Protein AF-A0A024SIQ1-F1 (afdb_monomer)

Structure (mmCIF, N/CA/C/O backbone):
data_AF-A0A024SIQ1-F1
#
_entry.id   AF-A0A024SIQ1-F1
#
loop_
_atom_site.group_PDB
_atom_site.id
_atom_site.type_symbol
_atom_site.label_atom_id
_atom_site.label_alt_id
_atom_site.label_comp_id
_atom_site.label_asym_id
_atom_site.label_entity_id
_atom_site.label_seq_id
_atom_site.pdbx_PDB_ins_code
_atom_site.Cartn_x
_atom_site.Cartn_y
_atom_site.Cartn_z
_atom_site.occupancy
_atom_site.B_iso_or_equiv
_atom_site.auth_seq_id
_atom_site.auth_comp_id
_atom_site.auth_asym_id
_atom_site.auth_atom_id
_atom_site.pdbx_PDB_model_num
ATOM 1 N N . LEU A 1 1 ? 6.734 12.763 23.952 1.00 56.03 1 LEU A N 1
ATOM 2 C CA . LEU A 1 1 ? 6.768 11.299 24.156 1.00 56.03 1 LEU A CA 1
ATOM 3 C C . LEU A 1 1 ? 6.515 11.064 25.631 1.00 56.03 1 LEU A C 1
ATOM 5 O O . LEU A 1 1 ? 7.208 11.695 26.417 1.00 56.03 1 LEU A O 1
ATOM 9 N N . MET A 1 2 ? 5.505 10.267 25.981 1.00 71.25 2 MET A N 1
ATOM 10 C CA . MET A 1 2 ? 5.241 9.929 27.384 1.00 71.25 2 MET A CA 1
ATOM 11 C C . MET A 1 2 ? 6.357 9.030 27.923 1.00 71.25 2 MET A C 1
ATOM 13 O O . MET A 1 2 ? 6.847 8.170 27.186 1.00 71.25 2 MET A O 1
ATOM 17 N N . SER A 1 3 ? 6.758 9.223 29.178 1.00 78.88 3 SER A N 1
ATOM 18 C CA . SER A 1 3 ? 7.676 8.301 29.862 1.00 78.88 3 SER A CA 1
ATOM 19 C C . SER A 1 3 ? 6.991 6.957 30.154 1.00 78.88 3 SER A C 1
ATOM 21 O O . SER A 1 3 ? 5.762 6.863 30.145 1.00 78.88 3 SER A O 1
ATOM 23 N N . GLU A 1 4 ? 7.755 5.893 30.420 1.00 73.88 4 GLU A N 1
ATOM 24 C CA . GLU A 1 4 ? 7.156 4.598 30.788 1.00 73.88 4 GLU A CA 1
ATOM 25 C C . GLU A 1 4 ? 6.302 4.693 32.059 1.00 73.88 4 GLU A C 1
ATOM 27 O O . GLU A 1 4 ? 5.218 4.109 32.109 1.00 73.88 4 GLU A O 1
ATOM 32 N N . ASP A 1 5 ? 6.729 5.497 33.034 1.00 77.75 5 ASP A N 1
ATOM 33 C CA . ASP A 1 5 ? 5.980 5.756 34.266 1.00 77.75 5 ASP A CA 1
ATOM 34 C C . ASP A 1 5 ? 4.659 6.490 33.991 1.00 77.75 5 ASP A C 1
ATOM 36 O O . ASP A 1 5 ? 3.624 6.165 34.580 1.00 77.75 5 ASP A O 1
ATOM 40 N N . GLU A 1 6 ? 4.660 7.448 33.059 1.00 82.69 6 GLU A N 1
ATOM 41 C CA . GLU A 1 6 ? 3.446 8.144 32.619 1.00 82.69 6 GLU A CA 1
ATOM 42 C C . GLU A 1 6 ? 2.483 7.187 31.909 1.00 82.69 6 GLU A C 1
ATOM 44 O O . GLU A 1 6 ? 1.288 7.201 32.198 1.00 82.69 6 GLU A O 1
ATOM 49 N N . ILE A 1 7 ? 2.986 6.305 31.036 1.00 82.69 7 ILE A N 1
ATOM 50 C CA . ILE A 1 7 ? 2.167 5.289 30.354 1.00 82.69 7 ILE A CA 1
ATOM 51 C C . ILE A 1 7 ? 1.515 4.356 31.379 1.00 82.69 7 ILE A C 1
ATOM 53 O O . ILE A 1 7 ? 0.312 4.095 31.312 1.00 82.69 7 ILE A O 1
ATOM 57 N N . GLN A 1 8 ? 2.289 3.855 32.346 1.00 81.81 8 GLN A N 1
ATOM 58 C CA . GLN A 1 8 ? 1.770 2.982 33.399 1.00 81.81 8 GLN A CA 1
ATOM 59 C C . GLN A 1 8 ? 0.732 3.690 34.276 1.00 81.81 8 GLN A C 1
ATOM 61 O O . GLN A 1 8 ? -0.303 3.100 34.596 1.00 81.81 8 GLN A O 1
ATOM 66 N N . SER A 1 9 ? 0.974 4.957 34.615 1.00 85.12 9 SER A N 1
ATOM 67 C CA . SER A 1 9 ? 0.052 5.778 3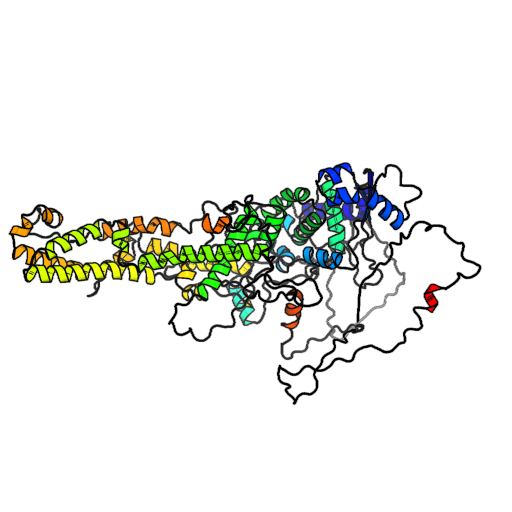5.404 1.00 85.12 9 SER A CA 1
ATOM 68 C C . SER A 1 9 ? -1.263 6.028 34.663 1.00 85.12 9 SER A C 1
ATOM 70 O O . SER A 1 9 ? -2.335 5.854 35.243 1.00 85.12 9 SER A O 1
ATOM 72 N N . SER A 1 10 ? -1.207 6.361 33.370 1.00 86.19 10 SER A N 1
ATOM 73 C CA . SER A 1 10 ? -2.397 6.545 32.529 1.00 86.19 10 SER A CA 1
ATOM 74 C C . SER A 1 10 ? -3.211 5.260 32.384 1.00 86.19 10 SER A C 1
ATOM 76 O O . SER A 1 10 ? -4.434 5.300 32.514 1.00 86.19 10 SER A O 1
ATOM 78 N N . ARG A 1 11 ? -2.553 4.107 32.202 1.00 86.06 11 ARG A N 1
ATOM 79 C CA . ARG A 1 11 ? -3.226 2.797 32.172 1.00 86.06 11 ARG A CA 1
ATOM 80 C C . ARG A 1 11 ? -3.923 2.468 33.478 1.00 86.06 11 ARG A C 1
ATOM 82 O O . ARG A 1 11 ? -5.066 2.017 33.469 1.00 86.06 11 ARG A O 1
ATOM 89 N N . PHE A 1 12 ? -3.244 2.699 34.599 1.00 86.94 12 PHE A N 1
ATOM 90 C CA . PHE A 1 12 ? -3.832 2.480 35.913 1.00 86.94 12 PHE A CA 1
ATOM 91 C C . PHE A 1 12 ? -5.046 3.388 36.130 1.00 86.94 12 PHE A C 1
ATOM 93 O O . PHE A 1 12 ? -6.082 2.925 36.605 1.00 86.94 12 PHE A O 1
ATOM 100 N N . ALA A 1 13 ? -4.948 4.660 35.736 1.00 87.81 13 ALA A N 1
ATOM 101 C CA . ALA A 1 13 ? -6.054 5.604 35.817 1.00 87.81 13 ALA A CA 1
ATOM 102 C C . ALA A 1 13 ? -7.253 5.159 34.963 1.00 87.81 13 ALA A C 1
ATOM 104 O O . ALA A 1 13 ? -8.379 5.176 35.455 1.00 87.81 13 ALA A O 1
ATOM 105 N N . GLU A 1 14 ? -7.038 4.713 33.722 1.00 88.50 14 GLU A N 1
ATOM 106 C CA . GLU A 1 14 ? -8.114 4.178 32.876 1.00 88.50 14 GLU A CA 1
ATOM 107 C C . GLU A 1 14 ? -8.741 2.910 33.475 1.00 88.50 14 GLU A C 1
ATOM 109 O O . GLU A 1 14 ? -9.964 2.808 33.548 1.00 88.50 14 GLU A O 1
ATOM 114 N N . ALA A 1 15 ? -7.928 1.967 33.962 1.00 87.50 15 ALA A N 1
ATOM 115 C CA . ALA A 1 15 ? -8.427 0.755 34.610 1.00 87.50 15 ALA A CA 1
ATOM 116 C C . ALA A 1 15 ? -9.285 1.086 35.843 1.00 87.50 15 ALA A C 1
ATOM 118 O O . ALA A 1 15 ? -10.344 0.492 36.039 1.00 87.50 15 ALA A O 1
ATOM 119 N N . CYS A 1 16 ? -8.874 2.071 36.647 1.00 88.00 16 CYS A N 1
ATOM 120 C CA . CYS A 1 16 ? -9.684 2.582 37.749 1.00 88.00 16 CYS A CA 1
ATOM 121 C C . CYS A 1 16 ? -11.020 3.145 37.249 1.00 88.00 16 CYS A C 1
ATOM 123 O O . CYS A 1 16 ? -12.056 2.728 37.761 1.00 88.00 16 CYS A O 1
ATOM 125 N N . LYS A 1 17 ? -11.018 3.999 36.216 1.00 89.38 17 LYS A N 1
ATOM 126 C CA . LYS A 1 17 ? -12.256 4.545 35.630 1.00 89.38 17 LYS A CA 1
ATOM 127 C C . LYS A 1 17 ? -13.214 3.451 35.162 1.00 89.38 17 LYS A C 1
ATOM 129 O O . LYS A 1 17 ? -14.403 3.542 35.433 1.00 89.38 17 LYS A O 1
ATOM 134 N N . LEU A 1 18 ? -12.711 2.395 34.518 1.00 89.56 18 LEU A N 1
ATOM 135 C CA . LEU A 1 18 ? -13.542 1.266 34.078 1.00 89.56 18 LEU A CA 1
ATOM 136 C C . LEU A 1 18 ? -14.169 0.504 35.253 1.00 89.56 18 LEU A C 1
ATOM 138 O O . LEU A 1 18 ? -15.326 0.098 35.172 1.00 89.56 18 LEU A O 1
ATOM 142 N N . ARG A 1 19 ? -13.434 0.330 36.358 1.00 86.75 19 ARG A N 1
ATOM 143 C CA . ARG A 1 19 ? -13.937 -0.357 37.561 1.00 86.75 19 ARG A CA 1
ATOM 144 C C . ARG A 1 19 ? -15.005 0.440 38.301 1.00 86.75 19 ARG A C 1
ATOM 146 O O . ARG A 1 19 ? -15.889 -0.163 38.900 1.00 86.75 19 ARG A O 1
ATOM 153 N N . VAL A 1 20 ? -14.898 1.769 38.297 1.00 87.62 20 VAL A N 1
ATOM 154 C CA . VAL A 1 20 ? -15.846 2.674 38.964 1.00 87.62 20 VAL A CA 1
ATOM 155 C C . VAL A 1 20 ? -16.640 3.511 37.965 1.00 87.62 20 VAL A C 1
ATOM 157 O O . VAL A 1 20 ? -16.987 4.656 38.247 1.00 87.62 20 VAL A O 1
ATOM 160 N N . VAL A 1 21 ? -16.967 2.947 36.798 1.00 90.44 21 VAL A N 1
ATOM 161 C CA . VAL A 1 21 ? -17.615 3.717 35.727 1.00 90.44 21 VAL A CA 1
ATOM 162 C C . VAL A 1 21 ? -18.980 4.276 36.136 1.00 90.44 21 VAL A C 1
ATOM 164 O O . VAL A 1 21 ? -19.366 5.343 35.672 1.00 90.44 21 VAL A O 1
ATOM 167 N N . GLU A 1 22 ? -19.680 3.620 37.067 1.00 89.38 22 GLU A N 1
ATOM 168 C CA . GLU A 1 22 ? -20.912 4.147 37.668 1.00 89.38 22 GLU A CA 1
ATOM 169 C C . GLU A 1 22 ? -20.698 5.511 38.345 1.00 89.38 22 GLU A C 1
ATOM 171 O O . GLU A 1 22 ? -21.606 6.334 38.364 1.00 89.38 22 GLU A O 1
ATOM 176 N N . GLN A 1 23 ? -19.507 5.768 38.894 1.00 87.88 23 GLN A N 1
ATOM 177 C CA . GLN A 1 23 ? -19.149 7.047 39.515 1.00 87.88 23 GLN A CA 1
ATOM 178 C C . GLN A 1 23 ? -18.661 8.064 38.480 1.00 87.88 23 GLN A C 1
ATOM 180 O O . GLN A 1 23 ? -18.958 9.249 38.617 1.00 87.88 23 GLN A O 1
ATOM 185 N N . GLU A 1 24 ? -17.947 7.605 37.451 1.00 89.12 24 GLU A N 1
ATOM 186 C CA . GLU A 1 24 ? -17.453 8.446 36.353 1.00 89.12 24 GLU A CA 1
ATOM 187 C C . GLU A 1 24 ? -18.593 8.979 35.474 1.00 89.12 24 GLU A C 1
ATOM 189 O O . GLU A 1 24 ? -18.575 10.134 35.051 1.00 89.12 24 GLU A O 1
ATOM 194 N N . LEU A 1 25 ? -19.599 8.142 35.213 1.00 92.56 25 LEU A N 1
ATOM 195 C CA . LEU A 1 25 ? -20.750 8.434 34.366 1.00 92.56 25 LEU A CA 1
ATOM 196 C C . LEU A 1 25 ? -22.040 8.325 35.195 1.00 92.56 25 LEU A C 1
ATOM 198 O O . LEU A 1 25 ? -22.721 7.300 35.172 1.00 92.56 25 LEU A O 1
ATOM 202 N N . ASN A 1 26 ? -22.378 9.382 35.946 1.00 91.38 26 ASN A N 1
ATOM 203 C CA . ASN A 1 26 ? -23.536 9.408 36.860 1.00 91.38 26 ASN A CA 1
ATOM 204 C C . ASN A 1 26 ? -24.544 10.550 36.624 1.00 91.38 26 ASN A C 1
ATOM 206 O O . ASN A 1 26 ? -25.585 10.586 37.282 1.00 91.38 26 ASN A O 1
ATOM 210 N N . THR A 1 27 ? -24.275 11.475 35.701 1.00 90.75 27 THR A N 1
ATOM 211 C CA . THR A 1 27 ? -25.076 12.704 35.520 1.00 90.75 27 THR A CA 1
ATOM 212 C C . THR A 1 27 ? -26.123 12.625 34.409 1.00 90.75 27 THR A C 1
ATOM 214 O O . THR A 1 27 ? -26.989 13.494 34.326 1.00 90.75 27 THR A O 1
ATOM 217 N N . GLY A 1 28 ? -26.073 11.591 33.569 1.00 93.75 28 GLY A N 1
ATOM 218 C CA . GLY A 1 28 ? -26.956 11.445 32.415 1.00 93.75 28 GLY A CA 1
ATOM 219 C C . GLY A 1 28 ? -28.417 11.093 32.734 1.00 93.75 28 GLY A C 1
ATOM 220 O O . GLY A 1 28 ? -28.741 10.560 33.797 1.00 93.75 28 GLY A O 1
ATOM 221 N N . ASP A 1 29 ? -29.305 11.338 31.766 1.00 96.25 29 ASP A N 1
ATOM 222 C CA . ASP A 1 29 ? -30.739 11.015 31.834 1.00 96.25 29 ASP A CA 1
ATOM 223 C C . ASP A 1 29 ? -31.088 9.617 31.283 1.00 96.25 29 ASP A C 1
ATOM 225 O O . ASP A 1 29 ? -32.257 9.223 31.259 1.00 96.25 29 ASP A O 1
ATOM 229 N N . THR A 1 30 ? -30.086 8.854 30.847 1.00 97.06 30 THR A N 1
ATOM 230 C CA . THR A 1 30 ? -30.230 7.499 30.306 1.00 97.06 30 THR A CA 1
ATOM 231 C C . THR A 1 30 ? -29.452 6.509 31.158 1.00 97.06 30 THR A C 1
ATOM 233 O O . THR A 1 30 ? -28.231 6.593 31.239 1.00 97.06 30 THR A O 1
ATOM 236 N N . LEU A 1 31 ? -30.148 5.553 31.776 1.00 96.75 31 LEU A N 1
ATOM 237 C CA . LEU A 1 31 ? -29.540 4.472 32.551 1.00 96.75 31 LEU A CA 1
ATOM 238 C C . LEU A 1 31 ? -29.168 3.306 31.630 1.00 96.75 31 LEU A C 1
ATOM 240 O O . LEU A 1 31 ? -30.040 2.720 30.993 1.00 96.75 31 LEU A O 1
ATOM 244 N N . VAL A 1 32 ? -27.891 2.945 31.593 1.00 97.25 32 VAL A N 1
ATOM 245 C CA . VAL A 1 32 ? -27.342 1.894 30.733 1.00 97.25 32 VAL A CA 1
ATOM 246 C C . VAL A 1 32 ? -26.898 0.703 31.574 1.00 97.25 32 VAL A C 1
ATOM 248 O O . VAL A 1 32 ? -26.235 0.874 32.597 1.00 97.25 32 VAL A O 1
ATOM 251 N N . PHE A 1 33 ? -27.248 -0.498 31.120 1.00 96.44 33 PHE A N 1
ATOM 252 C CA . PHE A 1 33 ? -26.781 -1.771 31.665 1.00 96.44 33 PHE A CA 1
ATOM 253 C C . PHE A 1 33 ? -25.794 -2.426 30.695 1.00 96.44 33 PHE A C 1
ATOM 255 O O . PHE A 1 33 ? -26.081 -2.519 29.500 1.00 96.44 33 PHE A O 1
ATOM 262 N N . VAL A 1 34 ? -24.662 -2.893 31.224 1.00 95.94 34 VAL A N 1
ATOM 263 C CA . VAL A 1 34 ? -23.693 -3.738 30.510 1.00 95.94 34 VAL A CA 1
ATOM 264 C C . VAL A 1 34 ? -23.371 -4.922 31.413 1.00 95.94 34 VAL A C 1
ATOM 266 O O . VAL A 1 34 ? -22.554 -4.818 32.334 1.00 95.94 34 VAL A O 1
ATOM 269 N N . ASP A 1 35 ? -24.061 -6.037 31.190 1.00 93.44 35 ASP A N 1
ATOM 270 C CA . ASP A 1 35 ? -23.887 -7.235 31.998 1.00 93.44 35 ASP A CA 1
ATOM 271 C C . ASP A 1 35 ? -22.676 -8.045 31.500 1.00 93.44 35 ASP A C 1
ATOM 273 O O . ASP A 1 35 ? -22.522 -8.331 30.313 1.00 93.44 35 ASP A O 1
ATOM 277 N N . PHE A 1 36 ? -21.776 -8.397 32.417 1.00 90.62 36 PHE A N 1
ATOM 278 C CA . PHE A 1 36 ? -20.624 -9.245 32.112 1.00 90.62 36 PHE A CA 1
ATOM 279 C C . PHE A 1 36 ? -21.039 -10.719 32.254 1.00 90.62 36 PHE A C 1
ATOM 281 O O . PHE A 1 36 ? -21.907 -11.030 33.076 1.00 90.62 36 PHE A O 1
ATOM 288 N N . PRO A 1 37 ? -20.446 -11.645 31.475 1.00 84.88 37 PRO A N 1
ATOM 289 C CA . PRO A 1 37 ? -20.773 -13.066 31.575 1.00 84.88 37 PRO A CA 1
ATOM 290 C C . PRO A 1 37 ? -20.522 -13.594 32.995 1.00 84.88 37 PRO A C 1
ATOM 292 O O . PRO A 1 37 ? -19.567 -13.184 33.652 1.00 84.88 37 PRO A O 1
ATOM 295 N N . ASP A 1 38 ? -21.356 -14.525 33.472 1.00 72.50 38 ASP A N 1
ATOM 296 C CA . ASP A 1 38 ? -21.179 -15.131 34.797 1.00 72.50 38 ASP A CA 1
ATOM 297 C C . ASP A 1 38 ? -19.954 -16.061 34.804 1.00 72.50 38 ASP A C 1
ATOM 299 O O . ASP A 1 38 ? -19.952 -17.164 34.248 1.00 72.50 38 ASP A O 1
ATOM 303 N N . LEU A 1 39 ? -18.883 -15.586 35.437 1.00 63.16 39 LEU A N 1
ATOM 304 C CA . LEU A 1 39 ? -17.596 -16.273 35.507 1.00 63.16 39 LEU A CA 1
ATOM 305 C C . LEU A 1 39 ? -17.482 -17.244 36.682 1.00 63.16 39 LEU A C 1
ATOM 307 O O . LEU A 1 39 ? -16.462 -17.924 36.798 1.00 63.16 39 LEU A O 1
ATOM 311 N N . SER A 1 40 ? -18.518 -17.376 37.519 1.00 56.28 40 SER A N 1
ATOM 312 C CA . SER A 1 40 ? -18.507 -18.253 38.700 1.00 56.28 40 SER A CA 1
ATOM 313 C C . SER A 1 40 ? -18.176 -19.721 38.384 1.00 56.28 40 SER A C 1
ATOM 315 O O . SER A 1 40 ? -17.706 -20.453 39.255 1.00 56.28 40 SER A O 1
ATOM 317 N N . ARG A 1 41 ? -18.368 -20.156 37.130 1.00 52.59 41 ARG A N 1
ATOM 318 C CA . ARG A 1 41 ? -18.118 -21.532 36.668 1.00 52.59 41 ARG A CA 1
ATOM 319 C C . ARG A 1 41 ? -16.764 -21.754 35.975 1.00 52.59 41 ARG A C 1
ATOM 321 O O . ARG A 1 41 ? -16.415 -22.908 35.730 1.00 52.59 41 ARG A O 1
ATOM 328 N N . ARG A 1 42 ? -15.982 -20.712 35.651 1.00 54.97 42 ARG A N 1
ATOM 329 C CA . ARG A 1 42 ? -14.689 -20.850 34.940 1.00 54.97 42 ARG A CA 1
ATOM 330 C C . ARG A 1 42 ? -13.508 -20.727 35.916 1.00 54.97 42 ARG A C 1
ATOM 332 O O . ARG A 1 42 ? -13.370 -19.734 36.614 1.00 54.97 42 ARG A O 1
ATOM 339 N N . ARG A 1 43 ? -12.621 -21.737 35.949 1.00 44.66 43 ARG A N 1
ATOM 340 C CA . ARG A 1 43 ? -11.452 -21.817 36.866 1.00 44.66 43 ARG A CA 1
ATOM 341 C C . ARG A 1 43 ? -10.349 -20.776 36.600 1.00 44.66 43 ARG A C 1
ATOM 343 O O . ARG A 1 43 ? -9.462 -20.620 37.433 1.00 44.66 43 ARG A O 1
ATOM 350 N N . SER A 1 44 ? -10.385 -20.082 35.464 1.00 55.00 44 SER A N 1
ATOM 351 C CA . SER A 1 44 ? -9.461 -18.987 35.154 1.00 55.00 44 SER A CA 1
ATOM 352 C C . SER A 1 44 ? -10.022 -17.687 35.722 1.00 55.00 44 SER A C 1
ATOM 354 O O . SER A 1 44 ? -11.116 -17.267 35.344 1.00 55.00 44 SER A O 1
ATOM 356 N N . ARG A 1 45 ? -9.286 -17.055 36.641 1.00 62.50 45 ARG A N 1
ATOM 357 C CA . ARG A 1 45 ? -9.566 -15.692 37.099 1.00 62.50 45 ARG A CA 1
ATOM 358 C C . ARG A 1 45 ? -9.405 -14.758 35.892 1.00 62.50 45 ARG A C 1
ATOM 360 O O . ARG A 1 45 ? -8.293 -14.335 35.605 1.00 62.50 45 ARG A O 1
ATOM 367 N N . GLN A 1 46 ? -10.489 -14.486 35.158 1.00 76.56 46 GLN A N 1
ATOM 368 C CA . GLN A 1 46 ? -10.504 -13.464 34.107 1.00 76.56 46 GLN A CA 1
ATOM 369 C C . GLN A 1 46 ? -10.443 -12.094 34.778 1.00 76.56 46 GLN A C 1
ATOM 371 O O . GLN A 1 46 ? -11.460 -11.489 35.120 1.00 76.56 46 GLN A O 1
ATOM 376 N N . THR A 1 47 ? -9.223 -11.668 35.060 1.00 85.56 47 THR A N 1
ATOM 377 C CA . THR A 1 47 ? -8.921 -10.418 35.741 1.00 85.56 47 THR A CA 1
ATOM 378 C C . THR A 1 47 ? -8.205 -9.476 34.799 1.00 85.56 47 THR A C 1
ATOM 380 O O . THR A 1 47 ? -7.584 -9.905 33.824 1.00 85.56 47 THR A O 1
ATOM 383 N N . ASP A 1 48 ? -8.252 -8.195 35.132 1.00 87.75 48 ASP A N 1
ATOM 384 C CA . ASP A 1 48 ? -7.384 -7.215 34.499 1.00 87.75 48 ASP A CA 1
ATOM 385 C C . ASP A 1 48 ? -5.905 -7.414 34.886 1.00 87.75 48 ASP A C 1
ATOM 387 O O . ASP A 1 48 ? -5.543 -8.296 35.674 1.00 87.75 48 ASP A O 1
ATOM 391 N N . CYS A 1 49 ? -5.035 -6.553 34.352 1.00 87.00 49 CYS A N 1
ATOM 392 C CA . CYS A 1 49 ? -3.590 -6.573 34.607 1.00 87.00 49 CYS A CA 1
ATOM 393 C C . CYS A 1 49 ? -3.190 -6.484 36.090 1.00 87.00 49 CYS A C 1
ATOM 395 O O . CYS A 1 49 ? -2.044 -6.791 36.410 1.00 87.00 49 CYS A O 1
ATOM 397 N N . TYR A 1 50 ? -4.097 -6.061 36.976 1.00 85.50 50 TYR A N 1
ATOM 398 C CA . TYR A 1 50 ? -3.858 -5.888 38.411 1.00 85.50 50 TYR A CA 1
ATOM 399 C C . TYR A 1 50 ? -4.592 -6.944 39.254 1.00 85.50 50 TYR A C 1
ATOM 401 O O . TYR A 1 50 ? -4.711 -6.793 40.472 1.00 85.50 50 TYR A O 1
ATOM 409 N N . GLY A 1 51 ? -5.112 -8.002 38.624 1.00 84.50 51 GLY A N 1
ATOM 410 C CA . GLY A 1 51 ? -5.763 -9.109 39.317 1.00 84.50 51 GLY A CA 1
ATOM 411 C C . GLY A 1 51 ? -7.176 -8.801 39.815 1.00 84.50 51 GLY A C 1
ATOM 412 O O . GLY A 1 51 ? -7.689 -9.540 40.658 1.00 84.50 51 GLY A O 1
ATOM 413 N N . VAL A 1 52 ? -7.818 -7.736 39.319 1.00 85.50 52 VAL A N 1
ATOM 414 C CA . VAL A 1 52 ? -9.185 -7.376 39.719 1.00 85.50 52 VAL A CA 1
ATOM 415 C C . VAL A 1 52 ? -10.199 -8.009 38.759 1.00 85.50 52 VAL A C 1
ATOM 417 O O . VAL A 1 52 ? -10.041 -7.884 37.543 1.00 85.50 52 VAL A O 1
ATOM 420 N N . PRO A 1 53 ? -11.223 -8.720 39.269 1.00 85.44 53 PRO A N 1
ATOM 421 C CA . PRO A 1 53 ? -12.259 -9.312 38.431 1.00 85.44 53 PRO A CA 1
ATOM 422 C C . PRO A 1 53 ? -13.240 -8.250 37.924 1.00 85.44 53 PRO A C 1
ATOM 424 O O . PRO A 1 53 ? -13.564 -7.295 38.633 1.00 85.44 53 PRO A O 1
ATOM 427 N N . TYR A 1 54 ? -13.760 -8.458 36.717 1.00 86.00 54 TYR A N 1
ATOM 428 C CA . TYR A 1 54 ? -14.822 -7.622 36.161 1.00 86.00 54 TYR A CA 1
ATOM 429 C C . TYR A 1 54 ? -16.192 -8.002 36.729 1.00 86.00 54 TYR A C 1
ATOM 431 O O . TYR A 1 54 ? -16.452 -9.157 37.066 1.00 86.00 54 TYR A O 1
ATOM 439 N N . SER A 1 55 ? -17.079 -7.014 36.821 1.00 86.69 55 SER A N 1
ATOM 440 C CA . SER A 1 55 ? -18.466 -7.181 37.260 1.00 86.69 55 SER A CA 1
ATOM 441 C C . SER A 1 55 ? -19.401 -6.363 36.375 1.00 86.69 55 SER A C 1
ATOM 443 O O . SER A 1 55 ? -18.972 -5.365 35.793 1.00 86.69 55 SER A O 1
ATOM 445 N N . SER A 1 56 ? -20.661 -6.798 36.272 1.00 91.69 56 SER A N 1
ATOM 446 C CA . SER A 1 56 ? -21.710 -6.092 35.529 1.00 91.69 56 SER A CA 1
ATOM 447 C C . SER A 1 56 ? -21.829 -4.637 35.960 1.00 91.69 56 SER A C 1
ATOM 449 O O . SER A 1 56 ? -21.886 -4.343 37.154 1.00 91.69 56 SER A O 1
ATOM 451 N N . GLN A 1 57 ? -21.899 -3.740 34.979 1.00 92.69 57 GLN A N 1
ATOM 452 C CA . GLN A 1 57 ? -21.862 -2.299 35.198 1.00 92.69 57 GLN A CA 1
ATOM 453 C C . GLN A 1 57 ? -23.226 -1.658 34.946 1.00 92.69 57 GLN A C 1
ATOM 455 O O . GLN A 1 57 ? -23.988 -2.068 34.062 1.00 92.69 57 GLN A O 1
ATOM 460 N N . LYS A 1 58 ? -23.510 -0.608 35.720 1.00 93.56 58 LYS A N 1
ATOM 461 C CA . LYS A 1 58 ? -24.638 0.304 35.518 1.00 93.56 58 LYS A CA 1
ATOM 462 C C . LYS A 1 58 ? -24.102 1.721 35.506 1.00 93.56 58 LYS A C 1
ATOM 464 O O . LYS A 1 58 ? -23.322 2.083 36.374 1.00 93.56 58 LYS A O 1
ATOM 469 N N . LEU A 1 59 ? -24.504 2.514 34.526 1.00 95.38 59 LEU A N 1
ATOM 470 C CA . LEU A 1 59 ? -23.972 3.864 34.342 1.00 95.38 59 LEU A CA 1
ATOM 471 C C . LEU A 1 59 ? -25.016 4.782 33.710 1.00 95.38 59 LEU A C 1
ATOM 473 O O . LEU A 1 59 ? -26.015 4.311 33.162 1.00 95.38 59 LEU A O 1
ATOM 477 N N . ARG A 1 60 ? -24.815 6.096 33.810 1.00 96.12 60 ARG A N 1
ATOM 478 C CA . ARG A 1 60 ? -25.728 7.112 33.281 1.00 96.12 60 ARG A CA 1
ATOM 479 C C . ARG A 1 60 ? -25.056 7.991 32.234 1.00 96.12 60 ARG A C 1
ATOM 481 O O . ARG A 1 60 ? -24.069 8.659 32.522 1.00 96.12 60 ARG A O 1
ATOM 488 N N . VAL A 1 61 ? -25.663 8.051 31.052 1.00 96.88 61 VAL A N 1
ATOM 489 C CA . VAL A 1 61 ? -25.227 8.876 29.911 1.00 96.88 61 VAL A CA 1
ATOM 490 C C . VAL A 1 61 ? -26.340 9.812 29.448 1.00 96.88 61 VAL A C 1
ATOM 492 O O . VAL A 1 61 ? -27.513 9.624 29.778 1.00 96.88 61 VAL A O 1
ATOM 495 N N . HIS A 1 62 ? -25.980 10.855 28.714 1.00 98.00 62 HIS A N 1
ATOM 496 C CA . HIS A 1 62 ? -26.904 11.845 28.185 1.00 98.00 62 HIS A CA 1
ATOM 497 C C . HIS A 1 62 ? -27.516 11.337 26.878 1.00 98.00 62 HIS A C 1
ATOM 499 O O . HIS A 1 62 ? -26.819 11.176 25.875 1.00 98.00 62 HIS A O 1
ATOM 505 N N . SER A 1 63 ? -28.841 11.173 26.852 1.00 97.38 63 SER A N 1
ATOM 506 C CA . SER A 1 63 ? -29.597 10.826 25.640 1.00 97.38 63 SER A CA 1
ATOM 507 C C . SER A 1 63 ? -29.297 11.792 24.493 1.00 97.38 63 SER A C 1
ATOM 509 O O . SER A 1 63 ? -29.140 11.373 23.351 1.00 97.38 63 SER A O 1
ATOM 511 N N . GLN A 1 64 ? -29.127 13.080 24.806 1.00 97.62 64 GLN A N 1
ATOM 512 C CA . GLN A 1 64 ? -28.749 14.102 23.836 1.00 97.62 64 GLN A CA 1
ATOM 513 C C . GLN A 1 64 ? -27.401 13.804 23.165 1.00 97.62 64 GLN A C 1
ATOM 515 O O . GLN A 1 64 ? -27.287 13.991 21.959 1.00 97.62 64 GLN A O 1
ATOM 520 N N . LYS A 1 65 ? -26.393 13.336 23.915 1.00 97.81 65 LYS A N 1
ATOM 521 C CA . LYS A 1 65 ? -25.078 12.998 23.350 1.00 97.81 65 LYS A CA 1
ATOM 522 C C . LYS A 1 65 ? -25.138 11.713 22.529 1.00 97.81 65 LYS A C 1
ATOM 524 O O . LYS A 1 65 ? -24.549 11.671 21.458 1.00 97.81 65 LYS A O 1
ATOM 529 N N . LEU A 1 66 ? -25.912 10.718 22.975 1.00 97.50 66 LEU A N 1
ATOM 530 C CA . LEU A 1 66 ? -26.184 9.510 22.188 1.00 97.50 66 LEU A CA 1
ATOM 531 C C . LEU A 1 66 ? -26.845 9.853 20.845 1.00 97.50 66 LEU A C 1
ATOM 533 O O . LEU A 1 66 ? -26.401 9.376 19.808 1.00 97.50 66 LEU A O 1
ATOM 537 N N . LEU A 1 67 ? -27.859 10.723 20.838 1.00 96.81 67 LEU A N 1
ATOM 538 C CA . LEU A 1 67 ? -28.520 11.175 19.608 1.00 96.81 67 LEU A CA 1
ATOM 539 C C . LEU A 1 67 ? -27.606 12.045 18.735 1.00 96.81 67 LEU A C 1
ATOM 541 O O . LEU A 1 67 ? -27.667 11.956 17.512 1.00 96.81 67 LEU A O 1
ATOM 545 N N . ALA A 1 68 ? -26.734 12.853 19.345 1.00 97.06 68 ALA A N 1
ATOM 546 C CA . ALA A 1 68 ? -25.772 13.685 18.623 1.00 97.06 68 ALA A CA 1
ATOM 547 C C . ALA A 1 68 ? -24.734 12.870 17.836 1.00 97.06 68 ALA A C 1
ATOM 549 O O . ALA A 1 68 ? -24.106 13.419 16.935 1.00 97.06 68 ALA A O 1
ATOM 550 N N . THR A 1 69 ? -24.574 11.573 18.131 1.00 95.62 69 THR A N 1
ATOM 551 C CA . THR A 1 69 ? -23.735 10.675 17.320 1.00 95.62 69 THR A CA 1
ATOM 552 C C . THR A 1 69 ? -24.285 10.448 15.907 1.00 95.62 69 THR A C 1
ATOM 554 O O . THR A 1 69 ? -23.524 10.053 15.030 1.00 95.62 69 THR A O 1
ATOM 557 N N . GLY A 1 70 ? -25.585 10.684 15.683 1.00 95.31 70 GLY A N 1
ATOM 558 C CA . GLY A 1 70 ? -26.272 10.363 14.428 1.00 95.31 70 GLY A CA 1
ATOM 559 C C . GLY A 1 70 ? -26.701 8.898 14.293 1.00 95.31 70 GLY A C 1
ATOM 560 O O . GLY A 1 70 ? -27.352 8.559 13.312 1.00 95.31 70 GLY A O 1
ATOM 561 N N . SER A 1 71 ? -26.400 8.055 15.285 1.00 96.69 71 SER A N 1
ATOM 562 C CA . SER A 1 71 ? -26.699 6.621 15.271 1.00 96.69 71 SER A CA 1
ATOM 563 C C . SER A 1 71 ? -28.191 6.317 15.171 1.00 96.69 71 SER A C 1
ATOM 565 O O . SER A 1 71 ? -28.976 6.634 16.080 1.00 96.69 71 SER A O 1
ATOM 567 N N . ALA A 1 72 ? -28.575 5.590 14.120 1.00 96.19 72 ALA A N 1
ATOM 568 C CA . ALA A 1 72 ? -29.931 5.065 13.992 1.00 96.19 72 ALA A CA 1
ATOM 569 C C . ALA A 1 72 ? -30.251 4.059 15.112 1.00 96.19 72 ALA A C 1
ATOM 571 O O . ALA A 1 72 ? -31.375 4.020 15.618 1.00 96.19 72 ALA A O 1
ATOM 572 N N . LYS A 1 73 ? -29.248 3.294 15.563 1.00 95.19 73 LYS A N 1
ATOM 573 C CA . LYS A 1 73 ? -29.381 2.312 16.648 1.00 95.19 73 LYS A CA 1
ATOM 574 C C . LYS A 1 73 ? -29.702 2.975 17.982 1.00 95.19 73 LYS A C 1
ATOM 576 O O . LYS A 1 73 ? -30.634 2.550 18.663 1.00 95.19 73 LYS A O 1
ATOM 581 N N . PHE A 1 74 ? -28.980 4.027 18.368 1.00 97.44 74 PHE A N 1
ATOM 582 C CA . PHE A 1 74 ? -29.297 4.749 19.603 1.00 97.44 74 PHE A CA 1
ATOM 583 C C . PHE A 1 74 ? -30.650 5.458 19.512 1.00 97.44 74 PHE A C 1
ATOM 585 O O . PHE A 1 74 ? -31.404 5.430 20.485 1.00 97.44 74 PHE A O 1
ATOM 592 N N . ALA A 1 75 ? -31.012 6.017 18.353 1.00 96.94 75 ALA A N 1
ATOM 593 C CA . ALA A 1 75 ? -32.335 6.603 18.148 1.00 96.94 75 ALA A CA 1
ATOM 594 C C . ALA A 1 75 ? -33.467 5.569 18.320 1.00 96.94 75 ALA A C 1
ATOM 596 O O . ALA A 1 75 ? -34.438 5.826 19.037 1.00 96.94 75 ALA A O 1
ATOM 597 N N . GLU A 1 76 ? -33.321 4.373 17.741 1.00 96.19 76 GLU A N 1
ATOM 598 C CA . GLU A 1 76 ? -34.266 3.263 17.906 1.00 96.19 76 GLU A CA 1
ATOM 599 C C . GLU A 1 76 ? -34.351 2.810 19.371 1.00 96.19 76 GLU A C 1
ATOM 601 O O . GLU A 1 76 ? -35.442 2.628 19.919 1.00 96.19 76 GLU A O 1
ATOM 606 N N . MET A 1 77 ? -33.210 2.674 20.044 1.00 96.25 77 MET A N 1
ATOM 607 C CA . MET A 1 77 ? -33.150 2.259 21.444 1.00 96.25 77 MET A CA 1
ATOM 608 C C . MET A 1 77 ? -33.759 3.296 22.408 1.00 96.25 77 MET A C 1
ATOM 610 O O . MET A 1 77 ? -34.283 2.943 23.467 1.00 96.25 77 MET A O 1
ATOM 614 N N . LEU A 1 78 ? -33.768 4.578 22.042 1.00 96.44 78 LEU A N 1
ATOM 615 C CA . LEU A 1 78 ? -34.445 5.638 22.796 1.00 96.44 78 LEU A CA 1
ATOM 616 C C . LEU A 1 78 ? -35.946 5.753 22.456 1.00 96.44 78 LEU A C 1
ATOM 618 O O . LEU A 1 78 ? -36.669 6.498 23.122 1.00 96.44 78 LEU A O 1
ATOM 622 N N . SER A 1 79 ? -36.447 4.986 21.479 1.00 96.19 79 SER A N 1
ATOM 623 C CA . SER A 1 79 ? -37.858 5.001 21.078 1.00 96.19 79 SER A CA 1
ATOM 624 C C . SER A 1 79 ? -38.798 4.462 22.169 1.00 96.19 79 SER A C 1
ATOM 626 O O . SER A 1 79 ? -38.419 3.572 22.942 1.00 96.19 79 SER A O 1
ATOM 628 N N . PRO A 1 80 ? -40.069 4.909 22.212 1.00 94.62 80 PRO A N 1
ATOM 629 C CA . PRO A 1 80 ? -41.037 4.424 23.195 1.00 94.62 80 PRO A CA 1
ATOM 630 C C . PRO A 1 80 ? -41.156 2.894 23.221 1.00 94.62 80 PRO A C 1
ATOM 632 O O . PRO A 1 80 ? -41.159 2.299 24.297 1.00 94.62 80 PRO A O 1
ATOM 635 N N . THR A 1 81 ? -41.184 2.243 22.054 1.00 94.75 81 THR A N 1
ATOM 636 C CA . THR A 1 81 ? -41.338 0.786 21.922 1.00 94.75 81 THR A CA 1
ATOM 637 C C . THR A 1 81 ? -40.204 0.022 22.602 1.00 94.75 81 THR A C 1
ATOM 639 O O . THR A 1 81 ? -40.460 -0.881 23.406 1.00 94.75 81 THR A O 1
ATOM 642 N N . TYR A 1 82 ? -38.949 0.409 22.342 1.00 95.69 82 TYR A N 1
ATOM 643 C CA . TYR A 1 82 ? -37.802 -0.197 23.017 1.00 95.69 82 TYR A CA 1
ATOM 644 C C . TYR A 1 82 ? -37.877 0.050 24.529 1.00 95.69 82 TYR A C 1
ATOM 646 O O . TYR A 1 82 ? -37.711 -0.883 25.320 1.00 95.69 82 TYR A O 1
ATOM 654 N N . GLN A 1 83 ? -38.205 1.282 24.933 1.00 95.31 83 GLN A N 1
ATOM 655 C CA . GLN A 1 83 ? -38.305 1.676 26.337 1.00 95.31 83 GLN A CA 1
ATOM 656 C C . GLN A 1 83 ? -39.350 0.856 27.110 1.00 95.31 83 GLN A C 1
ATOM 658 O O . GLN A 1 83 ? -39.068 0.406 28.222 1.00 95.31 83 GLN A O 1
ATOM 663 N N . PHE A 1 84 ? -40.525 0.591 26.531 1.00 91.31 84 PHE A N 1
ATOM 664 C CA . PHE A 1 84 ? -41.531 -0.283 27.145 1.00 91.31 84 PHE A CA 1
ATOM 665 C C . PHE A 1 84 ? -41.002 -1.709 27.343 1.00 91.31 84 PHE A C 1
ATOM 667 O O . PHE A 1 84 ? -41.124 -2.275 28.436 1.00 91.31 84 PHE A O 1
ATOM 674 N N . ARG A 1 85 ? -40.369 -2.280 26.308 1.00 92.88 85 ARG A N 1
ATOM 675 C CA . ARG A 1 85 ? -39.806 -3.638 26.345 1.00 92.88 85 ARG A CA 1
ATOM 676 C C . ARG A 1 85 ? -38.730 -3.768 27.420 1.00 92.88 85 ARG A C 1
ATOM 678 O O . ARG A 1 85 ? -38.761 -4.712 28.214 1.00 92.88 85 ARG A O 1
ATOM 685 N N . ILE A 1 86 ? -37.793 -2.824 27.471 1.00 93.94 86 ILE A N 1
ATOM 686 C CA . ILE A 1 86 ? -36.635 -2.940 28.355 1.00 93.94 86 ILE A CA 1
ATOM 687 C C . ILE A 1 86 ? -36.959 -2.612 29.812 1.00 93.94 86 ILE A C 1
ATOM 689 O O . ILE A 1 86 ? -36.500 -3.327 30.704 1.00 93.94 86 ILE A O 1
ATOM 693 N N . LYS A 1 87 ? -37.830 -1.627 30.078 1.00 92.19 87 LYS A N 1
ATOM 694 C CA . LYS A 1 87 ? -38.305 -1.337 31.440 1.00 92.19 87 LYS A CA 1
ATOM 695 C C . LYS A 1 87 ? -39.027 -2.548 32.029 1.00 92.19 87 LYS A C 1
ATOM 697 O O . LYS A 1 87 ? -38.816 -2.866 33.197 1.00 92.19 87 LYS A O 1
ATOM 702 N N . ARG A 1 88 ? -39.799 -3.290 31.222 1.00 90.25 88 ARG A N 1
ATOM 703 C CA . ARG A 1 88 ? -40.404 -4.565 31.643 1.00 90.25 88 ARG A CA 1
ATOM 704 C C . ARG A 1 88 ? -39.346 -5.637 31.919 1.00 90.25 88 ARG A C 1
ATOM 706 O O . ARG A 1 88 ? -39.387 -6.252 32.982 1.00 90.25 88 ARG A O 1
ATOM 713 N N . ARG A 1 89 ? -38.382 -5.834 31.008 1.00 89.75 89 ARG A N 1
ATOM 714 C CA . ARG A 1 89 ? -37.316 -6.848 31.142 1.00 89.75 89 ARG A CA 1
ATOM 715 C C . ARG A 1 89 ? -36.447 -6.626 32.385 1.00 89.75 89 ARG A C 1
ATOM 717 O O . ARG A 1 89 ? -36.213 -7.567 33.136 1.00 89.75 89 ARG A O 1
ATOM 724 N N . LYS A 1 90 ? -36.018 -5.386 32.638 1.00 89.44 90 LYS A N 1
ATOM 725 C CA . LYS A 1 90 ? -35.204 -5.013 33.810 1.00 89.44 90 LYS A CA 1
ATOM 726 C C . LYS A 1 90 ? -36.045 -4.726 35.069 1.00 89.44 90 LYS A C 1
ATOM 728 O O . LYS A 1 90 ? -35.488 -4.326 36.085 1.00 89.44 90 LYS A O 1
ATOM 733 N N . LYS A 1 91 ? -37.368 -4.960 35.032 1.00 89.00 91 LYS A N 1
ATOM 734 C CA . LYS A 1 91 ? -38.314 -4.787 36.157 1.00 89.00 91 LYS A CA 1
ATOM 735 C C . LYS A 1 91 ? -38.354 -3.355 36.737 1.00 89.00 91 LYS A C 1
ATOM 737 O O . LYS A 1 91 ? -38.541 -3.176 37.935 1.00 89.00 91 LYS A O 1
ATOM 742 N N . LEU A 1 92 ? -38.231 -2.341 35.877 1.00 86.00 92 LEU A N 1
ATOM 743 C CA . LEU A 1 92 ? -38.225 -0.899 36.194 1.00 86.00 92 LEU A CA 1
ATOM 744 C C . LEU A 1 92 ? -39.553 -0.193 35.844 1.00 86.00 92 LEU A C 1
ATOM 746 O O . LEU A 1 92 ? -39.583 0.997 35.546 1.00 86.00 92 LEU A O 1
ATOM 750 N N . THR A 1 93 ? -40.671 -0.919 35.819 1.00 72.88 93 THR A N 1
ATOM 751 C CA . THR A 1 93 ? -41.970 -0.398 35.351 1.00 72.88 93 THR A CA 1
ATOM 752 C C . THR A 1 93 ? -42.718 0.481 36.351 1.00 72.88 93 THR A C 1
ATOM 754 O O . THR A 1 93 ? -43.688 1.114 35.947 1.00 72.88 93 THR A O 1
ATOM 757 N N . LYS A 1 94 ? -42.336 0.487 37.635 1.00 66.75 94 LYS A N 1
ATOM 758 C CA . LYS A 1 94 ? -43.083 1.204 38.683 1.00 66.75 94 LYS A CA 1
ATOM 759 C C . LYS A 1 94 ? -42.455 2.536 39.090 1.00 66.75 94 LYS A C 1
ATOM 761 O O . LYS A 1 94 ? -43.223 3.465 39.252 1.00 66.75 94 LYS A O 1
ATOM 766 N N . ASP A 1 95 ? -41.124 2.651 39.128 1.00 72.31 95 ASP A N 1
ATOM 767 C CA . ASP A 1 95 ? -40.412 3.915 39.365 1.00 72.31 95 ASP A CA 1
ATOM 768 C C . ASP A 1 95 ? -39.022 3.877 38.709 1.00 72.31 95 ASP A C 1
ATOM 770 O O . ASP A 1 95 ? -38.233 2.958 38.951 1.00 72.31 95 ASP A O 1
ATOM 774 N N . LEU A 1 96 ? -38.718 4.865 37.862 1.00 85.00 96 LEU A N 1
ATOM 775 C CA . LEU A 1 96 ? -37.357 5.083 37.367 1.00 85.00 96 LEU A CA 1
ATOM 776 C C . LEU A 1 96 ? -36.548 5.846 38.422 1.00 85.00 96 LEU A C 1
ATOM 778 O O . LEU A 1 96 ? -37.117 6.684 39.123 1.00 85.00 96 LEU A O 1
ATOM 782 N N . PRO A 1 97 ? -35.228 5.607 38.526 1.00 86.69 97 PRO A N 1
ATOM 783 C CA . PRO A 1 97 ? -34.379 6.401 39.402 1.00 86.69 97 PRO A CA 1
ATOM 784 C C . PRO A 1 97 ? -34.490 7.898 39.089 1.00 86.69 97 PRO A C 1
ATOM 786 O O . PRO A 1 97 ? -34.658 8.285 37.932 1.00 86.69 97 PRO A O 1
ATOM 789 N N . GLU A 1 98 ? -34.352 8.743 40.111 1.00 87.31 98 GLU A N 1
ATOM 790 C CA . GLU A 1 98 ? -34.464 10.194 39.950 1.00 87.31 98 GLU A CA 1
ATOM 791 C C . GLU A 1 98 ? -33.519 10.711 38.851 1.00 87.31 98 GLU A C 1
ATOM 793 O O . GLU A 1 98 ? -32.344 10.329 38.787 1.00 87.31 98 GLU A O 1
ATOM 798 N N . GLY A 1 99 ? -34.059 11.539 37.953 1.00 88.44 99 GLY A N 1
ATOM 799 C CA . GLY A 1 99 ? -33.353 12.089 36.792 1.00 88.44 99 GLY A CA 1
ATOM 800 C C . GLY A 1 99 ? -33.281 11.173 35.561 1.00 88.44 99 GLY A C 1
ATOM 801 O O . GLY A 1 99 ? -32.905 11.648 34.493 1.00 88.44 99 GLY A O 1
ATOM 802 N N . VAL A 1 100 ? -33.674 9.897 35.659 1.00 94.12 100 VAL A N 1
ATOM 803 C CA . VAL A 1 100 ? -33.622 8.941 34.537 1.00 94.12 100 VAL A CA 1
ATOM 804 C C . VAL A 1 100 ? -34.914 8.975 33.719 1.00 94.12 100 VAL A C 1
ATOM 806 O O . VAL A 1 100 ? -36.005 8.735 34.232 1.00 94.12 100 VAL A O 1
ATOM 809 N N . LYS A 1 101 ? -34.782 9.205 32.412 1.00 93.94 101 LYS A N 1
ATOM 810 C CA . LYS A 1 101 ? -35.873 9.169 31.423 1.00 93.94 101 LYS A CA 1
ATOM 811 C C . LYS A 1 101 ? -35.862 7.875 30.607 1.00 93.94 101 LYS A C 1
ATOM 813 O O . LYS A 1 101 ? -36.917 7.266 30.377 1.00 93.94 101 LYS A O 1
ATOM 818 N N . TYR A 1 102 ? -34.667 7.438 30.213 1.00 96.31 102 TYR A N 1
ATOM 819 C CA . TYR A 1 102 ? -34.456 6.303 29.318 1.00 96.31 102 TYR A CA 1
ATOM 820 C C . TYR A 1 102 ? -33.657 5.187 29.988 1.00 96.31 102 TYR A C 1
ATOM 822 O O . TYR A 1 102 ? -32.863 5.424 30.895 1.00 96.31 102 TYR A O 1
ATOM 830 N N . VAL A 1 103 ? -33.876 3.957 29.534 1.00 96.44 103 VAL A N 1
ATOM 831 C CA . VAL A 1 103 ? -33.158 2.759 29.969 1.00 96.44 103 VAL A CA 1
ATOM 832 C C . VAL A 1 103 ? -32.644 2.023 28.741 1.00 96.44 103 VAL A C 1
ATOM 834 O O . VAL A 1 103 ? -33.432 1.752 27.839 1.00 96.44 103 VAL A O 1
ATOM 837 N N . LEU A 1 104 ? -31.358 1.680 28.715 1.00 97.19 104 LEU A N 1
ATOM 838 C CA . LEU A 1 104 ? -30.726 0.887 27.661 1.00 97.19 104 LEU A CA 1
ATOM 839 C C . LEU A 1 104 ? -30.077 -0.366 28.245 1.00 97.19 104 LEU A C 1
ATOM 841 O O . LEU A 1 104 ? -29.527 -0.337 29.344 1.00 97.19 104 LEU A O 1
ATOM 845 N N . ASP A 1 105 ? -30.115 -1.456 27.490 1.00 95.75 105 ASP A N 1
ATOM 846 C CA . ASP A 1 105 ? -29.367 -2.675 27.786 1.00 95.75 105 ASP A CA 1
ATOM 847 C C . ASP A 1 105 ? -28.450 -2.957 26.605 1.00 95.75 105 ASP A C 1
ATOM 849 O O . ASP A 1 105 ? -28.917 -3.345 25.534 1.00 95.75 105 ASP A O 1
ATOM 853 N N . LEU A 1 106 ? -27.165 -2.673 26.805 1.00 96.31 106 LEU A N 1
ATOM 854 C CA . LEU A 1 106 ? -26.107 -2.839 25.809 1.00 96.31 106 LEU A CA 1
ATOM 855 C C . LEU A 1 106 ? -25.263 -4.081 26.111 1.00 96.31 106 LEU A C 1
ATOM 857 O O . LEU A 1 106 ? -24.131 -4.200 25.657 1.00 96.31 106 LEU A O 1
ATOM 861 N N . THR A 1 107 ? -25.803 -4.995 26.914 1.00 94.44 107 THR A N 1
ATOM 862 C CA . THR A 1 107 ? -25.210 -6.307 27.149 1.00 94.44 107 THR A CA 1
ATOM 863 C C . THR A 1 107 ? -25.067 -7.043 25.815 1.00 94.44 107 THR A C 1
ATOM 865 O O . THR A 1 107 ? -26.072 -7.178 25.108 1.00 94.44 107 THR A O 1
ATOM 868 N N . PRO A 1 108 ? -23.864 -7.537 25.466 1.00 93.12 108 PRO A N 1
ATOM 869 C CA . PRO A 1 108 ? -23.684 -8.365 24.283 1.00 93.12 108 PRO A CA 1
ATOM 870 C C . PRO A 1 108 ? -24.668 -9.548 24.248 1.00 93.12 108 PRO A C 1
ATOM 872 O O . PRO A 1 108 ? -24.953 -10.137 25.296 1.00 93.12 108 PRO A O 1
ATOM 875 N N . PRO A 1 109 ? -25.186 -9.922 23.068 1.00 90.31 109 PRO A N 1
ATOM 876 C CA . PRO A 1 109 ? -26.080 -11.064 22.922 1.00 90.31 109 PRO A CA 1
ATOM 877 C C . PRO A 1 109 ? -25.398 -12.351 23.407 1.00 90.31 109 PRO A C 1
ATOM 879 O O . PRO A 1 109 ? -24.208 -12.560 23.184 1.00 90.31 109 PRO A O 1
ATOM 882 N N . SER A 1 110 ? -26.150 -13.219 24.086 1.00 85.00 110 SER A N 1
ATOM 883 C CA . SER A 1 110 ? -25.637 -14.480 24.644 1.00 85.00 110 SER A CA 1
ATOM 884 C C . SER A 1 110 ? -25.871 -15.700 23.750 1.00 85.00 110 SER A C 1
ATOM 886 O O . SER A 1 110 ? -25.255 -16.736 23.979 1.00 85.00 110 SER A O 1
ATOM 888 N N . GLU A 1 111 ? -26.762 -15.593 22.764 1.00 86.81 111 GLU A N 1
ATOM 889 C CA . GLU A 1 111 ? -27.148 -16.657 21.831 1.00 86.81 111 GLU A CA 1
ATOM 890 C C . GLU A 1 111 ? -27.757 -16.060 20.548 1.00 86.81 111 GLU A C 1
ATOM 892 O O . GLU A 1 111 ? -28.113 -14.879 20.522 1.00 86.81 111 GLU A O 1
ATOM 897 N N . GLY A 1 112 ? -27.888 -16.880 19.501 1.00 91.25 112 GLY A N 1
ATOM 898 C CA . GLY A 1 112 ? -28.513 -16.508 18.226 1.00 91.25 112 GLY A CA 1
ATOM 899 C C . GLY A 1 112 ? -27.580 -15.832 17.215 1.00 91.25 112 GLY A C 1
ATOM 900 O O . GLY A 1 112 ? -26.380 -15.671 17.449 1.00 91.25 112 GLY A O 1
ATOM 901 N N . ASP A 1 113 ? -28.154 -15.433 16.080 1.00 89.38 113 ASP A N 1
ATOM 902 C CA . ASP A 1 113 ? -27.414 -14.915 14.920 1.00 89.38 113 ASP A CA 1
ATOM 903 C C . ASP A 1 113 ? -26.681 -13.599 15.218 1.00 89.38 113 ASP A C 1
ATOM 905 O O . ASP A 1 113 ? -25.566 -13.387 14.741 1.00 89.38 113 ASP A O 1
ATOM 909 N N . ASP A 1 114 ? -27.250 -12.747 16.079 1.00 89.50 114 ASP A N 1
ATOM 910 C CA . ASP A 1 114 ? -26.614 -11.497 16.514 1.00 89.50 114 ASP A CA 1
ATOM 911 C C . ASP A 1 114 ? -25.288 -11.756 17.246 1.00 89.50 114 ASP A C 1
ATOM 913 O O . ASP A 1 114 ? -24.321 -11.017 17.052 1.00 89.50 114 ASP A O 1
ATOM 917 N N . LEU A 1 115 ? -25.206 -12.818 18.060 1.00 89.88 115 LEU A N 1
ATOM 918 C CA . LEU A 1 115 ? -23.953 -13.211 18.711 1.00 89.88 115 LEU A CA 1
ATOM 919 C C . LEU A 1 115 ? -22.927 -13.671 17.681 1.00 89.88 115 LEU A C 1
ATOM 921 O O . LEU A 1 115 ? -21.780 -13.240 17.752 1.00 89.88 115 LEU A O 1
ATOM 925 N N . VAL A 1 116 ? -23.318 -14.524 16.734 1.00 91.44 116 VAL A N 1
ATOM 926 C CA . VAL A 1 116 ? -22.401 -15.032 15.701 1.00 91.44 116 VAL A CA 1
ATOM 927 C C . VAL A 1 116 ? -21.866 -13.877 14.855 1.00 91.44 116 VAL A C 1
ATOM 929 O O . VAL A 1 116 ? -20.658 -13.779 14.631 1.00 91.44 116 VAL A O 1
ATOM 932 N N . SER A 1 117 ? -22.747 -12.958 14.459 1.00 92.25 117 SER A N 1
ATOM 933 C CA . SER A 1 117 ? -22.397 -11.760 13.697 1.00 92.25 117 SER A CA 1
ATOM 934 C C . SER A 1 117 ? -21.420 -10.861 14.463 1.00 92.25 117 SER A C 1
ATOM 936 O O . SER A 1 117 ? -20.343 -10.541 13.955 1.00 92.25 117 SER A O 1
ATOM 938 N N . GLN A 1 118 ? -21.724 -10.512 15.719 1.00 93.25 118 GLN A N 1
ATOM 939 C CA . GLN A 1 118 ? -20.845 -9.660 16.529 1.00 93.25 118 GLN A CA 1
ATOM 940 C C . GLN A 1 118 ? -19.522 -10.350 16.875 1.00 93.25 118 GLN A C 1
ATOM 942 O O . GLN A 1 118 ? -18.471 -9.720 16.809 1.00 93.25 118 GLN A O 1
ATOM 947 N N . MET A 1 119 ? -19.543 -11.644 17.202 1.00 93.12 119 MET A N 1
ATOM 948 C CA . MET A 1 119 ? -18.333 -12.421 17.476 1.00 93.12 119 MET A CA 1
ATOM 949 C C . MET A 1 119 ? -17.414 -12.457 16.255 1.00 93.12 119 MET A C 1
ATOM 951 O O . MET A 1 119 ? -16.207 -12.296 16.412 1.00 93.12 119 MET A O 1
ATOM 955 N N . THR A 1 120 ? -17.971 -12.598 15.051 1.00 91.50 120 THR A N 1
ATOM 956 C CA . THR A 1 120 ? -17.196 -12.559 13.805 1.00 91.50 120 THR A CA 1
ATOM 957 C C . THR A 1 120 ? -16.539 -11.191 13.608 1.00 91.50 120 THR A C 1
ATOM 959 O O . THR A 1 120 ? -15.335 -11.125 13.389 1.00 91.50 120 THR A O 1
ATOM 962 N N . GLN A 1 121 ? -17.289 -10.095 13.779 1.00 91.06 121 GLN A N 1
ATOM 963 C CA . GLN A 1 121 ? -16.763 -8.729 13.620 1.00 91.06 121 GLN A CA 1
ATOM 964 C C . GLN A 1 121 ? -15.721 -8.344 14.685 1.00 91.06 121 GLN A C 1
ATOM 966 O O . GLN A 1 121 ? -14.802 -7.577 14.413 1.00 91.06 121 GLN A O 1
ATOM 971 N N . LEU A 1 122 ? -15.864 -8.854 15.911 1.00 94.81 122 LEU A N 1
ATOM 972 C CA . LEU A 1 122 ? -15.002 -8.523 17.054 1.00 94.81 122 LEU A CA 1
ATOM 973 C C . LEU A 1 122 ? -13.827 -9.490 17.234 1.00 94.81 122 LEU A C 1
ATOM 975 O O . LEU A 1 122 ? -13.018 -9.300 18.148 1.00 94.81 122 LEU A O 1
ATOM 979 N N . SER A 1 123 ? -13.744 -10.537 16.411 1.00 95.31 123 SER A N 1
ATOM 980 C CA . SER A 1 123 ? -12.624 -11.471 16.444 1.00 95.31 123 SER A CA 1
ATOM 981 C C . SER A 1 123 ? -11.358 -10.775 15.956 1.00 95.31 123 SER A C 1
ATOM 983 O O . SER A 1 123 ? -11.343 -10.127 14.911 1.00 95.31 123 SER A O 1
ATOM 985 N N . LEU A 1 124 ? -10.295 -10.875 16.748 1.00 95.88 124 LEU A N 1
ATOM 986 C CA . LEU A 1 124 ? -8.986 -10.342 16.407 1.00 95.88 124 LEU A CA 1
ATOM 987 C C . LEU A 1 124 ? -8.315 -11.252 15.380 1.00 95.88 124 LEU A C 1
ATOM 989 O O . LEU A 1 124 ? -8.347 -12.473 15.517 1.00 95.88 124 LEU A O 1
ATOM 993 N N . THR A 1 125 ? -7.648 -10.661 14.393 1.00 94.81 125 THR A N 1
ATOM 994 C CA . THR A 1 125 ? -6.792 -11.428 13.487 1.00 94.81 125 THR A CA 1
ATOM 995 C C . THR A 1 125 ? -5.459 -11.772 14.168 1.00 94.81 125 THR A C 1
ATOM 997 O O . THR A 1 125 ? -5.017 -11.058 15.082 1.00 94.81 125 THR A O 1
ATOM 1000 N N . PRO A 1 126 ? -4.736 -12.807 13.698 1.00 92.56 126 PRO A N 1
ATOM 1001 C CA . PRO A 1 126 ? -3.391 -13.101 14.191 1.00 92.56 126 PRO A CA 1
ATOM 1002 C C . PRO A 1 126 ? -2.425 -11.913 14.065 1.00 92.56 126 PRO A C 1
ATOM 1004 O O . PRO A 1 126 ? -1.527 -11.767 14.896 1.00 92.56 126 PRO A O 1
ATOM 1007 N N . GLY A 1 127 ? -2.602 -11.068 13.043 1.00 93.94 127 GLY A N 1
ATOM 1008 C CA . GLY A 1 127 ? -1.826 -9.846 12.841 1.00 93.94 127 GLY A CA 1
ATOM 1009 C C . GLY A 1 127 ? -2.070 -8.817 13.942 1.00 93.94 127 GLY A C 1
ATOM 1010 O O . GLY A 1 127 ? -1.119 -8.350 14.572 1.00 93.94 127 GLY A O 1
ATOM 1011 N N . ILE A 1 128 ? -3.342 -8.543 14.248 1.00 96.69 128 ILE A N 1
ATOM 1012 C CA . ILE A 1 128 ? -3.750 -7.635 15.330 1.00 96.69 128 ILE A CA 1
ATOM 1013 C C . ILE A 1 128 ? -3.223 -8.118 16.682 1.00 96.69 128 ILE A C 1
ATOM 1015 O O . ILE A 1 128 ? -2.600 -7.338 17.407 1.00 96.69 128 ILE A O 1
ATOM 1019 N N . ILE A 1 129 ? -3.377 -9.416 16.976 1.00 95.00 129 ILE A N 1
ATOM 1020 C CA . ILE A 1 129 ? -2.884 -10.019 18.221 1.00 95.00 129 ILE A CA 1
ATOM 1021 C C . ILE A 1 129 ? -1.375 -9.837 18.355 1.00 95.00 129 ILE A C 1
ATOM 1023 O O . ILE A 1 129 ? -0.911 -9.561 19.454 1.00 95.00 129 ILE A O 1
ATOM 1027 N N . LYS A 1 130 ? -0.601 -9.973 17.273 1.00 94.00 130 LYS A N 1
ATOM 1028 C CA . LYS A 1 130 ? 0.872 -9.899 17.294 1.00 94.00 130 LYS A CA 1
ATOM 1029 C C . LYS A 1 130 ? 1.427 -8.475 17.191 1.00 94.00 130 LYS A C 1
ATOM 1031 O O . LYS A 1 130 ? 2.618 -8.284 17.438 1.00 94.00 130 LYS A O 1
ATOM 1036 N N . TRP A 1 131 ? 0.600 -7.463 16.905 1.00 96.06 131 TRP A N 1
ATOM 1037 C CA . TRP A 1 131 ? 1.065 -6.083 16.693 1.00 96.06 131 TRP A CA 1
ATOM 1038 C C . TRP A 1 131 ? 1.744 -5.446 17.917 1.00 96.06 131 TRP A C 1
ATOM 1040 O O . TRP A 1 131 ? 2.485 -4.477 17.780 1.00 96.06 131 TRP A O 1
ATOM 1050 N N . TRP A 1 132 ? 1.583 -6.001 19.123 1.00 94.06 132 TRP A N 1
ATOM 1051 C CA . TRP A 1 132 ? 2.338 -5.545 20.300 1.00 94.06 132 TRP A CA 1
ATOM 1052 C C . TRP A 1 132 ? 3.861 -5.598 20.100 1.00 94.06 132 TRP A C 1
ATOM 1054 O O . TRP A 1 132 ? 4.587 -4.772 20.654 1.00 94.06 132 TRP A O 1
ATOM 1064 N N . ALA A 1 133 ? 4.345 -6.539 19.284 1.00 94.44 133 ALA A N 1
ATOM 1065 C CA . ALA A 1 133 ? 5.760 -6.709 18.983 1.00 94.44 133 ALA A CA 1
ATOM 1066 C C . ALA A 1 133 ? 6.322 -5.573 18.105 1.00 94.44 133 ALA A C 1
ATOM 1068 O O . ALA A 1 133 ? 7.539 -5.405 18.021 1.00 94.44 133 ALA A O 1
ATOM 1069 N N . ALA A 1 134 ? 5.463 -4.744 17.498 1.00 95.12 134 ALA A N 1
ATOM 1070 C CA . ALA A 1 134 ? 5.854 -3.654 16.605 1.00 95.12 134 ALA A CA 1
ATOM 1071 C C . ALA A 1 134 ? 6.767 -2.606 17.261 1.00 95.12 134 ALA A C 1
ATOM 1073 O O . ALA A 1 134 ? 7.531 -1.938 16.564 1.00 95.12 134 ALA A O 1
ATOM 1074 N N . SER A 1 135 ? 6.749 -2.470 18.590 1.00 92.75 135 SER A N 1
ATOM 1075 C CA . SER A 1 135 ? 7.724 -1.615 19.278 1.00 92.75 135 SER A CA 1
ATOM 1076 C C . SER A 1 135 ? 9.161 -2.093 19.046 1.00 92.75 135 SER A C 1
ATOM 1078 O O . SER A 1 135 ? 10.015 -1.320 18.611 1.00 92.75 135 SER A O 1
ATOM 1080 N N . GLY A 1 136 ? 9.403 -3.394 19.226 1.00 91.44 136 GLY A N 1
ATOM 1081 C CA . GLY A 1 136 ? 10.710 -4.008 19.004 1.00 91.44 136 GLY A CA 1
ATOM 1082 C C . GLY A 1 136 ? 11.056 -4.204 17.526 1.00 91.44 136 GLY A C 1
ATOM 1083 O O . GLY A 1 136 ? 12.196 -3.995 17.118 1.00 91.44 136 GLY A O 1
ATOM 1084 N N . LEU A 1 137 ? 10.067 -4.571 16.706 1.00 93.31 137 LEU A N 1
ATOM 1085 C CA . LEU A 1 137 ? 10.273 -4.900 15.288 1.00 93.31 137 LEU A CA 1
ATOM 1086 C C . LEU A 1 137 ? 10.344 -3.667 14.383 1.00 93.31 137 LEU A C 1
ATOM 1088 O O . LEU A 1 137 ? 11.103 -3.634 13.418 1.00 93.31 137 LEU A O 1
ATOM 1092 N N . HIS A 1 138 ? 9.533 -2.655 14.677 1.00 92.88 138 HIS A N 1
ATOM 1093 C CA . HIS A 1 138 ? 9.244 -1.550 13.766 1.00 92.88 138 HIS A CA 1
ATOM 1094 C C . HIS A 1 138 ? 9.522 -0.177 14.389 1.00 92.88 138 HIS A C 1
ATOM 1096 O O . HIS A 1 138 ? 9.302 0.837 13.724 1.00 92.88 138 HIS A O 1
ATOM 1102 N N . LYS A 1 139 ? 10.043 -0.131 15.626 1.00 91.69 139 LYS A N 1
ATOM 1103 C CA . LYS A 1 139 ? 10.310 1.095 16.403 1.00 91.69 139 LYS A CA 1
ATOM 1104 C C . LYS A 1 139 ? 9.047 1.905 16.713 1.00 91.69 139 LYS A C 1
ATOM 1106 O O . LYS A 1 139 ? 9.121 3.102 16.984 1.00 91.69 139 LYS A O 1
ATOM 1111 N N . VAL A 1 140 ? 7.880 1.256 16.691 1.00 93.31 140 VAL A N 1
ATOM 1112 C CA . VAL A 1 140 ? 6.615 1.896 17.067 1.00 93.31 140 VAL A CA 1
ATOM 1113 C C . VAL A 1 140 ? 6.687 2.347 18.520 1.00 93.31 140 VAL A C 1
ATOM 1115 O O . VAL A 1 140 ? 7.200 1.646 19.389 1.00 93.31 140 VAL A O 1
ATOM 1118 N N . THR A 1 141 ? 6.165 3.534 18.815 1.00 91.75 141 THR A N 1
ATOM 1119 C CA . THR A 1 141 ? 6.250 4.062 20.174 1.00 91.75 141 THR A CA 1
ATOM 1120 C C . THR A 1 141 ? 5.464 3.194 21.164 1.00 91.75 141 THR A C 1
ATOM 1122 O O . THR A 1 141 ? 4.288 2.906 20.950 1.00 91.75 141 THR A O 1
ATOM 1125 N N . ASN A 1 142 ? 6.087 2.844 22.298 1.00 89.19 142 ASN A N 1
ATOM 1126 C CA . ASN A 1 142 ? 5.513 1.951 23.313 1.00 89.19 142 ASN A CA 1
ATOM 1127 C C . ASN A 1 142 ? 4.089 2.317 23.754 1.00 89.19 142 ASN A C 1
ATOM 1129 O O . ASN A 1 142 ? 3.285 1.415 23.981 1.00 89.19 142 ASN A O 1
ATOM 1133 N N . TRP A 1 143 ? 3.737 3.599 23.878 1.00 90.00 143 TRP A N 1
ATOM 1134 C CA . TRP A 1 143 ? 2.406 4.002 24.352 1.00 90.00 143 TRP A CA 1
ATOM 1135 C C . TRP A 1 143 ? 1.256 3.600 23.410 1.00 90.00 143 TRP A C 1
ATOM 1137 O O . TRP A 1 143 ? 0.123 3.559 23.869 1.00 90.00 143 TRP A O 1
ATOM 1147 N N . LEU A 1 144 ? 1.540 3.261 22.144 1.00 93.38 144 LEU A N 1
ATOM 1148 C CA . LEU A 1 144 ? 0.550 2.830 21.146 1.00 93.38 144 LEU A CA 1
ATOM 1149 C C . LEU A 1 144 ? 0.323 1.314 21.098 1.00 93.38 144 LEU A C 1
ATOM 1151 O O . LEU A 1 144 ? -0.702 0.879 20.575 1.00 93.38 144 LEU A O 1
ATOM 1155 N N . VAL A 1 145 ? 1.293 0.518 21.568 1.00 93.31 145 VAL A N 1
ATOM 1156 C CA . VAL A 1 145 ? 1.321 -0.944 21.339 1.00 93.31 145 VAL A CA 1
ATOM 1157 C C . VAL A 1 145 ? 1.614 -1.784 22.583 1.00 93.31 145 VAL A C 1
ATOM 1159 O O . VAL A 1 145 ? 1.435 -3.001 22.562 1.00 93.31 145 VAL A O 1
ATOM 1162 N N . SER A 1 146 ? 2.036 -1.172 23.693 1.00 88.69 146 SER A N 1
ATOM 1163 C CA . SER A 1 146 ? 2.342 -1.911 24.927 1.00 88.69 146 SER A CA 1
ATOM 1164 C C . SER A 1 146 ? 1.108 -2.229 25.781 1.00 88.69 146 SER A C 1
ATOM 1166 O O . SER A 1 146 ? 1.254 -2.868 26.820 1.00 88.69 146 SER A O 1
ATOM 1168 N N . GLY A 1 147 ? -0.094 -1.820 25.366 1.00 88.75 147 GLY A N 1
ATOM 1169 C CA . GLY A 1 147 ? -1.350 -2.144 26.040 1.00 88.75 147 GLY A CA 1
ATOM 1170 C C . GLY A 1 147 ? -1.594 -3.646 26.041 1.00 88.75 147 GLY A C 1
ATOM 1171 O O . GLY A 1 147 ? -1.241 -4.341 25.086 1.00 88.75 147 GLY A O 1
ATOM 1172 N N . HIS A 1 148 ? -2.138 -4.163 27.137 1.00 90.44 148 HIS A N 1
ATOM 1173 C CA . HIS A 1 148 ? -2.511 -5.571 27.264 1.00 90.44 148 HIS A CA 1
ATOM 1174 C C . HIS A 1 148 ? -3.993 -5.751 26.932 1.00 90.44 148 HIS A C 1
ATOM 1176 O O . HIS A 1 148 ? -4.751 -4.780 26.888 1.00 90.44 148 HIS A O 1
ATOM 1182 N N . ASP A 1 149 ? -4.402 -6.999 26.710 1.00 92.12 149 ASP A N 1
ATOM 1183 C CA . ASP A 1 149 ? -5.823 -7.324 26.619 1.00 92.12 149 ASP A CA 1
ATOM 1184 C C . ASP A 1 149 ? -6.540 -7.073 27.953 1.00 92.12 149 ASP A C 1
ATOM 1186 O O . ASP A 1 149 ? -5.917 -7.058 29.020 1.00 92.12 149 ASP A O 1
ATOM 1190 N N . ASP A 1 150 ? -7.859 -6.887 27.889 1.00 90.38 150 ASP A N 1
ATOM 1191 C CA . ASP A 1 150 ? -8.682 -6.648 29.078 1.00 90.38 150 ASP A CA 1
ATOM 1192 C C . ASP A 1 150 ? -8.666 -7.850 30.033 1.00 90.38 150 ASP A C 1
ATOM 1194 O O . ASP A 1 150 ? -8.723 -7.679 31.248 1.00 90.38 150 ASP A O 1
ATOM 1198 N N . VAL A 1 151 ? -8.523 -9.067 29.501 1.00 89.06 151 VAL A N 1
ATOM 1199 C CA . VAL A 1 151 ? -8.230 -10.258 30.303 1.00 89.06 151 VAL A CA 1
ATOM 1200 C C . VAL A 1 151 ? -6.737 -10.533 30.223 1.00 89.06 151 VAL A C 1
ATOM 1202 O O . VAL A 1 151 ? -6.220 -10.870 29.161 1.00 89.06 151 VAL A O 1
ATOM 1205 N N . CYS A 1 152 ? -6.034 -10.407 31.347 1.00 87.25 152 CYS A N 1
ATOM 1206 C CA . CYS A 1 152 ? -4.580 -10.482 31.351 1.00 87.25 152 CYS A CA 1
ATOM 1207 C C . CYS A 1 152 ? -4.022 -11.310 32.512 1.00 87.25 152 CYS A C 1
ATOM 1209 O O . CYS A 1 152 ? -4.480 -11.224 33.650 1.00 87.25 152 CYS A O 1
ATOM 1211 N N . SER A 1 153 ? -2.969 -12.075 32.220 1.00 84.19 153 SER A N 1
ATOM 1212 C CA . SER A 1 153 ? -2.222 -12.902 33.175 1.00 84.19 153 SER A CA 1
ATOM 1213 C C . SER A 1 153 ? -0.825 -12.354 33.508 1.00 84.19 153 SER A C 1
ATOM 1215 O O . SER A 1 153 ? -0.046 -13.043 34.159 1.00 84.19 153 SER A O 1
ATOM 1217 N N . CYS A 1 154 ? -0.484 -11.123 33.095 1.00 81.38 154 CYS A N 1
ATOM 1218 C CA . CYS A 1 154 ? 0.876 -10.579 33.241 1.00 81.38 154 CYS A CA 1
ATOM 1219 C C . CYS A 1 154 ? 1.318 -10.340 34.694 1.00 81.38 154 CYS A C 1
ATOM 1221 O O . CYS A 1 154 ? 2.512 -10.246 34.959 1.00 81.38 154 CYS A O 1
ATOM 1223 N N . GLY A 1 155 ? 0.375 -10.205 35.632 1.00 66.25 155 GLY A N 1
ATOM 1224 C CA . GLY A 1 155 ? 0.679 -10.024 37.050 1.00 66.25 155 GLY A CA 1
ATOM 1225 C C . GLY A 1 155 ? 1.439 -8.735 37.390 1.00 66.25 155 GLY A C 1
ATOM 1226 O O . GLY A 1 155 ? 2.229 -8.751 38.337 1.00 66.25 155 GLY A O 1
ATOM 1227 N N . ARG A 1 156 ? 1.222 -7.619 36.663 1.00 64.44 156 ARG A N 1
ATOM 1228 C CA . ARG A 1 156 ? 1.760 -6.307 37.083 1.00 64.44 156 ARG A CA 1
ATOM 1229 C C . ARG A 1 156 ? 1.291 -6.034 38.525 1.00 64.44 156 ARG A C 1
ATOM 1231 O O . ARG A 1 156 ? 0.129 -6.240 38.856 1.00 64.44 156 ARG A O 1
ATOM 1238 N N . GLN A 1 157 ? 2.246 -5.680 39.388 1.00 52.62 157 GLN A N 1
ATOM 1239 C CA . GLN A 1 157 ? 2.185 -5.762 40.854 1.00 52.62 157 GLN A CA 1
ATOM 1240 C C . GLN A 1 157 ? 0.916 -5.191 41.522 1.00 52.62 157 GLN A C 1
ATOM 1242 O O . GLN A 1 157 ? 0.231 -4.317 40.996 1.00 52.62 157 GLN A O 1
ATOM 1247 N N . HIS A 1 158 ? 0.676 -5.696 42.740 1.00 45.81 158 HIS A N 1
ATOM 1248 C CA . HIS A 1 158 ? -0.367 -5.324 43.700 1.00 45.81 158 HIS A CA 1
ATOM 1249 C C . HIS A 1 158 ? -0.722 -3.828 43.679 1.00 45.81 158 HIS A C 1
ATOM 1251 O O . HIS A 1 158 ? 0.167 -2.978 43.703 1.00 45.81 158 HIS A O 1
ATOM 1257 N N . ILE A 1 159 ? -2.025 -3.527 43.717 1.00 51.16 159 ILE A N 1
ATOM 1258 C CA . ILE A 1 159 ? -2.577 -2.167 43.821 1.00 51.16 159 ILE A CA 1
ATOM 1259 C C . ILE A 1 159 ? -1.789 -1.372 44.880 1.00 51.16 159 ILE A C 1
ATOM 1261 O O . ILE A 1 159 ? -1.789 -1.787 46.050 1.00 51.16 159 ILE A O 1
ATOM 1265 N N . PRO A 1 160 ? -1.127 -0.255 44.514 1.00 41.09 160 PRO A N 1
ATOM 1266 C CA . PRO A 1 160 ? -0.429 0.587 45.476 1.00 41.09 160 PRO A CA 1
ATOM 1267 C C . PRO A 1 160 ? -1.417 1.067 46.546 1.00 41.09 160 PRO A C 1
ATOM 1269 O O . PRO A 1 160 ? -2.399 1.734 46.234 1.00 41.09 160 PRO A O 1
ATOM 1272 N N . GLY A 1 161 ? -1.187 0.695 47.808 1.00 48.31 161 GLY A N 1
ATOM 1273 C CA . GLY A 1 161 ? -1.998 1.147 48.945 1.00 48.31 161 GLY A CA 1
ATOM 1274 C C . GLY A 1 161 ? -3.094 0.194 49.436 1.00 48.31 161 GLY A C 1
ATOM 1275 O O . GLY A 1 161 ? -3.688 0.474 50.475 1.00 48.31 161 GLY A O 1
ATOM 1276 N N . TRP A 1 162 ? -3.333 -0.954 48.790 1.00 40.50 162 TRP A N 1
ATOM 1277 C CA . TRP A 1 162 ? -4.200 -1.994 49.365 1.00 40.50 162 TRP A CA 1
ATOM 1278 C C . TRP A 1 162 ? -3.346 -3.018 50.120 1.00 40.50 162 TRP A C 1
ATOM 1280 O O . TRP A 1 162 ? -2.856 -3.985 49.559 1.00 40.50 162 TRP A O 1
ATOM 1290 N N . GLY A 1 163 ? -3.097 -2.785 51.407 1.00 35.41 163 GLY A N 1
ATOM 1291 C CA . GLY A 1 163 ? -2.475 -3.788 52.270 1.00 35.41 163 GLY A CA 1
ATOM 1292 C C . GLY A 1 163 ? -3.493 -4.866 52.631 1.00 35.41 163 GLY A C 1
ATOM 1293 O O . GLY A 1 163 ? -4.341 -4.635 53.488 1.00 35.41 163 GLY A O 1
ATOM 1294 N N . ALA A 1 164 ? -3.428 -6.041 52.006 1.00 28.84 164 ALA A N 1
ATOM 1295 C CA . ALA A 1 164 ? -4.098 -7.210 52.566 1.00 28.84 164 ALA A CA 1
ATOM 1296 C C . ALA A 1 164 ? -3.329 -7.644 53.834 1.00 28.84 164 ALA A C 1
ATOM 1298 O O . ALA A 1 164 ? -2.108 -7.822 53.756 1.00 28.84 164 ALA A O 1
ATOM 1299 N N . PRO A 1 165 ? -3.983 -7.808 55.001 1.00 31.72 165 PRO A N 1
ATOM 1300 C CA . PRO A 1 165 ? -3.304 -8.267 56.204 1.00 31.72 165 PRO A CA 1
ATOM 1301 C C . PRO A 1 165 ? -2.778 -9.681 55.976 1.00 31.72 165 PRO A C 1
ATOM 1303 O O . PRO A 1 165 ? -3.535 -10.584 55.611 1.00 31.72 165 PRO A O 1
ATOM 1306 N N . ARG A 1 166 ? -1.482 -9.887 56.211 1.00 31.56 166 ARG A N 1
ATOM 1307 C CA . ARG A 1 166 ? -0.942 -11.234 56.389 1.00 31.56 166 ARG A CA 1
ATOM 1308 C C . ARG A 1 166 ? -1.660 -11.856 57.588 1.00 31.56 166 ARG A C 1
ATOM 1310 O O . ARG A 1 166 ? -1.651 -11.287 58.675 1.00 31.56 166 ARG A O 1
ATOM 1317 N N . GLN A 1 167 ? -2.310 -13.001 57.384 1.00 31.09 167 GLN A N 1
ATOM 1318 C CA . GLN A 1 167 ? -2.647 -13.882 58.497 1.00 31.09 167 GLN A CA 1
ATOM 1319 C C . GLN A 1 167 ? -1.335 -14.488 58.988 1.00 31.09 167 GLN A C 1
ATOM 1321 O O . GLN A 1 167 ? -0.832 -15.455 58.418 1.00 31.09 167 GLN A O 1
ATOM 1326 N N . ASP A 1 168 ? -0.767 -13.871 60.017 1.00 30.88 168 ASP A N 1
ATOM 1327 C CA . ASP A 1 168 ? 0.341 -14.436 60.767 1.00 30.88 168 ASP A CA 1
ATOM 1328 C C . ASP A 1 168 ? -0.177 -15.656 61.540 1.00 30.88 168 ASP A C 1
ATOM 1330 O O . ASP A 1 168 ? -0.866 -15.548 62.556 1.00 30.88 168 ASP A O 1
ATOM 1334 N N . GLY A 1 169 ? 0.128 -16.843 61.018 1.00 30.02 169 GLY A N 1
ATOM 1335 C CA . GLY A 1 169 ? 0.019 -18.096 61.749 1.00 30.02 169 GLY A CA 1
ATOM 1336 C C . GLY A 1 169 ? 1.194 -18.221 62.713 1.00 30.02 169 GLY A C 1
ATOM 1337 O O . GLY A 1 169 ? 2.315 -18.515 62.311 1.00 30.02 169 GLY A O 1
ATOM 1338 N N . THR A 1 170 ? 0.917 -17.982 63.988 1.00 30.14 170 THR A N 1
ATOM 1339 C CA . THR A 1 170 ? 1.791 -18.205 65.143 1.00 30.14 170 THR A CA 1
ATOM 1340 C C . THR A 1 170 ? 2.262 -19.659 65.271 1.00 30.14 170 THR A C 1
ATOM 1342 O O . THR A 1 170 ? 1.440 -20.574 65.245 1.00 30.14 170 THR A O 1
ATOM 1345 N N . GLY A 1 171 ? 3.557 -19.857 65.537 1.00 28.47 171 GLY A N 1
ATOM 1346 C CA . GLY A 1 171 ? 4.138 -21.116 66.020 1.00 28.47 171 GLY A CA 1
ATOM 1347 C C . GLY A 1 171 ? 5.589 -20.916 66.472 1.00 28.47 171 GLY A C 1
ATOM 1348 O O . GLY A 1 171 ? 6.441 -20.580 65.660 1.00 28.47 171 GLY A O 1
ATOM 1349 N N . GLN A 1 172 ? 5.830 -21.057 67.777 1.00 28.88 172 GLN A N 1
ATOM 1350 C CA . GLN A 1 172 ? 7.059 -20.728 68.511 1.00 28.88 172 GLN A CA 1
ATOM 1351 C C . GLN A 1 172 ? 8.222 -21.730 68.329 1.00 28.88 172 GLN A C 1
ATOM 1353 O O . GLN A 1 172 ? 7.995 -22.930 68.224 1.00 28.88 172 GLN A O 1
ATOM 1358 N N . GLU A 1 173 ? 9.443 -21.172 68.364 1.00 27.27 173 GLU A N 1
ATOM 1359 C CA . GLU A 1 173 ? 10.706 -21.595 69.022 1.00 27.27 173 GLU A CA 1
ATOM 1360 C C . GLU A 1 173 ? 11.099 -23.087 69.142 1.00 27.27 173 GLU A C 1
ATOM 1362 O O . GLU A 1 173 ? 10.408 -23.867 69.789 1.00 27.27 173 GLU A O 1
ATOM 1367 N N . GLN A 1 174 ? 12.329 -23.429 68.711 1.00 27.23 174 GLN A N 1
ATOM 1368 C CA . GLN A 1 174 ? 13.453 -23.749 69.625 1.00 27.23 174 GLN A CA 1
ATOM 1369 C C . GLN A 1 174 ? 14.778 -24.057 68.890 1.00 27.23 174 GLN A C 1
ATOM 1371 O O . GLN A 1 174 ? 14.806 -24.733 67.864 1.00 27.23 174 GLN A O 1
ATOM 1376 N N . ASP A 1 175 ? 15.868 -23.548 69.470 1.00 27.59 175 ASP A N 1
ATOM 1377 C CA . ASP A 1 175 ? 17.276 -23.703 69.083 1.00 27.59 175 ASP A CA 1
ATOM 1378 C C . ASP A 1 175 ? 17.843 -25.122 69.313 1.00 27.59 175 ASP A C 1
ATOM 1380 O O . ASP A 1 175 ? 17.443 -25.822 70.243 1.00 27.59 175 ASP A O 1
ATOM 1384 N N . GLY A 1 176 ? 18.873 -25.506 68.541 1.00 27.05 176 GLY A N 1
ATOM 1385 C CA . GLY A 1 176 ? 19.734 -26.663 68.839 1.00 27.05 176 GLY A CA 1
ATOM 1386 C C . GLY A 1 176 ? 20.777 -26.986 67.756 1.00 27.05 176 GLY A C 1
ATOM 1387 O O . GLY A 1 176 ? 20.438 -27.260 66.611 1.00 27.05 176 GLY A O 1
ATOM 1388 N N . GLU A 1 177 ? 22.059 -26.950 68.128 1.00 24.59 177 GLU A N 1
ATOM 1389 C CA . GLU A 1 177 ? 23.258 -27.038 67.280 1.00 24.59 177 GLU A CA 1
ATOM 1390 C C . GLU A 1 177 ? 23.578 -28.409 66.620 1.00 24.59 177 GLU A C 1
ATOM 1392 O O . GLU A 1 177 ? 23.335 -29.473 67.180 1.00 24.59 177 GLU A O 1
ATOM 1397 N N . ARG A 1 178 ? 24.378 -28.307 65.536 1.00 25.22 178 ARG A N 1
ATOM 1398 C CA . ARG A 1 178 ? 25.545 -29.137 65.120 1.00 25.22 178 ARG A CA 1
ATOM 1399 C C . ARG A 1 178 ? 25.395 -30.380 64.200 1.00 25.22 178 ARG A C 1
ATOM 1401 O O . ARG A 1 178 ? 25.111 -31.487 64.628 1.00 25.22 178 ARG A O 1
ATOM 1408 N N . SER A 1 179 ? 25.953 -30.183 62.992 1.00 24.86 179 SER A N 1
ATOM 1409 C CA . SER A 1 179 ? 27.026 -30.971 62.333 1.00 24.86 179 SER A CA 1
ATOM 1410 C C . SER A 1 179 ? 26.707 -32.154 61.386 1.00 24.86 179 SER A C 1
ATOM 1412 O O . SER A 1 179 ? 26.502 -33.277 61.821 1.00 24.86 179 SER A O 1
ATOM 1414 N N . VAL A 1 180 ? 26.923 -31.881 60.083 1.00 27.28 180 VAL A N 1
ATOM 1415 C CA . VAL A 1 180 ? 27.718 -32.648 59.081 1.00 27.28 180 VAL A CA 1
ATOM 1416 C C . VAL A 1 180 ? 27.264 -34.076 58.701 1.00 27.28 180 VAL A C 1
ATOM 1418 O O . VAL A 1 180 ? 27.602 -35.029 59.390 1.00 27.28 180 VAL A O 1
ATOM 1421 N N . ASN A 1 181 ? 26.622 -34.252 57.530 1.00 25.05 181 ASN A N 1
ATOM 1422 C CA . ASN A 1 181 ? 27.227 -34.728 56.256 1.00 25.05 181 ASN A CA 1
ATOM 1423 C C . ASN A 1 181 ? 26.182 -35.277 55.251 1.00 25.05 181 ASN A C 1
ATOM 1425 O O . ASN A 1 181 ? 25.397 -36.152 55.591 1.00 25.05 181 ASN A O 1
ATOM 1429 N N . GLY A 1 182 ? 26.314 -34.866 53.980 1.00 25.98 182 GLY A N 1
ATOM 1430 C CA . GLY A 1 182 ? 26.130 -35.726 52.798 1.00 25.98 182 GLY A CA 1
ATOM 1431 C C . GLY A 1 182 ? 24.718 -35.954 52.238 1.00 25.98 182 GLY A C 1
ATOM 1432 O O . GLY A 1 182 ? 23.996 -36.826 52.702 1.00 25.98 182 GLY A O 1
ATOM 1433 N N . GLY A 1 183 ? 24.394 -35.287 51.124 1.00 24.77 183 GLY A N 1
ATOM 1434 C CA . GLY A 1 183 ? 23.285 -35.683 50.245 1.00 24.77 183 GLY A CA 1
ATOM 1435 C C . GLY A 1 183 ? 22.847 -34.570 49.299 1.00 24.77 183 GLY A C 1
ATOM 1436 O O . GLY A 1 183 ? 22.116 -33.671 49.694 1.00 24.77 183 GLY A O 1
ATOM 1437 N N . ALA A 1 184 ? 23.321 -34.609 48.055 1.00 32.19 184 ALA A N 1
ATOM 1438 C CA . ALA A 1 184 ? 23.006 -33.631 47.024 1.00 32.19 184 ALA A CA 1
ATOM 1439 C C . ALA A 1 184 ? 21.536 -33.715 46.573 1.00 32.19 184 ALA A C 1
ATOM 1441 O O . ALA A 1 184 ? 21.130 -34.701 45.966 1.00 32.19 184 ALA A O 1
ATOM 1442 N N . THR A 1 185 ? 20.782 -32.637 46.785 1.00 26.59 185 THR A N 1
ATOM 1443 C CA . THR A 1 185 ? 19.571 -32.301 46.021 1.00 26.59 185 THR A CA 1
ATOM 1444 C C . THR A 1 185 ? 19.565 -30.794 45.792 1.00 26.59 185 THR A C 1
ATOM 1446 O O . THR A 1 185 ? 19.418 -30.017 46.735 1.00 26.59 185 THR A O 1
ATOM 1449 N N . LEU A 1 186 ? 19.789 -30.387 44.541 1.00 26.33 186 LEU A N 1
ATOM 1450 C CA . LEU A 1 186 ? 19.714 -29.004 44.075 1.00 26.33 186 LEU A CA 1
ATOM 1451 C C . LEU A 1 186 ? 18.258 -28.524 44.167 1.00 26.33 186 LEU A C 1
ATOM 1453 O O . LEU A 1 186 ? 17.458 -28.781 43.273 1.00 26.33 186 LEU A O 1
ATOM 1457 N N . PHE A 1 187 ? 17.918 -27.848 45.263 1.00 25.86 187 PHE A N 1
ATOM 1458 C CA . PHE A 1 187 ? 16.775 -26.943 45.308 1.00 25.86 187 PHE A CA 1
ATOM 1459 C C . PHE A 1 187 ? 17.252 -25.570 44.845 1.00 25.86 187 PHE A C 1
ATOM 1461 O O . PHE A 1 187 ? 18.146 -24.967 45.444 1.00 25.86 187 PHE A O 1
ATOM 1468 N N . ASP A 1 188 ? 16.678 -25.123 43.737 1.00 25.64 188 ASP A N 1
ATOM 1469 C CA . ASP A 1 188 ? 16.998 -23.862 43.090 1.00 25.64 188 ASP A CA 1
ATOM 1470 C C . ASP A 1 188 ? 16.439 -22.704 43.935 1.00 25.64 188 ASP A C 1
ATOM 1472 O O . ASP A 1 188 ? 15.241 -22.415 43.952 1.00 25.64 188 ASP A O 1
ATOM 1476 N N . ASN A 1 189 ? 17.318 -22.072 44.713 1.00 25.19 189 ASN A N 1
ATOM 1477 C CA . ASN A 1 189 ? 17.022 -20.882 45.504 1.00 25.19 189 ASN A CA 1
ATOM 1478 C C . ASN A 1 189 ? 16.926 -19.656 44.580 1.00 25.19 189 ASN A C 1
ATOM 1480 O O . ASN A 1 189 ? 17.870 -18.868 44.478 1.00 25.19 189 ASN A O 1
ATOM 1484 N N . LYS A 1 190 ? 15.770 -19.434 43.943 1.00 27.20 190 LYS A N 1
ATOM 1485 C CA . LYS A 1 190 ? 15.451 -18.110 43.388 1.00 27.20 190 LYS A CA 1
ATOM 1486 C C . LYS A 1 190 ? 15.084 -17.157 44.527 1.00 27.20 190 LYS A C 1
ATOM 1488 O O . LYS A 1 190 ? 14.004 -17.226 45.106 1.00 27.20 190 LYS A O 1
ATOM 1493 N N . LYS A 1 191 ? 16.011 -16.246 44.838 1.00 24.45 191 LYS A N 1
ATOM 1494 C CA . LYS A 1 191 ? 15.746 -15.030 45.619 1.00 24.45 191 LYS A CA 1
ATOM 1495 C C . LYS A 1 191 ? 14.578 -14.247 44.986 1.00 24.45 191 LYS A C 1
ATOM 1497 O O . LYS A 1 191 ? 14.571 -14.092 43.765 1.00 24.45 191 LYS A O 1
ATOM 1502 N N . PRO A 1 192 ? 13.641 -13.693 45.772 1.00 32.31 192 PRO A N 1
ATOM 1503 C CA . PRO A 1 192 ? 12.641 -12.768 45.263 1.00 32.31 192 PRO A CA 1
ATOM 1504 C C . PRO A 1 192 ? 13.270 -11.372 45.197 1.00 32.31 192 PRO A C 1
ATOM 1506 O O . PRO A 1 192 ? 13.508 -10.736 46.221 1.00 32.31 192 PRO A O 1
ATOM 1509 N N . GLY A 1 193 ? 13.602 -10.922 43.991 1.00 31.34 193 GLY A N 1
ATOM 1510 C CA . GLY A 1 193 ? 14.195 -9.604 43.773 1.00 31.34 193 GLY A CA 1
ATOM 1511 C C . GLY A 1 193 ? 15.036 -9.567 42.507 1.00 31.34 193 GLY A C 1
ATOM 1512 O O . GLY A 1 193 ? 16.235 -9.825 42.550 1.00 31.34 193 GLY A O 1
ATOM 1513 N N . GLY A 1 194 ? 14.388 -9.253 41.390 1.00 24.02 194 GLY A N 1
ATOM 1514 C CA . GLY A 1 194 ? 15.006 -9.037 40.086 1.00 24.02 194 GLY A CA 1
ATOM 1515 C C . GLY A 1 194 ? 13.907 -8.942 39.034 1.00 24.02 194 GLY A C 1
ATOM 1516 O O . GLY A 1 194 ? 13.084 -9.849 38.962 1.00 24.02 194 GLY A O 1
ATOM 1517 N N . ASN A 1 195 ? 13.859 -7.815 38.321 1.00 32.28 195 ASN A N 1
ATOM 1518 C CA . ASN A 1 195 ? 12.885 -7.453 37.288 1.00 32.28 195 ASN A CA 1
ATOM 1519 C C . ASN A 1 195 ? 12.355 -8.655 36.496 1.00 32.28 195 ASN A C 1
ATOM 1521 O O . ASN A 1 195 ? 13.124 -9.403 35.900 1.00 32.28 195 ASN A O 1
ATOM 1525 N N . THR A 1 196 ? 11.034 -8.807 36.465 1.00 35.69 196 THR A N 1
ATOM 1526 C CA . THR A 1 196 ? 10.359 -9.639 35.472 1.00 35.69 196 THR A CA 1
ATOM 1527 C C . THR A 1 196 ? 10.601 -9.014 34.101 1.00 35.69 196 THR A C 1
ATOM 1529 O O . THR A 1 196 ? 10.060 -7.944 33.829 1.00 35.69 196 THR A O 1
ATOM 1532 N N . ASP A 1 197 ? 11.457 -9.657 33.306 1.00 39.62 197 ASP A N 1
ATOM 1533 C CA . ASP A 1 197 ? 11.722 -9.374 31.894 1.00 39.62 197 ASP A CA 1
ATOM 1534 C C . ASP A 1 197 ? 10.416 -9.086 31.137 1.00 39.62 197 ASP A C 1
ATOM 1536 O O . ASP A 1 197 ? 9.618 -9.994 30.890 1.00 39.62 197 ASP A O 1
ATOM 1540 N N . ASP A 1 198 ? 10.214 -7.834 30.720 1.00 50.22 198 ASP A N 1
ATOM 1541 C CA . ASP A 1 198 ? 9.516 -7.592 29.460 1.00 50.22 198 ASP A CA 1
ATOM 1542 C C . ASP A 1 198 ? 10.441 -8.180 28.393 1.00 50.22 198 ASP A C 1
ATOM 1544 O O . ASP A 1 198 ? 11.560 -7.706 28.200 1.00 50.22 198 ASP A O 1
ATOM 1548 N N . THR A 1 199 ? 10.024 -9.273 27.764 1.00 56.12 199 THR A N 1
ATOM 1549 C CA . THR A 1 199 ? 10.800 -9.955 26.727 1.00 56.12 199 THR A CA 1
ATOM 1550 C C . THR A 1 199 ? 11.096 -8.938 25.627 1.00 56.12 199 THR A C 1
ATOM 1552 O O . THR A 1 199 ? 10.194 -8.521 24.898 1.00 56.12 199 THR A O 1
ATOM 1555 N N . VAL A 1 200 ? 12.343 -8.465 25.549 1.00 68.31 200 VAL A N 1
ATOM 1556 C CA . VAL A 1 200 ? 12.730 -7.428 24.589 1.00 68.31 200 VAL A CA 1
ATOM 1557 C C . VAL A 1 200 ? 12.712 -8.054 23.200 1.00 68.31 200 VAL A C 1
ATOM 1559 O O . VAL A 1 200 ? 13.647 -8.748 22.797 1.00 68.31 200 VAL A O 1
ATOM 1562 N N . VAL A 1 201 ? 11.623 -7.834 22.462 1.00 83.81 201 VAL A N 1
ATOM 1563 C CA . VAL A 1 201 ? 11.525 -8.264 21.067 1.00 83.81 201 VAL A CA 1
ATOM 1564 C C . VAL A 1 201 ? 12.586 -7.516 20.273 1.00 83.81 201 VAL A C 1
ATOM 1566 O O . VAL A 1 201 ? 12.564 -6.292 20.183 1.00 83.81 201 VAL A O 1
ATOM 1569 N N . THR A 1 202 ? 13.523 -8.261 19.698 1.00 85.75 202 THR A N 1
ATOM 1570 C CA . THR A 1 202 ? 14.540 -7.715 18.800 1.00 85.75 202 THR A CA 1
ATOM 1571 C C . THR A 1 202 ? 14.163 -8.078 17.370 1.00 85.75 202 THR A C 1
ATOM 1573 O O . THR A 1 202 ? 13.759 -9.213 17.112 1.00 85.75 202 THR A O 1
ATOM 1576 N N . ALA A 1 203 ? 14.270 -7.119 16.448 1.00 88.75 203 ALA A N 1
ATOM 1577 C CA . ALA A 1 203 ? 14.035 -7.361 15.029 1.00 88.75 203 ALA A CA 1
ATOM 1578 C C . ALA A 1 203 ? 14.967 -8.480 14.516 1.00 88.75 203 ALA A C 1
ATOM 1580 O O . ALA A 1 203 ? 16.186 -8.352 14.664 1.00 88.75 203 ALA A O 1
ATOM 1581 N N . PRO A 1 204 ? 14.428 -9.576 13.950 1.00 92.50 204 PRO A N 1
ATOM 1582 C CA . PRO A 1 204 ? 15.248 -10.667 13.438 1.00 92.50 204 PRO A CA 1
ATOM 1583 C C . PRO A 1 204 ? 15.964 -10.243 12.154 1.00 92.50 204 PRO A C 1
ATOM 1585 O O . PRO A 1 204 ? 15.413 -9.504 11.337 1.00 92.50 204 PRO A O 1
ATOM 1588 N N . THR A 1 205 ? 17.178 -10.747 11.946 1.00 94.56 205 THR A N 1
ATOM 1589 C CA . THR A 1 205 ? 17.885 -10.575 10.672 1.00 94.56 205 THR A CA 1
ATOM 1590 C C . THR A 1 205 ? 17.431 -11.622 9.645 1.00 94.56 205 THR A C 1
ATOM 1592 O O . THR A 1 205 ? 16.927 -12.688 10.024 1.00 94.56 205 THR A O 1
ATOM 1595 N N . PRO A 1 206 ? 17.645 -11.390 8.335 1.00 95.25 206 PRO A N 1
ATOM 1596 C CA . PRO A 1 206 ? 17.416 -12.409 7.310 1.00 95.25 206 PRO A CA 1
ATOM 1597 C C . PRO A 1 206 ? 18.131 -13.737 7.610 1.00 95.25 206 PRO A C 1
ATOM 1599 O O . PRO A 1 206 ? 17.555 -14.809 7.424 1.00 95.25 206 PRO A O 1
ATOM 1602 N N . GLN A 1 207 ? 19.368 -13.683 8.118 1.00 95.25 207 GLN A N 1
ATOM 1603 C CA . GLN A 1 207 ? 20.139 -14.869 8.497 1.00 95.25 207 GLN A CA 1
ATOM 1604 C C . GLN A 1 207 ? 19.513 -15.611 9.685 1.00 95.25 207 GLN A C 1
ATOM 1606 O O . GLN A 1 207 ? 19.482 -16.842 9.675 1.00 95.25 207 GLN A O 1
ATOM 1611 N N . ASP A 1 208 ? 18.965 -14.891 10.669 1.00 94.06 208 ASP A N 1
ATOM 1612 C CA . ASP A 1 208 ? 18.272 -15.510 11.805 1.00 94.06 208 ASP A CA 1
ATOM 1613 C C . ASP A 1 208 ? 17.035 -16.287 11.348 1.00 94.06 208 ASP A C 1
ATOM 1615 O O . ASP A 1 208 ? 16.806 -17.408 11.803 1.00 94.06 208 ASP A O 1
ATOM 1619 N N . LEU A 1 209 ? 16.246 -15.726 10.423 1.00 95.31 209 LEU A N 1
ATOM 1620 C CA . LEU A 1 209 ? 15.065 -16.405 9.884 1.00 95.31 209 LEU A CA 1
ATOM 1621 C C . LEU A 1 209 ? 15.430 -17.655 9.080 1.00 95.31 209 LEU A C 1
ATOM 1623 O O . LEU A 1 209 ? 14.789 -18.693 9.245 1.00 95.31 209 LEU A O 1
ATOM 1627 N N . LEU A 1 210 ? 16.469 -17.577 8.244 1.00 95.44 210 LEU A N 1
ATOM 1628 C CA . LEU A 1 210 ? 16.964 -18.731 7.488 1.00 95.44 210 LEU A CA 1
ATOM 1629 C C . LEU A 1 210 ? 17.473 -19.835 8.422 1.00 95.44 210 LEU A C 1
ATOM 1631 O O . LEU A 1 210 ? 17.097 -20.993 8.258 1.00 95.44 210 LEU A O 1
ATOM 1635 N N . SER A 1 211 ? 18.237 -19.475 9.454 1.00 95.44 211 SER A N 1
ATOM 1636 C CA . SER A 1 211 ? 18.691 -20.419 10.479 1.00 95.44 211 SER A CA 1
ATOM 1637 C C . SER A 1 211 ? 17.510 -21.072 11.204 1.00 95.44 211 SER A C 1
ATOM 1639 O O . SER A 1 211 ? 17.441 -22.295 11.319 1.00 95.44 211 SER A O 1
ATOM 1641 N N . LYS A 1 212 ? 16.512 -20.291 11.635 1.00 94.38 212 LYS A N 1
ATOM 1642 C CA . LYS A 1 212 ? 15.303 -20.820 12.286 1.00 94.38 212 LYS A CA 1
ATOM 1643 C C . LYS A 1 212 ? 14.537 -21.793 11.394 1.00 94.38 212 LYS A C 1
ATOM 1645 O O . LYS A 1 212 ? 14.140 -22.859 11.862 1.00 94.38 212 LYS A O 1
ATOM 1650 N N . LYS A 1 213 ? 14.394 -21.469 10.109 1.00 94.38 213 LYS A N 1
ATOM 1651 C CA . LYS A 1 213 ? 13.782 -22.341 9.100 1.00 94.38 213 LYS A CA 1
ATOM 1652 C C . LYS A 1 213 ? 14.509 -23.681 8.976 1.00 94.38 213 LYS A C 1
ATOM 1654 O O . LYS A 1 213 ? 13.853 -24.718 8.959 1.00 94.38 213 LYS A O 1
ATOM 1659 N N . GLU A 1 214 ? 15.840 -23.674 8.926 1.00 94.44 214 GLU A N 1
ATOM 1660 C CA . GLU A 1 214 ? 16.658 -24.897 8.868 1.00 94.44 214 GLU A CA 1
ATOM 1661 C C . GLU A 1 214 ? 16.481 -25.781 10.111 1.00 94.44 214 GLU A C 1
ATOM 1663 O O . GLU A 1 214 ? 16.468 -27.006 10.004 1.00 94.44 214 GLU A O 1
ATOM 1668 N N . HIS A 1 215 ? 16.271 -25.167 11.278 1.00 94.44 215 HIS A N 1
ATOM 1669 C CA . HIS A 1 215 ? 16.013 -25.864 12.541 1.00 94.44 215 HIS A CA 1
ATOM 1670 C C . HIS A 1 215 ? 14.528 -26.219 12.761 1.00 94.44 215 HIS A C 1
ATOM 1672 O O . HIS A 1 215 ? 14.178 -26.737 13.821 1.00 94.44 215 HIS A O 1
ATOM 1678 N N . GLY A 1 216 ? 13.643 -25.951 11.791 1.00 92.69 216 GLY A N 1
ATOM 1679 C CA . GLY A 1 216 ? 12.205 -26.230 11.896 1.00 92.69 216 GLY A CA 1
ATOM 1680 C C . GLY A 1 216 ? 11.449 -25.321 12.875 1.00 92.69 216 GLY A C 1
ATOM 1681 O O . GLY A 1 216 ? 10.365 -25.673 13.334 1.00 92.69 216 GLY A O 1
ATOM 1682 N N . ILE A 1 217 ? 12.008 -24.158 13.216 1.00 92.00 217 ILE A N 1
ATOM 1683 C CA . ILE A 1 217 ? 11.415 -23.178 14.130 1.00 92.00 217 ILE A CA 1
ATOM 1684 C C . ILE A 1 217 ? 10.671 -22.123 13.305 1.00 92.00 217 ILE A C 1
ATOM 1686 O O . ILE A 1 217 ? 11.294 -21.313 12.626 1.00 92.00 217 ILE A O 1
ATOM 1690 N N . ASN A 1 218 ? 9.338 -22.081 13.403 1.00 91.38 218 ASN A N 1
ATOM 1691 C CA . ASN A 1 218 ? 8.507 -21.130 12.646 1.00 91.38 218 ASN A CA 1
ATOM 1692 C C . ASN A 1 218 ? 8.084 -19.874 13.440 1.00 91.38 218 ASN A C 1
ATOM 1694 O O . ASN A 1 218 ? 7.117 -19.199 13.097 1.00 91.38 218 ASN A O 1
ATOM 1698 N N . GLN A 1 219 ? 8.788 -19.552 14.527 1.00 87.88 219 GLN A N 1
ATOM 1699 C CA . GLN A 1 219 ? 8.505 -18.369 15.347 1.00 87.88 219 GLN A CA 1
ATOM 1700 C C . GLN A 1 219 ? 9.661 -17.355 15.281 1.00 87.88 219 GLN A C 1
ATOM 1702 O O . GLN A 1 219 ? 10.796 -17.681 15.658 1.00 87.88 219 GLN A O 1
ATOM 1707 N N . PRO A 1 220 ? 9.412 -16.111 14.819 1.00 86.88 220 PRO A N 1
ATOM 1708 C CA . PRO A 1 220 ? 10.456 -15.095 14.688 1.00 86.88 220 PRO A CA 1
ATOM 1709 C C . PRO A 1 220 ? 10.945 -14.563 16.043 1.00 86.88 220 PRO A C 1
ATOM 1711 O O . PRO A 1 220 ? 12.111 -14.194 16.152 1.00 86.88 220 PRO A O 1
ATOM 1714 N N . TYR A 1 221 ? 10.122 -14.615 17.089 1.00 89.12 221 TYR A N 1
ATOM 1715 C CA . TYR A 1 221 ? 10.442 -14.205 18.460 1.00 89.12 221 TYR A CA 1
ATOM 1716 C C . TYR A 1 221 ? 9.565 -14.973 19.460 1.00 89.12 221 TYR A C 1
ATOM 1718 O O . TYR A 1 221 ? 8.564 -15.578 19.071 1.00 89.12 221 TYR A O 1
ATOM 1726 N N . GLU A 1 222 ? 9.949 -14.959 20.736 1.00 86.94 222 GLU A N 1
ATOM 1727 C CA . GLU A 1 222 ? 9.168 -15.564 21.818 1.00 86.94 222 GLU A CA 1
ATOM 1728 C C . GLU A 1 222 ? 7.944 -14.704 22.156 1.00 86.94 222 GLU A C 1
ATOM 1730 O O . GLU A 1 222 ? 8.019 -13.474 22.191 1.00 86.94 222 GLU A O 1
ATOM 1735 N N . ILE A 1 223 ? 6.808 -15.359 22.400 1.00 88.94 223 ILE A N 1
ATOM 1736 C CA . ILE A 1 223 ? 5.543 -14.701 22.734 1.00 88.94 223 ILE A CA 1
ATOM 1737 C C . ILE A 1 223 ? 5.250 -14.971 24.214 1.00 88.94 223 ILE A C 1
ATOM 1739 O O . ILE A 1 223 ? 5.077 -16.133 24.579 1.00 88.94 223 ILE A O 1
ATOM 1743 N N . PRO A 1 224 ? 5.163 -13.936 25.068 1.00 88.56 224 PRO A N 1
ATOM 1744 C CA . PRO A 1 224 ? 4.786 -14.115 26.466 1.00 88.56 224 PRO A CA 1
ATOM 1745 C C . PRO A 1 224 ? 3.379 -14.701 26.613 1.00 88.56 224 PRO A C 1
ATOM 1747 O O . PRO A 1 224 ? 2.473 -14.323 25.870 1.00 88.56 224 PRO A O 1
ATOM 1750 N N . ASP A 1 225 ? 3.154 -15.529 27.636 1.00 86.25 225 ASP A N 1
ATOM 1751 C CA . ASP A 1 225 ? 1.857 -16.185 27.872 1.00 86.25 225 ASP A CA 1
ATOM 1752 C C . ASP A 1 225 ? 0.681 -15.197 27.930 1.00 86.25 225 ASP A C 1
ATOM 1754 O O . ASP A 1 225 ? -0.397 -15.468 27.410 1.00 86.25 225 ASP A O 1
ATOM 1758 N N . TYR A 1 226 ? 0.885 -14.013 28.513 1.00 86.94 226 TYR A N 1
ATOM 1759 C CA . TYR A 1 226 ? -0.150 -12.978 28.632 1.00 86.94 226 TYR A CA 1
ATOM 1760 C C . TYR A 1 226 ? -0.480 -12.263 27.309 1.00 86.94 226 TYR A C 1
ATOM 1762 O O . TYR A 1 226 ? -1.432 -11.483 27.259 1.00 86.94 226 TYR A O 1
ATOM 1770 N N . ARG A 1 227 ? 0.313 -12.485 26.252 1.00 90.50 227 ARG A N 1
ATOM 1771 C CA . ARG A 1 227 ? 0.042 -12.039 24.876 1.00 90.50 227 ARG A CA 1
ATOM 1772 C C . ARG A 1 227 ? -0.683 -13.105 24.057 1.00 90.50 227 ARG A C 1
ATOM 1774 O O . ARG A 1 227 ? -1.177 -12.788 22.978 1.00 90.50 227 ARG A O 1
ATOM 1781 N N . ASN A 1 228 ? -0.774 -14.335 24.564 1.00 89.19 228 ASN A N 1
ATOM 1782 C CA . ASN A 1 228 ? -1.543 -15.404 23.947 1.00 89.19 228 ASN A CA 1
ATOM 1783 C C . ASN A 1 228 ? -3.016 -15.293 24.372 1.00 89.19 228 ASN A C 1
ATOM 1785 O O . ASN A 1 228 ? -3.447 -15.870 25.372 1.00 89.19 228 ASN A O 1
ATOM 1789 N N . ILE A 1 229 ? -3.763 -14.467 23.643 1.00 90.69 229 ILE A N 1
ATOM 1790 C CA . ILE A 1 229 ? -5.152 -14.107 23.948 1.00 90.69 229 ILE A CA 1
ATOM 1791 C C . ILE A 1 229 ? -6.110 -14.727 22.925 1.00 90.69 229 ILE A C 1
ATOM 1793 O O . ILE A 1 229 ? -5.706 -14.958 21.788 1.00 90.69 229 ILE A O 1
ATOM 1797 N N . PRO A 1 230 ? -7.379 -14.982 23.291 1.00 91.62 230 PRO A N 1
ATOM 1798 C CA . PRO A 1 230 ? -8.357 -15.498 22.344 1.00 91.62 230 PRO A CA 1
ATOM 1799 C C . PRO A 1 230 ? -8.805 -14.425 21.341 1.00 91.62 230 PRO A C 1
ATOM 1801 O O . PRO A 1 230 ? -8.980 -13.250 21.702 1.00 91.62 230 PRO A O 1
ATOM 1804 N N . ASP A 1 231 ? -9.090 -14.867 20.114 1.00 93.25 231 ASP A N 1
ATOM 1805 C CA . ASP A 1 231 ? -9.575 -14.030 19.011 1.00 93.25 231 ASP A CA 1
ATOM 1806 C C . ASP A 1 231 ? -10.816 -13.232 19.424 1.00 93.25 231 ASP A C 1
ATOM 1808 O O . ASP A 1 231 ? -10.845 -12.013 19.276 1.00 93.25 231 ASP A O 1
ATOM 1812 N N . TYR A 1 232 ? -11.800 -13.874 20.061 1.00 94.06 232 TYR A N 1
ATOM 1813 C CA . TYR A 1 232 ? -12.940 -13.198 20.684 1.00 94.06 232 TYR A CA 1
ATOM 1814 C C . TYR A 1 232 ? -12.898 -13.291 22.213 1.00 94.06 232 TYR A C 1
ATOM 1816 O O . TYR A 1 232 ? -12.653 -14.350 22.795 1.00 94.06 232 TYR A O 1
ATOM 1824 N N . CYS A 1 233 ? -13.203 -12.175 22.879 1.00 92.12 233 CYS A N 1
ATOM 1825 C CA . CYS A 1 233 ? -13.305 -12.097 24.331 1.00 92.12 233 CYS A CA 1
ATOM 1826 C C . CYS A 1 233 ? -14.537 -11.266 24.735 1.00 92.12 233 CYS A C 1
ATOM 1828 O O . CYS A 1 233 ? -14.589 -10.072 24.430 1.00 92.12 233 CYS A O 1
ATOM 1830 N N . PRO A 1 234 ? -15.512 -11.841 25.470 1.00 92.19 234 PRO A N 1
ATOM 1831 C CA . PRO A 1 234 ? -16.717 -11.115 25.876 1.00 92.19 234 PRO A CA 1
ATOM 1832 C C . PRO A 1 234 ? -16.420 -9.985 26.873 1.00 92.19 234 PRO A C 1
ATOM 1834 O O . PRO A 1 234 ? -17.098 -8.966 26.865 1.00 92.19 234 PRO A O 1
ATOM 1837 N N . ILE A 1 235 ? -15.379 -10.125 27.700 1.00 92.62 235 ILE A N 1
ATOM 1838 C CA . ILE A 1 235 ? -14.945 -9.069 28.628 1.00 92.62 235 ILE A CA 1
ATOM 1839 C C . ILE A 1 235 ? -14.412 -7.861 27.846 1.00 92.62 235 ILE A C 1
ATOM 1841 O O . ILE A 1 235 ? -14.805 -6.728 28.121 1.00 92.62 235 ILE A O 1
ATOM 1845 N N . ARG A 1 236 ? -13.567 -8.107 26.832 1.00 94.62 236 ARG A N 1
ATOM 1846 C CA . ARG A 1 236 ? -13.051 -7.074 25.920 1.00 94.62 236 ARG A CA 1
ATOM 1847 C C . ARG A 1 236 ? -14.184 -6.378 25.167 1.00 94.62 236 ARG A C 1
ATOM 1849 O O . ARG A 1 236 ? -14.179 -5.154 25.047 1.00 94.62 236 ARG A O 1
ATOM 1856 N N . HIS A 1 237 ? -15.175 -7.141 24.710 1.00 95.56 237 HIS A N 1
ATOM 1857 C CA . HIS A 1 237 ? -16.384 -6.602 24.097 1.00 95.56 237 HIS A CA 1
ATOM 1858 C C . HIS A 1 237 ? -17.126 -5.657 25.059 1.00 95.56 237 HIS A C 1
ATOM 1860 O O . HIS A 1 237 ? -17.258 -4.475 24.746 1.00 95.56 237 HIS A O 1
ATOM 1866 N N . CYS A 1 238 ? -17.513 -6.114 26.258 1.00 95.50 238 CYS A N 1
ATOM 1867 C CA . CYS A 1 238 ? -18.207 -5.278 27.247 1.00 95.50 238 CYS A CA 1
ATOM 1868 C C . CYS A 1 238 ? -17.421 -4.005 27.600 1.00 95.50 238 CYS A C 1
ATOM 1870 O O . CYS A 1 238 ? -17.976 -2.906 27.595 1.00 95.50 238 CYS A O 1
ATOM 1872 N N . ASN A 1 239 ? -16.116 -4.124 27.858 1.00 95.50 239 ASN A N 1
ATOM 1873 C CA . ASN A 1 239 ? -15.275 -2.966 28.162 1.00 95.50 239 ASN A CA 1
ATOM 1874 C C . ASN A 1 239 ? -15.167 -1.994 26.982 1.00 95.50 239 ASN A C 1
ATOM 1876 O O . ASN A 1 239 ? -15.085 -0.788 27.194 1.00 95.50 239 ASN A O 1
ATOM 1880 N N . SER A 1 240 ? -15.191 -2.482 25.741 1.00 96.88 240 SER A N 1
ATOM 1881 C CA . SER A 1 240 ? -15.144 -1.619 24.554 1.00 96.88 240 SER A CA 1
ATOM 1882 C C . SER A 1 240 ? -16.450 -0.845 24.356 1.00 96.88 240 SER A C 1
ATOM 1884 O O . SER A 1 240 ? -16.398 0.323 23.977 1.00 96.88 240 SER A O 1
ATOM 1886 N N . ILE A 1 241 ? -17.602 -1.428 24.714 1.00 97.75 241 ILE A N 1
ATOM 1887 C CA . ILE A 1 241 ? -18.886 -0.703 24.801 1.00 97.75 241 ILE A CA 1
ATOM 1888 C C . ILE A 1 241 ? -18.787 0.422 25.833 1.00 97.75 241 ILE A C 1
ATOM 1890 O O . ILE A 1 241 ? -19.144 1.563 25.548 1.00 97.75 241 ILE A O 1
ATOM 1894 N N . ILE A 1 242 ? -18.255 0.128 27.021 1.00 97.06 242 ILE A N 1
ATOM 1895 C CA . ILE A 1 242 ? -18.094 1.131 28.080 1.00 97.06 242 ILE A CA 1
ATOM 1896 C C . ILE A 1 242 ? -17.155 2.259 27.628 1.00 97.06 242 ILE A C 1
ATOM 1898 O O . ILE A 1 242 ? -17.496 3.431 27.780 1.00 97.06 242 ILE A O 1
ATOM 1902 N N . ARG A 1 243 ? -16.011 1.930 27.014 1.00 96.62 243 ARG A N 1
ATOM 1903 C CA . ARG A 1 243 ? -15.078 2.921 26.449 1.00 96.62 243 ARG A CA 1
ATOM 1904 C C . ARG A 1 243 ? -15.742 3.797 25.389 1.00 96.62 243 ARG A C 1
ATOM 1906 O O . ARG A 1 243 ? -15.544 5.008 25.412 1.00 96.62 243 ARG A O 1
ATOM 1913 N N . LEU A 1 244 ? -16.556 3.219 24.503 1.00 97.62 244 LEU A N 1
ATOM 1914 C CA . LEU A 1 244 ? -17.314 3.987 23.514 1.00 97.62 244 LEU A CA 1
ATOM 1915 C C . LEU A 1 244 ? -18.258 4.992 24.193 1.00 97.62 244 LEU A C 1
ATOM 1917 O O . LEU A 1 244 ? -18.274 6.162 23.818 1.00 97.62 244 LEU A O 1
ATOM 1921 N N . LEU A 1 245 ? -18.995 4.577 25.228 1.00 97.69 245 LEU A N 1
ATOM 1922 C CA . LEU A 1 245 ? -19.875 5.476 25.986 1.00 97.69 245 LEU A CA 1
ATOM 1923 C C . LEU A 1 245 ? -19.096 6.584 26.705 1.00 97.69 245 LEU A C 1
ATOM 1925 O O . LEU A 1 245 ? -19.520 7.737 26.688 1.00 97.69 245 LEU A O 1
ATOM 1929 N N . MET A 1 246 ? -17.938 6.264 27.287 1.00 96.06 246 MET A N 1
ATOM 1930 C CA . MET A 1 246 ? -17.039 7.261 27.879 1.00 96.06 246 MET A CA 1
ATOM 1931 C C . MET A 1 246 ? -16.592 8.295 26.833 1.00 96.06 246 MET A C 1
ATOM 1933 O O . MET A 1 246 ? -16.620 9.494 27.112 1.00 96.06 246 MET A O 1
ATOM 1937 N N . MET A 1 247 ? -16.252 7.859 25.615 1.00 96.38 247 MET A N 1
ATOM 1938 C CA . MET A 1 247 ? -15.892 8.761 24.514 1.00 96.38 247 MET A CA 1
ATOM 1939 C C . MET A 1 247 ? -17.067 9.630 24.053 1.00 96.38 247 MET A C 1
ATOM 1941 O O . MET A 1 247 ? -16.881 10.829 23.856 1.00 96.38 247 MET A O 1
ATOM 1945 N N . ILE A 1 248 ? -18.278 9.070 23.945 1.00 97.06 248 ILE A N 1
ATOM 1946 C CA . ILE A 1 248 ? -19.501 9.837 23.640 1.00 97.06 248 ILE A CA 1
ATOM 1947 C C . ILE A 1 248 ? -19.752 10.903 24.713 1.00 97.06 248 ILE A C 1
ATOM 1949 O O . ILE A 1 248 ? -20.172 12.019 24.409 1.00 97.06 248 ILE A O 1
ATOM 1953 N N . GLU A 1 249 ? -19.445 10.600 25.974 1.00 96.12 249 GLU A N 1
ATOM 1954 C CA . GLU A 1 249 ? -19.551 11.552 27.078 1.00 96.12 249 GLU A CA 1
ATOM 1955 C C . GLU A 1 249 ? -18.442 12.616 27.100 1.00 96.12 249 GLU A C 1
ATOM 1957 O O . GLU A 1 249 ? -18.534 13.570 27.877 1.00 96.12 249 GLU A O 1
ATOM 1962 N N . GLY A 1 250 ? -17.462 12.530 26.198 1.00 93.56 250 GLY A N 1
ATOM 1963 C CA . GLY A 1 250 ? -16.354 13.475 26.070 1.00 93.56 250 GLY A CA 1
ATOM 1964 C C . GLY A 1 250 ? -15.145 13.130 26.938 1.00 93.56 250 GLY A C 1
ATOM 1965 O O . GLY A 1 250 ? -14.264 13.971 27.115 1.00 93.56 250 GLY A O 1
ATOM 1966 N N . GLN A 1 251 ? -15.091 11.919 27.499 1.00 92.31 251 GLN A N 1
ATOM 1967 C CA . GLN A 1 251 ? -13.916 11.449 28.222 1.00 92.31 251 GLN A CA 1
ATOM 1968 C C . GLN A 1 251 ? -12.833 10.948 27.264 1.00 92.31 251 GLN A C 1
ATOM 1970 O O . GLN A 1 251 ? -13.102 10.399 26.195 1.00 92.31 251 GLN A O 1
ATOM 1975 N N . ASP A 1 252 ? -11.580 11.120 27.678 1.00 88.31 252 ASP A N 1
ATOM 1976 C CA . ASP A 1 252 ? -10.424 10.657 26.925 1.00 88.31 252 ASP A CA 1
ATOM 1977 C C . ASP A 1 252 ? -10.092 9.192 27.246 1.00 88.31 252 ASP A C 1
ATOM 1979 O O . ASP A 1 252 ? -9.868 8.843 28.408 1.00 88.31 252 ASP A O 1
ATOM 1983 N N . ILE A 1 253 ? -10.067 8.350 26.208 1.00 91.00 253 ILE A N 1
ATOM 1984 C CA . ILE A 1 253 ? -9.669 6.940 26.260 1.00 91.00 253 ILE A CA 1
ATOM 1985 C C . ILE A 1 253 ? -8.360 6.746 25.498 1.00 91.00 253 ILE A C 1
ATOM 1987 O O . ILE A 1 253 ? -8.224 7.187 24.353 1.00 91.00 253 ILE A O 1
ATOM 1991 N N . MET A 1 254 ? -7.419 6.041 26.126 1.00 89.19 254 MET A N 1
ATOM 1992 C CA . MET A 1 254 ? -6.122 5.726 25.542 1.00 89.19 254 MET A CA 1
ATOM 1993 C C . MET A 1 254 ? -6.252 4.570 24.540 1.00 89.19 254 MET A C 1
ATOM 1995 O O . MET A 1 254 ? -6.761 3.497 24.870 1.00 89.19 254 MET A O 1
ATOM 1999 N N . LEU A 1 255 ? -5.763 4.768 23.315 1.00 93.81 255 LEU A N 1
ATOM 2000 C CA . LEU A 1 255 ? -5.640 3.715 22.303 1.00 93.81 255 LEU A CA 1
ATOM 2001 C C . LEU A 1 255 ? -4.213 3.166 22.339 1.00 93.81 255 LEU A C 1
ATOM 2003 O O . LEU A 1 255 ? -3.337 3.619 21.613 1.00 93.81 255 LEU A O 1
ATOM 2007 N N . ASP A 1 256 ? -3.959 2.235 23.253 1.00 93.00 256 ASP A N 1
ATOM 2008 C CA . ASP A 1 256 ? -2.606 1.779 23.589 1.00 93.00 256 ASP A CA 1
ATOM 2009 C C . ASP A 1 256 ? -2.257 0.380 23.059 1.00 93.00 256 ASP A C 1
ATOM 2011 O O . ASP A 1 256 ? -1.199 -0.164 23.389 1.00 93.00 256 ASP A O 1
ATOM 2015 N N . SER A 1 257 ? -3.145 -0.219 22.262 1.00 95.19 257 SER A N 1
ATOM 2016 C CA . SER A 1 257 ? -2.938 -1.507 21.599 1.00 95.19 257 SER A CA 1
ATOM 2017 C C . SER A 1 257 ? -3.821 -1.659 20.358 1.00 95.19 257 SER A C 1
ATOM 2019 O O . SER A 1 257 ? -4.938 -1.139 20.311 1.00 95.19 257 SER A O 1
ATOM 2021 N N . ALA A 1 258 ? -3.356 -2.444 19.379 1.00 97.25 258 ALA A N 1
ATOM 2022 C CA . ALA A 1 258 ? -4.138 -2.767 18.182 1.00 97.25 258 ALA A CA 1
ATOM 2023 C C . ALA A 1 258 ? -5.431 -3.527 18.520 1.00 97.25 258 ALA A C 1
ATOM 2025 O O . ALA A 1 258 ? -6.477 -3.222 17.960 1.00 97.25 258 ALA A O 1
ATOM 2026 N N . ASN A 1 259 ? -5.388 -4.449 19.490 1.00 96.19 259 ASN A N 1
ATOM 2027 C CA . ASN A 1 259 ? -6.562 -5.203 19.951 1.00 96.19 259 ASN A CA 1
ATOM 2028 C C . ASN A 1 259 ? -7.702 -4.275 20.390 1.00 96.19 259 ASN A C 1
ATOM 2030 O O . ASN A 1 259 ? -8.870 -4.503 20.067 1.00 96.19 259 ASN A O 1
ATOM 2034 N N . ARG A 1 260 ? -7.353 -3.212 21.127 1.00 95.75 260 ARG A N 1
ATOM 2035 C CA . ARG A 1 260 ? -8.307 -2.206 21.593 1.00 95.75 260 ARG A CA 1
ATOM 2036 C C . ARG A 1 260 ? -8.857 -1.383 20.437 1.00 95.75 260 ARG A C 1
ATOM 2038 O O . ARG A 1 260 ? -10.064 -1.187 20.385 1.00 95.75 260 ARG A O 1
ATOM 2045 N N . VAL A 1 261 ? -7.996 -0.930 19.524 1.00 97.81 261 VAL A N 1
ATOM 2046 C CA . VAL A 1 261 ? -8.414 -0.181 18.328 1.00 97.81 261 VAL A CA 1
ATOM 2047 C C . VAL A 1 261 ? -9.380 -1.012 17.489 1.00 97.81 261 VAL A C 1
ATOM 2049 O O . VAL A 1 261 ? -10.493 -0.563 17.243 1.00 97.81 261 VAL A O 1
ATOM 2052 N N . TRP A 1 262 ? -9.001 -2.242 17.140 1.00 98.00 262 TRP A N 1
ATOM 2053 C CA . TRP A 1 262 ? -9.816 -3.166 16.350 1.00 98.00 262 TRP A CA 1
ATOM 2054 C C . TRP A 1 262 ? -11.196 -3.392 16.970 1.00 98.00 262 TRP A C 1
ATOM 2056 O O . TRP A 1 262 ? -12.224 -3.194 16.325 1.00 98.00 262 TRP A O 1
ATOM 2066 N N . THR A 1 263 ? -11.228 -3.729 18.263 1.00 97.62 263 THR A N 1
ATOM 2067 C CA . THR A 1 263 ? -12.493 -3.991 18.963 1.00 97.62 263 THR A CA 1
ATOM 2068 C C . THR A 1 263 ? -13.352 -2.730 19.050 1.00 97.62 263 THR A C 1
ATOM 2070 O O . THR A 1 263 ? -14.562 -2.796 18.856 1.00 97.62 263 THR A O 1
ATOM 2073 N N . LEU A 1 264 ? -12.751 -1.568 19.324 1.00 97.69 264 LEU A N 1
ATOM 2074 C CA . LEU A 1 264 ? -13.487 -0.311 19.426 1.00 97.69 264 LEU A CA 1
ATOM 2075 C C . LEU A 1 264 ? -14.078 0.116 18.074 1.00 97.69 264 LEU A C 1
ATOM 2077 O O . LEU A 1 264 ? -15.204 0.608 18.051 1.00 97.69 264 LEU A O 1
ATOM 2081 N N . VAL A 1 265 ? -13.365 -0.122 16.965 1.00 98.12 265 VAL A N 1
ATOM 2082 C CA . VAL A 1 265 ? -13.886 0.081 15.603 1.00 98.12 265 VAL A CA 1
ATOM 2083 C C . VAL A 1 265 ? -15.105 -0.793 15.352 1.00 98.12 265 VAL A C 1
ATOM 2085 O O . VAL A 1 265 ? -16.164 -0.267 15.013 1.00 98.12 265 VAL A O 1
ATOM 2088 N N . ALA A 1 266 ? -15.004 -2.095 15.615 1.00 97.31 266 ALA A N 1
ATOM 2089 C CA . ALA A 1 266 ? -16.125 -3.015 15.455 1.00 97.31 266 ALA A CA 1
ATOM 2090 C C . ALA A 1 266 ? -17.332 -2.635 16.336 1.00 97.31 266 ALA A C 1
ATOM 2092 O O . ALA A 1 266 ? -18.462 -2.597 15.853 1.00 97.31 266 ALA A O 1
ATOM 2093 N N . VAL A 1 267 ? -17.119 -2.264 17.605 1.00 97.94 267 VAL A N 1
ATOM 2094 C CA . VAL A 1 267 ? -18.203 -1.795 18.488 1.00 97.94 267 VAL A CA 1
ATOM 2095 C C . VAL A 1 267 ? -18.845 -0.506 17.960 1.00 97.94 267 VAL A C 1
ATOM 2097 O O . VAL A 1 267 ? -20.070 -0.394 17.951 1.00 97.94 267 VAL A O 1
ATOM 2100 N N . ALA A 1 268 ? -18.056 0.458 17.479 1.00 97.69 268 ALA A N 1
ATOM 2101 C CA . ALA A 1 268 ? -18.596 1.689 16.907 1.00 97.69 268 ALA A CA 1
ATOM 2102 C C . ALA A 1 268 ? -19.408 1.439 15.624 1.00 97.69 268 ALA A C 1
ATOM 2104 O O . ALA A 1 268 ? -20.389 2.144 15.398 1.00 97.69 268 ALA A O 1
ATOM 2105 N N . LYS A 1 269 ? -19.058 0.420 14.824 1.00 96.31 269 LYS A N 1
ATOM 2106 C CA . LYS A 1 269 ? -19.876 -0.035 13.684 1.00 96.31 269 LYS A CA 1
ATOM 2107 C C . LYS A 1 269 ? -21.192 -0.653 14.136 1.00 96.31 269 LYS A C 1
ATOM 2109 O O . LYS A 1 269 ? -22.241 -0.281 13.623 1.00 96.31 269 LYS A O 1
ATOM 2114 N N . ILE A 1 270 ? -21.154 -1.555 15.121 1.00 95.81 270 ILE A N 1
ATOM 2115 C CA . ILE A 1 270 ? -22.355 -2.214 15.668 1.00 95.81 270 ILE A CA 1
ATOM 2116 C C . ILE A 1 270 ? -23.382 -1.176 16.145 1.00 95.81 270 ILE A C 1
ATOM 2118 O O . ILE A 1 270 ? -24.588 -1.357 15.954 1.00 95.81 270 ILE A O 1
ATOM 2122 N N . PHE A 1 271 ? -22.907 -0.079 16.741 1.00 96.31 271 PHE A N 1
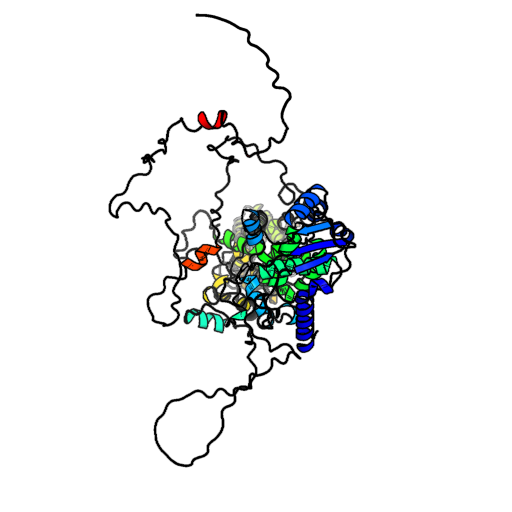ATOM 2123 C CA . PHE A 1 271 ? -23.743 1.021 17.214 1.00 96.31 271 PHE A CA 1
ATOM 2124 C C . PHE A 1 271 ? -23.911 2.173 16.219 1.00 96.31 271 PHE A C 1
ATOM 2126 O O . PHE A 1 271 ? -24.537 3.160 16.590 1.00 96.31 271 PHE A O 1
ATOM 2133 N N . ASP A 1 272 ? -23.431 2.061 14.978 1.00 96.12 272 ASP A N 1
ATOM 2134 C CA . ASP A 1 272 ? -23.605 3.081 13.933 1.00 96.12 272 ASP A CA 1
ATOM 2135 C C . ASP A 1 272 ? -23.126 4.485 14.372 1.00 96.12 272 ASP A C 1
ATOM 2137 O O . ASP A 1 272 ? -23.840 5.481 14.303 1.00 96.12 272 ASP A O 1
ATOM 2141 N N . CYS A 1 273 ? -21.920 4.560 14.942 1.00 96.56 273 CYS A N 1
ATOM 2142 C CA . CYS A 1 273 ? -21.347 5.806 15.463 1.00 96.56 273 CYS A CA 1
ATOM 2143 C C . CYS A 1 273 ? -19.821 5.890 15.274 1.00 96.56 273 CYS A C 1
ATOM 2145 O O . CYS A 1 273 ? -19.084 6.346 16.155 1.00 96.56 273 CYS A O 1
ATOM 2147 N N . THR A 1 274 ? -19.325 5.441 14.121 1.00 96.50 274 THR A N 1
ATOM 2148 C CA . THR A 1 274 ? -17.891 5.423 13.765 1.00 96.50 274 THR A CA 1
ATOM 2149 C C . THR A 1 274 ? -17.238 6.809 13.779 1.00 96.50 274 THR A C 1
ATOM 2151 O O . THR A 1 274 ? -16.049 6.935 14.086 1.00 96.50 274 THR A O 1
ATOM 2154 N N . SER A 1 275 ? -18.020 7.870 13.554 1.00 95.75 275 SER A N 1
ATOM 2155 C CA . SER A 1 275 ? -17.581 9.271 13.617 1.00 95.75 275 SER A CA 1
ATOM 2156 C C . SER A 1 275 ? -16.921 9.652 14.950 1.00 95.75 275 SER A C 1
ATOM 2158 O O . SER A 1 275 ? -16.003 10.468 14.964 1.00 95.75 275 SER A O 1
ATOM 2160 N N . ILE A 1 276 ? -17.321 9.022 16.061 1.00 96.38 276 ILE A N 1
ATOM 2161 C CA . ILE A 1 276 ? -16.807 9.311 17.412 1.00 96.38 276 ILE A CA 1
ATOM 2162 C C . ILE A 1 276 ? -15.341 8.898 17.582 1.00 96.38 276 ILE A C 1
ATOM 2164 O O . ILE A 1 276 ? -14.601 9.509 18.355 1.00 96.38 276 ILE A O 1
ATOM 2168 N N . ILE A 1 277 ? -14.911 7.855 16.873 1.00 96.56 277 ILE A N 1
ATOM 2169 C CA . ILE A 1 277 ? -13.576 7.266 17.030 1.00 96.56 277 ILE A CA 1
ATOM 2170 C C . ILE A 1 277 ? -12.654 7.559 15.846 1.00 96.56 277 ILE A C 1
ATOM 2172 O O . ILE A 1 277 ? -11.439 7.412 15.986 1.00 96.56 277 ILE A O 1
ATOM 2176 N N . ARG A 1 278 ? -13.218 7.994 14.710 1.00 96.69 278 ARG A N 1
ATOM 2177 C CA . ARG A 1 278 ? -12.525 8.222 13.436 1.00 96.69 278 ARG A CA 1
ATOM 2178 C C . ARG A 1 278 ? -11.189 8.939 13.609 1.00 96.69 278 ARG A C 1
ATOM 2180 O O . ARG A 1 278 ? -10.148 8.379 13.275 1.00 96.69 278 ARG A O 1
ATOM 2187 N N . ASP A 1 279 ? -11.211 10.141 14.178 1.00 95.81 279 ASP A N 1
ATOM 2188 C CA . ASP A 1 279 ? -10.018 10.988 14.277 1.00 95.81 279 ASP A CA 1
ATOM 2189 C C . ASP A 1 279 ? -8.947 10.379 15.183 1.00 95.81 279 ASP A C 1
ATOM 2191 O O . ASP A 1 279 ? -7.754 10.484 14.902 1.00 95.81 279 ASP A O 1
ATOM 2195 N N . ARG A 1 280 ? -9.354 9.701 16.260 1.00 95.75 280 ARG A N 1
ATOM 2196 C CA . ARG A 1 280 ? -8.410 9.078 17.195 1.00 95.75 280 ARG A CA 1
ATOM 2197 C C . ARG A 1 280 ? -7.748 7.848 16.605 1.00 95.75 280 ARG A C 1
ATOM 2199 O O . ARG A 1 280 ? -6.556 7.648 16.813 1.00 95.75 280 ARG A O 1
ATOM 2206 N N . VAL A 1 281 ? -8.501 7.033 15.871 1.00 97.94 281 VAL A N 1
ATOM 2207 C CA . VAL A 1 281 ? -7.946 5.872 15.169 1.00 97.94 281 VAL A CA 1
ATOM 2208 C C . VAL A 1 281 ? -7.042 6.331 14.027 1.00 97.94 281 VAL A C 1
ATOM 2210 O O . VAL A 1 281 ? -5.944 5.799 13.880 1.00 97.94 281 VAL A O 1
ATOM 2213 N N . ALA A 1 282 ? -7.430 7.376 13.288 1.00 97.56 282 ALA A N 1
ATOM 2214 C CA . ALA A 1 282 ? -6.576 7.988 12.274 1.00 97.56 282 ALA A CA 1
ATOM 2215 C C . ALA A 1 282 ? -5.254 8.480 12.875 1.00 97.56 282 ALA A C 1
ATOM 2217 O O . ALA A 1 282 ? -4.186 8.158 12.361 1.00 97.56 282 ALA A O 1
ATOM 2218 N N . GLN A 1 283 ? -5.313 9.197 14.003 1.00 96.25 283 GLN A N 1
ATOM 2219 C CA . GLN A 1 283 ? -4.123 9.618 14.741 1.00 96.25 283 GLN A CA 1
ATOM 2220 C C . GLN A 1 283 ? -3.295 8.421 15.203 1.00 96.25 283 GLN A C 1
ATOM 2222 O O . GLN A 1 283 ? -2.084 8.451 15.039 1.00 96.25 283 GLN A O 1
ATOM 2227 N N . TRP A 1 284 ? -3.918 7.364 15.730 1.00 97.31 284 TRP A N 1
ATOM 2228 C CA . TRP A 1 284 ? -3.214 6.159 16.168 1.00 97.31 284 TRP A CA 1
ATOM 2229 C C . TRP A 1 284 ? -2.434 5.509 15.017 1.00 97.31 284 TRP A C 1
ATOM 2231 O O . TRP A 1 284 ? -1.235 5.284 15.166 1.00 97.31 284 TRP A O 1
ATOM 2241 N N . ILE A 1 285 ? -3.070 5.262 13.863 1.00 97.88 285 ILE A N 1
ATOM 2242 C CA . ILE A 1 285 ? -2.419 4.646 12.690 1.00 97.88 285 ILE A CA 1
ATOM 2243 C C . ILE A 1 285 ? -1.320 5.561 12.140 1.00 97.88 285 ILE A C 1
ATOM 2245 O O . ILE A 1 285 ? -0.211 5.111 11.865 1.00 97.88 285 ILE A O 1
ATOM 2249 N N . MET A 1 286 ? -1.611 6.853 11.994 1.00 96.25 286 MET A N 1
ATOM 2250 C CA . MET A 1 286 ? -0.725 7.805 11.320 1.00 96.25 286 MET A CA 1
ATOM 2251 C C . MET A 1 286 ? 0.371 8.377 12.230 1.00 96.25 286 MET A C 1
ATOM 2253 O O . MET A 1 286 ? 1.195 9.177 11.782 1.00 96.25 286 MET A O 1
ATOM 2257 N N . PHE A 1 287 ? 0.416 7.992 13.509 1.00 95.25 287 PHE A N 1
ATOM 2258 C CA . PHE A 1 287 ? 1.420 8.495 14.438 1.00 95.25 287 PHE A CA 1
ATOM 2259 C C . PHE A 1 287 ? 2.792 7.864 14.180 1.00 95.25 287 PHE A C 1
ATOM 2261 O O . PHE A 1 287 ? 3.037 6.706 14.523 1.00 95.25 287 PHE A O 1
ATOM 2268 N N . SER A 1 288 ? 3.733 8.675 13.685 1.00 93.06 288 SER A N 1
ATOM 2269 C CA . SER A 1 288 ? 5.156 8.318 13.587 1.00 93.06 288 SER A CA 1
ATOM 2270 C C . SER A 1 288 ? 5.355 6.951 12.898 1.00 93.06 288 SER A C 1
ATOM 2272 O O . SER A 1 288 ? 4.790 6.697 11.833 1.00 93.06 288 SER A O 1
ATOM 2274 N N . ASP A 1 289 ? 6.145 6.060 13.498 1.00 94.94 289 ASP A N 1
ATOM 2275 C CA . ASP A 1 289 ? 6.453 4.729 12.972 1.00 94.94 289 ASP A CA 1
ATOM 2276 C C . ASP A 1 289 ? 5.262 3.755 12.975 1.00 94.94 289 ASP A C 1
ATOM 2278 O O . ASP A 1 289 ? 5.365 2.688 12.370 1.00 94.94 289 ASP A O 1
ATOM 2282 N N . ASN A 1 290 ? 4.124 4.091 13.601 1.00 96.88 290 ASN A N 1
ATOM 2283 C CA . ASN A 1 290 ? 2.940 3.223 13.569 1.00 96.88 290 ASN A CA 1
ATOM 2284 C C . ASN A 1 290 ? 2.275 3.176 12.185 1.00 96.88 290 ASN A C 1
ATOM 2286 O O . ASN A 1 290 ? 1.508 2.260 11.913 1.00 96.88 290 ASN A O 1
ATOM 2290 N N . THR A 1 291 ? 2.650 4.078 11.273 1.00 97.00 291 THR A N 1
ATOM 2291 C CA . THR A 1 291 ? 2.268 4.026 9.850 1.00 97.00 291 THR A CA 1
ATOM 2292 C C . THR A 1 291 ? 2.637 2.698 9.181 1.00 97.00 291 THR A C 1
ATOM 2294 O O . THR A 1 291 ? 1.946 2.258 8.264 1.00 97.00 291 THR A O 1
ATOM 2297 N N . LYS A 1 292 ? 3.655 1.996 9.699 1.00 97.12 292 LYS A N 1
ATOM 2298 C CA . LYS A 1 292 ? 4.043 0.638 9.286 1.00 97.12 292 LYS A CA 1
ATOM 2299 C C . LYS A 1 292 ? 2.940 -0.406 9.498 1.00 97.12 292 LYS A C 1
ATOM 2301 O O . LYS A 1 292 ? 2.983 -1.452 8.859 1.00 97.12 292 LYS A O 1
ATOM 2306 N N . PHE A 1 293 ? 1.938 -0.119 10.335 1.00 98.06 293 PHE A N 1
ATOM 2307 C CA . PHE A 1 293 ? 0.723 -0.931 10.465 1.00 98.06 293 PHE A CA 1
ATOM 2308 C C . PHE A 1 293 ? 0.067 -1.167 9.102 1.00 98.06 293 PHE A C 1
ATOM 2310 O O . PHE A 1 293 ? -0.303 -2.292 8.790 1.00 98.06 293 PHE A O 1
ATOM 2317 N N . ILE A 1 294 ? 0.020 -0.130 8.258 1.00 98.25 294 ILE A N 1
ATOM 2318 C CA . ILE A 1 294 ? -0.560 -0.191 6.911 1.00 98.25 294 ILE A CA 1
ATOM 2319 C C . ILE A 1 294 ? 0.224 -1.152 6.011 1.00 98.25 294 ILE A C 1
ATOM 2321 O O . ILE A 1 294 ? -0.355 -1.824 5.168 1.00 98.25 294 ILE A O 1
ATOM 2325 N N . GLU A 1 295 ? 1.545 -1.214 6.176 1.00 97.12 295 GLU A N 1
ATOM 2326 C CA . GLU A 1 295 ? 2.421 -2.020 5.324 1.00 97.12 295 GLU A CA 1
ATOM 2327 C C . GLU A 1 295 ? 2.480 -3.491 5.735 1.00 97.12 295 GLU A C 1
ATOM 2329 O O . GLU A 1 295 ? 2.617 -4.369 4.884 1.00 97.12 295 GLU A O 1
ATOM 2334 N N . VAL A 1 296 ? 2.400 -3.756 7.039 1.00 96.75 296 VAL A N 1
ATOM 2335 C CA . VAL A 1 296 ? 2.504 -5.106 7.604 1.00 96.75 296 VAL A CA 1
ATOM 2336 C C . VAL A 1 296 ? 1.147 -5.807 7.639 1.00 96.75 296 VAL A C 1
ATOM 2338 O O . VAL A 1 296 ? 1.083 -7.004 7.359 1.00 96.75 296 VAL A O 1
ATOM 2341 N N . LEU A 1 297 ? 0.080 -5.062 7.950 1.00 97.62 297 LEU A N 1
ATOM 2342 C CA . LEU A 1 297 ? -1.302 -5.536 8.072 1.00 97.62 297 LEU A CA 1
ATOM 2343 C C . LEU A 1 297 ? -2.231 -4.773 7.105 1.00 97.62 297 LEU A C 1
ATOM 2345 O O . LEU A 1 297 ? -3.142 -4.064 7.545 1.00 97.62 297 LEU A O 1
ATOM 2349 N N . PRO A 1 298 ? -1.979 -4.833 5.782 1.00 97.88 298 PRO A N 1
ATOM 2350 C CA . PRO A 1 298 ? -2.725 -4.032 4.823 1.00 97.88 298 PRO A CA 1
ATOM 2351 C C . PRO A 1 298 ? -4.203 -4.435 4.736 1.00 97.88 298 PRO A C 1
ATOM 2353 O O . PRO A 1 298 ? -5.038 -3.564 4.518 1.00 97.88 298 PRO A O 1
ATOM 2356 N N . GLU A 1 299 ? -4.567 -5.705 4.945 1.00 97.38 299 GLU A N 1
ATOM 2357 C CA . GLU A 1 299 ? -5.968 -6.147 4.957 1.00 97.38 299 GLU A CA 1
ATOM 2358 C C . GLU A 1 299 ? -6.757 -5.525 6.115 1.00 97.38 299 GLU A C 1
ATOM 2360 O O . GLU A 1 299 ? -7.863 -5.013 5.925 1.00 97.38 299 GLU A O 1
ATOM 2365 N N . GLU A 1 300 ? -6.178 -5.526 7.314 1.00 97.69 300 GLU A N 1
ATOM 2366 C CA . GLU A 1 300 ? -6.753 -4.892 8.497 1.00 97.69 300 GLU A CA 1
ATOM 2367 C C . GLU A 1 300 ? -6.789 -3.367 8.368 1.00 97.69 300 GLU A C 1
ATOM 2369 O O . GLU A 1 300 ? -7.776 -2.730 8.741 1.00 97.69 300 GLU A O 1
ATOM 2374 N N . ALA A 1 301 ? -5.734 -2.770 7.811 1.00 98.12 301 ALA A N 1
ATOM 2375 C CA . ALA A 1 301 ? -5.684 -1.338 7.547 1.00 98.12 301 ALA A CA 1
ATOM 2376 C C . ALA A 1 301 ? -6.732 -0.909 6.512 1.00 98.12 301 ALA A C 1
ATOM 2378 O O . ALA A 1 301 ? -7.344 0.144 6.686 1.00 98.12 301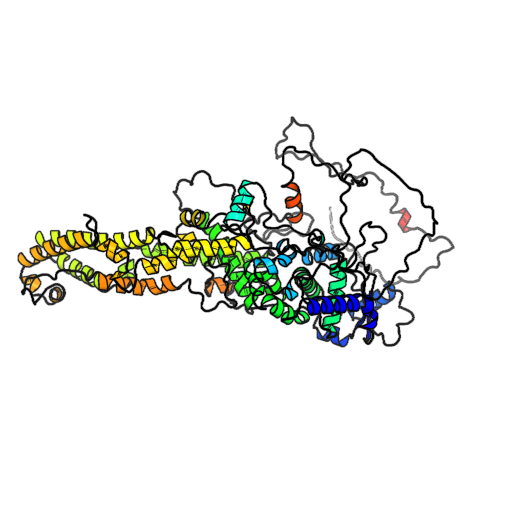 ALA A O 1
ATOM 2379 N N . LEU A 1 302 ? -6.977 -1.716 5.473 1.00 98.12 302 LEU A N 1
ATOM 2380 C CA . LEU A 1 302 ? -8.013 -1.444 4.479 1.00 98.12 302 LEU A CA 1
ATOM 2381 C C . LEU A 1 302 ? -9.407 -1.492 5.112 1.00 98.12 302 LEU A C 1
ATOM 2383 O O . LEU A 1 302 ? -10.178 -0.561 4.911 1.00 98.12 302 LEU A O 1
ATOM 2387 N N . GLN A 1 303 ? -9.703 -2.515 5.920 1.00 97.19 303 GLN A N 1
ATOM 2388 C CA . GLN A 1 303 ? -10.986 -2.635 6.627 1.00 97.19 303 GLN A CA 1
ATOM 2389 C C . GLN A 1 303 ? -11.242 -1.440 7.550 1.00 97.19 303 GLN A C 1
ATOM 2391 O O . GLN A 1 303 ? -12.263 -0.770 7.421 1.00 97.19 303 GLN A O 1
ATOM 2396 N N . ILE A 1 304 ? -10.277 -1.094 8.413 1.00 97.88 304 ILE A N 1
ATOM 2397 C CA . ILE A 1 304 ? -10.387 0.094 9.276 1.00 97.88 304 ILE A CA 1
ATOM 2398 C C . ILE A 1 304 ? -10.529 1.367 8.430 1.00 97.88 304 ILE A C 1
ATOM 2400 O O . ILE A 1 304 ? -11.302 2.264 8.770 1.00 97.88 304 ILE A O 1
ATOM 2404 N N . GLY A 1 305 ? -9.774 1.453 7.333 1.00 97.56 305 GLY A N 1
ATOM 2405 C CA . GLY A 1 305 ? -9.810 2.565 6.396 1.00 97.56 305 GLY A CA 1
ATOM 2406 C C . GLY A 1 305 ? -11.192 2.769 5.784 1.00 97.56 305 GLY A C 1
ATOM 2407 O O . GLY A 1 305 ? -11.661 3.900 5.758 1.00 97.56 305 GLY A O 1
ATOM 2408 N N . PHE A 1 306 ? -11.867 1.701 5.367 1.00 96.00 306 PHE A N 1
ATOM 2409 C CA . PHE A 1 306 ? -13.231 1.756 4.842 1.00 96.00 306 PHE A CA 1
ATOM 2410 C C . PHE A 1 306 ? -14.256 2.084 5.926 1.00 96.00 306 PHE A C 1
ATOM 2412 O O . PHE A 1 306 ? -15.052 3.005 5.756 1.00 96.00 306 PHE A O 1
ATOM 2419 N N . ASP A 1 307 ? -14.185 1.401 7.066 1.00 95.69 307 ASP A N 1
ATOM 2420 C CA . ASP A 1 307 ? -15.146 1.546 8.164 1.00 95.69 307 ASP A CA 1
ATOM 2421 C C . ASP A 1 307 ? -15.190 2.958 8.759 1.00 95.69 307 ASP A C 1
ATOM 2423 O O . ASP A 1 307 ? -16.215 3.408 9.278 1.00 95.69 307 ASP A O 1
ATOM 2427 N N . LEU A 1 308 ? -14.055 3.655 8.708 1.00 97.12 308 LEU A N 1
ATOM 2428 C CA . LEU A 1 308 ? -13.883 5.007 9.230 1.00 97.12 308 LEU A CA 1
ATOM 2429 C C . LEU A 1 308 ? -13.661 6.049 8.119 1.00 97.12 308 LEU A C 1
ATOM 2431 O O . LEU A 1 308 ? -13.387 7.207 8.430 1.00 97.12 308 LEU A O 1
ATOM 2435 N N . GLU A 1 309 ? -13.737 5.641 6.851 1.00 96.62 309 GLU A N 1
ATOM 2436 C CA . GLU A 1 309 ? -13.435 6.407 5.630 1.00 96.62 309 GLU A CA 1
ATOM 2437 C C . GLU A 1 309 ? -12.102 7.193 5.674 1.00 96.62 309 GLU A C 1
ATOM 2439 O O . GLU A 1 309 ? -12.005 8.366 5.292 1.00 96.62 309 GLU A O 1
ATOM 2444 N N . LEU A 1 310 ? -11.036 6.568 6.174 1.00 97.38 310 LEU A N 1
ATOM 2445 C CA . LEU A 1 310 ? -9.704 7.165 6.267 1.00 97.38 310 LEU A CA 1
ATOM 2446 C C . LEU A 1 310 ? -9.000 7.110 4.909 1.00 97.38 310 LEU A C 1
ATOM 2448 O O . LEU A 1 310 ? -8.436 6.081 4.534 1.00 97.38 310 LEU A O 1
ATOM 2452 N N . VAL A 1 311 ? -9.003 8.230 4.183 1.00 95.56 311 VAL A N 1
ATOM 2453 C CA . VAL A 1 311 ? -8.498 8.332 2.800 1.00 95.56 311 VAL A CA 1
ATOM 2454 C C . VAL A 1 311 ? -7.064 7.815 2.657 1.00 95.56 311 VAL A C 1
ATOM 2456 O O . VAL A 1 311 ? -6.822 6.895 1.880 1.00 95.56 311 VAL A O 1
ATOM 2459 N N . GLN A 1 312 ? -6.116 8.360 3.424 1.00 95.69 312 GLN A N 1
ATOM 2460 C CA . GLN A 1 312 ? -4.694 8.017 3.303 1.00 95.69 312 GLN A CA 1
ATOM 2461 C C . GLN A 1 312 ? -4.421 6.543 3.632 1.00 95.69 312 GLN A C 1
ATOM 2463 O O . GLN A 1 312 ? -3.693 5.866 2.906 1.00 95.69 312 GLN A O 1
ATOM 2468 N N . VAL A 1 313 ? -5.043 6.035 4.701 1.00 97.75 313 VAL A N 1
ATOM 2469 C CA . VAL A 1 313 ? -4.908 4.635 5.138 1.00 97.75 313 VAL A CA 1
ATOM 2470 C C . VAL A 1 313 ? -5.447 3.696 4.059 1.00 97.75 313 VAL A C 1
ATOM 2472 O O . VAL A 1 313 ? -4.754 2.765 3.653 1.00 97.75 313 VAL A O 1
ATOM 2475 N N . THR A 1 314 ? -6.638 4.002 3.542 1.00 97.62 314 THR A N 1
ATOM 2476 C CA . THR A 1 314 ? -7.318 3.224 2.500 1.00 97.62 314 THR A CA 1
ATOM 2477 C C . THR A 1 314 ? -6.490 3.163 1.226 1.00 97.62 314 THR A C 1
ATOM 2479 O O . THR A 1 314 ? -6.203 2.078 0.730 1.00 97.62 314 THR A O 1
ATOM 2482 N N . GLN A 1 315 ? -6.049 4.312 0.710 1.00 96.75 315 GLN A N 1
ATOM 2483 C CA . GLN A 1 315 ? -5.268 4.367 -0.525 1.00 96.75 315 GLN A CA 1
ATOM 2484 C C . GLN A 1 315 ? -3.935 3.624 -0.395 1.00 96.75 315 GLN A C 1
ATOM 2486 O O . GLN A 1 315 ? -3.527 2.926 -1.322 1.00 96.75 315 GLN A O 1
ATOM 2491 N N . CYS A 1 316 ? -3.248 3.751 0.741 1.00 97.44 316 CYS A N 1
ATOM 2492 C CA . CYS A 1 316 ? -1.968 3.086 0.955 1.00 97.44 316 CYS A CA 1
ATOM 2493 C C . CYS A 1 316 ? -2.103 1.566 1.081 1.00 97.44 316 CYS A C 1
ATOM 2495 O O . CYS A 1 316 ? -1.379 0.839 0.399 1.00 97.44 316 CYS A O 1
ATOM 2497 N N . ALA A 1 317 ? -3.055 1.090 1.888 1.00 98.00 317 ALA A N 1
ATOM 2498 C CA . ALA A 1 317 ? -3.353 -0.334 2.007 1.00 98.00 317 ALA A CA 1
ATOM 2499 C C . ALA A 1 317 ? -3.770 -0.925 0.651 1.00 98.00 317 ALA A C 1
ATOM 2501 O O . ALA A 1 317 ? -3.240 -1.949 0.222 1.00 98.00 317 ALA A O 1
ATOM 2502 N N . PHE A 1 318 ? -4.642 -0.222 -0.078 1.00 97.88 318 PHE A N 1
ATOM 2503 C CA . PHE A 1 318 ? -5.108 -0.631 -1.399 1.00 97.88 318 PHE A CA 1
ATOM 2504 C C . PHE A 1 318 ? -3.958 -0.782 -2.403 1.00 97.88 318 PHE A C 1
ATOM 2506 O O . PHE A 1 318 ? -3.884 -1.785 -3.103 1.00 97.88 318 PHE A O 1
ATOM 2513 N N . ARG A 1 319 ? -2.998 0.152 -2.442 1.00 97.50 319 ARG A N 1
ATOM 2514 C CA . ARG A 1 319 ? -1.822 0.059 -3.333 1.00 97.50 319 ARG A CA 1
ATOM 2515 C C . ARG A 1 319 ? -1.007 -1.219 -3.117 1.00 97.50 319 ARG A C 1
ATOM 2517 O O . ARG A 1 319 ? -0.533 -1.804 -4.090 1.00 97.50 319 ARG A O 1
ATOM 2524 N N . ILE A 1 320 ? -0.845 -1.646 -1.864 1.00 97.75 320 ILE A N 1
ATOM 2525 C CA . ILE A 1 320 ? -0.136 -2.885 -1.510 1.00 97.75 320 ILE A CA 1
ATOM 2526 C C . ILE A 1 320 ? -0.969 -4.093 -1.941 1.00 97.75 320 ILE A C 1
ATOM 2528 O O . ILE A 1 320 ? -0.481 -4.948 -2.685 1.00 97.75 320 ILE A O 1
ATOM 2532 N N . LEU A 1 321 ? -2.243 -4.105 -1.544 1.00 97.69 321 LEU A N 1
ATOM 2533 C CA . LEU A 1 321 ? -3.172 -5.201 -1.809 1.00 97.69 321 LEU A CA 1
ATOM 2534 C C . LEU A 1 321 ? -3.492 -5.381 -3.285 1.00 97.69 321 LEU A C 1
ATOM 2536 O O . LEU A 1 321 ? -3.871 -6.472 -3.665 1.00 97.69 321 LEU A O 1
ATOM 2540 N N . VAL A 1 322 ? -3.325 -4.368 -4.131 1.00 97.50 322 VAL A N 1
ATOM 2541 C CA . VAL A 1 322 ? -3.469 -4.498 -5.587 1.00 97.50 322 VAL A CA 1
ATOM 2542 C C . VAL A 1 322 ? -2.231 -5.143 -6.218 1.00 97.50 322 VAL A C 1
ATOM 2544 O O . VAL A 1 322 ? -2.351 -5.942 -7.147 1.00 97.50 322 VAL A O 1
ATOM 2547 N N . ASN A 1 323 ? -1.028 -4.827 -5.729 1.00 97.25 323 ASN A N 1
ATOM 2548 C CA . ASN A 1 323 ? 0.216 -5.311 -6.330 1.00 97.25 323 ASN A CA 1
ATOM 2549 C C . ASN A 1 323 ? 0.475 -6.805 -6.050 1.00 97.25 323 ASN A C 1
ATOM 2551 O O . ASN A 1 323 ? 0.880 -7.551 -6.940 1.00 97.25 323 ASN A O 1
ATOM 2555 N N . GLU A 1 324 ? 0.225 -7.261 -4.825 1.00 95.19 324 GLU A N 1
ATOM 2556 C CA . GLU A 1 324 ? 0.502 -8.642 -4.410 1.00 95.19 324 GLU A CA 1
ATOM 2557 C C . GLU A 1 324 ? -0.307 -9.727 -5.157 1.00 95.19 324 GLU A C 1
ATOM 2559 O O . GLU A 1 324 ? 0.310 -10.686 -5.638 1.00 95.19 324 GLU A O 1
ATOM 2564 N N . PRO A 1 325 ? -1.641 -9.626 -5.322 1.00 92.69 325 PRO A N 1
ATOM 2565 C CA . PRO A 1 325 ? -2.400 -10.533 -6.176 1.00 92.69 325 PRO A CA 1
ATOM 2566 C C . PRO A 1 325 ? -2.059 -10.327 -7.652 1.00 92.69 325 PRO A C 1
ATOM 2568 O O . PRO A 1 325 ? -2.004 -11.313 -8.387 1.00 92.69 325 PRO A O 1
ATOM 2571 N N . ALA A 1 326 ? -1.728 -9.101 -8.088 1.00 95.50 326 ALA A N 1
ATOM 2572 C CA . ALA A 1 326 ? -1.272 -8.871 -9.457 1.00 95.50 326 ALA A CA 1
ATOM 2573 C C . ALA A 1 326 ? -0.006 -9.689 -9.780 1.00 95.50 326 ALA A C 1
ATOM 2575 O O . ALA A 1 326 ? 0.107 -10.280 -10.854 1.00 95.50 326 ALA A O 1
ATOM 2576 N N . LEU A 1 327 ? 0.931 -9.785 -8.831 1.00 94.25 327 LEU A N 1
ATOM 2577 C CA . LEU A 1 327 ? 2.142 -10.600 -8.960 1.00 94.25 327 LEU A CA 1
ATOM 2578 C C . LEU A 1 327 ? 1.850 -12.099 -9.058 1.00 94.25 327 LEU A C 1
ATOM 2580 O O . LEU A 1 327 ? 2.530 -12.795 -9.820 1.00 94.25 327 LEU A O 1
ATOM 2584 N N . LYS A 1 328 ? 0.861 -12.591 -8.303 1.00 90.75 328 LYS A N 1
ATOM 2585 C CA . LYS A 1 328 ? 0.411 -13.987 -8.375 1.00 90.75 328 LYS A CA 1
ATOM 2586 C C . LYS A 1 328 ? -0.273 -14.284 -9.711 1.00 90.75 328 LYS A C 1
ATOM 2588 O O . LYS A 1 328 ? 0.119 -15.220 -10.398 1.00 90.75 328 LYS A O 1
ATOM 2593 N N . GLU A 1 329 ? -1.237 -13.466 -10.129 1.00 90.31 329 GLU A N 1
ATOM 2594 C CA . GLU A 1 329 ? -1.983 -13.687 -11.378 1.00 90.31 329 GLU A CA 1
ATOM 2595 C C . GLU A 1 329 ? -1.092 -13.508 -12.626 1.00 90.31 329 GLU A C 1
ATOM 2597 O O . GLU A 1 329 ? -1.232 -14.223 -13.620 1.00 90.31 329 GLU A O 1
ATOM 2602 N N . ALA A 1 330 ? -0.103 -12.611 -12.583 1.00 89.75 330 ALA A N 1
ATOM 2603 C CA . ALA A 1 330 ? 0.879 -12.489 -13.660 1.00 89.75 330 ALA A CA 1
ATOM 2604 C C . ALA A 1 330 ? 1.779 -13.735 -13.805 1.00 89.75 330 ALA A C 1
ATOM 2606 O O . ALA A 1 330 ? 2.389 -13.912 -14.862 1.00 89.75 330 ALA A O 1
ATOM 2607 N N . ALA A 1 331 ? 1.874 -14.599 -12.785 1.00 84.62 331 ALA A N 1
ATOM 2608 C CA . ALA A 1 331 ? 2.612 -15.863 -12.853 1.00 84.62 331 ALA A CA 1
ATOM 2609 C C . ALA A 1 331 ? 1.885 -16.908 -13.718 1.00 84.62 331 ALA A C 1
ATOM 2611 O O . ALA A 1 331 ? 2.519 -17.612 -14.503 1.00 84.62 331 ALA A O 1
ATOM 2612 N N . THR A 1 332 ? 0.557 -16.984 -13.591 1.00 66.06 332 THR A N 1
ATOM 2613 C CA . THR A 1 332 ? -0.307 -17.993 -14.225 1.00 66.06 332 THR A CA 1
ATOM 2614 C C . THR A 1 332 ? -0.603 -17.710 -15.699 1.00 66.06 332 THR A C 1
ATOM 2616 O O . THR A 1 332 ? -0.904 -18.637 -16.449 1.00 66.06 332 THR A O 1
ATOM 2619 N N . LYS A 1 333 ? -0.436 -16.466 -16.169 1.00 55.91 333 LYS A N 1
ATOM 2620 C CA . LYS A 1 333 ? -0.532 -16.086 -17.595 1.00 55.91 333 LYS A CA 1
ATOM 2621 C C . LYS A 1 333 ? 0.727 -16.469 -18.398 1.00 55.91 333 LYS A C 1
ATOM 2623 O O . LYS A 1 333 ? 1.327 -15.636 -19.077 1.00 55.91 333 LYS A O 1
ATOM 2628 N N . ALA A 1 334 ? 1.150 -17.734 -18.336 1.00 41.22 334 ALA A N 1
ATOM 2629 C CA . ALA A 1 334 ? 2.143 -18.264 -19.271 1.00 41.22 334 ALA A CA 1
ATOM 2630 C C . ALA A 1 334 ? 1.570 -18.271 -20.711 1.00 41.22 334 ALA A C 1
ATOM 2632 O O . ALA A 1 334 ? 0.370 -18.485 -20.894 1.00 41.22 334 ALA A O 1
ATOM 2633 N N . PRO A 1 335 ? 2.388 -18.025 -21.752 1.00 38.31 335 PRO A N 1
ATOM 2634 C CA . PRO A 1 335 ? 1.902 -17.933 -23.126 1.00 38.31 335 PRO A CA 1
ATOM 2635 C C . PRO A 1 335 ? 1.351 -19.280 -23.632 1.00 38.31 335 PRO A C 1
ATOM 2637 O O . PRO A 1 335 ? 1.881 -20.333 -23.261 1.00 38.31 335 PRO A O 1
ATOM 2640 N N . PRO A 1 336 ? 0.349 -19.271 -24.535 1.00 35.38 336 PRO A N 1
ATOM 2641 C CA . PRO A 1 336 ? -0.163 -20.488 -25.152 1.00 35.38 336 PRO A CA 1
ATOM 2642 C C . PRO A 1 336 ? 0.954 -21.124 -25.992 1.00 35.38 336 PRO A C 1
ATOM 2644 O O . PRO A 1 336 ? 1.331 -20.599 -27.038 1.00 35.38 336 PRO A O 1
ATOM 2647 N N . GLY A 1 337 ? 1.524 -22.230 -25.505 1.00 41.91 337 GLY A N 1
ATOM 2648 C CA . GLY A 1 337 ? 2.554 -23.006 -26.210 1.00 41.91 337 GLY A CA 1
ATOM 2649 C C . GLY A 1 337 ? 3.909 -23.153 -25.507 1.00 41.91 337 GLY A C 1
ATOM 2650 O O . GLY A 1 337 ? 4.809 -23.757 -26.085 1.00 41.91 337 GLY A O 1
ATOM 2651 N N . GLY A 1 338 ? 4.084 -22.647 -24.282 1.00 36.59 338 GLY A N 1
ATOM 2652 C CA . GLY A 1 338 ? 5.260 -22.960 -23.460 1.00 36.59 338 GLY A CA 1
ATOM 2653 C C . GLY A 1 338 ? 5.043 -24.234 -22.645 1.00 36.59 338 GLY A C 1
ATOM 2654 O O . GLY A 1 338 ? 4.103 -24.300 -21.861 1.00 36.59 338 GLY A O 1
ATOM 2655 N N . SER A 1 339 ? 5.901 -25.243 -22.812 1.00 36.06 339 SER A N 1
ATOM 2656 C CA . SER A 1 339 ? 5.952 -26.404 -21.916 1.00 36.06 339 SER A CA 1
ATOM 2657 C C . SER A 1 339 ? 6.119 -25.936 -20.470 1.00 36.06 339 SER A C 1
ATOM 2659 O O . SER A 1 339 ? 7.047 -25.176 -20.179 1.00 36.06 339 SER A O 1
ATOM 2661 N N . SER A 1 340 ? 5.210 -26.379 -19.599 1.00 34.88 340 SER A N 1
ATOM 2662 C CA . SER A 1 340 ? 5.185 -26.076 -18.169 1.00 34.88 340 SER A CA 1
ATOM 2663 C C . SER A 1 340 ? 6.582 -26.220 -17.560 1.00 34.88 340 SER A C 1
ATOM 2665 O O . SER A 1 340 ? 7.220 -27.256 -17.779 1.00 34.88 340 SER A O 1
ATOM 2667 N N . PRO A 1 341 ? 7.084 -25.233 -16.797 1.00 38.47 341 PRO A N 1
ATOM 2668 C CA . PRO A 1 341 ? 8.243 -25.463 -15.955 1.00 38.47 341 PRO A CA 1
ATOM 2669 C C . PRO A 1 341 ? 7.890 -26.607 -15.005 1.00 38.47 341 PRO A C 1
ATOM 2671 O O . PRO A 1 341 ? 6.906 -26.534 -14.270 1.00 38.47 341 PRO A O 1
ATOM 2674 N N . GLY A 1 342 ? 8.652 -27.694 -15.091 1.00 38.44 342 GLY A N 1
ATOM 2675 C CA . GLY A 1 342 ? 8.564 -28.787 -14.140 1.00 38.44 342 GLY A CA 1
ATOM 2676 C C . GLY A 1 342 ? 8.820 -28.279 -12.723 1.00 38.44 342 GLY A C 1
ATOM 2677 O O . GLY A 1 342 ? 9.663 -27.410 -12.513 1.00 38.44 342 GLY A O 1
ATOM 2678 N N . GLU A 1 343 ? 8.080 -28.858 -11.780 1.00 42.56 343 GLU A N 1
ATOM 2679 C CA . GLU A 1 343 ? 8.306 -28.771 -10.336 1.00 42.56 343 GLU A CA 1
ATOM 2680 C C . GLU A 1 343 ? 8.267 -27.354 -9.736 1.00 42.56 343 GLU A C 1
ATOM 2682 O O . GLU A 1 343 ? 9.278 -26.795 -9.313 1.00 42.56 343 GLU A O 1
ATOM 2687 N N . SER A 1 344 ? 7.070 -26.795 -9.561 1.00 38.84 344 SER A N 1
ATOM 2688 C CA . SER A 1 344 ? 6.846 -25.781 -8.527 1.00 38.84 344 SER A CA 1
ATOM 2689 C C . SER A 1 344 ? 5.831 -26.305 -7.519 1.00 38.84 344 SER A C 1
ATOM 2691 O O . SER A 1 344 ? 4.791 -26.838 -7.896 1.00 38.84 344 SER A O 1
ATOM 2693 N N . LYS A 1 345 ? 6.195 -26.202 -6.234 1.00 44.16 345 LYS A N 1
ATOM 2694 C CA . LYS A 1 345 ? 5.365 -26.470 -5.046 1.00 44.16 345 LYS A CA 1
ATOM 2695 C C . LYS A 1 345 ? 3.901 -26.037 -5.248 1.00 44.16 345 LYS A C 1
ATOM 2697 O O . LYS A 1 345 ? 3.694 -25.078 -5.987 1.00 44.16 345 LYS A O 1
ATOM 2702 N N . PRO A 1 346 ? 2.927 -26.665 -4.554 1.00 43.47 346 PRO A N 1
ATOM 2703 C CA . PRO A 1 346 ? 1.558 -26.150 -4.527 1.00 43.47 346 PRO A CA 1
ATOM 2704 C C . PRO A 1 346 ? 1.610 -24.650 -4.233 1.00 43.47 346 PRO A C 1
ATOM 2706 O O . PRO A 1 346 ? 2.306 -24.248 -3.294 1.00 43.47 346 PRO A O 1
ATOM 2709 N N . ASP A 1 347 ? 0.964 -23.844 -5.079 1.00 53.75 347 ASP A N 1
ATOM 2710 C CA . ASP A 1 347 ? 0.792 -22.421 -4.814 1.00 53.75 347 ASP A CA 1
ATOM 2711 C C . ASP A 1 347 ? 0.166 -22.315 -3.423 1.00 53.75 347 ASP A C 1
ATOM 2713 O O . ASP A 1 347 ? -0.914 -22.840 -3.156 1.00 53.75 347 ASP A O 1
ATOM 2717 N N . LEU A 1 348 ? 0.925 -21.759 -2.481 1.00 63.28 348 LEU A N 1
ATOM 2718 C CA . LEU A 1 348 ? 0.444 -21.591 -1.122 1.00 63.28 348 LEU A CA 1
ATOM 2719 C C . LEU A 1 348 ? -0.508 -20.398 -1.160 1.00 63.28 348 LEU A C 1
ATOM 2721 O O . LEU A 1 348 ? -0.079 -19.241 -1.141 1.00 63.28 348 LEU A O 1
ATOM 2725 N N . ASP A 1 349 ? -1.805 -20.687 -1.220 1.00 76.81 349 ASP A N 1
ATOM 2726 C CA . ASP A 1 349 ? -2.865 -19.676 -1.302 1.00 76.81 349 ASP A CA 1
ATOM 2727 C C . ASP A 1 349 ? -2.882 -18.712 -0.106 1.00 76.81 349 ASP A C 1
ATOM 2729 O O . ASP A 1 349 ? -3.501 -17.658 -0.175 1.00 76.81 349 ASP A O 1
ATOM 2733 N N . TRP A 1 350 ? -2.129 -19.011 0.954 1.00 84.31 350 TRP A N 1
ATOM 2734 C CA . TRP A 1 350 ? -2.070 -18.253 2.201 1.00 84.31 350 TRP A CA 1
ATOM 2735 C C . TRP A 1 350 ? -0.860 -17.301 2.339 1.00 84.31 350 TRP A C 1
ATOM 2737 O O . TRP A 1 350 ? -0.778 -16.575 3.330 1.00 84.31 350 TRP A O 1
ATOM 2747 N N . VAL A 1 351 ? 0.080 -17.255 1.378 1.00 92.19 351 VAL A N 1
ATOM 2748 C CA . VAL A 1 351 ? 1.205 -16.281 1.356 1.00 92.19 351 VAL A CA 1
ATOM 2749 C C . VAL A 1 351 ? 1.333 -15.537 0.041 1.00 92.19 351 VAL A C 1
ATOM 2751 O O . VAL A 1 351 ? 1.030 -16.073 -1.019 1.00 92.19 351 VAL A O 1
ATOM 2754 N N . THR A 1 352 ? 1.862 -14.317 0.088 1.00 93.69 352 THR A N 1
ATOM 2755 C CA . THR A 1 352 ? 2.272 -13.546 -1.092 1.00 93.69 352 THR A CA 1
ATOM 2756 C C . THR A 1 352 ? 3.535 -14.131 -1.734 1.00 93.69 352 THR A C 1
ATOM 2758 O O . THR A 1 352 ? 4.245 -14.942 -1.137 1.00 93.69 352 THR A O 1
ATOM 2761 N N . VAL A 1 353 ? 3.874 -13.683 -2.950 1.00 92.94 353 VAL A N 1
ATOM 2762 C CA . VAL A 1 353 ? 5.121 -14.078 -3.645 1.00 92.94 353 VAL A CA 1
ATOM 2763 C C . VAL A 1 353 ? 6.368 -13.799 -2.790 1.00 92.94 353 VAL A C 1
ATOM 2765 O O . VAL A 1 353 ? 7.361 -14.524 -2.871 1.00 92.94 353 VAL A O 1
ATOM 2768 N N . PHE A 1 354 ? 6.298 -12.782 -1.927 1.00 94.81 354 PHE A N 1
ATOM 2769 C CA . PHE A 1 354 ? 7.365 -12.380 -1.015 1.00 94.81 354 PHE A CA 1
ATOM 2770 C C . PHE A 1 354 ? 7.189 -12.922 0.414 1.00 94.81 354 PHE A C 1
ATOM 2772 O O . PHE A 1 354 ? 7.886 -12.476 1.323 1.00 94.81 354 PHE A O 1
ATOM 2779 N N . GLY A 1 355 ? 6.311 -13.904 0.630 1.00 92.94 355 GLY A N 1
ATOM 2780 C CA . GLY A 1 355 ? 6.199 -14.646 1.891 1.00 92.94 355 GLY A CA 1
ATOM 2781 C C . GLY A 1 355 ? 5.408 -13.953 3.004 1.00 92.94 355 GLY A C 1
ATOM 2782 O O . GLY A 1 355 ? 5.350 -14.486 4.109 1.00 92.94 355 GLY A O 1
ATOM 2783 N N . ARG A 1 356 ? 4.778 -12.797 2.750 1.00 94.12 356 ARG A N 1
ATOM 2784 C CA . ARG A 1 356 ? 3.847 -12.180 3.713 1.00 94.12 356 ARG A CA 1
ATOM 2785 C C . ARG A 1 356 ? 2.602 -13.062 3.822 1.00 94.12 356 ARG A C 1
ATOM 2787 O O . ARG A 1 356 ? 2.078 -13.493 2.796 1.00 94.12 356 ARG A O 1
ATOM 2794 N N . ARG A 1 357 ? 2.142 -13.347 5.041 1.00 92.31 357 ARG A N 1
ATOM 2795 C CA . ARG A 1 357 ? 0.885 -14.078 5.280 1.00 92.31 357 ARG A CA 1
ATOM 2796 C C . ARG A 1 357 ? -0.291 -13.214 4.822 1.00 92.31 357 ARG A C 1
ATOM 2798 O O . ARG A 1 357 ? -0.323 -12.036 5.157 1.00 92.31 357 ARG A O 1
ATOM 2805 N N . LEU A 1 358 ? -1.210 -13.795 4.057 1.00 90.50 358 LEU A N 1
ATOM 2806 C CA . LEU A 1 358 ? -2.408 -13.103 3.583 1.00 90.50 358 LEU A CA 1
ATOM 2807 C C . LEU A 1 358 ? -3.438 -12.995 4.709 1.00 90.50 358 LEU A C 1
ATOM 2809 O O . LEU A 1 358 ? -3.665 -13.959 5.444 1.00 90.50 358 LEU A O 1
ATOM 2813 N N . GLY A 1 359 ? -4.031 -11.811 4.841 1.00 86.81 359 GLY A N 1
ATOM 2814 C CA . GLY A 1 359 ? -5.168 -11.566 5.721 1.00 86.81 359 GLY A CA 1
ATOM 2815 C C . GLY A 1 359 ? -6.493 -11.941 5.055 1.00 86.81 359 GLY A C 1
ATOM 2816 O O . GLY A 1 359 ? -6.528 -12.387 3.907 1.00 86.81 359 GLY A O 1
ATOM 2817 N N . ASN A 1 360 ? -7.593 -11.740 5.780 1.00 87.31 360 ASN A N 1
ATOM 2818 C CA . ASN A 1 360 ? -8.936 -11.906 5.234 1.00 87.31 360 ASN A CA 1
ATOM 2819 C C . ASN A 1 360 ? -9.549 -10.538 4.925 1.00 87.31 360 ASN A C 1
ATOM 2821 O O . ASN A 1 360 ? -9.498 -9.640 5.767 1.00 87.31 360 ASN A O 1
ATOM 2825 N N . LEU A 1 361 ? -10.146 -10.407 3.746 1.00 89.69 361 LEU A N 1
ATOM 2826 C CA . LEU A 1 361 ? -10.988 -9.278 3.358 1.00 89.69 361 LEU A CA 1
ATOM 2827 C C . LEU A 1 361 ? -12.419 -9.785 3.210 1.00 89.69 361 LEU A C 1
ATOM 2829 O O . LEU A 1 361 ? -12.625 -10.961 2.912 1.00 89.69 361 LEU A O 1
ATOM 2833 N N . ASP A 1 362 ? -13.399 -8.908 3.402 1.00 86.94 362 ASP A N 1
ATOM 2834 C CA . ASP A 1 362 ? -14.753 -9.226 2.963 1.00 86.94 362 ASP A CA 1
ATOM 2835 C C . ASP A 1 362 ? -14.812 -9.355 1.428 1.00 86.94 362 ASP A C 1
ATOM 2837 O O . ASP A 1 362 ? -13.909 -8.923 0.701 1.00 86.94 362 ASP A O 1
ATOM 2841 N N . ASP A 1 363 ? -15.877 -9.984 0.934 1.00 87.69 363 ASP A N 1
ATOM 2842 C CA . ASP A 1 363 ? -16.025 -10.284 -0.491 1.00 87.69 363 ASP A CA 1
ATOM 2843 C C . ASP A 1 363 ? -16.038 -9.009 -1.353 1.00 87.69 363 ASP A C 1
ATOM 2845 O O . ASP A 1 363 ? -15.555 -9.015 -2.486 1.00 87.69 363 ASP A O 1
ATOM 2849 N N . GLU A 1 364 ? -16.558 -7.896 -0.830 1.00 88.94 364 GLU A N 1
ATOM 2850 C CA . GLU A 1 364 ? -16.635 -6.624 -1.551 1.00 88.94 364 GLU A CA 1
ATOM 2851 C C . GLU A 1 364 ? -15.242 -6.008 -1.736 1.00 88.94 364 GLU A C 1
ATOM 2853 O O . GLU A 1 364 ? -14.826 -5.727 -2.866 1.00 88.94 364 GLU A O 1
ATOM 2858 N N . LEU A 1 365 ? -14.482 -5.882 -0.646 1.00 92.00 365 LEU A N 1
ATOM 2859 C CA . LEU A 1 365 ? -13.104 -5.404 -0.633 1.00 92.00 365 LEU A CA 1
ATOM 2860 C C . LEU A 1 365 ? -12.185 -6.319 -1.446 1.00 92.00 365 LEU A C 1
ATOM 2862 O O . LEU A 1 365 ? -11.317 -5.841 -2.182 1.00 92.00 365 LEU A O 1
ATOM 2866 N N . HIS A 1 366 ? -12.388 -7.633 -1.364 1.00 92.25 366 HIS A N 1
ATOM 2867 C CA . HIS A 1 366 ? -11.645 -8.588 -2.176 1.00 92.25 366 HIS A CA 1
ATOM 2868 C C . HIS A 1 366 ? -11.892 -8.363 -3.674 1.00 92.25 366 HIS A C 1
ATOM 2870 O O . HIS A 1 366 ? -10.944 -8.298 -4.462 1.00 92.25 366 HIS A O 1
ATOM 2876 N N . ASN A 1 367 ? -13.153 -8.179 -4.075 1.00 91.81 367 ASN A N 1
ATOM 2877 C CA . ASN A 1 367 ? -13.519 -7.962 -5.472 1.00 91.81 367 ASN A CA 1
ATOM 2878 C C . ASN A 1 367 ? -12.910 -6.671 -6.038 1.00 91.81 367 ASN A C 1
ATOM 2880 O O . ASN A 1 367 ? -12.308 -6.710 -7.117 1.00 91.81 367 ASN A O 1
ATOM 2884 N N . ILE A 1 368 ? -13.001 -5.540 -5.325 1.00 93.38 368 ILE A N 1
ATOM 2885 C CA . ILE A 1 368 ? -12.420 -4.270 -5.808 1.00 93.38 368 ILE A CA 1
ATOM 2886 C C . ILE A 1 368 ? -10.898 -4.371 -5.972 1.00 93.38 368 ILE A C 1
ATOM 2888 O O . ILE A 1 368 ? -10.349 -3.897 -6.971 1.00 93.38 368 ILE A O 1
ATOM 2892 N N . VAL A 1 369 ? -10.217 -5.047 -5.040 1.00 95.44 369 VAL A N 1
ATOM 2893 C CA . VAL A 1 369 ? -8.769 -5.275 -5.093 1.00 95.44 369 VAL A CA 1
ATOM 2894 C C . VAL A 1 369 ? -8.419 -6.139 -6.301 1.00 95.44 369 VAL A C 1
ATOM 2896 O O . VAL A 1 369 ? -7.502 -5.809 -7.053 1.00 95.44 369 VAL A O 1
ATOM 2899 N N . GLN A 1 370 ? -9.180 -7.205 -6.543 1.00 92.62 370 GLN A N 1
ATOM 2900 C CA . GLN A 1 370 ? -8.936 -8.128 -7.645 1.00 92.62 370 GLN A CA 1
ATOM 2901 C C . GLN A 1 370 ? -9.142 -7.474 -9.021 1.00 92.62 370 GLN A C 1
ATOM 2903 O O . GLN A 1 370 ? -8.366 -7.708 -9.953 1.00 92.62 370 GLN A O 1
ATOM 2908 N N . HIS A 1 371 ? -10.157 -6.621 -9.171 1.00 93.31 371 HIS A N 1
ATOM 2909 C CA . HIS A 1 371 ? -10.364 -5.859 -10.405 1.00 93.31 371 HIS A CA 1
ATOM 2910 C C . HIS A 1 371 ? -9.242 -4.845 -10.656 1.00 93.31 371 HIS A C 1
ATOM 2912 O O . HIS A 1 371 ? -8.715 -4.773 -11.771 1.00 93.31 371 HIS A O 1
ATOM 2918 N N . ALA A 1 372 ? -8.813 -4.126 -9.620 1.00 95.62 372 ALA A N 1
ATOM 2919 C CA . ALA A 1 372 ? -7.681 -3.213 -9.715 1.00 95.62 372 ALA A CA 1
ATOM 2920 C C . ALA A 1 372 ? -6.360 -3.942 -10.015 1.00 95.62 372 ALA A C 1
ATOM 2922 O O . ALA A 1 372 ? -5.557 -3.452 -10.812 1.00 95.62 372 ALA A O 1
ATOM 2923 N N . ALA A 1 373 ? -6.150 -5.139 -9.459 1.00 95.94 373 ALA A N 1
ATOM 2924 C CA . ALA A 1 373 ? -4.983 -5.974 -9.739 1.00 95.94 373 ALA A CA 1
ATOM 2925 C C . ALA A 1 373 ? -4.909 -6.373 -11.219 1.00 95.94 373 ALA A C 1
ATOM 2927 O O . ALA A 1 373 ? -3.848 -6.283 -11.841 1.00 95.94 373 ALA A O 1
ATOM 2928 N N . ARG A 1 374 ? -6.043 -6.741 -11.825 1.00 94.19 374 ARG A N 1
ATOM 2929 C CA . ARG A 1 374 ? -6.122 -7.038 -13.265 1.00 94.19 374 ARG A CA 1
ATOM 2930 C C . ARG A 1 374 ? -5.825 -5.817 -14.125 1.00 94.19 374 ARG A C 1
ATOM 2932 O O . ARG A 1 374 ? -5.030 -5.930 -15.058 1.00 94.19 374 ARG A O 1
ATOM 2939 N N . ALA A 1 375 ? -6.390 -4.660 -13.782 1.00 95.06 375 ALA A N 1
ATOM 2940 C CA . ALA A 1 375 ? -6.103 -3.404 -14.474 1.00 95.06 375 ALA A CA 1
ATOM 2941 C C . ALA A 1 375 ? -4.605 -3.044 -14.403 1.00 95.06 375 ALA A C 1
ATOM 2943 O O . ALA A 1 375 ? -4.003 -2.682 -15.418 1.00 95.06 375 ALA A O 1
ATOM 2944 N N . LEU A 1 376 ? -3.971 -3.252 -13.240 1.00 96.00 376 LEU A N 1
ATOM 2945 C CA . LEU A 1 376 ? -2.528 -3.079 -13.075 1.00 96.00 376 LEU A CA 1
ATOM 2946 C C . LEU A 1 376 ? -1.737 -4.021 -13.997 1.00 96.00 376 LEU A C 1
ATOM 2948 O O . LEU A 1 376 ? -0.816 -3.569 -14.682 1.00 96.00 376 LEU A O 1
ATOM 2952 N N . ILE A 1 377 ? -2.098 -5.312 -14.046 1.00 94.56 377 ILE A N 1
ATOM 2953 C CA . ILE A 1 377 ? -1.459 -6.300 -14.933 1.00 94.56 377 ILE A CA 1
ATOM 2954 C C . ILE A 1 377 ? -1.579 -5.874 -16.393 1.00 94.56 377 ILE A C 1
ATOM 2956 O O . ILE A 1 377 ? -0.589 -5.934 -17.125 1.00 94.56 377 ILE A O 1
ATOM 2960 N N . GLU A 1 378 ? -2.769 -5.468 -16.833 1.00 93.12 378 GLU A N 1
ATOM 2961 C CA . GLU A 1 378 ? -3.012 -5.028 -18.208 1.00 93.12 378 GLU A CA 1
ATOM 2962 C C . GLU A 1 378 ? -2.104 -3.856 -18.568 1.00 93.12 378 GLU A C 1
ATOM 2964 O O . GLU A 1 378 ? -1.384 -3.928 -19.567 1.00 93.12 378 GLU A O 1
ATOM 2969 N N . ARG A 1 379 ? -2.037 -2.833 -17.707 1.00 92.81 379 ARG A N 1
ATOM 2970 C CA . ARG A 1 379 ? -1.166 -1.673 -17.911 1.00 92.81 379 ARG A CA 1
ATOM 2971 C C . ARG A 1 379 ? 0.302 -2.063 -18.042 1.00 92.81 379 ARG A C 1
ATOM 2973 O O . ARG A 1 379 ? 0.956 -1.653 -19.002 1.00 92.81 379 ARG A O 1
ATOM 2980 N N . VAL A 1 380 ? 0.842 -2.839 -17.101 1.00 92.06 380 VAL A N 1
ATOM 2981 C CA . VAL A 1 380 ? 2.270 -3.202 -17.140 1.00 92.06 380 VAL A CA 1
ATOM 2982 C C . VAL A 1 380 ? 2.594 -4.156 -18.290 1.00 92.06 380 VAL A C 1
ATOM 2984 O O . VAL A 1 380 ? 3.706 -4.139 -18.816 1.00 92.06 380 VAL A O 1
ATOM 2987 N N . SER A 1 381 ? 1.621 -4.955 -18.735 1.00 90.19 381 SER A N 1
ATOM 2988 C CA . SER A 1 381 ? 1.804 -5.926 -19.818 1.00 90.19 381 SER A CA 1
ATOM 2989 C C . SER A 1 381 ? 1.919 -5.296 -21.201 1.00 90.19 381 SER A C 1
ATOM 2991 O O . SER A 1 381 ? 2.460 -5.936 -22.105 1.00 90.19 381 SER A O 1
ATOM 2993 N N . VAL A 1 382 ? 1.492 -4.041 -21.368 1.00 90.44 382 VAL A N 1
ATOM 2994 C CA . VAL A 1 382 ? 1.713 -3.280 -22.606 1.00 90.44 382 VAL A CA 1
ATOM 2995 C C . VAL A 1 382 ? 3.204 -3.000 -22.821 1.00 90.44 382 VAL A C 1
ATOM 2997 O O . VAL A 1 382 ? 3.678 -3.055 -23.957 1.00 90.44 382 VAL A O 1
ATOM 3000 N N . ILE A 1 383 ? 3.970 -2.766 -21.747 1.00 90.75 383 ILE A N 1
ATOM 3001 C CA . ILE A 1 383 ? 5.361 -2.296 -21.836 1.00 90.75 383 ILE A CA 1
ATOM 3002 C C . ILE A 1 383 ? 6.243 -3.285 -22.618 1.00 90.75 383 ILE A C 1
ATOM 3004 O O . ILE A 1 383 ? 6.847 -2.866 -23.605 1.00 90.75 383 ILE A O 1
ATOM 3008 N N . PRO A 1 384 ? 6.295 -4.599 -22.302 1.00 89.00 384 PRO A N 1
ATOM 3009 C CA . PRO A 1 384 ? 7.090 -5.541 -23.092 1.00 89.00 384 PRO A CA 1
ATOM 3010 C C . PRO A 1 384 ? 6.665 -5.651 -24.562 1.00 89.00 384 PRO A C 1
ATOM 3012 O O . PRO A 1 384 ? 7.501 -5.971 -25.409 1.00 89.00 384 PRO A O 1
ATOM 3015 N N . GLY A 1 385 ? 5.388 -5.400 -24.872 1.00 87.31 385 GLY A N 1
ATOM 3016 C CA . GLY A 1 385 ? 4.867 -5.395 -26.240 1.00 87.31 385 GLY A CA 1
ATOM 3017 C C . GLY A 1 385 ? 5.489 -4.291 -27.095 1.00 87.31 385 GLY A C 1
ATOM 3018 O O . GLY A 1 385 ? 5.898 -4.556 -28.224 1.00 87.31 385 GLY A O 1
ATOM 3019 N N . ILE A 1 386 ? 5.676 -3.099 -26.518 1.00 88.69 386 ILE A N 1
ATOM 3020 C CA . ILE A 1 386 ? 6.292 -1.942 -27.191 1.00 88.69 386 ILE A CA 1
ATOM 3021 C C . ILE A 1 386 ? 7.706 -2.277 -27.683 1.00 88.69 386 ILE A C 1
ATOM 3023 O O . ILE A 1 386 ? 8.077 -1.887 -28.781 1.00 88.69 386 ILE A O 1
ATOM 3027 N N . PHE A 1 387 ? 8.487 -3.047 -26.922 1.00 87.75 387 PHE A N 1
ATOM 3028 C CA . PHE A 1 387 ? 9.866 -3.418 -27.285 1.00 87.75 387 PHE A CA 1
ATOM 3029 C C . PHE A 1 387 ? 9.968 -4.650 -28.209 1.00 87.75 387 PHE A C 1
ATOM 3031 O O . PHE A 1 387 ? 11.073 -5.045 -28.606 1.00 87.75 387 PHE A O 1
ATOM 3038 N N . ARG A 1 388 ? 8.838 -5.292 -28.538 1.00 86.75 388 ARG A N 1
ATOM 3039 C CA . ARG A 1 388 ? 8.747 -6.359 -29.555 1.00 86.75 388 ARG A CA 1
ATOM 3040 C C . ARG A 1 388 ? 8.243 -5.854 -30.897 1.00 86.75 388 ARG A C 1
ATOM 3042 O O . ARG A 1 388 ? 8.492 -6.516 -31.906 1.00 86.75 388 ARG A O 1
ATOM 3049 N N . ASP A 1 389 ? 7.516 -4.744 -30.893 1.00 87.38 389 ASP A N 1
ATOM 3050 C CA . ASP A 1 389 ? 6.955 -4.166 -32.101 1.00 87.38 389 ASP A CA 1
ATOM 3051 C C . ASP A 1 389 ? 8.064 -3.799 -33.105 1.00 87.38 389 ASP A C 1
ATOM 3053 O O . ASP A 1 389 ? 9.191 -3.442 -32.758 1.00 87.38 389 ASP A O 1
ATOM 3057 N N . ARG A 1 390 ? 7.769 -3.962 -34.394 1.00 84.25 390 ARG A N 1
ATOM 3058 C CA . ARG A 1 390 ? 8.690 -3.580 -35.466 1.00 84.25 390 ARG A CA 1
ATOM 3059 C C . ARG A 1 390 ? 8.691 -2.074 -35.664 1.00 84.25 390 ARG A C 1
ATOM 3061 O O . ARG A 1 390 ? 9.706 -1.543 -36.100 1.00 84.25 390 ARG A O 1
ATOM 3068 N N . GLU A 1 391 ? 7.589 -1.407 -35.353 1.00 86.38 391 GLU A N 1
ATOM 3069 C CA . GLU A 1 391 ? 7.393 0.020 -35.609 1.00 86.38 391 GLU A CA 1
ATOM 3070 C C . GLU A 1 391 ? 7.806 0.897 -34.419 1.00 86.38 391 GLU A C 1
ATOM 3072 O O . GLU A 1 391 ? 7.678 2.110 -34.483 1.00 86.38 391 GLU A O 1
ATOM 3077 N N . THR A 1 392 ? 8.383 0.333 -33.351 1.00 87.25 392 THR A N 1
ATOM 3078 C CA . THR A 1 392 ? 8.740 1.061 -32.117 1.00 87.25 392 THR A CA 1
ATOM 3079 C C . THR A 1 392 ? 9.555 2.330 -32.361 1.00 87.25 392 THR A C 1
ATOM 3081 O O . THR A 1 392 ? 9.222 3.385 -31.836 1.00 87.25 392 THR A O 1
ATOM 3084 N N . LEU A 1 393 ? 10.614 2.247 -33.172 1.00 88.56 393 LEU A N 1
ATOM 3085 C CA . LEU A 1 393 ? 11.482 3.395 -33.463 1.00 88.56 393 LEU A CA 1
ATOM 3086 C C . LEU A 1 393 ? 10.803 4.444 -34.350 1.00 88.56 393 LEU A C 1
ATOM 3088 O O . LEU A 1 393 ? 11.103 5.631 -34.231 1.00 88.56 393 LEU A O 1
ATOM 3092 N N . ASP A 1 394 ? 9.885 4.004 -35.212 1.00 88.44 394 ASP A N 1
ATOM 3093 C CA . ASP A 1 394 ? 9.055 4.885 -36.029 1.00 88.44 394 ASP A CA 1
ATOM 3094 C C . ASP A 1 394 ? 8.025 5.610 -35.132 1.00 88.44 394 ASP A C 1
ATOM 3096 O O . ASP A 1 394 ? 7.897 6.832 -35.197 1.00 88.44 394 ASP A O 1
ATOM 3100 N N . ASN A 1 395 ? 7.387 4.880 -34.210 1.00 88.94 395 ASN A N 1
ATOM 3101 C CA . ASN A 1 395 ? 6.417 5.387 -33.234 1.00 88.94 395 ASN A CA 1
ATOM 3102 C C . ASN A 1 395 ? 7.040 6.357 -32.218 1.00 88.94 395 ASN A C 1
ATOM 3104 O O . ASN A 1 395 ? 6.383 7.296 -31.777 1.00 88.94 395 ASN A O 1
ATOM 3108 N N . TRP A 1 396 ? 8.309 6.158 -31.858 1.00 90.69 396 TRP A N 1
ATOM 3109 C CA . TRP A 1 396 ? 9.066 7.067 -30.991 1.00 90.69 396 TRP A CA 1
ATOM 3110 C C . TRP A 1 396 ? 9.607 8.305 -31.711 1.00 90.69 396 TRP A C 1
ATOM 3112 O O . TRP A 1 396 ? 10.212 9.154 -31.063 1.00 90.69 396 TRP A O 1
ATOM 3122 N N . MET A 1 397 ? 9.402 8.425 -33.028 1.00 88.94 397 MET A N 1
ATOM 3123 C CA . MET A 1 397 ? 9.881 9.555 -33.832 1.00 88.94 397 MET A CA 1
ATOM 3124 C C . MET A 1 397 ? 11.393 9.800 -33.687 1.00 88.94 397 MET A C 1
ATOM 3126 O O . MET A 1 397 ? 11.853 10.936 -33.616 1.00 88.94 397 MET A O 1
ATOM 3130 N N . VAL A 1 398 ? 12.182 8.724 -33.640 1.00 92.19 398 VAL A N 1
ATOM 3131 C CA . VAL A 1 398 ? 13.639 8.805 -33.476 1.00 92.19 398 VAL A CA 1
ATOM 3132 C C . VAL A 1 398 ? 14.274 9.396 -34.743 1.00 92.19 398 VAL A C 1
ATOM 3134 O O . VAL A 1 398 ? 14.236 8.784 -35.814 1.00 92.19 398 VAL A O 1
ATOM 3137 N N . ASP A 1 399 ? 14.895 10.572 -34.639 1.00 92.75 399 ASP A N 1
ATOM 3138 C CA . ASP A 1 399 ? 15.453 11.292 -35.792 1.00 92.75 399 ASP A CA 1
ATOM 3139 C C . ASP A 1 399 ? 16.563 10.507 -36.502 1.00 92.75 399 ASP A C 1
ATOM 3141 O O . ASP A 1 399 ? 16.603 10.464 -37.734 1.00 92.75 399 ASP A O 1
ATOM 3145 N N . GLU A 1 400 ? 17.460 9.861 -35.747 1.00 92.38 400 GLU A N 1
ATOM 3146 C CA . GLU A 1 400 ? 18.535 9.041 -36.329 1.00 92.38 400 GLU A CA 1
ATOM 3147 C C . GLU A 1 400 ? 17.972 7.850 -37.118 1.00 92.38 400 GLU A C 1
ATOM 3149 O O . GLU A 1 400 ? 18.467 7.504 -38.192 1.00 92.38 400 GLU A O 1
ATOM 3154 N N . TRP A 1 401 ? 16.871 7.269 -36.640 1.00 93.25 401 TRP A N 1
ATOM 3155 C CA . TRP A 1 401 ? 16.155 6.212 -37.348 1.00 93.25 401 TRP A CA 1
ATOM 3156 C C . TRP A 1 401 ? 15.493 6.739 -38.629 1.00 93.25 401 TRP A C 1
ATOM 3158 O O . TRP A 1 401 ? 15.632 6.145 -39.702 1.00 93.25 401 TRP A O 1
ATOM 3168 N N . ALA A 1 402 ? 14.842 7.903 -38.557 1.00 93.06 402 ALA A N 1
ATOM 3169 C CA . ALA A 1 402 ? 14.217 8.542 -39.710 1.00 93.06 402 ALA A CA 1
ATOM 3170 C C . ALA A 1 402 ? 15.237 8.906 -40.808 1.00 93.06 402 ALA A C 1
ATOM 3172 O O . ALA A 1 402 ? 14.928 8.789 -41.998 1.00 93.06 402 ALA A O 1
ATOM 3173 N N . LYS A 1 403 ? 16.465 9.306 -40.441 1.00 92.50 403 LYS A N 1
ATOM 3174 C CA . LYS A 1 403 ? 17.569 9.529 -41.394 1.00 92.50 403 LYS A CA 1
ATOM 3175 C C . LYS A 1 403 ? 17.899 8.253 -42.168 1.00 92.50 403 LYS A C 1
ATOM 3177 O O . LYS A 1 403 ? 17.956 8.286 -43.395 1.00 92.50 403 LYS A O 1
ATOM 3182 N N . LEU A 1 404 ? 18.039 7.117 -41.487 1.00 92.62 404 LEU A N 1
ATOM 3183 C CA . LEU A 1 404 ? 18.324 5.845 -42.154 1.00 92.62 404 LEU A CA 1
ATOM 3184 C C . LEU A 1 404 ? 17.187 5.384 -43.071 1.00 92.62 404 LEU A C 1
ATOM 3186 O O . LEU A 1 404 ? 17.445 4.894 -44.167 1.00 92.62 404 LEU A O 1
ATOM 3190 N N . ARG A 1 405 ? 15.928 5.589 -42.673 1.00 93.06 405 ARG A N 1
ATOM 3191 C CA . ARG A 1 405 ? 14.765 5.267 -43.518 1.00 93.06 405 ARG A CA 1
ATOM 3192 C C . ARG A 1 405 ? 14.712 6.129 -44.783 1.00 93.06 405 ARG A C 1
ATOM 3194 O O . ARG A 1 405 ? 14.358 5.628 -45.849 1.00 93.06 405 ARG A O 1
ATOM 3201 N N . LYS A 1 406 ? 15.126 7.401 -44.702 1.00 92.50 406 LYS A N 1
ATOM 3202 C CA . LYS A 1 406 ? 15.301 8.264 -45.885 1.00 92.50 406 LYS A CA 1
ATOM 3203 C C . LYS A 1 406 ? 16.402 7.737 -46.805 1.00 92.50 406 LYS A C 1
ATOM 3205 O O . LYS A 1 406 ? 16.190 7.680 -48.012 1.00 92.50 406 LYS A O 1
ATOM 3210 N N . LEU A 1 407 ? 17.540 7.319 -46.249 1.00 91.69 407 LEU A N 1
ATOM 3211 C CA . LEU A 1 407 ? 18.624 6.722 -47.032 1.00 91.69 407 LEU A CA 1
ATOM 3212 C C . LEU A 1 407 ? 18.176 5.433 -47.735 1.00 91.69 407 LEU A C 1
ATOM 3214 O O . LEU A 1 407 ? 18.480 5.232 -48.907 1.00 91.69 407 LEU A O 1
ATOM 3218 N N . GLU A 1 408 ? 17.406 4.590 -47.048 1.00 92.81 408 GLU A N 1
ATOM 3219 C CA . GLU A 1 408 ? 16.853 3.361 -47.620 1.00 92.81 408 GLU A CA 1
ATOM 3220 C C . GLU A 1 408 ? 15.940 3.652 -48.811 1.00 92.81 408 GLU A C 1
ATOM 3222 O O . GLU A 1 408 ? 16.092 3.029 -49.861 1.00 92.81 408 GLU A O 1
ATOM 3227 N N . ALA A 1 409 ? 15.058 4.649 -48.693 1.00 91.81 409 ALA A N 1
ATOM 3228 C CA . ALA A 1 409 ? 14.193 5.072 -49.790 1.00 91.81 409 ALA A CA 1
ATOM 3229 C C . ALA A 1 409 ? 14.989 5.611 -50.994 1.00 91.81 409 ALA A C 1
ATOM 3231 O O . ALA A 1 409 ? 14.628 5.334 -52.137 1.00 91.81 409 ALA A O 1
ATOM 3232 N N . LEU A 1 410 ? 16.079 6.350 -50.758 1.00 90.50 410 LEU A N 1
ATOM 3233 C CA . LEU A 1 410 ? 16.945 6.861 -51.828 1.00 90.50 410 LEU A CA 1
ATOM 3234 C C . LEU A 1 410 ? 17.707 5.740 -52.543 1.00 90.50 410 LEU A C 1
ATOM 3236 O O . LEU A 1 410 ? 17.822 5.767 -53.766 1.00 90.50 410 LEU A O 1
ATOM 3240 N N . LEU A 1 411 ? 18.197 4.743 -51.802 1.00 89.00 411 LEU A N 1
ATOM 3241 C CA . LEU A 1 411 ? 18.878 3.578 -52.375 1.00 89.00 411 LEU A CA 1
ATOM 3242 C C . LEU A 1 411 ? 17.919 2.681 -53.170 1.00 89.00 411 LEU A C 1
ATOM 3244 O O . LEU A 1 411 ? 18.307 2.148 -54.203 1.00 89.00 411 LEU A O 1
ATOM 3248 N N . GLN A 1 412 ? 16.663 2.545 -52.732 1.00 88.44 412 GLN A N 1
ATOM 3249 C CA . GLN A 1 412 ? 15.637 1.755 -53.428 1.00 88.44 412 GLN A CA 1
ATOM 3250 C C . GLN A 1 412 ? 15.184 2.362 -54.765 1.00 88.44 412 GLN A C 1
ATOM 3252 O O . GLN A 1 412 ? 14.652 1.644 -55.609 1.00 88.44 412 GLN A O 1
ATOM 3257 N N . GLN A 1 413 ? 15.382 3.667 -54.976 1.00 86.81 413 GLN A N 1
ATOM 3258 C CA . GLN A 1 413 ? 15.087 4.324 -56.257 1.00 86.81 413 GLN A CA 1
ATOM 3259 C C . GLN A 1 413 ? 16.107 3.983 -57.352 1.00 86.81 413 GLN A C 1
ATOM 3261 O O . GLN A 1 413 ? 15.851 4.250 -58.525 1.00 86.81 413 GLN A O 1
ATOM 3266 N N . GLN A 1 414 ? 17.251 3.408 -56.980 1.00 82.69 414 GLN A N 1
ATOM 3267 C CA . GLN A 1 414 ? 18.336 3.061 -57.890 1.00 82.69 414 GLN A CA 1
ATOM 3268 C C . GLN A 1 414 ? 18.339 1.553 -58.159 1.00 82.69 414 GLN A C 1
ATOM 3270 O O . GLN A 1 414 ? 18.134 0.745 -57.255 1.00 82.69 414 GLN A O 1
ATOM 3275 N N . SER A 1 415 ? 18.568 1.158 -59.412 1.00 81.88 415 SER A N 1
ATOM 3276 C CA . SER A 1 415 ? 18.515 -0.248 -59.843 1.00 81.88 415 SER A CA 1
ATOM 3277 C C . SER A 1 415 ? 19.888 -0.887 -60.068 1.00 81.88 415 SER A C 1
ATOM 3279 O O . SER A 1 415 ? 19.966 -2.007 -60.569 1.00 81.88 415 SER A O 1
ATOM 3281 N N . ASP A 1 416 ? 20.980 -0.183 -59.769 1.00 88.00 416 ASP A N 1
ATOM 3282 C CA . ASP A 1 416 ? 22.334 -0.687 -59.981 1.00 88.00 416 ASP A CA 1
ATOM 3283 C C . ASP A 1 416 ? 22.770 -1.688 -58.894 1.00 88.00 416 ASP A C 1
ATOM 3285 O O . ASP A 1 416 ? 22.245 -1.732 -57.776 1.00 88.00 416 ASP A O 1
ATOM 3289 N N . GLU A 1 417 ? 23.757 -2.521 -59.231 1.00 89.12 417 GLU A N 1
ATOM 3290 C CA . GLU A 1 417 ? 24.252 -3.585 -58.352 1.00 89.12 417 GLU A CA 1
ATOM 3291 C C . GLU A 1 417 ? 24.872 -3.029 -57.058 1.00 89.12 417 GLU A C 1
ATOM 3293 O O . GLU A 1 417 ? 24.681 -3.605 -55.981 1.00 89.12 417 GLU A O 1
ATOM 3298 N N . ALA A 1 418 ? 25.565 -1.886 -57.136 1.00 88.12 418 ALA A N 1
ATOM 3299 C CA . ALA A 1 418 ? 26.203 -1.258 -55.984 1.00 88.12 418 ALA A CA 1
ATOM 3300 C C . ALA A 1 418 ? 25.163 -0.679 -55.011 1.00 88.12 418 ALA A C 1
ATOM 3302 O O . ALA A 1 418 ? 25.244 -0.962 -53.814 1.00 88.12 418 ALA A O 1
ATOM 3303 N N . SER A 1 419 ? 24.143 0.031 -55.507 1.00 89.06 419 SER A N 1
ATOM 3304 C CA . SER A 1 419 ? 23.017 0.509 -54.687 1.00 89.06 419 SER A CA 1
ATOM 3305 C C . SER A 1 419 ? 22.187 -0.640 -54.116 1.00 89.06 419 SER A C 1
ATOM 3307 O O . SER A 1 419 ? 21.784 -0.584 -52.955 1.00 89.06 419 SER A O 1
ATOM 3309 N N . THR A 1 420 ? 22.000 -1.733 -54.866 1.00 90.25 420 THR A N 1
ATOM 3310 C CA . THR A 1 420 ? 21.316 -2.937 -54.360 1.00 90.25 420 THR A CA 1
ATOM 3311 C C . THR A 1 420 ? 22.087 -3.570 -53.199 1.00 90.25 420 THR A C 1
ATOM 3313 O O . THR A 1 420 ? 21.492 -4.004 -52.209 1.00 90.25 420 THR A O 1
ATOM 3316 N N . LYS A 1 421 ? 23.422 -3.619 -53.287 1.00 92.31 421 LYS A N 1
ATOM 3317 C CA . LYS A 1 421 ? 24.279 -4.106 -52.198 1.00 92.31 421 LYS A CA 1
ATOM 3318 C C . LYS A 1 421 ? 24.222 -3.173 -50.984 1.00 92.31 421 LYS A C 1
ATOM 3320 O O . LYS A 1 421 ? 24.012 -3.657 -49.876 1.00 92.31 421 LYS A O 1
ATOM 3325 N N . ALA A 1 422 ? 24.321 -1.860 -51.196 1.00 91.88 422 ALA A N 1
ATOM 3326 C CA . ALA A 1 422 ? 24.198 -0.857 -50.138 1.00 91.88 422 ALA A CA 1
ATOM 3327 C C . ALA A 1 422 ? 22.835 -0.911 -49.433 1.00 91.88 422 ALA A C 1
ATOM 3329 O O . ALA A 1 422 ? 22.777 -0.865 -48.207 1.00 91.88 422 ALA A O 1
ATOM 3330 N N . SER A 1 423 ? 21.748 -1.097 -50.188 1.00 93.50 423 SER A N 1
ATOM 3331 C CA . SER A 1 423 ? 20.402 -1.278 -49.640 1.00 93.50 423 SER A CA 1
ATOM 3332 C C . SER A 1 423 ? 20.324 -2.514 -48.736 1.00 93.50 423 SER A C 1
ATOM 3334 O O . SER A 1 423 ? 19.819 -2.414 -47.622 1.00 93.50 423 SER A O 1
ATOM 3336 N N . LYS A 1 424 ? 20.903 -3.655 -49.143 1.00 93.00 424 LYS A N 1
ATOM 3337 C CA . LYS A 1 424 ? 20.949 -4.875 -48.310 1.00 93.00 424 LYS A CA 1
ATOM 3338 C C . LYS A 1 424 ? 21.734 -4.679 -47.010 1.00 93.00 424 LYS A C 1
ATOM 3340 O O . LYS A 1 424 ? 21.294 -5.148 -45.956 1.00 93.00 424 LYS A O 1
ATOM 3345 N N . SER A 1 425 ? 22.878 -4.003 -47.071 1.00 93.31 425 SER A N 1
ATOM 3346 C CA . SER A 1 425 ? 23.691 -3.714 -45.883 1.00 93.31 425 SER A CA 1
ATOM 3347 C C . SER A 1 425 ? 22.978 -2.747 -44.937 1.00 93.31 425 SER A C 1
ATOM 3349 O O . SER A 1 425 ? 22.906 -3.017 -43.739 1.00 93.31 425 SER A O 1
ATOM 3351 N N . LEU A 1 426 ? 22.309 -1.720 -45.472 1.00 94.62 426 LEU A N 1
ATOM 3352 C CA . LEU A 1 426 ? 21.471 -0.816 -44.685 1.00 94.62 426 LEU A CA 1
ATOM 3353 C C . LEU A 1 426 ? 20.278 -1.534 -44.037 1.00 94.62 426 LEU A C 1
ATOM 3355 O O . LEU A 1 426 ? 20.028 -1.344 -42.849 1.00 94.62 426 LEU A O 1
ATOM 3359 N N . SER A 1 427 ? 19.567 -2.406 -44.759 1.00 93.25 427 SER A N 1
ATOM 3360 C CA . SER A 1 427 ? 18.497 -3.215 -44.158 1.00 93.25 427 SER A CA 1
ATOM 3361 C C . SER A 1 427 ? 19.033 -4.124 -43.041 1.00 93.25 427 SER A C 1
ATOM 3363 O O . SER A 1 427 ? 18.346 -4.347 -42.043 1.00 93.25 427 SER A O 1
ATOM 3365 N N . SER A 1 428 ? 20.273 -4.612 -43.163 1.00 92.38 428 SER A N 1
ATOM 3366 C CA . SER A 1 428 ? 20.940 -5.393 -42.111 1.00 92.38 428 SER A CA 1
ATOM 3367 C C . SER A 1 428 ? 21.266 -4.539 -40.882 1.00 92.38 428 SER A C 1
ATOM 3369 O O . SER A 1 428 ? 20.997 -4.973 -39.761 1.00 92.38 428 SER A O 1
ATOM 3371 N N . LEU A 1 429 ? 21.733 -3.299 -41.073 1.00 92.94 429 LEU A N 1
ATOM 3372 C CA . LEU A 1 429 ? 21.927 -2.320 -39.998 1.00 92.94 429 LEU A CA 1
ATOM 3373 C C . LEU A 1 429 ? 20.610 -1.991 -39.277 1.00 92.94 429 LEU A C 1
ATOM 3375 O O . LEU A 1 429 ? 20.550 -2.080 -38.051 1.00 92.94 429 LEU A O 1
ATOM 3379 N N . LEU A 1 430 ? 19.538 -1.694 -40.018 1.00 92.75 430 LEU A N 1
ATOM 3380 C CA . LEU A 1 430 ? 18.210 -1.417 -39.456 1.00 92.75 430 LEU A CA 1
ATOM 3381 C C . LEU A 1 430 ? 17.699 -2.592 -38.603 1.00 92.75 430 LEU A C 1
ATOM 3383 O O . LEU A 1 430 ? 17.183 -2.398 -37.498 1.00 92.75 430 LEU A O 1
ATOM 3387 N N . MET A 1 431 ? 17.886 -3.828 -39.081 1.00 90.56 431 MET A N 1
ATOM 3388 C CA . MET A 1 431 ? 17.565 -5.033 -38.312 1.00 90.56 431 MET A CA 1
ATOM 3389 C C . MET A 1 431 ? 18.454 -5.194 -37.072 1.00 90.56 431 MET A C 1
ATOM 3391 O O . MET A 1 431 ? 17.941 -5.547 -36.008 1.00 90.56 431 MET A O 1
ATOM 3395 N N . ALA A 1 432 ? 19.759 -4.927 -37.177 1.00 90.31 432 ALA A N 1
ATOM 3396 C CA . ALA A 1 432 ? 20.694 -5.013 -36.057 1.00 90.31 432 ALA A CA 1
ATOM 3397 C C . ALA A 1 432 ? 20.351 -4.007 -34.947 1.00 90.31 432 ALA A C 1
ATOM 3399 O O . ALA A 1 432 ? 20.359 -4.373 -33.772 1.00 90.31 432 ALA A O 1
ATOM 3400 N N . MET A 1 433 ? 19.969 -2.776 -35.301 1.00 91.00 433 MET A N 1
ATOM 3401 C CA . MET A 1 433 ? 19.539 -1.748 -34.346 1.00 91.00 433 MET A CA 1
ATOM 3402 C C . MET A 1 433 ? 18.276 -2.171 -33.589 1.00 91.00 433 MET A C 1
ATOM 3404 O O . MET A 1 433 ? 18.280 -2.201 -32.358 1.00 91.00 433 MET A O 1
ATOM 3408 N N . ARG A 1 434 ? 17.225 -2.592 -34.310 1.00 89.88 434 ARG A N 1
ATOM 3409 C CA . ARG A 1 434 ? 15.978 -3.095 -33.701 1.00 89.88 434 ARG A CA 1
ATOM 3410 C C . ARG A 1 434 ? 16.243 -4.292 -32.788 1.00 89.88 434 ARG A C 1
ATOM 3412 O O . ARG A 1 434 ? 15.794 -4.325 -31.641 1.00 89.88 434 ARG A O 1
ATOM 3419 N N . ARG A 1 435 ? 17.026 -5.262 -33.270 1.00 89.00 435 ARG A N 1
ATOM 3420 C CA . ARG A 1 435 ? 17.407 -6.445 -32.491 1.00 89.00 435 ARG A CA 1
ATOM 3421 C C . ARG A 1 435 ? 18.198 -6.065 -31.247 1.00 89.00 435 ARG A C 1
ATOM 3423 O O . ARG A 1 435 ? 17.963 -6.668 -30.206 1.00 89.00 435 ARG A O 1
ATOM 3430 N N . SER A 1 436 ? 19.113 -5.104 -31.338 1.00 90.31 436 SER A N 1
ATOM 3431 C CA . SER A 1 436 ? 19.923 -4.644 -30.208 1.00 90.31 436 SER A CA 1
ATOM 3432 C C . SER A 1 436 ? 19.053 -4.050 -29.102 1.00 90.31 436 SER A C 1
ATOM 3434 O O . SER A 1 436 ? 19.172 -4.472 -27.958 1.00 90.31 436 SER A O 1
ATOM 3436 N N . ILE A 1 437 ? 18.117 -3.157 -29.441 1.00 90.06 437 ILE A N 1
ATOM 3437 C CA . ILE A 1 437 ? 17.200 -2.536 -28.469 1.00 90.06 437 ILE A CA 1
ATOM 3438 C C . ILE A 1 437 ? 16.299 -3.588 -27.819 1.00 90.06 437 ILE A C 1
ATOM 3440 O O . ILE A 1 437 ? 16.210 -3.655 -26.594 1.00 90.06 437 ILE A O 1
ATOM 3444 N N . SER A 1 438 ? 15.695 -4.468 -28.623 1.00 89.88 438 SER A N 1
ATOM 3445 C CA . SER A 1 438 ? 14.857 -5.553 -28.104 1.00 89.88 438 SER A CA 1
ATOM 3446 C C . SER A 1 438 ? 15.665 -6.505 -27.210 1.00 89.88 438 SER A C 1
ATOM 3448 O O . SER A 1 438 ? 15.246 -6.858 -26.110 1.00 89.88 438 SER A O 1
ATOM 3450 N N . THR A 1 439 ? 16.884 -6.862 -27.623 1.00 88.81 439 THR A N 1
ATOM 3451 C CA . THR A 1 439 ? 17.786 -7.715 -26.834 1.00 88.81 439 THR A CA 1
ATOM 3452 C C . THR A 1 439 ? 18.201 -7.039 -25.530 1.00 88.81 439 THR A C 1
ATOM 3454 O O . THR A 1 439 ? 18.237 -7.705 -24.501 1.00 88.81 439 THR A O 1
ATOM 3457 N N . ALA A 1 440 ? 18.500 -5.739 -25.548 1.00 89.81 440 ALA A N 1
ATOM 3458 C CA . ALA A 1 440 ? 18.831 -4.965 -24.356 1.00 89.81 440 ALA A CA 1
ATOM 3459 C C . ALA A 1 440 ? 17.665 -4.962 -23.357 1.00 89.81 440 ALA A C 1
ATOM 3461 O O . ALA A 1 440 ? 17.868 -5.269 -22.185 1.00 89.81 440 ALA A O 1
ATOM 3462 N N . PHE A 1 441 ? 16.438 -4.748 -23.839 1.00 90.00 441 PHE A N 1
ATOM 3463 C CA . PHE A 1 441 ? 15.229 -4.820 -23.022 1.00 90.00 441 PHE A CA 1
ATOM 3464 C C . PHE A 1 441 ? 14.999 -6.214 -22.416 1.00 90.00 441 PHE A C 1
ATOM 3466 O O . PHE A 1 441 ? 14.796 -6.358 -21.214 1.00 90.00 441 PHE A O 1
ATOM 3473 N N . PHE A 1 442 ? 15.075 -7.282 -23.213 1.00 86.94 442 PHE A N 1
ATOM 3474 C CA . PHE A 1 442 ? 14.835 -8.639 -22.702 1.00 86.94 442 PHE A CA 1
ATOM 3475 C C . PHE A 1 442 ? 15.990 -9.201 -21.859 1.00 86.94 442 PHE A C 1
ATOM 3477 O O . PHE A 1 442 ? 15.813 -10.213 -21.182 1.00 86.94 442 PHE A O 1
ATOM 3484 N N . ARG A 1 443 ? 17.155 -8.542 -21.856 1.00 83.56 443 ARG A N 1
ATOM 3485 C CA . ARG A 1 443 ? 18.283 -8.843 -20.962 1.00 83.56 443 ARG A CA 1
ATOM 3486 C C . ARG A 1 443 ? 18.208 -8.132 -19.614 1.00 83.56 443 ARG A C 1
ATOM 3488 O O . ARG A 1 443 ? 19.092 -8.364 -18.791 1.00 83.56 443 ARG A O 1
ATOM 3495 N N . LEU A 1 444 ? 17.191 -7.302 -19.365 1.00 83.31 444 LEU A N 1
ATOM 3496 C CA . LEU A 1 444 ? 17.004 -6.660 -18.066 1.00 83.31 444 LEU A CA 1
ATOM 3497 C C . LEU A 1 444 ? 16.916 -7.733 -16.965 1.00 83.31 444 LEU A C 1
ATOM 3499 O O . LEU A 1 444 ? 15.966 -8.522 -16.871 1.00 83.31 444 LEU A O 1
ATOM 3503 N N . SER A 1 445 ? 17.960 -7.777 -16.141 1.00 71.81 445 SER A N 1
ATOM 3504 C CA . SER A 1 445 ? 18.111 -8.716 -15.037 1.00 71.81 445 SER A CA 1
ATOM 3505 C C . SER A 1 445 ? 18.207 -7.952 -13.732 1.00 71.81 445 SER A C 1
ATOM 3507 O O . SER A 1 445 ? 18.854 -6.911 -13.648 1.00 71.81 445 SER A O 1
ATOM 3509 N N . VAL A 1 446 ? 17.579 -8.500 -12.700 1.00 65.25 446 VAL A N 1
ATOM 3510 C CA . VAL A 1 446 ? 17.654 -7.952 -11.349 1.00 65.25 446 VAL A CA 1
ATOM 3511 C C . VAL A 1 446 ? 19.049 -8.241 -10.766 1.00 65.25 446 VAL A C 1
ATOM 3513 O O . VAL A 1 446 ? 19.599 -9.314 -11.009 1.00 65.25 446 VAL A O 1
ATOM 3516 N N . ALA A 1 447 ? 19.601 -7.286 -10.004 1.00 57.22 447 ALA A N 1
ATOM 3517 C CA . ALA A 1 447 ? 20.774 -7.437 -9.124 1.00 57.22 447 ALA A CA 1
ATOM 3518 C C . ALA A 1 447 ? 22.163 -7.621 -9.775 1.00 57.22 447 ALA A C 1
ATOM 3520 O O . ALA A 1 447 ? 23.062 -8.201 -9.163 1.00 57.22 447 ALA A O 1
ATOM 3521 N N . ALA A 1 448 ? 22.390 -7.097 -10.984 1.00 57.62 448 ALA A N 1
ATOM 3522 C CA . ALA A 1 448 ? 23.713 -7.173 -11.618 1.00 57.62 448 ALA A CA 1
ATOM 3523 C C . ALA A 1 448 ? 24.778 -6.262 -10.961 1.00 57.62 448 ALA A C 1
ATOM 3525 O O . ALA A 1 448 ? 25.972 -6.505 -11.123 1.00 57.62 448 ALA A O 1
ATOM 3526 N N . THR A 1 449 ? 24.365 -5.216 -10.236 1.00 68.12 449 THR A N 1
ATOM 3527 C CA . THR A 1 449 ? 25.252 -4.199 -9.644 1.00 68.12 449 THR A CA 1
ATOM 3528 C C . THR A 1 449 ? 25.395 -4.368 -8.128 1.00 68.12 449 THR A C 1
ATOM 3530 O O . THR A 1 449 ? 24.492 -4.867 -7.456 1.00 68.12 449 THR A O 1
ATOM 3533 N N . THR A 1 450 ? 26.524 -3.919 -7.565 1.00 72.88 450 THR A N 1
ATOM 3534 C CA . THR A 1 450 ? 26.780 -3.950 -6.111 1.00 72.88 450 THR A CA 1
ATOM 3535 C C . THR A 1 450 ? 25.740 -3.150 -5.322 1.00 72.88 450 THR A C 1
ATOM 3537 O O . THR A 1 450 ? 25.245 -3.630 -4.305 1.00 72.88 450 THR A O 1
ATOM 3540 N N . GLU A 1 451 ? 25.359 -1.967 -5.811 1.00 74.56 451 GLU A N 1
ATOM 3541 C CA . GLU A 1 451 ? 24.318 -1.126 -5.200 1.00 74.56 451 GLU A CA 1
ATOM 3542 C C . GLU A 1 451 ? 22.947 -1.813 -5.227 1.00 74.56 451 GLU A C 1
ATOM 3544 O O . GLU A 1 451 ? 22.238 -1.829 -4.221 1.00 74.56 451 GLU A O 1
ATOM 3549 N N . GLY A 1 452 ? 22.607 -2.473 -6.342 1.00 78.94 452 GLY A N 1
ATOM 3550 C CA . GLY A 1 452 ? 21.384 -3.264 -6.450 1.00 78.94 452 GLY A CA 1
ATOM 3551 C C . GLY A 1 452 ? 21.331 -4.389 -5.416 1.00 78.94 452 GLY A C 1
ATOM 3552 O O . GLY A 1 452 ? 20.294 -4.596 -4.793 1.00 78.94 452 GLY A O 1
ATOM 3553 N N . LYS A 1 453 ? 22.454 -5.074 -5.165 1.00 84.31 453 LYS A N 1
ATOM 3554 C CA . LYS A 1 453 ? 22.536 -6.115 -4.127 1.00 84.31 453 LYS A CA 1
ATOM 3555 C C . LYS A 1 453 ? 22.344 -5.559 -2.717 1.00 84.31 453 LYS A C 1
ATOM 3557 O O . LYS A 1 453 ? 21.610 -6.153 -1.935 1.00 84.31 453 LYS A O 1
ATOM 3562 N N . GLN A 1 454 ? 22.949 -4.414 -2.397 1.00 87.00 454 GLN A N 1
ATOM 3563 C CA . GLN A 1 454 ? 22.759 -3.759 -1.095 1.00 87.00 454 GLN A CA 1
ATOM 3564 C C . GLN A 1 454 ? 21.300 -3.341 -0.872 1.00 87.00 454 GLN A C 1
ATOM 3566 O O . GLN A 1 454 ? 20.767 -3.529 0.221 1.00 87.00 454 GLN A O 1
ATOM 3571 N N . ALA A 1 455 ? 20.631 -2.837 -1.914 1.00 88.06 455 ALA A N 1
ATOM 3572 C CA . ALA A 1 455 ? 19.213 -2.505 -1.845 1.00 88.06 455 ALA A CA 1
ATOM 3573 C C . ALA A 1 455 ? 18.343 -3.741 -1.557 1.00 88.06 455 ALA A C 1
ATOM 3575 O O . ALA A 1 455 ? 17.438 -3.656 -0.729 1.00 88.06 455 ALA A O 1
ATOM 3576 N N . LEU A 1 456 ? 18.637 -4.893 -2.177 1.00 91.69 456 LEU A N 1
ATOM 3577 C CA . LEU A 1 456 ? 17.923 -6.144 -1.894 1.00 91.69 456 LEU A CA 1
ATOM 3578 C C . LEU A 1 456 ? 18.112 -6.609 -0.448 1.00 91.69 456 LEU A C 1
ATOM 3580 O O . LEU A 1 456 ? 17.128 -6.966 0.190 1.00 91.69 456 LEU A O 1
ATOM 3584 N N . VAL A 1 457 ? 19.338 -6.546 0.083 1.00 92.62 457 VAL A N 1
ATOM 3585 C CA . VAL A 1 457 ? 19.617 -6.905 1.485 1.00 92.62 457 VAL A CA 1
ATOM 3586 C C . VAL A 1 457 ? 18.815 -6.023 2.441 1.00 92.62 457 VAL A C 1
ATOM 3588 O O . VAL A 1 457 ? 18.144 -6.543 3.324 1.00 92.62 457 VAL A O 1
ATOM 3591 N N . SER A 1 458 ? 18.803 -4.706 2.221 1.00 94.06 458 SER A N 1
ATOM 3592 C CA . SER A 1 458 ? 18.017 -3.783 3.049 1.00 94.06 458 SER A CA 1
ATOM 3593 C C . SER A 1 458 ? 16.508 -4.062 2.982 1.00 94.06 458 SER A C 1
ATOM 3595 O O . SER A 1 458 ? 15.808 -3.924 3.979 1.00 94.06 458 SER A O 1
ATOM 3597 N N . MET A 1 459 ? 15.981 -4.473 1.826 1.00 94.81 459 MET A N 1
ATOM 3598 C CA . MET A 1 459 ? 14.570 -4.865 1.713 1.00 94.81 459 MET A CA 1
ATOM 3599 C C . MET A 1 459 ? 14.282 -6.224 2.363 1.00 94.81 459 MET A C 1
ATOM 3601 O O . MET A 1 459 ? 13.182 -6.437 2.868 1.00 94.81 459 MET A O 1
ATOM 3605 N N . ASP A 1 460 ? 15.249 -7.142 2.361 1.00 96.56 460 ASP A N 1
ATOM 3606 C CA . ASP A 1 460 ? 15.156 -8.408 3.089 1.00 96.56 460 ASP A CA 1
ATOM 3607 C C . ASP A 1 460 ? 15.186 -8.191 4.609 1.00 96.56 460 ASP A C 1
ATOM 3609 O O . ASP A 1 460 ? 14.463 -8.885 5.322 1.00 96.56 460 ASP A O 1
ATOM 3613 N N . GLU A 1 461 ? 15.941 -7.205 5.105 1.00 95.62 461 GLU A N 1
ATOM 3614 C CA . GLU A 1 461 ? 15.892 -6.760 6.507 1.00 95.62 461 GLU A CA 1
ATOM 3615 C C . GLU A 1 461 ? 14.499 -6.240 6.883 1.00 95.62 461 GLU A C 1
ATOM 3617 O O . GLU A 1 461 ? 13.950 -6.661 7.901 1.00 95.62 461 GLU A O 1
ATOM 3622 N N . ASP A 1 462 ? 13.881 -5.401 6.040 1.00 95.50 462 ASP A N 1
ATOM 3623 C CA . ASP A 1 462 ? 12.500 -4.955 6.257 1.00 95.50 462 ASP A CA 1
ATOM 3624 C C . ASP A 1 462 ? 11.546 -6.161 6.300 1.00 95.50 462 ASP A C 1
ATOM 3626 O O . ASP A 1 462 ? 10.772 -6.311 7.247 1.00 95.50 462 ASP A O 1
ATOM 3630 N N . ARG A 1 463 ? 11.629 -7.062 5.308 1.00 96.19 463 ARG A N 1
ATOM 3631 C CA . ARG A 1 463 ? 10.794 -8.275 5.212 1.00 96.19 463 ARG A CA 1
ATOM 3632 C C . ARG A 1 463 ? 10.953 -9.212 6.399 1.00 96.19 463 ARG A C 1
ATOM 3634 O O . ARG A 1 463 ? 9.968 -9.815 6.825 1.00 96.19 463 ARG A O 1
ATOM 3641 N N . ALA A 1 464 ? 12.155 -9.328 6.955 1.00 95.88 464 ALA A N 1
ATOM 3642 C CA . ALA A 1 464 ? 12.409 -10.206 8.089 1.00 95.88 464 ALA A CA 1
ATOM 3643 C C . ALA A 1 464 ? 11.563 -9.834 9.321 1.00 95.88 464 ALA A C 1
ATOM 3645 O O . ALA A 1 464 ? 11.250 -10.686 10.149 1.00 95.88 464 ALA A O 1
ATOM 3646 N N . THR A 1 465 ? 11.116 -8.582 9.419 1.00 94.50 465 THR A N 1
ATOM 3647 C CA . THR A 1 465 ? 10.300 -8.120 10.547 1.00 94.50 465 THR A CA 1
ATOM 3648 C C . THR A 1 465 ? 8.828 -8.552 10.491 1.00 94.50 465 THR A C 1
ATOM 3650 O O . THR A 1 465 ? 8.162 -8.498 11.521 1.00 94.50 465 THR A O 1
ATOM 3653 N N . TYR A 1 466 ? 8.315 -9.012 9.341 1.00 94.06 466 TYR A N 1
ATOM 3654 C CA . TYR A 1 466 ? 6.901 -9.403 9.176 1.00 94.06 466 TYR A CA 1
ATOM 3655 C C . TYR A 1 466 ? 6.662 -10.731 8.437 1.00 94.06 466 TYR A C 1
ATOM 3657 O O . TYR A 1 466 ? 5.525 -11.197 8.361 1.00 94.06 466 TYR A O 1
ATOM 3665 N N . VAL A 1 467 ? 7.705 -11.371 7.907 1.00 95.25 467 VAL A N 1
ATOM 3666 C CA . VAL A 1 467 ? 7.623 -12.693 7.268 1.00 95.25 467 VAL A CA 1
ATOM 3667 C C . VAL A 1 467 ? 8.025 -13.786 8.261 1.00 95.25 467 VAL A C 1
ATOM 3669 O O . VAL A 1 467 ? 9.008 -13.653 8.988 1.00 95.25 467 VAL A O 1
ATOM 3672 N N . LEU A 1 468 ? 7.277 -14.893 8.289 1.00 93.75 468 LEU A N 1
ATOM 3673 C CA . LEU A 1 468 ? 7.604 -16.031 9.152 1.00 93.75 468 LEU A CA 1
ATOM 3674 C C . LEU A 1 468 ? 8.815 -16.822 8.617 1.00 93.75 468 LEU A C 1
ATOM 3676 O O . LEU A 1 468 ? 8.992 -16.906 7.397 1.00 93.75 468 LEU A O 1
ATOM 3680 N N . PRO A 1 469 ? 9.631 -17.447 9.495 1.00 95.06 469 PRO A N 1
ATOM 3681 C CA . PRO A 1 469 ? 10.816 -18.204 9.081 1.00 95.06 469 PRO A CA 1
ATOM 3682 C C . PRO A 1 469 ? 10.551 -19.237 7.976 1.00 95.06 469 PRO A C 1
ATOM 3684 O O . PRO A 1 469 ? 11.317 -19.335 7.016 1.00 95.06 469 PRO A O 1
ATOM 3687 N N . GLU A 1 470 ? 9.448 -19.986 8.064 1.00 94.38 470 GLU A N 1
ATOM 3688 C CA . GLU A 1 470 ? 9.104 -21.025 7.086 1.00 94.38 470 GLU A CA 1
ATOM 3689 C C . GLU A 1 470 ? 8.924 -20.468 5.663 1.00 94.38 470 GLU A C 1
ATOM 3691 O O . GLU A 1 470 ? 9.346 -21.094 4.682 1.00 94.38 470 GLU A O 1
ATOM 3696 N N . ASP A 1 471 ? 8.416 -19.242 5.548 1.00 94.06 471 ASP A N 1
ATOM 3697 C CA . ASP A 1 471 ? 8.067 -18.589 4.280 1.00 94.06 471 ASP A CA 1
ATOM 3698 C C . ASP A 1 471 ? 9.164 -17.681 3.746 1.00 94.06 471 ASP A C 1
ATOM 3700 O O . ASP A 1 471 ? 9.166 -17.313 2.567 1.00 94.06 471 ASP A O 1
ATOM 3704 N N . PHE A 1 472 ? 10.138 -17.357 4.592 1.00 96.06 472 PHE A N 1
ATOM 3705 C CA . PHE A 1 472 ? 11.215 -16.462 4.231 1.00 96.06 472 PHE A CA 1
ATOM 3706 C C . PHE A 1 472 ? 12.114 -17.073 3.147 1.00 96.06 472 PHE A C 1
ATOM 3708 O O . PHE A 1 472 ? 12.553 -18.231 3.213 1.00 96.06 472 PHE A O 1
ATOM 3715 N N . LYS A 1 473 ? 12.370 -16.264 2.119 1.00 95.06 473 LYS A N 1
ATOM 3716 C CA . LYS A 1 473 ? 13.306 -16.497 1.013 1.00 95.06 473 LYS A CA 1
ATOM 3717 C C . LYS A 1 473 ? 13.899 -15.149 0.627 1.00 95.06 473 LYS A C 1
ATOM 3719 O O . LYS A 1 473 ? 13.158 -14.161 0.610 1.00 95.06 473 LYS A O 1
ATOM 3724 N N . LEU A 1 474 ? 15.186 -15.120 0.297 1.00 95.50 474 LEU A N 1
ATOM 3725 C CA . LEU A 1 474 ? 15.881 -13.893 -0.086 1.00 95.50 474 LEU A CA 1
ATOM 3726 C C . LEU A 1 474 ? 15.344 -13.350 -1.409 1.00 95.50 474 LEU A C 1
ATOM 3728 O O . LEU A 1 474 ? 14.988 -14.115 -2.311 1.00 95.50 474 LEU A O 1
ATOM 3732 N N . LEU A 1 475 ? 15.321 -12.028 -1.556 1.00 94.00 475 LEU A N 1
ATOM 3733 C CA . LEU A 1 475 ? 14.926 -11.400 -2.818 1.00 94.00 475 LEU A CA 1
ATOM 3734 C C . LEU A 1 475 ? 15.858 -11.797 -3.973 1.00 94.00 475 LEU A C 1
ATOM 3736 O O . LEU A 1 475 ? 15.382 -11.963 -5.097 1.00 94.00 475 LEU A O 1
ATOM 3740 N N . GLU A 1 476 ? 17.149 -12.032 -3.700 1.00 91.62 476 GLU A N 1
ATOM 3741 C CA . GLU A 1 476 ? 18.122 -12.537 -4.689 1.00 91.62 476 GLU A CA 1
ATOM 3742 C C . GLU A 1 476 ? 17.722 -13.921 -5.244 1.00 91.62 476 GLU A C 1
ATOM 3744 O O . GLU A 1 476 ? 18.009 -14.215 -6.402 1.00 91.62 476 GLU A O 1
ATOM 3749 N N . ASP A 1 477 ? 16.964 -14.725 -4.487 1.00 91.31 477 ASP A N 1
ATOM 3750 C CA . ASP A 1 477 ? 16.464 -16.038 -4.923 1.00 91.31 477 ASP A CA 1
ATOM 3751 C C . ASP A 1 477 ? 15.087 -15.984 -5.601 1.00 91.31 477 ASP A C 1
ATOM 3753 O O . ASP A 1 477 ? 14.718 -16.910 -6.340 1.00 91.31 477 ASP A O 1
ATOM 3757 N N . ILE A 1 478 ? 14.289 -14.956 -5.292 1.00 92.19 478 ILE A N 1
ATOM 3758 C CA . ILE A 1 478 ? 12.923 -14.773 -5.802 1.00 92.19 478 ILE A CA 1
ATOM 3759 C C . ILE A 1 478 ? 12.963 -14.070 -7.161 1.00 92.19 478 ILE A C 1
ATOM 3761 O O . ILE A 1 478 ? 12.421 -14.573 -8.145 1.00 92.19 478 ILE A O 1
ATOM 3765 N N . LEU A 1 479 ? 13.618 -12.910 -7.230 1.00 90.56 479 LEU A N 1
ATOM 3766 C CA . LEU A 1 479 ? 13.521 -11.984 -8.359 1.00 90.56 479 LEU A CA 1
ATOM 3767 C C . LEU A 1 479 ? 14.017 -12.556 -9.705 1.00 90.56 479 LEU A C 1
ATOM 3769 O O . LEU A 1 479 ? 13.382 -12.269 -10.725 1.00 90.56 479 LEU A O 1
ATOM 3773 N N . PRO A 1 480 ? 15.076 -13.393 -9.772 1.00 87.69 480 PRO A N 1
ATOM 3774 C CA . PRO A 1 480 ? 15.495 -14.015 -11.030 1.00 87.69 480 PRO A CA 1
ATOM 3775 C C . PRO A 1 480 ? 14.468 -14.984 -11.631 1.00 87.69 480 PRO A C 1
ATOM 3777 O O . PRO A 1 480 ? 14.497 -15.213 -12.838 1.00 87.69 480 PRO A O 1
ATOM 3780 N N . LYS A 1 481 ? 13.565 -15.544 -10.812 1.00 88.69 481 LYS A N 1
ATOM 3781 C CA . LYS A 1 481 ? 12.538 -16.510 -11.243 1.00 88.69 481 LYS A CA 1
ATOM 3782 C C . LYS A 1 481 ? 11.280 -15.839 -11.793 1.00 88.69 481 LYS A C 1
ATOM 3784 O O . LYS A 1 481 ? 10.461 -16.512 -12.411 1.00 88.69 481 LYS A O 1
ATOM 3789 N N . LEU A 1 482 ? 11.126 -14.533 -11.577 1.00 89.62 482 LEU A N 1
ATOM 3790 C CA . LEU A 1 482 ? 9.976 -13.777 -12.057 1.00 89.62 482 LEU A CA 1
ATOM 3791 C C . LEU A 1 482 ? 10.003 -13.644 -13.583 1.00 89.62 482 LEU A C 1
ATOM 3793 O O . LEU A 1 482 ? 11.038 -13.330 -14.185 1.00 89.62 482 LEU A O 1
ATOM 3797 N N . ASN A 1 483 ? 8.842 -13.827 -14.210 1.00 88.88 483 ASN A N 1
ATOM 3798 C CA . ASN A 1 483 ? 8.678 -13.539 -15.631 1.00 88.88 483 ASN A CA 1
ATOM 3799 C C . ASN A 1 483 ? 8.742 -12.019 -15.898 1.00 88.88 483 ASN A C 1
ATOM 3801 O O . ASN A 1 483 ? 8.763 -11.203 -14.975 1.00 88.88 483 ASN A O 1
ATOM 3805 N N . ILE A 1 484 ? 8.791 -11.612 -17.171 1.00 87.19 484 ILE A N 1
ATOM 3806 C CA . ILE A 1 484 ? 8.944 -10.189 -17.516 1.00 87.19 484 ILE A CA 1
ATOM 3807 C C . ILE A 1 484 ? 7.792 -9.325 -16.979 1.00 87.19 484 ILE A C 1
ATOM 3809 O O . ILE A 1 484 ? 8.054 -8.240 -16.477 1.00 87.19 484 ILE A O 1
ATOM 3813 N N . HIS A 1 485 ? 6.549 -9.813 -17.005 1.00 90.06 485 HIS A N 1
ATOM 3814 C CA . HIS A 1 485 ? 5.381 -9.079 -16.509 1.00 90.06 485 HIS A CA 1
ATOM 3815 C C . HIS A 1 485 ? 5.452 -8.882 -14.991 1.00 90.06 485 HIS A C 1
ATOM 3817 O O . HIS A 1 485 ? 5.277 -7.769 -14.506 1.00 90.06 485 HIS A O 1
ATOM 3823 N N . GLN A 1 486 ? 5.817 -9.932 -14.250 1.00 92.38 486 GLN A N 1
ATOM 3824 C CA . GLN A 1 486 ? 6.039 -9.859 -12.805 1.00 92.38 486 GLN A CA 1
ATOM 3825 C C . GLN A 1 486 ? 7.178 -8.902 -12.440 1.00 92.38 486 GLN A C 1
ATOM 3827 O O . GLN A 1 486 ? 7.058 -8.146 -11.483 1.00 92.38 486 GLN A O 1
ATOM 3832 N N . LYS A 1 487 ? 8.267 -8.868 -13.220 1.00 91.25 487 LYS A N 1
ATOM 3833 C CA . LYS A 1 487 ? 9.360 -7.908 -12.997 1.00 91.25 487 LYS A CA 1
ATOM 3834 C C . LYS A 1 487 ? 8.887 -6.456 -13.097 1.00 91.25 487 LYS A C 1
ATOM 3836 O O . LYS A 1 487 ? 9.375 -5.634 -12.330 1.00 91.25 487 LYS A O 1
ATOM 3841 N N . PHE A 1 488 ? 7.938 -6.151 -13.987 1.00 92.19 488 PHE A N 1
ATOM 3842 C CA . PHE A 1 488 ? 7.327 -4.819 -14.110 1.00 92.19 488 PHE A CA 1
ATOM 3843 C C . PHE A 1 488 ? 6.338 -4.472 -12.997 1.00 92.19 488 PHE A C 1
ATOM 3845 O O . PHE A 1 488 ? 5.993 -3.302 -12.861 1.00 92.19 488 PHE A O 1
ATOM 3852 N N . LEU A 1 489 ? 5.944 -5.433 -12.162 1.00 94.69 489 LEU A N 1
ATOM 3853 C CA . LEU A 1 489 ? 5.221 -5.186 -10.911 1.00 94.69 489 LEU A CA 1
ATOM 3854 C C . LEU A 1 489 ? 6.166 -4.906 -9.731 1.00 94.69 489 LEU A C 1
ATOM 3856 O O . LEU A 1 489 ? 5.700 -4.654 -8.621 1.00 94.69 489 LEU A O 1
ATOM 3860 N N . CYS A 1 490 ? 7.479 -4.884 -9.977 1.00 93.44 490 CYS A N 1
ATOM 3861 C CA . CYS A 1 490 ? 8.512 -4.523 -9.015 1.00 93.44 490 CYS A CA 1
ATOM 3862 C C . CYS A 1 490 ? 9.295 -3.286 -9.506 1.00 93.44 490 CYS A C 1
ATOM 3864 O O . CYS A 1 490 ? 9.487 -3.110 -10.711 1.00 93.44 490 CYS A O 1
ATOM 3866 N N . PRO A 1 491 ? 9.836 -2.443 -8.610 1.00 89.69 491 PRO A N 1
ATOM 3867 C CA . PRO A 1 491 ? 10.551 -1.228 -9.013 1.00 89.69 491 PRO A CA 1
ATOM 3868 C C . PRO A 1 491 ? 11.909 -1.495 -9.687 1.00 89.69 491 PRO A C 1
ATOM 3870 O O . PRO A 1 491 ? 12.391 -0.676 -10.467 1.00 89.69 491 PRO A O 1
ATOM 3873 N N . PHE A 1 492 ? 12.522 -2.657 -9.444 1.00 87.19 492 PHE A N 1
ATOM 3874 C CA . PHE A 1 492 ? 13.891 -2.962 -9.882 1.00 87.19 492 PHE A CA 1
ATOM 3875 C C . PHE A 1 492 ? 14.092 -2.896 -11.400 1.00 87.19 492 PHE A C 1
ATOM 3877 O O . PHE A 1 492 ? 15.151 -2.476 -11.866 1.00 87.19 492 PHE A O 1
ATOM 3884 N N . VAL A 1 493 ? 13.096 -3.318 -12.189 1.00 89.00 493 VAL A N 1
ATOM 3885 C CA . VAL A 1 493 ? 13.227 -3.335 -13.653 1.00 89.00 493 VAL A CA 1
ATOM 3886 C C . VAL A 1 493 ? 13.307 -1.922 -14.229 1.00 89.00 493 VAL A C 1
ATOM 3888 O O . VAL A 1 493 ? 14.054 -1.696 -15.175 1.00 89.00 493 VAL A O 1
ATOM 3891 N N . TYR A 1 494 ? 12.616 -0.959 -13.618 1.00 90.62 494 TYR A N 1
ATOM 3892 C CA . TYR A 1 494 ? 12.597 0.432 -14.062 1.00 90.62 494 TYR A CA 1
ATOM 3893 C C . TYR A 1 494 ? 13.945 1.119 -13.823 1.00 90.62 494 TYR A C 1
ATOM 3895 O O . TYR A 1 494 ? 14.454 1.812 -14.704 1.00 90.62 494 TYR A O 1
ATOM 3903 N N . GLN A 1 495 ? 14.581 0.850 -12.678 1.00 87.88 495 GLN A N 1
ATOM 3904 C CA . GLN A 1 495 ? 15.953 1.295 -12.425 1.00 87.88 495 GLN A CA 1
ATOM 3905 C C . GLN A 1 495 ? 16.929 0.697 -13.451 1.00 87.88 495 GLN A C 1
ATOM 3907 O O . GLN A 1 495 ? 17.761 1.410 -14.006 1.00 87.88 495 GLN A O 1
ATOM 3912 N N . GLN A 1 496 ? 16.790 -0.593 -13.774 1.00 87.50 496 GLN A N 1
ATOM 3913 C CA . GLN A 1 496 ? 17.628 -1.232 -14.794 1.00 87.50 496 GLN A CA 1
ATOM 3914 C C . GLN A 1 496 ? 17.390 -0.669 -16.201 1.00 87.50 496 GLN A C 1
ATOM 3916 O O . GLN A 1 496 ? 18.339 -0.574 -16.976 1.00 87.50 496 GLN A O 1
ATOM 3921 N N . MET A 1 497 ? 16.163 -0.259 -16.536 1.00 90.50 497 MET A N 1
ATOM 3922 C CA . MET A 1 497 ? 15.888 0.460 -17.785 1.00 90.50 497 MET A CA 1
ATOM 3923 C C . MET A 1 497 ? 16.626 1.802 -17.833 1.00 90.50 497 MET A C 1
ATOM 3925 O O . MET A 1 497 ? 17.213 2.122 -18.865 1.00 90.50 497 MET A O 1
ATOM 3929 N N . SER A 1 498 ? 16.654 2.542 -16.719 1.00 89.69 498 SER A N 1
ATOM 3930 C CA . SER A 1 498 ? 17.409 3.798 -16.603 1.00 89.69 498 SER A CA 1
ATOM 3931 C C . SER A 1 498 ? 18.911 3.595 -16.828 1.00 89.69 498 SER A C 1
ATOM 3933 O O . SER A 1 498 ? 19.532 4.315 -17.603 1.00 89.69 498 SER A O 1
ATOM 3935 N N . GLU A 1 499 ? 19.496 2.557 -16.221 1.00 89.56 499 GLU A N 1
ATOM 3936 C CA . GLU A 1 499 ? 20.908 2.201 -16.426 1.00 89.56 499 GLU A CA 1
ATOM 3937 C C . GLU A 1 499 ? 21.192 1.703 -17.857 1.00 89.56 499 GLU A C 1
ATOM 3939 O O . GLU A 1 499 ? 22.288 1.895 -18.389 1.00 89.56 499 GLU A O 1
ATOM 3944 N N . MET A 1 500 ? 20.226 1.026 -18.488 1.00 91.31 500 MET A N 1
ATOM 3945 C CA . MET A 1 500 ? 20.387 0.473 -19.833 1.00 91.31 500 MET A CA 1
ATOM 3946 C C . MET A 1 500 ? 20.518 1.571 -20.888 1.00 91.31 500 MET A C 1
ATOM 3948 O O . MET A 1 500 ? 21.426 1.501 -21.713 1.00 91.31 500 MET A O 1
ATOM 3952 N N . TRP A 1 501 ? 19.651 2.584 -20.839 1.00 92.81 501 TRP A N 1
ATOM 3953 C CA . TRP A 1 501 ? 19.640 3.712 -21.775 1.00 92.81 501 TRP A CA 1
ATOM 3954 C C . TRP A 1 501 ? 19.968 5.024 -21.072 1.00 92.81 501 TRP A C 1
ATOM 3956 O O . TRP A 1 501 ? 19.250 5.996 -21.228 1.00 92.81 501 TRP A O 1
ATOM 3966 N N . HIS A 1 502 ? 21.030 5.066 -20.272 1.00 92.06 502 HIS A N 1
ATOM 3967 C CA . HIS A 1 502 ? 21.344 6.247 -19.467 1.00 92.06 502 HIS A CA 1
ATOM 3968 C C . HIS A 1 502 ? 21.513 7.524 -20.318 1.00 92.06 502 HIS A C 1
ATOM 3970 O O . HIS A 1 502 ? 22.034 7.465 -21.434 1.00 92.06 502 HIS A O 1
ATOM 3976 N N . SER A 1 503 ? 21.097 8.683 -19.792 1.00 89.8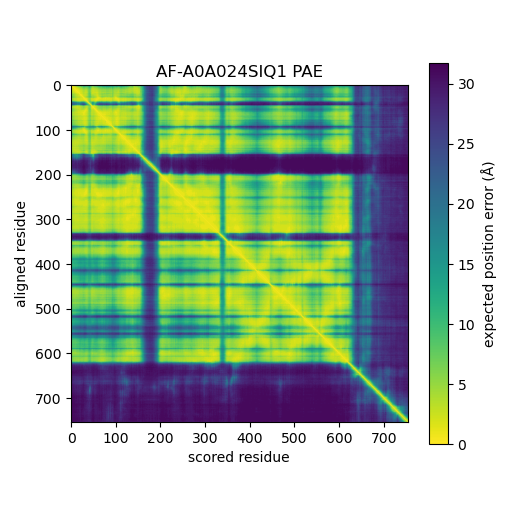1 503 SER A N 1
ATOM 3977 C CA . SER A 1 503 ? 21.138 9.970 -20.510 1.00 89.81 503 SER A CA 1
ATOM 3978 C C . SER A 1 503 ? 22.562 10.419 -20.861 1.00 89.81 503 SER A C 1
ATOM 3980 O O . SER A 1 503 ? 22.792 10.948 -21.948 1.00 89.81 503 SER A O 1
ATOM 3982 N N . ASP A 1 504 ? 23.516 10.172 -19.960 1.00 91.75 504 ASP A N 1
ATOM 3983 C CA . ASP A 1 504 ? 24.957 10.267 -20.217 1.00 91.75 504 ASP A CA 1
ATOM 3984 C C . ASP A 1 504 ? 25.430 9.046 -21.034 1.00 91.75 504 ASP A C 1
ATOM 3986 O O . ASP A 1 504 ? 25.398 7.923 -20.509 1.00 91.75 504 ASP A O 1
ATOM 3990 N N . PRO A 1 505 ? 25.907 9.245 -22.281 1.00 87.62 505 PRO A N 1
ATOM 3991 C CA . PRO A 1 505 ? 26.372 8.170 -23.148 1.00 87.62 505 PRO A CA 1
ATOM 3992 C C . PRO A 1 505 ? 27.460 7.283 -22.536 1.00 87.62 505 PRO A C 1
ATOM 3994 O O . PRO A 1 505 ? 27.489 6.079 -22.786 1.00 87.62 505 PRO A O 1
ATOM 3997 N N . SER A 1 506 ? 28.338 7.854 -21.708 1.00 88.81 506 SER A N 1
ATOM 3998 C CA . SER A 1 506 ? 29.457 7.120 -21.107 1.00 88.81 506 SER A CA 1
ATOM 3999 C C . SER A 1 506 ? 29.013 6.086 -20.066 1.00 88.81 506 SER A C 1
ATOM 4001 O O . SER A 1 506 ? 29.731 5.123 -19.799 1.00 88.81 506 SER A O 1
ATOM 4003 N N . GLN A 1 507 ? 27.811 6.261 -19.512 1.00 89.50 507 GLN A N 1
ATOM 4004 C CA . GLN A 1 507 ? 27.217 5.389 -18.498 1.00 89.50 507 GLN A CA 1
ATOM 4005 C C . GLN A 1 507 ? 26.168 4.430 -19.085 1.00 89.50 507 GLN A C 1
ATOM 4007 O O . GLN A 1 507 ? 25.727 3.505 -18.405 1.00 89.50 507 GLN A O 1
ATOM 4012 N N . SER A 1 508 ? 25.772 4.618 -20.350 1.00 91.88 508 SER A N 1
ATOM 4013 C CA . SER A 1 508 ? 24.766 3.787 -21.017 1.00 91.88 508 SER A CA 1
ATOM 4014 C C . SER A 1 508 ? 25.305 2.387 -21.321 1.00 91.88 508 SER A C 1
ATOM 4016 O O . SER A 1 508 ? 26.213 2.200 -22.142 1.00 91.88 508 SER A O 1
ATOM 4018 N N . LYS A 1 509 ? 24.698 1.363 -20.706 1.00 90.75 509 LYS A N 1
ATOM 4019 C CA . LYS A 1 509 ? 25.038 -0.041 -20.998 1.00 90.75 509 LYS A CA 1
ATOM 4020 C C . LYS A 1 509 ? 24.703 -0.409 -22.446 1.00 90.75 509 LYS A C 1
ATOM 4022 O O . LYS A 1 509 ? 25.427 -1.198 -23.054 1.00 90.75 509 LYS A O 1
ATOM 4027 N N . TRP A 1 510 ? 23.644 0.171 -23.016 1.00 92.31 510 TRP A N 1
ATOM 4028 C CA . TRP A 1 510 ? 23.270 -0.055 -24.410 1.00 92.31 510 TRP A CA 1
ATOM 4029 C C . TRP A 1 510 ? 24.337 0.465 -25.377 1.00 92.31 510 TRP A C 1
ATOM 4031 O O . TRP A 1 510 ? 24.683 -0.242 -26.323 1.00 92.31 510 TRP A O 1
ATOM 4041 N N . ILE A 1 511 ? 24.922 1.640 -25.119 1.00 91.06 511 ILE A N 1
ATOM 4042 C CA . ILE A 1 511 ? 26.022 2.168 -25.940 1.00 91.06 511 ILE A CA 1
ATOM 4043 C C . ILE A 1 511 ? 27.239 1.241 -25.887 1.00 91.06 511 ILE A C 1
ATOM 4045 O O . ILE A 1 511 ? 27.784 0.886 -26.935 1.00 91.06 511 ILE A O 1
ATOM 4049 N N . ALA A 1 512 ? 27.628 0.778 -24.696 1.00 88.94 512 ALA A N 1
ATOM 4050 C CA . ALA A 1 512 ? 28.722 -0.183 -24.554 1.00 88.94 512 ALA A CA 1
ATOM 4051 C C . ALA A 1 512 ? 28.463 -1.475 -25.357 1.00 88.94 512 ALA A C 1
ATOM 4053 O O . ALA A 1 512 ? 29.366 -1.993 -26.016 1.00 88.94 512 ALA A O 1
ATOM 4054 N N . MET A 1 513 ? 27.216 -1.965 -25.369 1.00 87.06 513 MET A N 1
ATOM 4055 C CA . MET A 1 513 ? 26.799 -3.109 -26.189 1.00 87.06 513 MET A CA 1
ATOM 4056 C C . MET A 1 513 ? 26.817 -2.804 -27.695 1.00 87.06 513 MET A C 1
ATOM 4058 O O . MET A 1 513 ? 27.194 -3.666 -28.488 1.00 87.06 513 MET A O 1
ATOM 4062 N N . ALA A 1 514 ? 26.410 -1.600 -28.104 1.00 87.12 514 ALA A N 1
ATOM 4063 C CA . ALA A 1 514 ? 26.356 -1.189 -29.505 1.00 87.12 514 ALA A CA 1
ATOM 4064 C C . ALA A 1 514 ? 27.754 -1.113 -30.145 1.00 87.12 514 ALA A C 1
ATOM 4066 O O . ALA A 1 514 ? 27.911 -1.481 -31.314 1.00 87.12 514 ALA A O 1
ATOM 4067 N N . TYR A 1 515 ? 28.758 -0.690 -29.368 1.00 85.25 515 TYR A N 1
ATOM 4068 C CA . TYR A 1 515 ? 30.157 -0.593 -29.793 1.00 85.25 515 TYR A CA 1
ATOM 4069 C C . TYR A 1 515 ? 30.959 -1.895 -29.665 1.00 85.25 515 TYR A C 1
ATOM 4071 O O . TYR A 1 515 ? 32.072 -1.966 -30.192 1.00 85.25 515 TYR A O 1
ATOM 4079 N N . GLN A 1 516 ? 30.426 -2.925 -29.000 1.00 82.62 516 GLN A N 1
ATOM 4080 C CA . GLN A 1 516 ? 31.125 -4.196 -28.827 1.00 82.62 516 GLN A CA 1
ATOM 4081 C C . GLN A 1 516 ? 31.400 -4.862 -30.189 1.00 82.62 516 GLN A C 1
ATOM 4083 O O . GLN A 1 516 ? 30.507 -4.995 -31.029 1.00 82.62 516 GLN A O 1
ATOM 4088 N N . GLU A 1 517 ? 32.642 -5.293 -30.420 1.00 69.19 517 GLU A N 1
ATOM 4089 C CA . GLU A 1 517 ? 33.041 -5.928 -31.680 1.00 69.19 517 GLU A CA 1
ATOM 4090 C C . GLU A 1 517 ? 32.440 -7.334 -31.784 1.00 69.19 517 GLU A C 1
ATOM 4092 O O . GLU A 1 517 ? 32.815 -8.267 -31.075 1.00 69.19 517 GLU A O 1
ATOM 4097 N N . SER A 1 518 ? 31.451 -7.473 -32.663 1.00 74.88 518 SER A N 1
ATOM 4098 C CA . SER A 1 518 ? 30.785 -8.729 -32.983 1.00 74.88 518 SER A CA 1
ATOM 4099 C C . SER A 1 518 ? 30.253 -8.627 -34.410 1.00 74.88 518 SER A C 1
ATOM 4101 O O . SER A 1 518 ? 29.746 -7.571 -34.779 1.00 74.88 518 SER A O 1
ATOM 4103 N N . PRO A 1 519 ? 30.279 -9.703 -35.214 1.00 66.62 519 PRO A N 1
ATOM 4104 C CA . PRO A 1 519 ? 29.780 -9.675 -36.593 1.00 66.62 519 PRO A CA 1
ATOM 4105 C C . PRO A 1 519 ? 28.289 -9.305 -36.710 1.00 66.62 519 PRO A C 1
ATOM 4107 O O . PRO A 1 519 ? 27.808 -9.020 -37.801 1.00 66.62 519 PRO A O 1
ATOM 4110 N N . VAL A 1 520 ? 27.551 -9.298 -35.594 1.00 71.19 520 VAL A N 1
ATOM 4111 C CA . VAL A 1 520 ? 26.129 -8.924 -35.516 1.00 71.19 520 VAL A CA 1
ATOM 4112 C C . VAL A 1 520 ? 25.925 -7.598 -34.758 1.00 71.19 520 VAL A C 1
ATOM 4114 O O . VAL A 1 520 ? 24.789 -7.231 -34.463 1.00 71.19 520 VAL A O 1
ATOM 4117 N N . SER A 1 521 ? 26.994 -6.878 -34.395 1.00 81.19 521 SER A N 1
ATOM 4118 C CA . SER A 1 521 ? 26.881 -5.606 -33.672 1.00 81.19 521 SER A CA 1
ATOM 4119 C C . SER A 1 521 ? 26.445 -4.464 -34.585 1.00 81.19 521 SER A C 1
ATOM 4121 O O . SER A 1 521 ? 26.572 -4.529 -35.813 1.00 81.19 521 SER A O 1
ATOM 4123 N N . ILE A 1 522 ? 25.925 -3.398 -33.971 1.00 88.75 522 ILE A N 1
ATOM 4124 C CA . ILE A 1 522 ? 25.529 -2.188 -34.696 1.00 88.75 522 ILE A CA 1
ATOM 4125 C C . ILE A 1 522 ? 26.756 -1.581 -35.378 1.00 88.75 522 ILE A C 1
ATOM 4127 O O . ILE A 1 522 ? 26.687 -1.290 -36.566 1.00 88.75 522 ILE A O 1
ATOM 4131 N N . LYS A 1 523 ? 27.888 -1.480 -34.667 1.00 87.94 523 LYS A N 1
ATOM 4132 C CA . LYS A 1 523 ? 29.141 -0.940 -35.208 1.00 87.94 523 LYS A CA 1
ATOM 4133 C C . LYS A 1 523 ? 29.596 -1.671 -36.475 1.00 87.94 523 LYS A C 1
ATOM 4135 O O . LYS A 1 523 ? 29.780 -1.035 -37.503 1.00 87.94 523 LYS A O 1
ATOM 4140 N N . SER A 1 524 ? 29.683 -3.003 -36.448 1.00 87.44 524 SER A N 1
ATOM 4141 C CA . SER A 1 524 ? 30.136 -3.763 -37.622 1.00 87.44 524 SER A CA 1
ATOM 4142 C C . SER A 1 524 ? 29.186 -3.636 -38.818 1.00 87.44 524 SER A C 1
ATOM 4144 O O . SER A 1 524 ? 29.640 -3.545 -39.955 1.00 87.44 524 SER A O 1
ATOM 4146 N N . ASN A 1 525 ? 27.869 -3.587 -38.584 1.00 90.50 525 ASN A N 1
ATOM 4147 C CA . ASN A 1 525 ? 26.900 -3.344 -39.659 1.00 90.50 525 ASN A CA 1
ATOM 4148 C C . ASN A 1 525 ? 26.964 -1.900 -40.180 1.00 90.50 525 ASN A C 1
ATOM 4150 O O . ASN A 1 525 ? 26.727 -1.665 -41.365 1.00 90.50 525 ASN A O 1
ATOM 4154 N N . MET A 1 526 ? 27.291 -0.941 -39.314 1.00 91.50 526 MET A N 1
ATOM 4155 C CA . MET A 1 526 ? 27.460 0.465 -39.666 1.00 91.50 526 MET A CA 1
ATOM 4156 C C . MET A 1 526 ? 28.676 0.656 -40.575 1.00 91.50 526 MET A C 1
ATOM 4158 O O . MET A 1 526 ? 28.527 1.249 -41.640 1.00 91.50 526 MET A O 1
ATOM 4162 N N . ASP A 1 527 ? 29.824 0.073 -40.219 1.00 90.44 527 ASP A N 1
ATOM 4163 C CA . ASP A 1 527 ? 31.057 0.129 -41.015 1.00 90.44 527 ASP A CA 1
ATOM 4164 C C . ASP A 1 527 ? 30.842 -0.475 -42.417 1.00 90.44 527 ASP A C 1
ATOM 4166 O O . ASP A 1 527 ? 31.146 0.152 -43.433 1.00 90.44 527 ASP A O 1
ATOM 4170 N N . LEU A 1 528 ? 30.209 -1.656 -42.492 1.00 91.44 528 LEU A N 1
ATOM 4171 C CA . LEU A 1 528 ? 29.861 -2.300 -43.766 1.00 91.44 528 LEU A CA 1
ATOM 4172 C C . LEU A 1 528 ? 28.906 -1.450 -44.616 1.00 91.44 528 LEU A C 1
ATOM 4174 O O . LEU A 1 528 ? 29.070 -1.355 -45.834 1.00 91.44 528 LEU A O 1
ATOM 4178 N N . THR A 1 529 ? 27.912 -0.827 -43.979 1.00 93.88 529 THR A N 1
ATOM 4179 C CA . THR A 1 529 ? 26.944 0.036 -44.668 1.00 93.88 529 THR A CA 1
ATOM 4180 C C . THR A 1 529 ? 27.627 1.276 -45.232 1.00 93.88 529 THR A C 1
ATOM 4182 O O . THR A 1 529 ? 27.387 1.610 -46.390 1.00 93.88 529 THR A O 1
ATOM 4185 N N . VAL A 1 530 ? 28.510 1.927 -44.468 1.00 93.81 530 VAL A N 1
ATOM 4186 C CA . VAL A 1 530 ? 29.293 3.081 -44.940 1.00 93.81 530 VAL A CA 1
ATOM 4187 C C . VAL A 1 530 ? 30.126 2.699 -46.165 1.00 93.81 530 VAL A C 1
ATOM 4189 O O . VAL A 1 530 ? 30.063 3.394 -47.178 1.00 93.81 530 VAL A O 1
ATOM 4192 N N . ASP A 1 531 ? 30.831 1.565 -46.126 1.00 93.44 531 ASP A N 1
ATOM 4193 C CA . ASP A 1 531 ? 31.655 1.091 -47.245 1.00 93.44 531 ASP A CA 1
ATOM 4194 C C . ASP A 1 531 ? 30.835 0.771 -48.504 1.00 93.44 531 ASP A C 1
ATOM 4196 O O . ASP A 1 531 ? 31.250 1.076 -49.629 1.00 93.44 531 ASP A O 1
ATOM 4200 N N . ASP A 1 532 ? 29.678 0.124 -48.345 1.00 93.50 532 ASP A N 1
ATOM 4201 C CA . ASP A 1 532 ? 28.798 -0.203 -49.466 1.00 93.50 532 ASP A CA 1
ATOM 4202 C C . ASP A 1 532 ? 28.134 1.053 -50.057 1.00 93.50 532 ASP A C 1
ATOM 4204 O O . ASP A 1 532 ? 28.095 1.193 -51.282 1.00 93.50 532 ASP A O 1
ATOM 4208 N N . VAL A 1 533 ? 27.682 1.996 -49.221 1.00 92.44 533 VAL A N 1
ATOM 4209 C CA . VAL A 1 533 ? 27.115 3.283 -49.668 1.00 92.44 533 VAL A CA 1
ATOM 4210 C C . VAL A 1 533 ? 28.185 4.130 -50.353 1.00 92.44 533 VAL A C 1
ATOM 4212 O O . VAL A 1 533 ? 27.931 4.691 -51.417 1.00 92.44 533 VAL A O 1
ATOM 4215 N N . GLN A 1 534 ? 29.411 4.165 -49.825 1.00 92.50 534 GLN A N 1
ATOM 4216 C CA . GLN A 1 534 ? 30.535 4.850 -50.461 1.00 92.50 534 GLN A CA 1
ATOM 4217 C C . GLN A 1 534 ? 30.825 4.278 -51.854 1.00 92.50 534 GLN A C 1
ATOM 4219 O O . GLN A 1 534 ? 31.091 5.038 -52.791 1.00 92.50 534 GLN A O 1
ATOM 4224 N N . ARG A 1 535 ? 30.746 2.951 -52.026 1.00 91.31 535 ARG A N 1
ATOM 4225 C CA . ARG A 1 535 ? 30.893 2.304 -53.338 1.00 91.31 535 ARG A CA 1
ATOM 4226 C C . ARG A 1 535 ? 29.742 2.644 -54.288 1.00 91.31 535 ARG A C 1
ATOM 4228 O O . ARG A 1 535 ? 30.019 2.914 -55.453 1.00 91.31 535 ARG A O 1
ATOM 4235 N N . ALA A 1 536 ? 28.501 2.713 -53.804 1.00 90.06 536 ALA A N 1
ATOM 4236 C CA . ALA A 1 536 ? 27.349 3.143 -54.604 1.00 90.06 536 ALA A CA 1
ATOM 4237 C C . ALA A 1 536 ? 27.476 4.605 -55.074 1.00 90.06 536 ALA A C 1
ATOM 4239 O O . ALA A 1 536 ? 27.333 4.892 -56.259 1.00 90.06 536 ALA A O 1
ATOM 4240 N N . VAL A 1 537 ? 27.857 5.517 -54.174 1.00 89.56 537 VAL A N 1
ATOM 4241 C CA . VAL A 1 537 ? 28.103 6.934 -54.491 1.00 89.56 537 VAL A CA 1
ATOM 4242 C C . VAL A 1 537 ? 29.237 7.105 -55.506 1.00 89.56 537 VAL A C 1
ATOM 4244 O O . VAL A 1 537 ? 29.154 7.945 -56.398 1.00 89.56 537 VAL A O 1
ATOM 4247 N N . THR A 1 538 ? 30.299 6.302 -55.397 1.00 88.62 538 THR A N 1
ATOM 4248 C CA . THR A 1 538 ? 31.436 6.365 -56.333 1.00 88.62 538 THR A CA 1
ATOM 4249 C C . THR A 1 538 ? 31.064 5.817 -57.713 1.00 88.62 538 THR A C 1
ATOM 4251 O O . THR A 1 538 ? 31.541 6.332 -58.721 1.00 88.62 538 THR A O 1
ATOM 4254 N N . ALA A 1 539 ? 30.210 4.789 -57.767 1.00 87.12 539 ALA A N 1
ATOM 4255 C CA . ALA A 1 539 ? 29.695 4.237 -59.018 1.00 87.12 539 ALA A CA 1
ATOM 4256 C C . ALA A 1 539 ? 28.727 5.202 -59.723 1.00 87.12 539 ALA A C 1
ATOM 4258 O O . ALA A 1 539 ? 28.736 5.270 -60.949 1.00 87.12 539 ALA A O 1
ATOM 4259 N N . ASN A 1 540 ? 27.958 5.985 -58.957 1.00 84.94 540 ASN A N 1
ATOM 4260 C CA . ASN A 1 540 ? 26.959 6.927 -59.466 1.00 84.94 540 ASN A CA 1
ATOM 4261 C C . ASN A 1 540 ? 27.119 8.329 -58.834 1.00 84.94 540 ASN A C 1
ATOM 4263 O O . ASN A 1 540 ? 26.333 8.720 -57.965 1.00 84.94 540 ASN A O 1
ATOM 4267 N N . PRO A 1 541 ? 28.099 9.136 -59.285 1.00 84.06 541 PRO A N 1
ATOM 4268 C CA . PRO A 1 541 ? 28.396 10.449 -58.696 1.00 84.06 541 PRO A CA 1
ATOM 4269 C C . PRO A 1 541 ? 27.238 11.460 -58.765 1.00 84.06 541 PRO A C 1
ATOM 4271 O O . PRO A 1 541 ? 27.180 12.401 -57.973 1.00 84.06 541 PRO A O 1
ATOM 4274 N N . GLU A 1 542 ? 26.294 11.270 -59.692 1.00 82.31 542 GLU A N 1
ATOM 4275 C CA . GLU A 1 542 ? 25.097 12.110 -59.820 1.00 82.31 542 GLU A CA 1
ATOM 4276 C C . GLU A 1 542 ? 24.199 12.042 -58.574 1.00 82.31 542 GLU A C 1
ATOM 4278 O O . GLU A 1 542 ? 23.559 13.037 -58.234 1.00 82.31 542 GLU A O 1
ATOM 4283 N N . MET A 1 543 ? 24.205 10.918 -57.842 1.00 80.12 543 MET A N 1
ATOM 4284 C CA . MET A 1 543 ? 23.451 10.755 -56.591 1.00 80.12 543 MET A CA 1
ATOM 4285 C C . MET A 1 543 ? 23.906 11.769 -55.537 1.00 80.12 543 MET A C 1
ATOM 4287 O O . MET A 1 543 ? 23.081 12.458 -54.944 1.00 80.12 543 MET A O 1
ATOM 4291 N N . ALA A 1 544 ? 25.223 11.934 -55.376 1.00 77.75 544 ALA A N 1
ATOM 4292 C CA . ALA A 1 544 ? 25.828 12.872 -54.428 1.00 77.75 544 ALA A CA 1
ATOM 4293 C C . ALA A 1 544 ? 25.459 14.339 -54.698 1.00 77.75 544 ALA A C 1
ATOM 4295 O O . ALA A 1 544 ? 25.481 15.167 -53.791 1.00 77.75 544 ALA A O 1
ATOM 4296 N N . SER A 1 545 ? 25.130 14.657 -55.953 1.00 80.69 545 SER A N 1
ATOM 4297 C CA . SER A 1 545 ? 24.794 16.015 -56.392 1.00 80.69 545 SER A CA 1
ATOM 4298 C C . SER A 1 545 ? 23.330 16.381 -56.119 1.00 80.69 545 SER A C 1
ATOM 4300 O O . SER A 1 545 ? 22.950 17.546 -56.244 1.00 80.69 545 SER A O 1
ATOM 4302 N N . GLN A 1 546 ? 22.488 15.412 -55.747 1.00 85.19 546 GLN A N 1
ATOM 4303 C CA . GLN A 1 546 ? 21.085 15.660 -55.433 1.00 85.19 546 GLN A CA 1
ATOM 4304 C C . GLN A 1 546 ? 20.930 16.258 -54.022 1.00 85.19 546 GLN A C 1
ATOM 4306 O O . GLN A 1 546 ? 21.549 15.769 -53.073 1.00 85.19 546 GLN A O 1
ATOM 4311 N N . PRO A 1 547 ? 20.033 17.244 -53.819 1.00 85.00 547 PRO A N 1
ATOM 4312 C CA . PRO A 1 547 ? 19.798 17.842 -52.500 1.00 85.00 547 PRO A CA 1
ATOM 4313 C C . PRO A 1 547 ? 19.386 16.837 -51.414 1.00 85.00 547 PRO A C 1
ATOM 4315 O O . PRO A 1 547 ? 19.668 17.046 -50.236 1.00 85.00 547 PRO A O 1
ATOM 4318 N N . SER A 1 548 ? 18.735 15.735 -51.799 1.00 86.12 548 SER A N 1
ATOM 4319 C CA . SER A 1 548 ? 18.311 14.656 -50.901 1.00 86.12 548 SER A CA 1
ATOM 4320 C C . SER A 1 548 ? 19.479 13.907 -50.247 1.00 86.12 548 SER A C 1
ATOM 4322 O O . SER A 1 548 ? 19.324 13.408 -49.132 1.00 86.12 548 SER A O 1
ATOM 4324 N N . TRP A 1 549 ? 20.648 13.867 -50.895 1.00 87.44 549 TRP A N 1
ATOM 4325 C CA . TRP A 1 549 ? 21.843 13.173 -50.407 1.00 87.44 549 TRP A CA 1
ATOM 4326 C C . TRP A 1 549 ? 22.730 14.035 -49.509 1.00 87.44 549 TRP A C 1
ATOM 4328 O O . TRP A 1 549 ? 23.509 13.489 -48.731 1.00 87.44 549 TRP A O 1
ATOM 4338 N N . ALA A 1 550 ? 22.572 15.362 -49.537 1.00 85.75 550 ALA A N 1
ATOM 4339 C CA . ALA A 1 550 ? 23.433 16.310 -48.824 1.00 85.75 550 ALA A CA 1
ATOM 4340 C C . ALA A 1 550 ? 23.593 16.006 -47.320 1.00 85.75 550 ALA A C 1
ATOM 4342 O O . ALA A 1 550 ? 24.644 16.273 -46.743 1.00 85.75 550 ALA A O 1
ATOM 4343 N N . MET A 1 551 ? 22.581 15.415 -46.672 1.00 87.12 551 MET A N 1
ATOM 4344 C CA . MET A 1 551 ? 22.651 15.072 -45.246 1.00 87.12 551 MET A CA 1
ATOM 4345 C C . MET A 1 551 ? 23.584 13.892 -44.925 1.00 87.12 551 MET A C 1
ATOM 4347 O O . MET A 1 551 ? 24.054 13.810 -43.788 1.00 87.12 551 MET A O 1
ATOM 4351 N N . PHE A 1 552 ? 23.870 13.023 -45.900 1.00 89.25 552 PHE A N 1
ATOM 4352 C CA . PHE A 1 552 ? 24.706 11.823 -45.755 1.00 89.25 552 PHE A CA 1
ATOM 4353 C C . PHE A 1 552 ? 26.141 12.018 -46.261 1.00 89.25 552 PHE A C 1
ATOM 4355 O O . PHE A 1 552 ? 26.979 11.145 -46.047 1.00 89.25 552 PHE A O 1
ATOM 4362 N N . MET A 1 553 ? 26.431 13.152 -46.905 1.00 88.88 553 MET A N 1
ATOM 4363 C CA . MET A 1 553 ? 27.752 13.472 -47.451 1.00 88.88 553 MET A CA 1
ATOM 4364 C C . MET A 1 553 ? 28.557 14.339 -46.481 1.00 88.88 553 MET A C 1
ATOM 4366 O O . MET A 1 553 ? 27.986 15.179 -45.780 1.00 88.88 553 MET A O 1
ATOM 4370 N N . ASP A 1 554 ? 29.874 14.149 -46.447 1.00 85.81 554 ASP A N 1
ATOM 4371 C CA . ASP A 1 554 ? 30.802 14.964 -45.666 1.00 85.81 554 ASP A CA 1
ATOM 4372 C C . ASP A 1 554 ? 31.519 15.992 -46.563 1.00 85.81 554 ASP A C 1
ATOM 4374 O O . ASP A 1 554 ? 32.498 15.660 -47.238 1.00 85.81 554 ASP A O 1
ATOM 4378 N N . PRO A 1 555 ? 31.069 17.261 -46.580 1.00 75.56 555 PRO A N 1
ATOM 4379 C CA . PRO A 1 555 ? 31.685 18.289 -47.410 1.00 75.56 555 PRO A CA 1
ATOM 4380 C C . PRO A 1 555 ? 33.118 18.643 -46.977 1.00 75.56 555 PRO A C 1
ATOM 4382 O O . PRO A 1 555 ? 33.840 19.243 -47.772 1.00 75.56 555 PRO A O 1
ATOM 4385 N N . GLY A 1 556 ? 33.535 18.295 -45.752 1.00 78.12 556 GLY A N 1
ATOM 4386 C CA . GLY A 1 556 ? 34.883 18.551 -45.241 1.00 78.12 556 GLY A CA 1
ATOM 4387 C C . GLY A 1 556 ? 35.935 17.583 -45.788 1.00 78.12 556 GLY A C 1
ATOM 4388 O O . GLY A 1 556 ? 37.083 17.981 -45.983 1.00 78.12 556 GLY A O 1
ATOM 4389 N N . GLU A 1 557 ? 35.543 16.343 -46.091 1.00 77.31 557 GLU A N 1
ATOM 4390 C CA . GLU A 1 557 ? 36.441 15.296 -46.607 1.00 77.31 557 GLU A CA 1
ATOM 4391 C C . GLU A 1 557 ? 36.349 15.093 -48.131 1.00 77.31 557 GLU A C 1
ATOM 4393 O O . GLU A 1 557 ? 37.201 14.432 -48.733 1.00 77.31 557 GLU A O 1
ATOM 4398 N N . GLY A 1 558 ? 35.340 15.681 -48.780 1.00 78.06 558 GLY A N 1
ATOM 4399 C CA . GLY A 1 558 ? 35.221 15.770 -50.237 1.00 78.06 558 GLY A CA 1
ATOM 4400 C C . GLY A 1 558 ? 33.787 15.579 -50.747 1.00 78.06 558 GLY A C 1
ATOM 4401 O O . GLY A 1 558 ? 32.963 14.957 -50.086 1.00 78.06 558 GLY A O 1
ATOM 4402 N N . PRO A 1 559 ? 33.464 16.036 -51.971 1.00 76.81 559 PRO A N 1
ATOM 4403 C CA . PRO A 1 559 ? 32.085 16.066 -52.480 1.00 76.81 559 PRO A CA 1
ATOM 4404 C C . PRO A 1 559 ? 31.443 14.682 -52.677 1.00 76.81 559 PRO A C 1
ATOM 4406 O O . PRO A 1 559 ? 30.229 14.585 -52.817 1.00 76.81 559 PRO A O 1
ATOM 4409 N N . LEU A 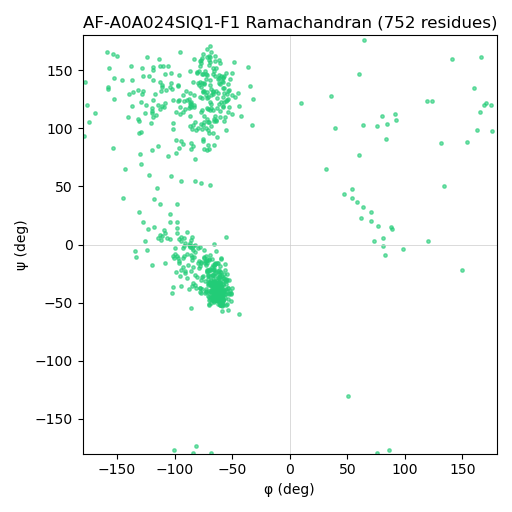1 560 ? 32.248 13.615 -52.701 1.00 83.50 560 LEU A N 1
ATOM 4410 C CA . LEU A 1 560 ? 31.799 12.228 -52.853 1.00 83.50 560 LEU A CA 1
ATOM 4411 C C . LEU A 1 560 ? 32.021 11.389 -51.586 1.00 83.50 560 LEU A C 1
ATOM 4413 O O . LEU A 1 560 ? 31.860 10.170 -51.640 1.00 83.50 560 LEU A O 1
ATOM 4417 N N . ARG A 1 561 ? 32.418 11.997 -50.461 1.00 89.00 561 ARG A N 1
ATOM 4418 C CA . ARG A 1 561 ? 32.639 11.266 -49.210 1.00 89.00 561 ARG A CA 1
ATOM 4419 C C . ARG A 1 561 ? 31.350 11.125 -48.419 1.00 89.00 561 ARG A C 1
ATOM 4421 O O . ARG A 1 561 ? 30.634 12.098 -48.215 1.00 89.00 561 ARG A O 1
ATOM 4428 N N . VAL A 1 562 ? 31.064 9.901 -47.989 1.00 88.88 562 VAL A N 1
ATOM 4429 C CA . VAL A 1 562 ? 29.939 9.578 -47.104 1.00 88.88 562 VAL A CA 1
ATOM 4430 C C . VAL A 1 562 ? 30.367 9.823 -45.659 1.00 88.88 562 VAL A C 1
ATOM 4432 O O . VAL A 1 562 ? 31.490 9.483 -45.291 1.00 88.88 562 VAL A O 1
ATOM 4435 N N . LYS A 1 563 ? 29.479 10.389 -44.837 1.00 88.19 563 LYS A N 1
ATOM 4436 C CA . LYS A 1 563 ? 29.738 10.602 -43.407 1.00 88.19 563 LYS A CA 1
ATOM 4437 C C . LYS A 1 563 ? 30.057 9.288 -42.698 1.00 88.19 563 LYS A C 1
ATOM 4439 O O . LYS A 1 563 ? 29.333 8.302 -42.849 1.00 88.19 563 LYS A O 1
ATOM 4444 N N . ASN A 1 564 ? 31.101 9.314 -41.874 1.00 85.88 564 ASN A N 1
ATOM 4445 C CA . ASN A 1 564 ? 31.466 8.227 -40.980 1.00 85.88 564 ASN A CA 1
ATOM 4446 C C . ASN A 1 564 ? 31.587 8.770 -39.541 1.00 85.88 564 ASN A C 1
ATOM 4448 O O . ASN A 1 564 ? 32.481 9.577 -39.286 1.00 85.88 564 ASN A O 1
ATOM 4452 N N . PRO A 1 565 ? 30.712 8.366 -38.604 1.00 86.69 565 PRO A N 1
ATOM 4453 C CA . PRO A 1 565 ? 29.662 7.354 -38.743 1.00 86.69 565 PRO A CA 1
ATOM 4454 C C . PRO A 1 565 ? 28.418 7.860 -39.498 1.00 86.69 565 PRO A C 1
ATOM 4456 O O . PRO A 1 565 ? 28.101 9.048 -39.487 1.00 86.69 565 PRO A O 1
ATOM 4459 N N . ILE A 1 566 ? 27.679 6.942 -40.137 1.00 88.62 566 ILE A N 1
ATOM 4460 C CA . ILE A 1 566 ? 26.414 7.256 -40.838 1.00 88.62 566 ILE A CA 1
ATOM 4461 C C . ILE A 1 566 ? 25.227 7.456 -39.877 1.00 88.62 566 ILE A C 1
ATOM 4463 O O . ILE A 1 566 ? 24.198 8.000 -40.273 1.00 88.62 566 ILE A O 1
ATOM 4467 N N . VAL A 1 567 ? 25.382 7.027 -38.619 1.00 90.75 567 VAL A N 1
ATOM 4468 C CA . VAL A 1 567 ? 24.431 7.182 -37.507 1.00 90.75 567 VAL A CA 1
ATOM 4469 C C . VAL A 1 567 ? 25.185 7.701 -36.296 1.00 90.75 567 VAL A C 1
ATOM 4471 O O . VAL A 1 567 ? 26.214 7.135 -35.926 1.00 90.75 567 VAL A O 1
ATOM 4474 N N . ASP A 1 568 ? 24.648 8.715 -35.629 1.00 92.25 568 ASP A N 1
ATOM 4475 C CA . ASP A 1 568 ? 25.157 9.128 -34.323 1.00 92.25 568 ASP A CA 1
ATOM 4476 C C . ASP A 1 568 ? 24.529 8.253 -33.222 1.00 92.25 568 ASP A C 1
ATOM 4478 O O . ASP A 1 568 ? 23.365 8.420 -32.849 1.00 92.25 568 ASP A O 1
ATOM 4482 N N . LEU A 1 569 ? 25.296 7.285 -32.706 1.00 91.06 569 LEU A N 1
ATOM 4483 C CA . LEU A 1 569 ? 24.823 6.364 -31.665 1.00 91.06 569 LEU A CA 1
ATOM 4484 C C . LEU A 1 569 ? 24.570 7.055 -30.317 1.00 91.06 569 LEU A C 1
ATOM 4486 O O . LEU A 1 569 ? 23.734 6.583 -29.545 1.00 91.06 569 LEU A O 1
ATOM 4490 N N . GLU A 1 570 ? 25.244 8.170 -30.029 1.00 92.94 570 GLU A N 1
ATOM 4491 C CA . GLU A 1 570 ? 25.029 8.932 -28.796 1.00 92.94 570 GLU A CA 1
ATOM 4492 C C . GLU A 1 570 ? 23.740 9.756 -28.882 1.00 92.94 570 GLU A C 1
ATOM 4494 O O . GLU A 1 570 ? 22.948 9.789 -27.935 1.00 92.94 570 GLU A O 1
ATOM 4499 N N . ALA A 1 571 ? 23.484 10.388 -30.032 1.00 92.94 571 ALA A N 1
ATOM 4500 C CA . ALA A 1 571 ? 22.206 11.042 -30.307 1.00 92.94 571 ALA A CA 1
ATOM 4501 C C . ALA A 1 571 ? 21.045 10.040 -30.284 1.00 92.94 571 ALA A C 1
ATOM 4503 O O . ALA A 1 571 ? 20.027 10.303 -29.644 1.00 92.94 571 ALA A O 1
ATOM 4504 N N . LEU A 1 572 ? 21.224 8.869 -30.900 1.00 92.56 572 LEU A N 1
ATOM 4505 C CA . LEU A 1 572 ? 20.239 7.793 -30.880 1.00 92.56 572 LEU A CA 1
ATOM 4506 C C . LEU A 1 572 ? 19.934 7.314 -29.453 1.00 92.56 572 LEU A C 1
ATOM 4508 O O . LEU A 1 572 ? 18.766 7.163 -29.105 1.00 92.56 572 LEU A O 1
ATOM 4512 N N . ASN A 1 573 ? 20.951 7.110 -28.609 1.00 93.88 573 ASN A N 1
ATOM 4513 C CA . ASN A 1 573 ? 20.743 6.731 -27.209 1.00 93.88 573 ASN A CA 1
ATOM 4514 C C . ASN A 1 573 ? 19.917 7.775 -26.452 1.00 93.88 573 ASN A C 1
ATOM 4516 O O . ASN A 1 573 ? 18.993 7.401 -25.738 1.00 93.88 573 ASN A O 1
ATOM 4520 N N . ARG A 1 574 ? 20.216 9.070 -26.626 1.00 93.69 574 ARG A N 1
ATOM 4521 C CA . ARG A 1 574 ? 19.442 10.150 -25.991 1.00 93.69 574 ARG A CA 1
ATOM 4522 C C . ARG A 1 574 ? 17.989 10.164 -26.462 1.00 93.69 574 ARG A C 1
ATOM 4524 O O . ARG A 1 574 ? 17.097 10.229 -25.631 1.00 93.69 574 ARG A O 1
ATOM 4531 N N . GLN A 1 575 ? 17.748 10.006 -27.763 1.00 93.62 575 GLN A N 1
ATOM 4532 C CA . GLN A 1 575 ? 16.389 9.926 -28.317 1.00 93.62 575 GLN A CA 1
ATOM 4533 C C . GLN A 1 575 ? 15.618 8.711 -27.776 1.00 93.62 575 GLN A C 1
ATOM 4535 O O . GLN A 1 575 ? 14.436 8.820 -27.458 1.00 93.62 575 GLN A O 1
ATOM 4540 N N . ILE A 1 576 ? 16.284 7.559 -27.623 1.00 92.50 576 ILE A N 1
ATOM 4541 C CA . ILE A 1 576 ? 15.685 6.376 -26.987 1.00 92.50 576 ILE A CA 1
ATOM 4542 C C . ILE A 1 576 ? 15.413 6.641 -25.502 1.00 92.50 576 ILE A C 1
ATOM 4544 O O . ILE A 1 576 ? 14.335 6.301 -25.022 1.00 92.50 576 ILE A O 1
ATOM 4548 N N . TYR A 1 577 ? 16.348 7.256 -24.774 1.00 93.31 577 TYR A N 1
ATOM 4549 C CA . TYR A 1 577 ? 16.144 7.622 -23.373 1.00 93.31 577 TYR A CA 1
ATOM 4550 C C . TYR A 1 577 ? 14.933 8.538 -23.211 1.00 93.31 577 TYR A C 1
ATOM 4552 O O . TYR A 1 577 ? 14.071 8.247 -22.389 1.00 93.31 577 TYR A O 1
ATOM 4560 N N . ASP A 1 578 ? 14.816 9.586 -24.027 1.00 93.31 578 ASP A N 1
ATOM 4561 C CA . ASP A 1 578 ? 13.689 10.518 -23.982 1.00 93.31 578 ASP A CA 1
ATOM 4562 C C . ASP A 1 578 ? 12.357 9.800 -24.249 1.00 93.31 578 ASP A C 1
ATOM 4564 O O . ASP A 1 578 ? 11.377 10.022 -23.534 1.00 93.31 578 ASP A O 1
ATOM 4568 N N . ALA A 1 579 ? 12.331 8.868 -25.208 1.00 92.06 579 ALA A N 1
ATOM 4569 C CA . ALA A 1 579 ? 11.151 8.059 -25.510 1.00 92.06 579 ALA A CA 1
ATOM 4570 C C . ALA A 1 579 ? 10.788 7.064 -24.390 1.00 92.06 579 ALA A C 1
ATOM 4572 O O . ALA A 1 579 ? 9.611 6.770 -24.171 1.00 92.06 579 ALA A O 1
ATOM 4573 N N . VAL A 1 580 ? 11.786 6.533 -23.675 1.00 91.56 580 VAL A N 1
ATOM 4574 C CA . VAL A 1 580 ? 11.599 5.514 -22.630 1.00 91.56 580 VAL A CA 1
ATOM 4575 C C . VAL A 1 580 ? 11.431 6.129 -21.228 1.00 91.56 580 VAL A C 1
ATOM 4577 O O . VAL A 1 580 ? 10.866 5.498 -20.332 1.00 91.56 580 VAL A O 1
ATOM 4580 N N . SER A 1 581 ? 11.845 7.382 -21.039 1.00 91.38 581 SER A N 1
ATOM 4581 C CA . SER A 1 581 ? 11.795 8.137 -19.780 1.00 91.38 581 SER A CA 1
ATOM 4582 C C . SER A 1 581 ? 10.416 8.133 -19.098 1.00 91.38 581 SER A C 1
ATOM 4584 O O . SER A 1 581 ? 10.365 7.885 -17.888 1.00 91.38 581 SER A O 1
ATOM 4586 N N . PRO A 1 582 ? 9.277 8.287 -19.812 1.00 90.56 582 PRO A N 1
ATOM 4587 C CA . PRO A 1 582 ? 7.957 8.182 -19.190 1.00 90.56 582 PRO A CA 1
ATOM 4588 C C . PRO A 1 582 ? 7.722 6.837 -18.496 1.00 90.56 582 PRO A C 1
ATOM 4590 O O . PRO A 1 582 ? 7.098 6.803 -17.441 1.00 90.56 582 PRO A O 1
ATOM 4593 N N . TYR A 1 583 ? 8.258 5.740 -19.044 1.00 89.81 583 TYR A N 1
ATOM 4594 C CA . TYR A 1 583 ? 8.155 4.410 -18.443 1.00 89.81 583 TYR A CA 1
ATOM 4595 C C . TYR A 1 583 ? 9.134 4.240 -17.282 1.00 89.81 583 TYR A C 1
ATOM 4597 O O . TYR A 1 583 ? 8.755 3.692 -16.252 1.00 89.81 583 TYR A O 1
ATOM 4605 N N . ILE A 1 584 ? 10.370 4.739 -17.414 1.00 90.44 584 ILE A N 1
ATOM 4606 C CA . ILE A 1 584 ? 11.401 4.673 -16.362 1.00 90.44 584 ILE A CA 1
ATOM 4607 C C . ILE A 1 584 ? 10.927 5.339 -15.070 1.00 90.44 584 ILE A C 1
ATOM 4609 O O . ILE A 1 584 ? 11.262 4.865 -13.991 1.00 90.44 584 ILE A O 1
ATOM 4613 N N . ASN A 1 585 ? 10.131 6.402 -15.162 1.00 89.62 585 ASN A N 1
ATOM 4614 C CA . ASN A 1 585 ? 9.667 7.150 -13.996 1.00 89.62 585 ASN A CA 1
ATOM 4615 C C . ASN A 1 585 ? 8.387 6.581 -13.357 1.00 89.62 585 ASN A C 1
ATOM 4617 O O . ASN A 1 585 ? 7.965 7.076 -12.314 1.00 89.62 585 ASN A O 1
ATOM 4621 N N . LEU A 1 586 ? 7.785 5.521 -13.918 1.00 88.50 586 LEU A N 1
ATOM 4622 C CA . LEU A 1 586 ? 6.512 4.972 -13.429 1.00 88.50 586 LEU A CA 1
ATOM 4623 C C . LEU A 1 586 ? 6.565 4.438 -11.998 1.00 88.50 586 LEU A C 1
ATOM 4625 O O . LEU A 1 586 ? 5.517 4.328 -11.379 1.00 88.50 586 LEU A O 1
ATOM 4629 N N . TRP A 1 587 ? 7.733 4.079 -11.468 1.00 88.31 587 TRP A N 1
ATOM 4630 C CA . TRP A 1 587 ? 7.874 3.537 -10.110 1.00 88.31 587 TRP A CA 1
ATOM 4631 C C . TRP A 1 587 ? 8.091 4.607 -9.030 1.00 88.31 587 TRP A C 1
ATOM 4633 O O . TRP A 1 587 ? 8.087 4.274 -7.842 1.00 88.31 587 TRP A O 1
ATOM 4643 N N . LEU A 1 588 ? 8.293 5.871 -9.419 1.00 88.50 588 LEU A N 1
ATOM 4644 C CA . LEU A 1 588 ? 8.587 6.962 -8.492 1.00 88.50 588 LEU A CA 1
ATOM 4645 C C . LEU A 1 588 ? 7.339 7.344 -7.686 1.00 88.50 588 LEU A C 1
ATOM 4647 O O . LEU A 1 588 ? 6.259 7.575 -8.226 1.00 88.50 588 LEU A O 1
ATOM 4651 N N . ARG A 1 589 ? 7.498 7.397 -6.362 1.00 86.75 589 ARG A N 1
ATOM 4652 C CA . ARG A 1 589 ? 6.411 7.553 -5.387 1.00 86.75 589 ARG A CA 1
ATOM 4653 C C . ARG A 1 589 ? 6.301 9.016 -4.944 1.00 86.75 589 ARG A C 1
ATOM 4655 O O . ARG A 1 589 ? 6.809 9.365 -3.884 1.00 86.75 589 ARG A O 1
ATOM 4662 N N . TYR A 1 590 ? 5.690 9.868 -5.766 1.00 78.38 590 TYR A N 1
ATOM 4663 C CA . TYR A 1 590 ? 5.513 11.291 -5.432 1.00 78.38 590 TYR A CA 1
ATOM 4664 C C . TYR A 1 590 ? 4.284 11.562 -4.551 1.00 78.38 590 TYR A C 1
ATOM 4666 O O . TYR A 1 590 ? 4.349 12.415 -3.673 1.00 78.38 590 TYR A O 1
ATOM 4674 N N . ASP A 1 591 ? 3.214 10.779 -4.727 1.00 79.94 591 ASP A N 1
ATOM 4675 C CA . ASP A 1 591 ? 1.891 11.055 -4.145 1.00 79.94 591 ASP A CA 1
ATOM 4676 C C . ASP A 1 591 ? 1.431 9.952 -3.170 1.00 79.94 591 ASP A C 1
ATOM 4678 O O . ASP A 1 591 ? 0.277 9.521 -3.194 1.00 79.94 591 ASP A O 1
ATOM 4682 N N . ILE A 1 592 ? 2.348 9.415 -2.357 1.00 88.69 592 ILE A N 1
ATOM 4683 C CA . ILE A 1 592 ? 2.033 8.366 -1.373 1.00 88.69 592 ILE A CA 1
ATOM 4684 C C . ILE A 1 592 ? 2.336 8.880 0.034 1.00 88.69 592 ILE A C 1
ATOM 4686 O O . ILE A 1 592 ? 3.498 9.037 0.411 1.00 88.69 592 ILE A O 1
ATOM 4690 N N . GLU A 1 593 ? 1.276 9.108 0.807 1.00 89.25 593 GLU A N 1
ATOM 4691 C CA . GLU A 1 593 ? 1.346 9.529 2.202 1.00 89.25 593 GLU A CA 1
ATOM 4692 C C . GLU A 1 593 ? 0.545 8.549 3.082 1.00 89.25 593 GLU A C 1
ATOM 4694 O O . GLU A 1 593 ? -0.658 8.390 2.862 1.00 89.25 593 GLU A O 1
ATOM 4699 N N . PRO A 1 594 ? 1.179 7.884 4.070 1.00 92.12 594 PRO A N 1
ATOM 4700 C CA . PRO A 1 594 ? 2.584 8.012 4.466 1.00 92.12 594 PRO A CA 1
ATOM 4701 C C . PRO A 1 594 ? 3.540 7.311 3.483 1.00 92.12 594 PRO A C 1
ATOM 4703 O O . PRO A 1 594 ? 3.136 6.467 2.689 1.00 92.12 594 PRO A O 1
ATOM 4706 N N . ALA A 1 595 ? 4.834 7.635 3.554 1.00 87.00 595 ALA A N 1
ATOM 4707 C CA . ALA A 1 595 ? 5.847 6.988 2.722 1.00 87.00 595 ALA A CA 1
ATOM 4708 C C . ALA A 1 595 ? 5.980 5.493 3.089 1.00 87.00 595 ALA A C 1
ATOM 4710 O O . ALA A 1 595 ? 6.535 5.157 4.135 1.00 87.00 595 ALA A O 1
ATOM 4711 N N . LEU A 1 596 ? 5.464 4.609 2.227 1.00 92.06 596 LEU A N 1
ATOM 4712 C CA . LEU A 1 596 ? 5.438 3.147 2.407 1.00 92.06 596 LEU A CA 1
ATOM 4713 C C . LEU A 1 596 ? 6.840 2.531 2.237 1.00 92.06 596 LEU A C 1
ATOM 4715 O O . LEU A 1 596 ? 7.217 2.069 1.156 1.00 92.06 596 LEU A O 1
ATOM 4719 N N . ASN A 1 597 ? 7.659 2.595 3.282 1.00 91.31 597 ASN A N 1
ATOM 4720 C CA . ASN A 1 597 ? 9.096 2.327 3.218 1.00 91.31 597 ASN A CA 1
ATOM 4721 C C . ASN A 1 597 ? 9.491 0.869 3.507 1.00 91.31 597 ASN A C 1
ATOM 4723 O O . ASN A 1 597 ? 10.638 0.510 3.251 1.00 91.31 597 ASN A O 1
ATOM 4727 N N . MET A 1 598 ? 8.582 0.017 3.980 1.00 93.19 598 MET A N 1
ATOM 4728 C CA . MET A 1 598 ? 8.847 -1.414 4.203 1.00 93.19 598 MET A CA 1
ATOM 4729 C C . MET A 1 598 ? 8.546 -2.274 2.966 1.00 93.19 598 MET A C 1
ATOM 4731 O O . MET A 1 598 ? 9.181 -3.299 2.714 1.00 93.19 598 MET A O 1
ATOM 4735 N N . THR A 1 599 ? 7.597 -1.837 2.144 1.00 94.12 599 THR A N 1
ATOM 4736 C CA . THR A 1 599 ? 7.128 -2.510 0.922 1.00 94.12 599 THR A CA 1
ATOM 4737 C C . THR A 1 599 ? 7.794 -1.933 -0.333 1.00 94.12 599 THR A C 1
ATOM 4739 O O . THR A 1 599 ? 7.218 -1.834 -1.420 1.00 94.12 599 THR A O 1
ATOM 4742 N N . ARG A 1 600 ? 9.070 -1.539 -0.216 1.00 92.00 600 ARG A N 1
ATOM 4743 C CA . ARG A 1 600 ? 9.878 -0.969 -1.317 1.00 92.00 600 ARG A CA 1
ATOM 4744 C C . ARG A 1 600 ? 10.113 -1.925 -2.482 1.00 92.00 600 ARG A C 1
ATOM 4746 O O . ARG A 1 600 ? 10.492 -1.477 -3.552 1.00 92.00 600 ARG A O 1
ATOM 4753 N N . HIS A 1 601 ? 9.879 -3.216 -2.289 1.00 93.12 601 HIS A N 1
ATOM 4754 C CA . HIS A 1 601 ? 10.016 -4.242 -3.318 1.00 93.12 601 HIS A CA 1
ATOM 4755 C C . HIS A 1 601 ? 8.777 -4.356 -4.235 1.00 93.12 601 HIS A C 1
ATOM 4757 O O . HIS A 1 601 ? 8.839 -5.069 -5.234 1.00 93.12 601 HIS A O 1
ATOM 4763 N N . LEU A 1 602 ? 7.687 -3.629 -3.937 1.00 95.44 602 LEU A N 1
ATOM 4764 C CA . LEU A 1 602 ? 6.438 -3.597 -4.710 1.00 95.44 602 LEU A CA 1
ATOM 4765 C C . LEU A 1 602 ? 6.310 -2.318 -5.560 1.00 95.44 602 LEU A C 1
ATOM 4767 O O . LEU A 1 602 ? 6.741 -1.229 -5.155 1.00 95.44 602 LEU A O 1
ATOM 4771 N N . LEU A 1 603 ? 5.671 -2.422 -6.729 1.00 95.06 603 LEU A N 1
ATOM 4772 C CA . LEU A 1 603 ? 5.234 -1.267 -7.522 1.00 95.06 603 LEU A CA 1
ATOM 4773 C C . LEU A 1 603 ? 3.910 -0.716 -6.969 1.00 95.06 603 LEU A C 1
ATOM 4775 O O . LEU A 1 603 ? 2.833 -1.211 -7.291 1.00 95.06 603 LEU A O 1
ATOM 4779 N N . LEU A 1 604 ? 3.996 0.340 -6.161 1.00 94.75 604 LEU A N 1
ATOM 4780 C CA . LEU A 1 604 ? 2.843 0.939 -5.467 1.00 94.75 604 LEU A CA 1
ATOM 4781 C C . LEU A 1 604 ? 2.208 2.121 -6.226 1.00 94.75 604 LEU A C 1
ATOM 4783 O O . LEU A 1 604 ? 1.278 2.770 -5.741 1.00 94.75 604 LEU A O 1
ATOM 4787 N N . THR A 1 605 ? 2.708 2.432 -7.419 1.00 93.56 605 THR A N 1
ATOM 4788 C CA . THR A 1 605 ? 2.245 3.538 -8.265 1.00 93.56 605 THR A CA 1
ATOM 4789 C C . THR A 1 605 ? 1.057 3.109 -9.126 1.00 93.56 605 THR A C 1
ATOM 4791 O O . THR A 1 605 ? 1.176 2.739 -10.296 1.00 93.56 605 THR A O 1
ATOM 4794 N N . LEU A 1 606 ? -0.120 3.157 -8.509 1.00 93.31 606 LEU A N 1
ATOM 4795 C CA . LEU A 1 606 ? -1.415 3.042 -9.174 1.00 93.31 606 LEU A CA 1
ATOM 4796 C C . LEU A 1 606 ? -1.814 4.371 -9.822 1.00 93.31 606 LEU A C 1
ATOM 4798 O O . LEU A 1 606 ? -1.615 5.429 -9.218 1.00 93.31 606 LEU A O 1
ATOM 4802 N N . ASN A 1 607 ? -2.377 4.300 -11.029 1.00 90.88 607 ASN A N 1
ATOM 4803 C CA . ASN A 1 607 ? -2.959 5.431 -11.748 1.00 90.88 607 ASN A CA 1
ATOM 4804 C C . ASN A 1 607 ? -4.495 5.430 -11.622 1.00 90.88 607 ASN A C 1
ATOM 4806 O O . ASN A 1 607 ? -5.080 4.568 -10.968 1.00 90.88 607 ASN A O 1
ATOM 4810 N N . ASN A 1 608 ? -5.166 6.369 -12.293 1.00 90.56 608 ASN A N 1
ATOM 4811 C CA . ASN A 1 608 ? -6.626 6.492 -12.237 1.00 90.56 608 ASN A CA 1
ATOM 4812 C C . ASN A 1 608 ? -7.379 5.224 -12.688 1.00 90.56 608 ASN A C 1
ATOM 4814 O O . ASN A 1 608 ? -8.465 4.972 -12.182 1.00 90.56 608 ASN A O 1
ATOM 4818 N N . ASN A 1 609 ? -6.819 4.402 -13.583 1.00 91.44 609 ASN A N 1
ATOM 4819 C CA . ASN A 1 609 ? -7.468 3.168 -14.043 1.00 91.44 609 ASN A CA 1
ATOM 4820 C C . ASN A 1 609 ? -7.506 2.080 -12.968 1.00 91.44 609 ASN A C 1
ATOM 4822 O O . ASN A 1 609 ? -8.389 1.229 -13.010 1.00 91.44 609 ASN A O 1
ATOM 4826 N N . GLU A 1 610 ? -6.558 2.095 -12.032 1.00 94.31 610 GLU A N 1
ATOM 4827 C CA . GLU A 1 610 ? -6.545 1.178 -10.892 1.00 94.31 610 GLU A CA 1
ATOM 4828 C C . GLU A 1 610 ? -7.209 1.801 -9.658 1.00 94.31 610 GLU A C 1
ATOM 4830 O O . GLU A 1 610 ? -7.908 1.117 -8.921 1.00 94.31 610 GLU A O 1
ATOM 4835 N N . MET A 1 611 ? -7.040 3.110 -9.448 1.00 93.19 611 MET A N 1
ATOM 4836 C CA . MET A 1 611 ? -7.627 3.823 -8.307 1.00 93.19 611 MET A CA 1
ATOM 4837 C C . MET A 1 611 ? -9.145 4.005 -8.429 1.00 93.19 611 MET A C 1
ATOM 4839 O O . MET A 1 611 ? -9.815 4.139 -7.410 1.00 93.19 611 MET A O 1
ATOM 4843 N N . LYS A 1 612 ? -9.711 3.982 -9.646 1.00 92.06 612 LYS A N 1
ATOM 4844 C CA . LYS A 1 612 ? -11.151 4.196 -9.875 1.00 92.06 612 LYS A CA 1
ATOM 4845 C C . LYS A 1 612 ? -12.073 3.231 -9.128 1.00 92.06 612 LYS A C 1
ATOM 4847 O O . LYS A 1 612 ? -13.201 3.623 -8.869 1.00 92.06 612 LYS A O 1
ATOM 4852 N N . PHE A 1 613 ? -11.590 2.032 -8.790 1.00 91.56 613 PHE A N 1
ATOM 4853 C CA . PHE A 1 613 ? -12.362 0.998 -8.094 1.00 91.56 613 PHE A CA 1
ATOM 4854 C C . PHE A 1 613 ? -12.616 1.314 -6.616 1.00 91.56 613 PHE A C 1
ATOM 4856 O O . PHE A 1 613 ? -13.447 0.669 -5.979 1.00 91.56 613 PHE A O 1
ATOM 4863 N N . LEU A 1 614 ? -11.893 2.286 -6.056 1.00 93.25 614 LEU A N 1
ATOM 4864 C CA . LEU A 1 614 ? -12.172 2.782 -4.718 1.00 93.25 614 LEU A CA 1
ATOM 4865 C C . LEU A 1 614 ? -13.486 3.589 -4.688 1.00 93.25 614 LEU A C 1
ATOM 4867 O O . LEU A 1 614 ? -13.961 4.078 -5.713 1.00 93.25 614 LEU A O 1
ATOM 4871 N N . PRO A 1 615 ? -14.074 3.805 -3.505 1.00 90.69 615 PRO A N 1
ATOM 4872 C CA . PRO A 1 615 ? -15.158 4.765 -3.346 1.00 90.69 615 PRO A CA 1
ATOM 4873 C C . PRO A 1 615 ? -14.740 6.200 -3.699 1.00 90.69 615 PRO A C 1
ATOM 4875 O O . PRO A 1 615 ? -13.564 6.571 -3.615 1.00 90.69 615 PRO A O 1
ATOM 4878 N N . LEU A 1 616 ? -15.724 7.056 -4.000 1.00 90.12 616 LEU A N 1
ATOM 4879 C CA . LEU A 1 616 ? -15.501 8.478 -4.310 1.00 90.12 616 LEU A CA 1
ATOM 4880 C C . LEU A 1 616 ? -14.732 9.217 -3.205 1.00 90.12 616 LEU A C 1
ATOM 4882 O O . LEU A 1 616 ? -13.841 10.013 -3.500 1.00 90.12 616 LEU A O 1
ATOM 4886 N N . TRP A 1 617 ? -15.036 8.935 -1.934 1.00 92.88 617 TRP A N 1
ATOM 4887 C CA . TRP A 1 617 ? -14.351 9.559 -0.797 1.00 92.88 617 TRP A CA 1
ATOM 4888 C C . TRP A 1 617 ? -12.866 9.170 -0.717 1.00 92.88 617 TRP A C 1
ATOM 4890 O O . TRP A 1 617 ? -12.064 9.937 -0.193 1.00 92.88 617 TRP A O 1
ATOM 4900 N N . ALA A 1 618 ? -12.485 8.022 -1.284 1.00 91.38 618 ALA A N 1
ATOM 4901 C CA . ALA A 1 618 ? -11.119 7.503 -1.321 1.00 91.38 618 ALA A CA 1
ATOM 4902 C C . ALA A 1 618 ? -10.393 7.801 -2.648 1.00 91.38 618 ALA A C 1
ATOM 4904 O O . ALA A 1 618 ? -9.299 7.283 -2.879 1.00 91.38 618 ALA A O 1
ATOM 4905 N N . GLY A 1 619 ? -10.961 8.644 -3.519 1.00 85.00 619 GLY A N 1
ATOM 4906 C CA . GLY A 1 619 ? -10.351 9.037 -4.794 1.00 85.00 619 GLY A CA 1
ATOM 4907 C C . GLY A 1 619 ? -10.660 8.116 -5.977 1.00 85.00 619 GLY A C 1
ATOM 4908 O O . GLY A 1 619 ? -9.975 8.204 -6.996 1.00 85.00 619 GLY A O 1
ATOM 4909 N N . GLY A 1 620 ? -11.666 7.243 -5.865 1.00 86.94 620 GLY A N 1
ATOM 4910 C CA . GLY A 1 620 ? -12.168 6.493 -7.014 1.00 86.94 620 GLY A CA 1
ATOM 4911 C C . GLY A 1 620 ? -13.140 7.285 -7.891 1.00 86.94 620 GLY A C 1
ATOM 4912 O O . GLY A 1 620 ? -13.322 8.491 -7.716 1.00 86.94 620 GLY A O 1
ATOM 4913 N N . CYS A 1 621 ? -13.744 6.622 -8.881 1.00 81.00 621 CYS A N 1
ATOM 4914 C CA . CYS A 1 621 ? -14.591 7.262 -9.893 1.00 81.00 621 CYS A CA 1
ATOM 4915 C C . CYS A 1 621 ? -15.961 6.583 -9.993 1.00 81.00 621 CYS A C 1
ATOM 4917 O O . CYS A 1 621 ? -16.075 5.368 -9.903 1.00 81.00 621 CYS A O 1
ATOM 4919 N N . ASN A 1 622 ? -17.008 7.369 -10.258 1.00 65.38 622 ASN A N 1
ATOM 4920 C CA . ASN A 1 622 ? -18.359 6.856 -10.501 1.00 65.38 622 ASN A CA 1
ATOM 4921 C C . ASN A 1 622 ? -18.617 6.668 -12.009 1.00 65.38 622 ASN A C 1
ATOM 4923 O O . ASN A 1 622 ? -19.528 7.267 -12.575 1.00 65.38 622 ASN A O 1
ATOM 4927 N N . ASP A 1 623 ? -17.751 5.912 -12.688 1.00 61.78 623 ASP A N 1
ATOM 4928 C CA . ASP A 1 623 ? -17.827 5.673 -14.140 1.00 61.78 623 ASP A CA 1
ATOM 4929 C C . ASP A 1 623 ? -18.681 4.442 -14.513 1.00 61.78 623 ASP A C 1
ATOM 4931 O O . ASP A 1 623 ? -18.669 3.996 -15.659 1.00 61.78 623 ASP A O 1
ATOM 4935 N N . GLY A 1 624 ? -19.416 3.880 -13.546 1.00 55.38 624 GLY A N 1
ATOM 4936 C CA . GLY A 1 624 ? -20.218 2.667 -13.719 1.00 55.38 624 GLY A CA 1
ATOM 4937 C C . GLY A 1 624 ? -19.403 1.372 -13.827 1.00 55.38 624 GLY A C 1
ATOM 4938 O O . GLY A 1 624 ? -19.996 0.312 -14.008 1.00 55.38 624 GLY A O 1
ATOM 4939 N N . THR A 1 625 ? -18.067 1.419 -13.702 1.00 55.06 625 THR A N 1
ATOM 4940 C CA . THR A 1 625 ? -17.193 0.228 -13.769 1.00 55.06 625 THR A CA 1
ATOM 4941 C C . THR A 1 625 ? -16.818 -0.366 -12.405 1.00 55.06 625 THR A C 1
ATOM 4943 O O . THR A 1 625 ? -16.088 -1.355 -12.359 1.00 55.06 625 THR A O 1
ATOM 4946 N N . GLY A 1 626 ? -17.378 0.170 -11.315 1.00 51.34 626 GLY A N 1
ATOM 4947 C CA . GLY A 1 626 ? -17.316 -0.410 -9.967 1.00 51.34 626 GLY A CA 1
ATOM 4948 C C . GLY A 1 626 ? -16.722 0.549 -8.937 1.00 51.34 626 GLY A C 1
ATOM 4949 O O . GLY A 1 626 ? -15.611 1.029 -9.116 1.00 51.34 626 GLY A O 1
ATOM 4950 N N . GLY A 1 627 ? -17.491 0.813 -7.878 1.00 45.22 627 GLY A N 1
ATOM 4951 C CA . GLY A 1 627 ? -17.169 1.708 -6.758 1.00 45.22 627 GLY A CA 1
ATOM 4952 C C . GLY A 1 627 ? -18.419 2.359 -6.142 1.00 45.22 627 GLY A C 1
ATOM 4953 O O . GLY A 1 627 ? -18.408 2.761 -4.983 1.00 45.22 627 GLY A O 1
ATOM 4954 N N . VAL A 1 628 ? -19.522 2.425 -6.899 1.00 44.28 628 VAL A N 1
ATOM 4955 C CA . VAL A 1 628 ? -20.850 2.824 -6.410 1.00 44.28 628 VAL A CA 1
ATOM 4956 C C . VAL A 1 628 ? -21.862 1.783 -6.895 1.00 44.28 628 VAL A C 1
ATOM 4958 O O . VAL A 1 628 ? -22.126 1.683 -8.087 1.00 44.28 628 VAL A O 1
ATOM 4961 N N . PHE A 1 629 ? -22.312 0.963 -5.946 1.00 49.16 629 PHE A N 1
ATOM 4962 C CA . PHE A 1 629 ? -23.470 0.060 -5.916 1.00 49.16 629 PHE A CA 1
ATOM 4963 C C . PHE A 1 629 ? -24.229 -0.186 -7.235 1.00 49.16 629 PHE A C 1
ATOM 4965 O O . PHE A 1 629 ? -24.859 0.712 -7.792 1.00 49.16 629 PHE A O 1
ATOM 4972 N N . GLN A 1 630 ? -24.307 -1.452 -7.653 1.00 33.75 630 GLN A N 1
ATOM 4973 C CA . GLN A 1 630 ? -25.484 -1.906 -8.397 1.00 33.75 630 GLN A CA 1
ATOM 4974 C C . GLN A 1 630 ? -26.666 -1.953 -7.416 1.00 33.75 630 GLN A C 1
ATOM 4976 O O . GLN A 1 630 ? -26.740 -2.848 -6.581 1.00 33.75 630 GLN A O 1
ATOM 4981 N N . GLU A 1 631 ? -27.585 -0.986 -7.507 1.00 42.88 631 GLU A N 1
ATOM 4982 C CA . GLU A 1 631 ? -28.911 -1.054 -6.859 1.00 42.88 631 GLU A CA 1
ATOM 4983 C C . GLU A 1 631 ? -29.794 -2.150 -7.483 1.00 42.88 631 GLU A C 1
ATOM 4985 O O . GLU A 1 631 ? -30.751 -2.624 -6.871 1.00 42.88 631 GLU A O 1
ATOM 4990 N N . GLU A 1 632 ? -29.468 -2.585 -8.701 1.00 36.06 632 GLU A N 1
ATOM 4991 C CA . GLU A 1 632 ? -30.242 -3.576 -9.435 1.00 36.06 632 GLU A CA 1
ATOM 4992 C C . GLU A 1 632 ? -29.583 -4.953 -9.346 1.00 36.06 632 GLU A C 1
ATOM 4994 O O . GLU A 1 632 ? -28.591 -5.248 -10.016 1.00 36.06 632 GLU A O 1
ATOM 4999 N N . LEU A 1 633 ? -30.182 -5.821 -8.524 1.00 39.97 633 LEU A N 1
ATOM 5000 C CA . LEU A 1 633 ? -29.967 -7.264 -8.590 1.00 39.97 633 LEU A CA 1
ATOM 5001 C C . LEU A 1 633 ? -30.159 -7.721 -10.049 1.00 39.97 633 LEU A C 1
ATOM 5003 O O . LEU A 1 633 ? -31.199 -7.406 -10.641 1.00 39.97 633 LEU A O 1
ATOM 5007 N N . PRO A 1 634 ? -29.214 -8.469 -10.648 1.00 41.00 634 PRO A N 1
ATOM 5008 C CA . PRO A 1 634 ? -29.403 -8.973 -11.998 1.00 41.00 634 PRO A CA 1
ATOM 5009 C C . PRO A 1 634 ? -30.673 -9.839 -12.044 1.00 41.00 634 PRO A C 1
ATOM 5011 O O . PRO A 1 634 ? -30.934 -10.598 -11.105 1.00 41.00 634 PRO A O 1
ATOM 5014 N N . PRO A 1 635 ? -31.481 -9.742 -13.114 1.00 41.31 635 PRO A N 1
ATOM 5015 C CA . PRO A 1 635 ? -32.752 -10.449 -13.211 1.00 41.31 635 PRO A CA 1
ATOM 5016 C C . PRO A 1 635 ? -32.558 -11.955 -12.993 1.00 41.31 635 PRO A C 1
ATOM 5018 O O . PRO A 1 635 ? -31.767 -12.606 -13.682 1.00 41.31 635 PRO A O 1
ATOM 5021 N N . ALA A 1 636 ? -33.289 -12.508 -12.023 1.00 45.06 636 ALA A N 1
ATOM 5022 C CA . ALA A 1 636 ? -33.267 -13.924 -11.671 1.00 45.06 636 ALA A CA 1
ATOM 5023 C C . ALA A 1 636 ? -33.929 -14.761 -12.780 1.00 45.06 636 ALA A C 1
ATOM 5025 O O . ALA A 1 636 ? -35.104 -15.111 -12.711 1.00 45.06 636 ALA A O 1
ATOM 5026 N N . TYR A 1 637 ? -33.177 -15.065 -13.837 1.00 45.69 637 TYR A N 1
ATOM 5027 C CA . TYR A 1 637 ? -33.688 -15.790 -15.006 1.00 45.69 637 TYR A CA 1
ATOM 5028 C C . TYR A 1 637 ? -33.978 -17.282 -14.752 1.00 45.69 637 TYR A C 1
ATOM 5030 O O . TYR A 1 637 ? -34.625 -17.908 -15.586 1.00 45.69 637 TYR A O 1
ATOM 5038 N N . TRP A 1 638 ? -33.509 -17.866 -13.642 1.00 45.88 638 TRP A N 1
ATOM 5039 C CA . TRP A 1 638 ? -33.433 -19.330 -13.484 1.00 45.88 638 TRP A CA 1
ATOM 5040 C C . TRP A 1 638 ? -34.340 -19.942 -12.404 1.00 45.88 638 TRP A C 1
ATOM 5042 O O . TRP A 1 638 ? -34.308 -21.153 -12.213 1.00 45.88 638 TRP A O 1
ATOM 5052 N N . GLY A 1 639 ? -35.213 -19.157 -11.767 1.00 47.62 639 GLY A N 1
ATOM 5053 C CA . GLY A 1 639 ? -36.188 -19.680 -10.799 1.00 47.62 639 GLY A CA 1
ATOM 5054 C C . GLY A 1 639 ? -35.571 -20.304 -9.529 1.00 47.62 639 GLY A C 1
ATOM 5055 O O . GLY A 1 639 ? -34.347 -20.336 -9.383 1.00 47.62 639 GLY A O 1
ATOM 5056 N N . PRO A 1 640 ? -36.404 -20.736 -8.561 1.00 38.94 640 PRO A N 1
ATOM 5057 C CA . PRO A 1 640 ? -35.949 -21.197 -7.249 1.00 38.94 640 PRO A CA 1
ATOM 5058 C C . PRO A 1 640 ? -35.411 -22.631 -7.289 1.00 38.94 640 PRO A C 1
ATOM 5060 O O . PRO A 1 640 ? -36.050 -23.527 -7.847 1.00 38.94 640 PRO A O 1
ATOM 5063 N N . SER A 1 641 ? -34.291 -22.868 -6.609 1.00 43.31 641 SER A N 1
ATOM 5064 C CA . SER A 1 641 ? -33.744 -24.211 -6.398 1.00 43.31 641 SER A CA 1
ATOM 5065 C C . SER A 1 641 ? -34.263 -24.787 -5.084 1.00 43.31 641 SER A C 1
ATOM 5067 O O . SER A 1 641 ? -33.632 -24.673 -4.039 1.00 43.31 641 SER A O 1
ATOM 5069 N N . GLY A 1 642 ? -35.439 -25.414 -5.148 1.00 54.53 642 GLY A N 1
ATOM 5070 C CA . GLY A 1 642 ? -36.035 -26.136 -4.023 1.00 54.53 642 GLY A CA 1
ATOM 5071 C C . GLY A 1 642 ? -36.647 -25.246 -2.926 1.00 54.53 642 GLY A C 1
ATOM 5072 O O . GLY A 1 642 ? -36.689 -24.022 -3.051 1.00 54.53 642 GLY A O 1
ATOM 5073 N N . PRO A 1 643 ? -37.200 -25.855 -1.861 1.00 41.38 643 PRO A N 1
ATOM 5074 C CA . PRO A 1 643 ? -37.907 -25.135 -0.806 1.00 41.38 643 PRO A CA 1
ATOM 5075 C C . PRO A 1 643 ? -36.913 -24.405 0.115 1.00 41.38 643 PRO A C 1
ATOM 5077 O O . PRO A 1 643 ? -36.421 -24.963 1.089 1.00 41.38 643 PRO A O 1
ATOM 5080 N N . GLY A 1 644 ? -36.605 -23.149 -0.210 1.00 43.62 644 GLY A N 1
ATOM 5081 C CA . GLY A 1 644 ? -35.735 -22.252 0.561 1.00 43.62 644 GLY A CA 1
ATOM 5082 C C . GLY A 1 644 ? -35.328 -21.016 -0.261 1.00 43.62 644 GLY A C 1
ATOM 5083 O O . GLY A 1 644 ? -35.462 -21.040 -1.484 1.00 43.62 644 GLY A O 1
ATOM 5084 N N . PRO A 1 645 ? -34.859 -19.911 0.355 1.00 43.31 645 PRO A N 1
ATOM 5085 C CA . PRO A 1 645 ? -34.673 -18.624 -0.322 1.00 43.31 645 PRO A CA 1
ATOM 5086 C C . PRO A 1 645 ? -33.340 -18.545 -1.094 1.00 43.31 645 PRO A C 1
ATOM 5088 O O . PRO A 1 645 ? -32.548 -17.632 -0.878 1.00 43.31 645 PRO A O 1
ATOM 5091 N N . ALA A 1 646 ? -33.071 -19.498 -1.989 1.00 37.19 646 ALA A N 1
ATOM 5092 C CA . ALA A 1 646 ? -31.885 -19.502 -2.846 1.00 37.19 646 ALA A CA 1
ATOM 5093 C C . ALA A 1 646 ? -32.285 -19.307 -4.321 1.00 37.19 646 ALA A C 1
ATOM 5095 O O . ALA A 1 646 ? -32.972 -20.145 -4.908 1.00 37.19 646 ALA A O 1
ATOM 5096 N N . TYR A 1 647 ? -31.844 -18.194 -4.919 1.00 43.03 647 TYR A N 1
ATOM 5097 C CA . TYR A 1 647 ? -32.060 -17.859 -6.331 1.00 43.03 647 TYR A CA 1
ATOM 5098 C C . TYR A 1 647 ? -30.734 -17.876 -7.099 1.00 43.03 647 TYR A C 1
ATOM 5100 O O . TYR A 1 647 ? -29.717 -17.393 -6.606 1.00 43.03 647 TYR A O 1
ATOM 5108 N N . HIS A 1 648 ? -30.753 -18.394 -8.329 1.00 41.47 648 HIS A N 1
ATOM 5109 C CA . HIS A 1 648 ? -29.613 -18.342 -9.246 1.00 41.47 648 HIS A CA 1
ATOM 5110 C C . HIS A 1 648 ? -29.560 -16.997 -9.991 1.00 41.47 648 HIS A C 1
ATOM 5112 O O . HIS A 1 648 ? -30.465 -16.672 -10.764 1.00 41.47 648 HIS A O 1
ATOM 5118 N N . THR A 1 649 ? -28.467 -16.251 -9.830 1.00 39.28 649 THR A N 1
ATOM 5119 C CA . THR A 1 649 ? -28.040 -15.200 -10.767 1.00 39.28 649 THR A CA 1
ATOM 5120 C C . THR A 1 649 ? -26.997 -15.822 -11.710 1.00 39.28 649 THR A C 1
ATOM 5122 O O . THR A 1 649 ? -26.065 -16.486 -11.268 1.00 39.28 649 THR A O 1
ATOM 5125 N N . GLY A 1 650 ? -27.221 -15.755 -13.027 1.00 37.22 650 GLY A N 1
ATOM 5126 C CA . GLY A 1 650 ? -26.484 -16.555 -14.021 1.00 37.22 650 GLY A CA 1
ATOM 5127 C C . GLY A 1 650 ? -24.959 -16.338 -14.066 1.00 37.22 650 GLY A C 1
ATOM 5128 O O . GLY A 1 650 ? -24.466 -15.286 -13.684 1.00 37.22 650 GLY A O 1
ATOM 5129 N N . ILE A 1 651 ? -24.246 -17.358 -14.575 1.00 38.75 651 ILE A N 1
ATOM 5130 C CA . ILE A 1 651 ? -22.785 -17.467 -14.813 1.00 38.75 651 ILE A CA 1
ATOM 5131 C C . ILE A 1 651 ? -21.925 -16.675 -13.813 1.00 38.75 651 ILE A C 1
ATOM 5133 O O . ILE A 1 651 ? -21.188 -15.757 -14.167 1.00 38.75 651 ILE A O 1
ATOM 5137 N N . THR A 1 652 ? -21.979 -17.081 -12.551 1.00 36.44 652 THR A N 1
ATOM 5138 C CA . THR A 1 652 ? -20.925 -16.803 -11.577 1.00 36.44 652 THR A CA 1
ATOM 5139 C C . THR A 1 652 ? -19.741 -17.739 -11.838 1.00 36.44 652 THR A C 1
ATOM 5141 O O . THR A 1 652 ? -19.888 -18.958 -11.938 1.00 36.44 652 THR A O 1
ATOM 5144 N N . ILE A 1 653 ? -18.547 -17.160 -12.002 1.00 34.75 653 ILE A N 1
ATOM 5145 C CA . ILE A 1 653 ? -17.275 -17.899 -11.963 1.00 34.75 653 ILE A CA 1
ATOM 5146 C C . ILE A 1 653 ? -17.178 -18.526 -10.559 1.00 34.75 653 ILE A C 1
ATOM 5148 O O . ILE A 1 653 ? -17.544 -17.841 -9.606 1.00 34.75 653 ILE A O 1
ATOM 5152 N N . PRO A 1 654 ? -16.734 -19.787 -10.390 1.00 24.41 654 PRO A N 1
ATOM 5153 C CA . PRO A 1 654 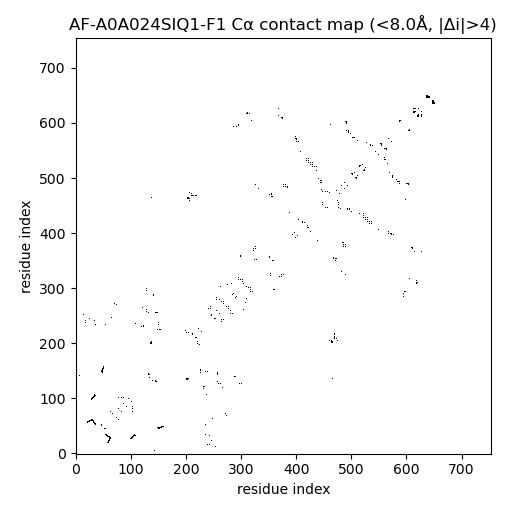? -16.752 -20.440 -9.086 1.00 24.41 654 PRO A CA 1
ATOM 5154 C C . PRO A 1 654 ? -15.892 -19.658 -8.088 1.00 24.41 654 PRO A C 1
ATOM 5156 O O . PRO A 1 654 ? -14.666 -19.649 -8.197 1.00 24.41 654 PRO A O 1
ATOM 5159 N N . SER A 1 655 ? -16.528 -19.002 -7.119 1.00 31.34 655 SER A N 1
ATOM 5160 C CA . SER A 1 655 ? -15.854 -18.564 -5.902 1.00 31.34 655 SER A CA 1
ATOM 5161 C C . SER A 1 655 ? -15.459 -19.818 -5.129 1.00 31.34 655 SER A C 1
ATOM 5163 O O . SER A 1 655 ? -16.284 -20.715 -4.939 1.00 31.34 655 SER A O 1
ATOM 5165 N N . ALA A 1 656 ? -14.195 -19.908 -4.716 1.00 33.41 656 ALA A N 1
ATOM 5166 C CA . ALA A 1 656 ? -13.765 -20.942 -3.788 1.00 33.41 656 ALA A CA 1
ATOM 5167 C C . ALA A 1 656 ? -14.645 -20.849 -2.535 1.00 33.41 656 ALA A C 1
ATOM 5169 O O . ALA A 1 656 ? -14.778 -19.781 -1.943 1.00 33.41 656 ALA A O 1
ATOM 5170 N N . SER A 1 657 ? -15.303 -21.951 -2.190 1.00 29.09 657 SER A N 1
ATOM 5171 C CA . SER A 1 657 ? -16.269 -22.025 -1.102 1.00 29.09 657 SER A CA 1
ATOM 5172 C C . SER A 1 657 ? -15.680 -21.488 0.205 1.00 29.09 657 SER A C 1
ATOM 5174 O O . SER A 1 657 ? -14.725 -22.051 0.739 1.00 29.09 657 SER A O 1
ATOM 5176 N N . SER A 1 658 ? -16.289 -20.430 0.741 1.00 33.62 658 SER A N 1
ATOM 5177 C CA . SER A 1 658 ? -16.036 -19.903 2.081 1.00 33.62 658 SER A CA 1
ATOM 5178 C C . SER A 1 658 ? -16.469 -20.915 3.141 1.00 33.62 658 SER A C 1
ATOM 5180 O O . SER A 1 658 ? -17.577 -20.865 3.667 1.00 33.62 658 SER A O 1
ATOM 5182 N N . THR A 1 659 ? -15.586 -21.851 3.480 1.00 27.77 659 THR A N 1
ATOM 5183 C CA . THR A 1 659 ? -15.612 -22.516 4.785 1.00 27.77 659 THR A CA 1
ATOM 5184 C C . THR A 1 659 ? -14.639 -21.787 5.694 1.00 27.77 659 THR A C 1
ATOM 5186 O O . THR A 1 659 ? -13.448 -21.733 5.397 1.00 27.77 659 THR A O 1
ATOM 5189 N N . SER A 1 660 ? -15.156 -21.214 6.781 1.00 33.62 660 SER A N 1
ATOM 5190 C CA . SER A 1 660 ? -14.433 -20.492 7.828 1.00 33.62 660 SER A CA 1
ATOM 5191 C C . SER A 1 660 ? -13.018 -21.038 8.079 1.00 33.62 660 SER A C 1
ATOM 5193 O O . SER A 1 660 ? -12.832 -22.049 8.758 1.00 33.62 660 SER A O 1
ATOM 5195 N N . GLY A 1 661 ? -12.007 -20.329 7.567 1.00 32.88 661 GLY A N 1
ATOM 5196 C CA . GLY A 1 661 ? -10.587 -20.689 7.679 1.00 32.88 661 GLY A CA 1
ATOM 5197 C C . GLY A 1 661 ? -10.028 -20.690 9.109 1.00 32.88 661 GLY A C 1
ATOM 5198 O O . GLY A 1 661 ? -8.904 -21.125 9.324 1.00 32.88 661 GLY A O 1
ATOM 5199 N N . SER A 1 662 ? -10.815 -20.262 10.103 1.00 37.38 662 SER A N 1
ATOM 5200 C CA . SER A 1 662 ? -10.421 -20.250 11.519 1.00 37.38 662 SER A CA 1
ATOM 5201 C C . SER A 1 662 ? -10.363 -21.656 12.152 1.00 37.38 662 SER A C 1
ATOM 5203 O O . SER A 1 662 ? -9.615 -21.862 13.101 1.00 37.38 662 SER A O 1
ATOM 5205 N N . LEU A 1 663 ? -11.071 -22.663 11.613 1.00 33.12 663 LEU A N 1
ATOM 5206 C CA . LEU A 1 663 ? -11.080 -24.022 12.194 1.00 33.12 663 LEU A CA 1
ATOM 5207 C C . LEU A 1 663 ? -10.054 -24.989 11.576 1.00 33.12 663 LEU A C 1
ATOM 5209 O O . LEU A 1 663 ? -9.669 -25.967 12.215 1.00 33.12 663 LEU A O 1
ATOM 5213 N N . VAL A 1 664 ? -9.586 -24.730 10.353 1.00 36.66 664 VAL A N 1
ATOM 5214 C CA . VAL A 1 664 ? -8.661 -25.627 9.627 1.00 36.66 664 VAL A CA 1
ATOM 5215 C C . VAL A 1 664 ? -7.186 -25.395 9.967 1.00 36.66 664 VAL A C 1
ATOM 5217 O O . VAL A 1 664 ? -6.380 -26.327 9.874 1.00 36.66 664 VAL A O 1
ATOM 5220 N N . ASP A 1 665 ? -6.828 -24.204 10.451 1.00 37.31 665 ASP A N 1
ATOM 5221 C CA . ASP A 1 665 ? -5.445 -23.893 10.847 1.00 37.31 665 ASP A CA 1
ATOM 5222 C C . ASP A 1 665 ? -5.003 -24.712 12.085 1.00 37.31 665 ASP A C 1
ATOM 5224 O O . ASP A 1 665 ? -3.839 -25.088 12.235 1.00 37.31 665 ASP A O 1
ATOM 5228 N N . GLY A 1 666 ? -5.966 -25.124 12.923 1.00 38.75 666 GLY A N 1
ATOM 5229 C CA . GLY A 1 666 ? -5.734 -25.992 14.085 1.00 38.75 666 GLY A CA 1
ATOM 5230 C C . GLY A 1 666 ? -5.554 -27.485 13.774 1.00 38.75 666 GLY A C 1
ATOM 5231 O O . GLY A 1 666 ? -5.010 -28.212 14.604 1.00 38.75 666 GLY A O 1
ATOM 5232 N N . PHE A 1 667 ? -5.976 -27.967 12.599 1.00 32.69 667 PHE A N 1
ATOM 5233 C CA . PHE A 1 667 ? -5.866 -29.392 12.236 1.00 32.69 667 PHE A CA 1
ATOM 5234 C C . PHE A 1 667 ? -4.604 -29.708 11.421 1.00 32.69 667 PHE A C 1
ATOM 5236 O O . PHE A 1 667 ? -4.059 -30.809 11.506 1.00 32.69 667 PHE A O 1
ATOM 5243 N N . SER A 1 668 ? -4.091 -28.725 10.681 1.00 34.16 668 SER A N 1
ATOM 5244 C CA . SER A 1 668 ? -2.925 -28.875 9.795 1.00 34.16 668 SER A CA 1
ATOM 5245 C C . SER A 1 668 ? -1.594 -29.019 10.549 1.00 34.16 668 SER A C 1
ATOM 5247 O O . SER A 1 668 ? -0.597 -29.469 9.987 1.00 34.16 668 SER A O 1
ATOM 5249 N N . THR A 1 669 ? -1.574 -28.675 11.839 1.00 35.88 669 THR A N 1
ATOM 5250 C CA . THR A 1 669 ? -0.400 -28.749 12.724 1.00 35.88 669 THR A CA 1
ATOM 5251 C C . THR A 1 669 ? -0.277 -30.076 13.486 1.00 35.88 669 THR A C 1
ATOM 5253 O O . THR A 1 669 ? 0.723 -30.298 14.168 1.00 35.88 669 THR A O 1
ATOM 5256 N N . PHE A 1 670 ? -1.214 -31.017 13.313 1.00 29.52 670 PHE A N 1
ATOM 5257 C CA . PHE A 1 670 ? -1.163 -32.356 13.917 1.00 29.52 670 PHE A CA 1
ATOM 5258 C C . PHE A 1 670 ? -0.755 -33.438 12.912 1.00 29.52 670 PHE A C 1
ATOM 5260 O O . PHE A 1 670 ? -1.450 -34.423 12.683 1.00 29.52 670 PHE A O 1
ATOM 5267 N N . ASN A 1 671 ? 0.4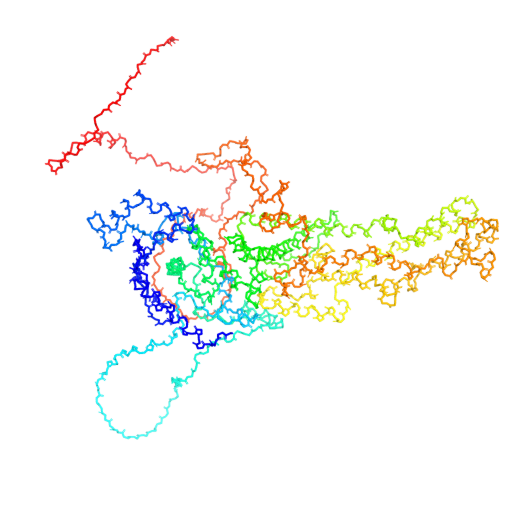28 -33.288 12.322 1.00 31.23 671 ASN A N 1
ATOM 5268 C CA . ASN A 1 671 ? 1.115 -34.436 11.736 1.00 31.23 671 ASN A CA 1
ATOM 5269 C C . ASN A 1 671 ? 2.628 -34.326 11.941 1.00 31.23 671 ASN A C 1
ATOM 5271 O O . ASN A 1 671 ? 3.407 -34.203 11.000 1.00 31.23 671 ASN A O 1
ATOM 5275 N N . VAL A 1 672 ? 3.055 -34.387 13.208 1.00 30.19 672 VAL A N 1
ATOM 5276 C CA . VAL A 1 672 ? 4.458 -34.635 13.554 1.00 30.19 672 VAL A CA 1
ATOM 5277 C C . VAL A 1 672 ? 4.585 -35.912 14.375 1.00 30.19 672 VAL A C 1
ATOM 5279 O O . VAL A 1 672 ? 4.122 -36.064 15.502 1.00 30.19 672 VAL A O 1
ATOM 5282 N N . ARG A 1 673 ? 5.270 -36.840 13.720 1.00 25.97 673 ARG A N 1
ATOM 5283 C CA . ARG A 1 673 ? 5.826 -38.103 14.177 1.00 25.97 673 ARG A CA 1
ATOM 5284 C C . ARG A 1 673 ? 6.652 -37.909 15.461 1.00 25.97 673 ARG A C 1
ATOM 5286 O O . ARG A 1 673 ? 7.717 -37.312 15.426 1.00 25.97 673 ARG A O 1
ATOM 5293 N N . GLY A 1 674 ? 6.141 -38.463 16.560 1.00 28.72 674 GLY A N 1
ATOM 5294 C CA . GLY A 1 674 ? 6.851 -38.963 17.744 1.00 28.72 674 GLY A CA 1
ATOM 5295 C C . GLY A 1 674 ? 8.062 -38.192 18.284 1.00 28.72 674 GLY A C 1
ATOM 5296 O O . GLY A 1 674 ? 9.190 -38.465 17.890 1.00 28.72 674 GLY A O 1
ATOM 5297 N N . SER A 1 675 ? 7.853 -37.404 19.340 1.00 24.97 675 SER A N 1
ATOM 5298 C CA . SER A 1 675 ? 8.755 -37.387 20.498 1.00 24.97 675 SER A CA 1
ATOM 5299 C C . SER A 1 675 ? 8.020 -36.855 21.728 1.00 24.97 675 SER A C 1
ATOM 5301 O O . SER A 1 675 ? 7.241 -35.910 21.668 1.00 24.97 675 SER A O 1
ATOM 5303 N N . THR A 1 676 ? 8.223 -37.538 22.841 1.00 28.03 676 THR A N 1
ATOM 5304 C CA . THR A 1 676 ? 7.536 -37.396 24.121 1.00 28.03 676 THR A CA 1
ATOM 5305 C C . THR A 1 676 ? 7.860 -36.079 24.830 1.00 28.03 676 THR A C 1
ATOM 5307 O O . THR A 1 676 ? 9.001 -35.888 25.247 1.00 28.03 676 THR A O 1
ATOM 5310 N N . VAL A 1 677 ? 6.852 -35.245 25.110 1.00 27.23 677 VAL A N 1
ATOM 5311 C CA . VAL A 1 677 ? 6.900 -34.286 26.227 1.00 27.23 677 VAL A CA 1
ATOM 5312 C C . VAL A 1 677 ? 5.638 -34.443 27.070 1.00 27.23 677 VAL A C 1
ATOM 5314 O O . VAL A 1 677 ? 4.508 -34.423 26.593 1.00 27.23 677 VAL A O 1
ATOM 5317 N N . ARG A 1 678 ? 5.883 -34.718 28.346 1.00 23.17 678 ARG A N 1
ATOM 5318 C CA . ARG A 1 678 ? 4.961 -35.198 29.366 1.00 23.17 678 ARG A CA 1
ATOM 5319 C C . ARG A 1 678 ? 4.459 -34.006 30.178 1.00 23.17 678 ARG A C 1
ATOM 5321 O O . ARG A 1 678 ? 5.273 -33.347 30.813 1.00 23.17 678 ARG A O 1
ATOM 5328 N N . GLY A 1 679 ? 3.140 -33.820 30.243 1.00 25.17 679 GLY A N 1
ATOM 5329 C CA . GLY A 1 679 ? 2.488 -33.128 31.360 1.00 25.17 679 GLY A CA 1
ATOM 5330 C C . GLY A 1 679 ? 1.483 -32.041 30.984 1.00 25.17 679 GLY A C 1
ATOM 5331 O O . GLY A 1 679 ? 1.837 -30.874 30.977 1.00 25.17 679 GLY A O 1
ATOM 5332 N N . SER A 1 680 ? 0.221 -32.420 30.768 1.00 26.22 680 SER A N 1
ATOM 5333 C CA . SER A 1 680 ? -0.947 -31.808 31.429 1.00 26.22 680 SER A CA 1
ATOM 5334 C C . SER A 1 680 ? -2.214 -32.527 30.958 1.00 26.22 680 SER A C 1
ATOM 5336 O O . SER A 1 680 ? -2.781 -32.231 29.912 1.00 26.22 680 SER A O 1
ATOM 5338 N N . THR A 1 681 ? -2.635 -33.536 31.716 1.00 26.86 681 THR A N 1
ATOM 5339 C CA . THR A 1 681 ? -3.969 -34.130 31.611 1.00 26.86 681 THR A CA 1
ATOM 5340 C C . THR A 1 681 ? -4.876 -33.413 32.604 1.00 26.86 681 THR A C 1
ATOM 5342 O O . THR A 1 681 ? -4.689 -33.573 33.813 1.00 26.86 681 THR A O 1
ATOM 5345 N N . VAL A 1 682 ? -5.877 -32.671 32.127 1.00 27.67 682 VAL A N 1
ATOM 5346 C CA . VAL A 1 682 ? -7.054 -32.339 32.939 1.00 27.67 682 VAL A CA 1
ATOM 5347 C C . VAL A 1 682 ? -8.277 -32.970 32.294 1.00 27.67 682 VAL A C 1
ATOM 5349 O O . VAL A 1 682 ? -8.711 -32.614 31.207 1.00 27.67 682 VAL A O 1
ATOM 5352 N N . VAL A 1 683 ? -8.771 -33.952 33.036 1.00 26.98 683 VAL A N 1
ATOM 5353 C CA . VAL A 1 683 ? -10.012 -34.702 32.907 1.00 26.98 683 VAL A CA 1
ATOM 5354 C C . VAL A 1 683 ? -11.216 -33.757 32.920 1.00 26.98 683 VAL A C 1
ATOM 5356 O O . VAL A 1 683 ? -11.349 -32.946 33.840 1.00 26.98 683 VAL A O 1
ATOM 5359 N N . GLY A 1 684 ? -12.108 -33.920 31.937 1.00 28.30 684 GLY A N 1
ATOM 5360 C CA . GLY A 1 684 ? -13.463 -33.367 31.955 1.00 28.30 684 GLY A CA 1
ATOM 5361 C C . GLY A 1 684 ? -13.923 -32.668 30.672 1.00 28.30 684 GLY A C 1
ATOM 5362 O O . GLY A 1 684 ? -14.430 -31.554 30.775 1.00 28.30 684 GLY A O 1
ATOM 5363 N N . SER A 1 685 ? -13.785 -33.288 29.493 1.00 25.47 685 SER A N 1
ATOM 5364 C CA . SER A 1 685 ? -14.676 -32.997 28.361 1.00 25.47 685 SER A CA 1
ATOM 5365 C C . SER A 1 685 ? -15.843 -33.984 28.408 1.00 25.47 685 SER A C 1
ATOM 5367 O O . SER A 1 685 ? -15.656 -35.196 28.488 1.00 25.47 685 SER A O 1
ATOM 5369 N N . VAL A 1 686 ? -17.064 -33.453 28.445 1.00 26.41 686 VAL A N 1
ATOM 5370 C CA . VAL A 1 686 ? -18.244 -34.194 28.003 1.00 26.41 686 VAL A CA 1
ATOM 5371 C C . VAL A 1 686 ? -18.275 -33.965 26.503 1.00 26.41 686 VAL A C 1
ATOM 5373 O O . VAL A 1 686 ? -18.649 -32.887 26.044 1.00 26.41 686 VAL A O 1
ATOM 5376 N N . ASP A 1 687 ? -17.775 -34.949 25.770 1.00 26.05 687 ASP A N 1
ATOM 5377 C CA . ASP A 1 687 ? -17.881 -34.998 24.323 1.00 26.05 687 ASP A CA 1
ATOM 5378 C C . ASP A 1 687 ? -19.361 -35.178 23.965 1.00 26.05 687 ASP A C 1
ATOM 5380 O O . ASP A 1 687 ? -19.979 -36.188 24.299 1.00 26.05 687 ASP A O 1
ATOM 5384 N N . VAL A 1 688 ? -19.939 -34.182 23.296 1.00 29.73 688 VAL A N 1
ATOM 5385 C CA . VAL A 1 688 ? -21.137 -34.364 22.473 1.00 29.73 688 VAL A CA 1
ATOM 5386 C C . VAL A 1 688 ? -20.700 -34.098 21.042 1.00 29.73 688 VAL A C 1
ATOM 5388 O O . VAL A 1 688 ? -20.781 -32.980 20.540 1.00 29.73 688 VAL A O 1
ATOM 5391 N N . GLN A 1 689 ? -20.172 -35.142 20.412 1.00 28.62 689 GLN A N 1
ATOM 5392 C CA . GLN A 1 689 ? -20.149 -35.280 18.964 1.00 28.62 689 GLN A CA 1
ATOM 5393 C C . GLN A 1 689 ? -20.709 -36.658 18.625 1.00 28.62 689 GLN A C 1
ATOM 5395 O O . GLN A 1 689 ? -19.980 -37.640 18.642 1.00 28.62 689 GLN A O 1
ATOM 5400 N N . ASP A 1 690 ? -21.997 -36.706 18.299 1.00 27.19 690 ASP A N 1
ATOM 5401 C CA . ASP A 1 690 ? -22.519 -37.683 17.344 1.00 27.19 690 ASP A CA 1
ATOM 5402 C C . ASP A 1 690 ? -22.800 -36.918 16.048 1.00 27.19 690 ASP A C 1
ATOM 5404 O O . ASP A 1 690 ? -23.924 -36.540 15.724 1.00 27.19 690 ASP A O 1
ATOM 5408 N N . GLY A 1 691 ? -21.721 -36.616 15.324 1.00 30.80 691 GLY A N 1
ATOM 5409 C CA . GLY A 1 691 ? -21.807 -36.346 13.898 1.00 30.80 691 GLY A CA 1
ATOM 5410 C C . GLY A 1 691 ? -21.948 -37.690 13.198 1.00 30.80 691 GLY A C 1
ATOM 5411 O O . GLY A 1 691 ? -21.034 -38.511 13.262 1.00 30.80 691 GLY A O 1
ATOM 5412 N N . ALA A 1 692 ? -23.098 -37.928 12.572 1.00 25.91 692 ALA A N 1
ATOM 5413 C CA . ALA A 1 692 ? -23.366 -39.120 11.782 1.00 25.91 692 ALA A CA 1
ATOM 5414 C C . ALA A 1 692 ? -22.297 -39.287 10.685 1.00 25.91 692 ALA A C 1
ATOM 5416 O O . ALA A 1 692 ? -22.340 -38.656 9.633 1.00 25.91 692 ALA A O 1
ATOM 5417 N N . SER A 1 693 ? -21.314 -40.143 10.960 1.00 29.62 693 SER A N 1
ATOM 5418 C CA . SER A 1 693 ? -20.326 -40.627 10.005 1.00 29.62 693 SER A CA 1
ATOM 5419 C C . SER A 1 693 ? -20.912 -41.844 9.299 1.00 29.62 693 SER A C 1
ATOM 5421 O O . SER A 1 693 ? -20.954 -42.942 9.855 1.00 29.62 693 SER A O 1
ATOM 5423 N N . THR A 1 694 ? -21.394 -41.676 8.070 1.00 30.95 694 THR A N 1
ATOM 5424 C CA . THR A 1 694 ? -21.753 -42.805 7.205 1.00 30.95 694 THR A CA 1
ATOM 5425 C C . THR A 1 694 ? -20.498 -43.345 6.522 1.00 30.95 694 THR A C 1
ATOM 5427 O O . THR A 1 694 ? -20.289 -43.149 5.328 1.00 30.95 694 THR A O 1
ATOM 5430 N N . VAL A 1 695 ? -19.648 -44.042 7.279 1.00 31.92 695 VAL A N 1
ATOM 5431 C CA . VAL A 1 695 ? -18.637 -44.951 6.716 1.00 31.92 695 VAL A CA 1
ATOM 5432 C C . VAL A 1 695 ? -19.192 -46.367 6.811 1.00 31.92 695 VAL A C 1
ATOM 5434 O O . VAL A 1 695 ? -19.011 -47.072 7.803 1.00 31.92 695 VAL A O 1
ATOM 5437 N N . TYR A 1 696 ? -19.903 -46.785 5.767 1.00 29.84 696 TYR A N 1
ATOM 5438 C CA . TYR A 1 696 ? -20.387 -48.155 5.631 1.00 29.84 696 TYR A CA 1
ATOM 5439 C C . TYR A 1 696 ? -19.289 -49.023 4.993 1.00 29.84 696 TYR A C 1
ATOM 5441 O O . TYR A 1 696 ? -19.242 -49.190 3.784 1.00 29.84 696 TYR A O 1
ATOM 5449 N N . ALA A 1 697 ? -18.411 -49.572 5.839 1.00 32.84 697 ALA A N 1
ATOM 5450 C CA . ALA A 1 697 ? -17.398 -50.600 5.552 1.00 32.84 697 ALA A CA 1
ATOM 5451 C C . ALA A 1 697 ? -16.292 -50.287 4.495 1.00 32.84 697 ALA A C 1
ATOM 5453 O O . ALA A 1 697 ? -16.531 -49.646 3.480 1.00 32.84 697 ALA A O 1
ATOM 5454 N N . PRO A 1 698 ? -15.050 -50.796 4.657 1.00 36.28 698 PRO A N 1
ATOM 5455 C CA . PRO A 1 698 ? -13.897 -50.329 3.867 1.00 36.28 698 PRO A CA 1
ATOM 5456 C C . PRO A 1 698 ? -13.787 -50.857 2.424 1.00 36.28 698 PRO A C 1
ATOM 5458 O O . PRO A 1 698 ? -12.837 -50.497 1.739 1.00 36.28 698 PRO A O 1
ATOM 5461 N N . ASN A 1 699 ? -14.694 -51.726 1.956 1.00 29.86 699 ASN A N 1
ATOM 5462 C CA . ASN A 1 699 ? -14.493 -52.501 0.718 1.00 29.86 699 ASN A CA 1
ATOM 5463 C C . ASN A 1 699 ? -15.675 -52.464 -0.277 1.00 29.86 699 ASN A C 1
ATOM 5465 O O . ASN A 1 699 ? -15.846 -53.409 -1.050 1.00 29.86 699 ASN A O 1
ATOM 5469 N N . HIS A 1 700 ? -16.494 -51.410 -0.302 1.00 37.97 700 HIS A N 1
ATOM 5470 C CA . HIS A 1 700 ? -17.559 -51.289 -1.306 1.00 37.97 700 HIS A CA 1
ATOM 5471 C C . HIS A 1 700 ? -17.695 -49.854 -1.829 1.00 37.97 700 HIS A C 1
ATOM 5473 O O . HIS A 1 700 ? -17.778 -48.918 -1.043 1.00 37.97 700 HIS A O 1
ATOM 5479 N N . VAL A 1 701 ? -17.701 -49.688 -3.155 1.00 37.53 701 VAL A N 1
ATOM 5480 C CA . VAL A 1 701 ? -17.882 -48.398 -3.844 1.00 37.53 701 VAL A CA 1
ATOM 5481 C C . VAL A 1 701 ? -19.269 -48.404 -4.484 1.00 37.53 701 VAL A C 1
ATOM 5483 O O . VAL A 1 701 ? -19.555 -49.288 -5.290 1.00 37.53 701 VAL A O 1
ATOM 5486 N N . ILE A 1 702 ? -20.118 -47.441 -4.119 1.00 37.94 702 ILE A N 1
ATOM 5487 C CA . ILE A 1 702 ? -21.424 -47.192 -4.752 1.00 37.94 702 ILE A CA 1
ATOM 5488 C C . ILE A 1 702 ? -21.232 -46.058 -5.770 1.00 37.94 702 ILE A C 1
ATOM 5490 O O . ILE A 1 702 ? -20.519 -45.101 -5.480 1.00 37.94 702 ILE A O 1
ATOM 5494 N N . ALA A 1 703 ? -21.804 -46.195 -6.967 1.00 40.12 703 ALA A N 1
ATOM 5495 C CA . ALA A 1 703 ? -21.709 -45.202 -8.039 1.00 40.12 703 ALA A CA 1
ATOM 5496 C C . ALA A 1 703 ? -22.641 -43.993 -7.808 1.00 40.12 703 ALA A C 1
ATOM 5498 O O . ALA A 1 703 ? -23.657 -44.113 -7.125 1.00 40.12 703 ALA A O 1
ATOM 5499 N N . ASP A 1 704 ? -22.287 -42.852 -8.412 1.00 35.44 704 ASP A N 1
ATOM 5500 C CA . ASP A 1 704 ? -22.855 -41.510 -8.173 1.00 35.44 704 ASP A CA 1
ATOM 5501 C C . ASP A 1 704 ? -24.338 -41.310 -8.571 1.00 35.44 704 ASP A C 1
ATOM 5503 O O . ASP A 1 704 ? -24.871 -40.214 -8.407 1.00 35.44 704 ASP A O 1
ATOM 5507 N N . ASP A 1 705 ? -25.037 -42.325 -9.083 1.00 38.12 705 ASP A N 1
ATOM 5508 C CA . ASP A 1 705 ? -26.390 -42.199 -9.644 1.00 38.12 705 ASP A CA 1
ATOM 5509 C C . ASP A 1 705 ? -27.483 -43.016 -8.924 1.00 38.12 705 ASP A C 1
ATOM 5511 O O . ASP A 1 705 ? -28.596 -43.148 -9.437 1.00 38.12 705 ASP A O 1
ATOM 5515 N N . VAL A 1 706 ? -27.228 -43.512 -7.706 1.00 33.19 706 VAL A N 1
ATOM 5516 C CA . VAL A 1 706 ? -28.219 -44.282 -6.928 1.00 33.19 706 VAL A CA 1
ATOM 5517 C C . VAL A 1 706 ? -28.538 -43.609 -5.588 1.00 33.19 706 VAL A C 1
ATOM 5519 O O . VAL A 1 706 ? -27.709 -43.556 -4.683 1.00 33.19 706 VAL A O 1
ATOM 5522 N N . SER A 1 707 ? -29.774 -43.123 -5.429 1.00 38.47 707 SER A N 1
ATOM 5523 C CA . SER A 1 707 ? -30.280 -42.569 -4.164 1.00 38.47 707 SER A CA 1
ATOM 5524 C C . SER A 1 707 ? -30.593 -43.667 -3.140 1.00 38.47 707 SER A C 1
ATOM 5526 O O . SER A 1 707 ? -31.3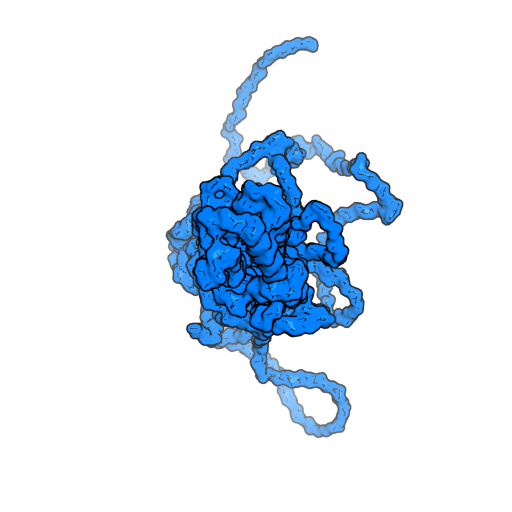06 -44.625 -3.442 1.00 38.47 707 SER A O 1
ATOM 5528 N N . ILE A 1 708 ? -30.116 -43.494 -1.905 1.00 33.06 708 ILE A N 1
ATOM 5529 C CA . ILE A 1 708 ? -30.527 -44.285 -0.736 1.00 33.06 708 ILE A CA 1
ATOM 5530 C C . ILE A 1 708 ? -31.757 -43.603 -0.120 1.00 33.06 708 ILE A C 1
ATOM 5532 O O . ILE A 1 708 ? -31.726 -42.409 0.171 1.00 33.06 708 ILE A O 1
ATOM 5536 N N . ALA A 1 709 ? -32.850 -44.348 0.050 1.00 30.06 709 ALA A N 1
ATOM 5537 C CA . ALA A 1 709 ? -34.070 -43.853 0.681 1.00 30.06 709 ALA A CA 1
ATOM 5538 C C . ALA A 1 709 ? -33.834 -43.610 2.181 1.00 30.06 709 ALA A C 1
ATOM 5540 O O . ALA A 1 709 ? -33.454 -44.531 2.900 1.00 30.06 709 ALA A O 1
ATOM 5541 N N . SER A 1 710 ? -34.061 -42.377 2.642 1.00 33.38 710 SER A N 1
ATOM 5542 C CA . SER A 1 710 ? -34.093 -42.041 4.068 1.00 33.38 710 SER A CA 1
ATOM 5543 C C . SER A 1 710 ? -35.517 -42.206 4.590 1.00 33.38 710 SER A C 1
ATOM 5545 O O . SER A 1 710 ? -36.475 -41.743 3.972 1.00 33.38 710 SER A O 1
ATOM 5547 N N . GLU A 1 711 ? -35.633 -42.894 5.717 1.00 28.98 711 GLU A N 1
ATOM 5548 C CA . GLU A 1 711 ? -36.879 -43.323 6.339 1.00 28.98 711 GLU A CA 1
ATOM 5549 C C . GLU A 1 711 ? -37.623 -42.117 6.937 1.00 28.98 711 GLU A C 1
ATOM 5551 O O . GLU A 1 711 ? -37.064 -41.321 7.694 1.00 28.98 711 GLU A O 1
ATOM 5556 N N . SER A 1 712 ? -38.882 -41.957 6.533 1.00 28.20 712 SER A N 1
ATOM 5557 C CA . SER A 1 712 ? -39.809 -40.906 6.945 1.00 28.20 712 SER A CA 1
ATOM 5558 C C . SER A 1 712 ? -40.338 -41.150 8.362 1.00 28.20 712 SER A C 1
ATOM 5560 O O . SER A 1 712 ? -40.834 -42.235 8.669 1.00 28.20 712 SER A O 1
ATOM 5562 N N . PHE A 1 713 ? -40.299 -40.121 9.210 1.00 27.11 713 PHE A N 1
ATOM 5563 C CA . PHE A 1 713 ? -41.022 -40.095 10.482 1.00 27.11 713 PHE A CA 1
ATOM 5564 C C . PHE A 1 713 ? -42.518 -39.857 10.230 1.00 27.11 713 PHE A C 1
ATOM 5566 O O . PHE A 1 713 ? -42.973 -38.721 10.247 1.00 27.11 713 PHE A O 1
ATOM 5573 N N . ASP A 1 714 ? -43.268 -40.939 10.031 1.00 35.31 714 ASP A N 1
ATOM 5574 C CA . ASP A 1 714 ? -44.736 -40.949 10.042 1.00 35.31 714 ASP A CA 1
ATOM 5575 C C . ASP A 1 714 ? -45.242 -42.065 10.967 1.00 35.31 714 ASP A C 1
ATOM 5577 O O . ASP A 1 714 ? -45.787 -43.056 10.492 1.00 35.31 714 ASP A O 1
ATOM 5581 N N . VAL A 1 715 ? -45.058 -41.942 12.288 1.00 32.72 715 VAL A N 1
ATOM 5582 C CA . VAL A 1 715 ? -45.837 -42.717 13.278 1.00 32.72 715 VAL A CA 1
ATOM 5583 C C . VAL A 1 715 ? -45.923 -41.952 14.609 1.00 32.72 715 VAL A C 1
ATOM 5585 O O . VAL A 1 715 ? -45.153 -42.211 15.526 1.00 32.72 715 VAL A O 1
ATOM 5588 N N . ASP A 1 716 ? -46.862 -41.011 14.728 1.00 32.47 716 ASP A N 1
ATOM 5589 C CA . ASP A 1 716 ? -47.816 -41.041 15.847 1.00 32.47 716 ASP A CA 1
ATOM 5590 C C . ASP A 1 716 ? -49.078 -40.235 15.496 1.00 32.47 716 ASP A C 1
ATOM 5592 O O . ASP A 1 716 ? -49.018 -39.166 14.890 1.00 32.47 716 ASP A O 1
ATOM 5596 N N . GLY A 1 717 ? -50.231 -40.834 15.779 1.00 34.72 717 GLY A N 1
ATOM 5597 C CA . GLY A 1 717 ? -51.499 -40.607 15.087 1.00 34.72 717 GLY A CA 1
ATOM 5598 C C . GLY A 1 717 ? -52.182 -39.247 15.272 1.00 34.72 717 GLY A C 1
ATOM 5599 O O . GLY A 1 717 ? -52.043 -38.540 16.269 1.00 34.72 717 GLY A O 1
ATOM 5600 N N . SER A 1 718 ? -53.023 -38.938 14.286 1.00 38.78 718 SER A N 1
ATOM 5601 C CA . SER A 1 718 ? -53.927 -37.791 14.174 1.00 38.78 718 SER A CA 1
ATOM 5602 C C . SER A 1 718 ? -55.110 -37.813 15.160 1.00 38.78 718 SER A C 1
ATOM 5604 O O . SER A 1 718 ? -56.255 -37.642 14.745 1.00 38.78 718 SER A O 1
ATOM 5606 N N . GLU A 1 719 ? -54.855 -38.000 16.457 1.00 41.78 719 GLU A N 1
ATOM 5607 C CA . GLU A 1 719 ? -55.894 -37.966 17.507 1.00 41.78 719 GLU A CA 1
ATOM 5608 C C . GLU A 1 719 ? -55.671 -36.882 18.586 1.00 41.78 719 GLU A C 1
ATOM 5610 O O . GLU A 1 719 ? -56.632 -36.447 19.212 1.00 41.78 719 GLU A O 1
ATOM 5615 N N . SER A 1 720 ? -54.470 -36.307 18.737 1.00 43.03 720 SER A N 1
ATOM 5616 C CA . SER A 1 720 ? -54.199 -35.294 19.783 1.00 43.03 720 SER A CA 1
ATOM 5617 C C . SER A 1 720 ? -54.579 -33.847 19.412 1.00 43.03 720 SER A C 1
ATOM 5619 O O . SER A 1 720 ? -54.774 -33.002 20.287 1.00 43.03 720 SER A O 1
ATOM 5621 N N . TYR A 1 721 ? -54.731 -33.537 18.120 1.00 42.22 721 TYR A N 1
ATOM 5622 C CA . TYR A 1 721 ? -55.044 -32.176 17.654 1.00 42.22 721 TYR A CA 1
ATOM 5623 C C . TYR A 1 721 ? -56.545 -31.839 17.735 1.00 42.22 721 TYR A C 1
ATOM 5625 O O . TYR A 1 721 ? -56.919 -30.676 17.888 1.00 42.22 721 TYR A O 1
ATOM 5633 N N . GLN A 1 722 ? -57.423 -32.847 17.669 1.00 39.38 722 GLN A N 1
ATOM 5634 C CA . GLN A 1 722 ? -58.872 -32.641 17.794 1.00 39.38 722 GLN A CA 1
ATOM 5635 C C . GLN A 1 722 ? -59.323 -32.500 19.259 1.00 39.38 722 GLN A C 1
ATOM 5637 O O . GLN A 1 722 ? -60.274 -31.764 19.522 1.00 39.38 722 GLN A O 1
ATOM 5642 N N . GLU A 1 723 ? -58.602 -33.096 20.218 1.00 43.16 723 GLU A N 1
ATOM 5643 C CA . GLU A 1 723 ? -58.881 -32.955 21.659 1.00 43.16 723 GLU A CA 1
ATOM 5644 C C . GLU A 1 723 ? -58.447 -31.597 22.240 1.00 43.16 723 GLU A C 1
ATOM 5646 O O . GLU A 1 723 ? -59.079 -31.091 23.168 1.00 43.16 723 GLU A O 1
ATOM 5651 N N . ALA A 1 724 ? -57.446 -30.929 21.657 1.00 46.50 724 ALA A N 1
ATOM 5652 C CA . ALA A 1 724 ? -57.012 -29.600 22.106 1.00 46.50 724 ALA A CA 1
ATOM 5653 C C . ALA A 1 724 ? -57.988 -28.467 21.725 1.00 46.50 724 ALA A C 1
ATOM 5655 O O . ALA A 1 724 ? -57.917 -27.369 22.279 1.00 46.50 724 ALA A O 1
ATOM 5656 N N . ARG A 1 725 ? -58.918 -28.717 20.792 1.00 39.50 725 ARG A N 1
ATOM 5657 C CA . ARG A 1 725 ? -59.845 -27.700 20.268 1.00 39.50 725 ARG A CA 1
ATOM 5658 C C . ARG A 1 725 ? -61.045 -27.425 21.187 1.00 39.50 725 ARG A C 1
ATOM 5660 O O . ARG A 1 725 ? -61.691 -26.393 21.033 1.00 39.50 725 ARG A O 1
ATOM 5667 N N . PHE A 1 726 ? -61.321 -28.311 22.147 1.00 43.22 726 PHE A N 1
ATOM 5668 C CA . PHE A 1 726 ? -62.462 -28.207 23.071 1.00 43.22 726 PHE A CA 1
ATOM 5669 C C . PHE A 1 726 ? -62.071 -28.309 24.553 1.00 43.22 726 PHE A C 1
ATOM 5671 O O . PHE A 1 726 ? -62.922 -28.581 25.401 1.00 43.22 726 PHE A O 1
ATOM 5678 N N . ALA A 1 727 ? -60.798 -28.085 24.890 1.00 48.72 727 ALA A N 1
ATOM 5679 C CA . ALA A 1 727 ? -60.343 -28.113 26.274 1.00 48.72 727 ALA A CA 1
ATOM 5680 C C . ALA A 1 727 ? -60.971 -26.957 27.080 1.00 48.72 727 ALA A C 1
ATOM 5682 O O . ALA A 1 727 ? -60.627 -25.788 26.904 1.00 48.72 727 ALA A O 1
ATOM 5683 N N . VAL A 1 728 ? -61.908 -27.293 27.970 1.00 53.53 728 VAL A N 1
ATOM 5684 C CA . VAL A 1 728 ? -62.482 -26.364 28.953 1.00 53.53 728 VAL A CA 1
ATOM 5685 C C . VAL A 1 728 ? -61.448 -26.134 30.069 1.00 53.53 728 VAL A C 1
ATOM 5687 O O . VAL A 1 728 ? -60.902 -27.115 30.581 1.00 53.53 728 VAL A O 1
ATOM 5690 N N . PRO A 1 729 ? -61.159 -24.885 30.479 1.00 50.72 729 PRO A N 1
ATOM 5691 C CA . PRO A 1 729 ? -60.237 -24.622 31.583 1.00 50.72 729 PRO A CA 1
ATOM 5692 C C . PRO A 1 729 ? -60.729 -25.237 32.903 1.00 50.72 729 PRO A C 1
ATOM 5694 O O . PRO A 1 729 ? -61.923 -25.236 33.196 1.00 50.72 729 PRO A O 1
ATOM 5697 N N . ALA A 1 730 ? -59.806 -25.738 33.727 1.00 58.34 730 ALA A N 1
ATOM 5698 C CA . ALA A 1 730 ? -60.120 -26.216 35.074 1.00 58.34 730 ALA A CA 1
ATOM 5699 C C . ALA A 1 730 ? -60.616 -25.067 35.981 1.00 58.34 730 ALA A C 1
ATOM 5701 O O . ALA A 1 730 ? -60.178 -23.929 35.822 1.00 58.34 730 ALA A O 1
ATOM 5702 N N . GLU A 1 731 ? -61.459 -25.385 36.977 1.00 45.91 731 GLU A N 1
ATOM 5703 C CA . GLU A 1 731 ? -62.227 -24.474 37.867 1.00 45.91 731 GLU A CA 1
ATOM 5704 C C . GLU A 1 731 ? -61.432 -23.408 38.667 1.00 45.91 731 GLU A C 1
ATOM 5706 O O . GLU A 1 731 ? -61.998 -22.710 39.503 1.00 45.91 731 GLU A O 1
ATOM 5711 N N . HIS A 1 732 ? -60.128 -23.247 38.439 1.00 50.97 732 HIS A N 1
ATOM 5712 C CA . HIS A 1 732 ? -59.262 -22.300 39.149 1.00 50.97 732 HIS A CA 1
ATOM 5713 C C . HIS A 1 732 ? -58.527 -21.308 38.228 1.00 50.97 732 HIS A C 1
ATOM 5715 O O . HIS A 1 732 ? -57.589 -20.646 38.674 1.00 50.97 732 HIS A O 1
ATOM 5721 N N . GLN A 1 733 ? -58.925 -21.198 36.956 1.00 41.88 733 GLN A N 1
ATOM 5722 C CA . GLN A 1 733 ? -58.402 -20.192 36.026 1.00 41.88 733 GLN A CA 1
ATOM 5723 C C . GLN A 1 733 ? -59.476 -19.153 35.678 1.00 41.88 733 GLN A C 1
ATOM 5725 O O . GLN A 1 733 ? -60.512 -19.488 35.108 1.00 41.88 733 GLN A O 1
ATOM 5730 N N . ASP A 1 734 ? -59.216 -17.884 36.002 1.00 39.25 734 ASP A N 1
ATOM 5731 C CA . ASP A 1 734 ? -60.064 -16.754 35.608 1.00 39.25 734 ASP A CA 1
ATOM 5732 C C . ASP A 1 734 ? -59.943 -16.469 34.098 1.00 39.25 734 ASP A C 1
ATOM 5734 O O . ASP A 1 734 ? -58.841 -16.338 33.558 1.00 39.25 734 ASP A O 1
ATOM 5738 N N . MET A 1 735 ? -61.086 -16.336 33.413 1.00 41.94 735 MET A N 1
ATOM 5739 C CA . MET A 1 735 ? -61.162 -15.976 31.992 1.00 41.94 735 MET A CA 1
ATOM 5740 C C . MET A 1 735 ? -60.802 -14.501 31.761 1.00 41.94 735 MET A C 1
ATOM 5742 O O . MET A 1 735 ? -61.522 -13.594 32.182 1.00 41.94 735 MET A O 1
ATOM 5746 N N . GLY A 1 736 ? -59.730 -14.249 31.009 1.00 33.81 736 GLY A N 1
ATOM 5747 C CA . GLY A 1 736 ? -59.421 -12.928 30.461 1.00 33.81 736 GLY A CA 1
ATOM 5748 C C . GLY A 1 736 ? -60.126 -12.698 29.122 1.00 33.81 736 GLY A C 1
ATOM 5749 O O . GLY A 1 736 ? -59.769 -13.309 28.121 1.00 33.81 736 GLY A O 1
ATOM 5750 N N . HIS A 1 737 ? -61.112 -11.800 29.104 1.00 37.03 737 HIS A N 1
ATOM 5751 C CA . HIS A 1 737 ? -61.821 -11.332 27.910 1.00 37.03 737 HIS A CA 1
ATOM 5752 C C . HIS A 1 737 ? -60.889 -10.657 26.891 1.00 37.03 737 HIS A C 1
ATOM 5754 O O . HIS A 1 737 ? -60.408 -9.554 27.145 1.00 37.03 737 HIS A O 1
ATOM 5760 N N . ALA A 1 738 ? -60.738 -11.258 25.711 1.00 31.80 738 ALA A N 1
ATOM 5761 C CA . ALA A 1 738 ? -60.690 -10.557 24.425 1.00 31.80 738 ALA A CA 1
ATOM 5762 C C . ALA A 1 738 ? -60.657 -11.587 23.290 1.00 31.80 738 ALA A C 1
ATOM 5764 O O . ALA A 1 738 ? -59.636 -12.231 23.102 1.00 31.80 738 ALA A O 1
ATOM 5765 N N . VAL A 1 739 ? -61.771 -11.756 22.580 1.00 30.20 739 VAL A N 1
ATOM 5766 C CA . VAL A 1 739 ? -61.913 -11.703 21.112 1.00 30.20 739 VAL A CA 1
ATOM 5767 C C . VAL A 1 739 ? -63.368 -12.073 20.851 1.00 30.20 739 VAL A C 1
ATOM 5769 O O . VAL A 1 739 ? -63.740 -13.240 20.840 1.00 30.20 739 VAL A O 1
ATOM 5772 N N . ASP A 1 740 ? -64.193 -11.053 20.675 1.00 28.98 740 ASP A N 1
ATOM 5773 C CA . ASP A 1 740 ? -65.472 -11.192 20.001 1.00 28.98 740 ASP A CA 1
ATOM 5774 C C . ASP A 1 740 ? -65.500 -10.045 18.999 1.00 28.98 740 ASP A C 1
ATOM 5776 O O . ASP A 1 740 ? -65.475 -8.887 19.417 1.00 28.98 740 ASP A O 1
ATOM 5780 N N . MET A 1 741 ? -65.353 -10.373 17.712 1.00 31.94 741 MET A N 1
ATOM 5781 C CA . MET A 1 741 ? -65.930 -9.682 16.552 1.00 31.94 741 MET A CA 1
ATOM 5782 C C . MET A 1 741 ? -65.258 -10.131 15.239 1.00 31.94 741 MET A C 1
ATOM 5784 O O . MET A 1 741 ? -64.114 -9.785 14.952 1.00 31.94 741 MET A O 1
ATOM 5788 N N . LEU A 1 742 ? -66.091 -10.795 14.430 1.00 31.91 742 LEU A N 1
ATOM 5789 C CA . LEU A 1 742 ? -66.190 -10.746 12.964 1.00 31.91 742 LEU A CA 1
ATOM 5790 C C . LEU A 1 742 ? -65.252 -11.623 12.116 1.00 31.91 742 LEU A C 1
ATOM 5792 O O . LEU A 1 742 ? -64.205 -11.211 11.629 1.00 31.91 742 LEU A O 1
ATOM 5796 N N . VAL A 1 743 ? -65.772 -12.825 11.845 1.00 31.59 743 VAL A N 1
ATOM 5797 C CA . VAL A 1 743 ? -65.628 -13.558 10.581 1.00 31.59 743 VAL A CA 1
ATOM 5798 C C . VAL A 1 743 ? -66.739 -13.057 9.648 1.00 31.59 743 VAL A C 1
ATOM 5800 O O . VAL A 1 743 ? -67.913 -13.217 9.978 1.00 31.59 743 VAL A O 1
ATOM 5803 N N . GLU A 1 744 ? -66.392 -12.459 8.508 1.00 30.00 744 GLU A N 1
ATOM 5804 C CA . GLU A 1 744 ? -67.331 -12.267 7.396 1.00 30.00 744 GLU A CA 1
ATOM 5805 C C . GLU A 1 744 ? -67.242 -13.474 6.455 1.00 30.00 744 GLU A C 1
ATOM 5807 O O . GLU A 1 744 ? -66.203 -13.771 5.867 1.00 30.00 744 GLU A O 1
ATOM 5812 N N . SER A 1 745 ? -68.359 -14.189 6.366 1.00 31.75 745 SER A N 1
ATOM 5813 C CA . SER A 1 745 ? -68.692 -15.171 5.341 1.00 31.75 745 SER A CA 1
ATOM 5814 C C . SER A 1 745 ? -69.051 -14.468 4.034 1.00 31.75 745 SER A C 1
ATOM 5816 O O . SER A 1 745 ? -69.842 -13.526 4.071 1.00 31.75 745 SER A O 1
ATOM 5818 N N . VAL A 1 746 ? -68.587 -14.979 2.891 1.00 29.41 746 VAL A N 1
ATOM 5819 C CA . VAL A 1 746 ? -69.283 -14.773 1.613 1.00 29.41 746 VAL A CA 1
ATOM 5820 C C . VAL A 1 746 ? -69.323 -16.084 0.832 1.00 29.41 746 VAL A C 1
ATOM 5822 O O . VAL A 1 746 ? -68.332 -16.805 0.730 1.00 29.41 746 VAL A O 1
ATOM 5825 N N . ASP A 1 747 ? -70.539 -16.348 0.375 1.00 30.39 747 ASP A N 1
ATOM 5826 C CA . ASP A 1 747 ? -71.131 -17.563 -0.153 1.00 30.39 747 ASP A CA 1
ATOM 5827 C C . ASP A 1 747 ? -70.619 -18.066 -1.510 1.00 30.39 747 ASP A C 1
ATOM 5829 O O . ASP A 1 747 ? -69.973 -17.377 -2.300 1.00 30.39 74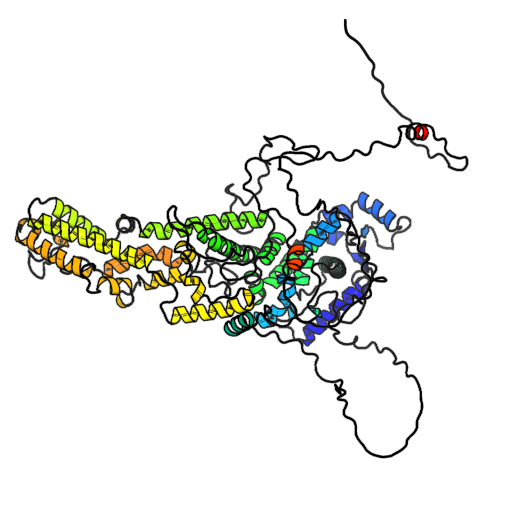7 ASP A O 1
ATOM 5833 N N . SER A 1 748 ? -71.014 -19.319 -1.726 1.00 32.41 748 SER A N 1
ATOM 5834 C CA . SER A 1 748 ? -71.202 -20.063 -2.967 1.00 32.41 748 SER A CA 1
ATOM 5835 C C . SER A 1 748 ? -72.043 -19.358 -4.035 1.00 32.41 748 SER A C 1
ATOM 5837 O O . SER A 1 748 ? -73.019 -18.696 -3.703 1.00 32.41 748 SER A O 1
ATOM 5839 N N . ASP A 1 749 ? -71.699 -19.616 -5.297 1.00 31.36 749 ASP A N 1
ATOM 5840 C CA . ASP A 1 749 ? -72.568 -20.071 -6.405 1.00 31.36 749 ASP A CA 1
ATOM 5841 C C . ASP A 1 749 ? -71.611 -20.292 -7.601 1.00 31.36 749 ASP A C 1
ATOM 5843 O O . ASP A 1 749 ? -70.766 -19.441 -7.867 1.00 31.36 749 ASP A O 1
ATOM 5847 N N . ASP A 1 750 ? -71.446 -21.456 -8.229 1.00 34.06 750 ASP A N 1
ATOM 5848 C CA . ASP A 1 750 ? -72.336 -22.402 -8.926 1.00 34.06 750 ASP A CA 1
ATOM 5849 C C . ASP A 1 750 ? -71.810 -22.453 -10.379 1.00 34.06 750 ASP A C 1
ATOM 5851 O O . ASP A 1 750 ? -71.602 -21.401 -10.977 1.00 34.06 750 ASP A O 1
ATOM 5855 N N . ASP A 1 751 ? -71.465 -23.643 -10.894 1.00 30.34 751 ASP A N 1
ATOM 5856 C CA . ASP A 1 751 ? -71.847 -24.091 -12.248 1.00 30.34 751 ASP A CA 1
ATOM 5857 C C . ASP A 1 751 ? -71.130 -25.373 -12.737 1.00 30.34 751 ASP A C 1
ATOM 5859 O O . ASP A 1 751 ? -69.935 -25.421 -13.026 1.00 30.34 751 ASP A O 1
ATOM 5863 N N . THR A 1 752 ? -71.988 -26.360 -13.018 1.00 33.19 752 THR A N 1
ATOM 5864 C CA . THR A 1 752 ? -72.023 -27.268 -14.187 1.00 33.19 752 THR A CA 1
ATOM 5865 C C . THR A 1 752 ? -71.117 -28.509 -14.333 1.00 33.19 752 THR A C 1
ATOM 5867 O O . THR A 1 752 ? -69.955 -28.459 -14.716 1.00 33.19 752 THR A O 1
ATOM 5870 N N . ALA A 1 753 ? -71.823 -29.649 -14.244 1.00 33.38 753 ALA A N 1
ATOM 5871 C CA . ALA A 1 753 ? -72.050 -30.648 -15.306 1.00 33.38 753 ALA A CA 1
ATOM 5872 C C . ALA A 1 753 ? -70.931 -31.628 -15.710 1.00 33.38 753 ALA A C 1
ATOM 5874 O O . ALA A 1 753 ? -70.135 -31.356 -16.607 1.00 33.38 753 ALA A O 1
ATOM 5875 N N . SER A 1 754 ? -71.039 -32.875 -15.235 1.00 32.81 754 SER A N 1
ATOM 5876 C CA . SER A 1 754 ? -71.502 -34.061 -16.001 1.00 32.81 754 SER A CA 1
ATOM 5877 C C . SER A 1 754 ? -71.509 -35.307 -15.122 1.00 32.81 754 SER A C 1
ATOM 5879 O O . SER A 1 754 ? -70.588 -35.430 -14.285 1.00 32.81 754 SER A O 1
#

Radius of gyration: 38.42 Å; Cα contacts (8 Å, |Δi|>4): 850; chains: 1; bounding box: 109×71×130 Å

Foldseek 3Di:
DDDPVRLVVVVVVVVVCLQVVQVVAPQAQEKEKAAFDPCVPPPDQQAFLQSHHDGIDIGHAHLVLLVVLVFPQSVVCQDPVVQVVVCVVVVVVPDDPPSHDHYYYPYQDPDDPSNVVLQVQLFADPLQLPCLLCCQAQVPDQQQAVDFFRRFDNCPDHDPPDDDDPPDDDDDDDDDDDDDDDDDDDDPDDDPDDDDDPPRRHQDALVRLQVCQVVVHFDLGDDDPRSPDGRDDSSLLSSLLSVLSCLSRVHDDRNRGSSSLSSNLSSCVVRVRLVSCLVVSLCSCQPDSSVCCCVQVLQSLCVSCVSSVPQQSNLSSLLNLLLQVLLVVLVVCDPPPDDDDPDDDDPPPQATLQQFGDDDHPPQSNVLSPQLSVLLLVVLVVVLVLLVDLCNCVVLVQPLLVLLVLVLVLLVVDDDPLSVQLNVLSVLLSVLVSCLSSVLLVPQAQDPDPVSVVVQSVLLSLSSSRGTSNRHDGPVVSRRPGDPSSNSQFLRSLVSVCQCLPLPLVSHVSNVQQPDDDCSHSVVSQVSSQVSVLVVCVVPVVSLVDPSCVVQADVVVHSSHGDVRSGDVSSSSNSVCVSCVVVSCQQPDPPRPPDSPNVNGGRSRRDQSSQQQDAVSNPHHPPVPHRDDPPDDAPQPDDDDPDDPDTDDPDDDDDDDDDPPPPVVVVVPPDDDDDDDDDDDDDDDPDPDPPPDPPPDDPDDDDPPDDDDDDDPDDDDPPPVVVVVPDDDDPPDDDDDDDDDDDDDDDDDDDDDD

pLDDT: mean 76.38, std 24.88, range [23.17, 98.25]

Sequence (754 aa):
LMSEDEIQSSRFAEACKLRVVEQELNTGDTLVFVDFPDLSRRRSRQTDCYGVPYSSQKLRVHSQKLLATGSAKFAEMLSPTYQFRIKRRKKLTKDLPEGVKYVLDLTPPSEGDDLVSQMTQLSLTPGIIKWWAASGLHKVTNWLVSGHDDVCSCGRQHIPGWGAPRQDGTGQEQDGERSVNGGATLFDNKKPGGNTDDTVVTAPTPQDLLSKKEHGINQPYEIPDYRNIPDYCPIRHCNSIIRLLMMIEGQDIMLDSANRVWTLVAVAKIFDCTSIIRDRVAQWIMFSDNTKFIEVLPEEALQIGFDLELVQVTQCAFRILVNEPALKEAATKAPPGGSSPGESKPDLDWVTVFGRRLGNLDDELHNIVQHAARALIERVSVIPGIFRDRETLDNWMVDEWAKLRKLEALLQQQSDEASTKASKSLSSLLMAMRRSISTAFFRLSVAATTEGKQALVSMDEDRATYVLPEDFKLLEDILPKLNIHQKFLCPFVYQQMSEMWHSDPSQSKWIAMAYQESPVSIKSNMDLTVDDVQRAVTANPEMASQPSWAMFMDPGEGPLRVKNPIVDLEALNRQIYDAVSPYINLWLRYDIEPALNMTRHLLLTLNNNEMKFLPLWAGGCNDGTGGVFQEELPPAYWGPSGPGPAYHTGITIPSASSTSGSLVDGFSTFNVRGSTVRGSTVVGSVDVQDGASTVYAPNHVIADDVSIASESFDVDGSESYQEARFAVPAEHQDMGHAVDMLVESVDSDDDTAS

Solvent-accessible surface area (backbone atoms only — not comparable to full-atom values): 45616 Å² total; per-residue (Å²): 132,81,51,72,67,53,48,53,49,52,51,51,52,50,54,49,45,66,76,44,34,44,72,78,30,61,84,27,34,22,40,37,36,39,64,56,80,86,56,92,84,52,94,68,82,65,9,28,48,60,70,50,69,81,72,61,46,54,35,21,42,44,58,66,48,48,49,70,55,68,12,65,56,48,48,52,47,70,30,70,70,44,35,57,54,44,29,55,73,74,68,44,77,85,67,65,62,90,76,45,81,44,54,47,76,71,41,75,63,90,63,64,70,68,26,55,53,49,47,60,60,43,38,50,50,76,65,41,60,53,45,49,48,32,35,41,49,56,62,20,60,56,72,46,22,67,49,75,57,62,61,28,72,71,64,53,70,74,61,87,87,68,80,75,79,78,85,80,80,84,81,85,88,86,90,85,88,87,83,89,85,90,82,95,73,92,73,85,81,76,74,92,81,75,84,83,75,75,80,79,53,64,56,41,44,53,68,53,31,52,52,30,32,77,71,72,38,65,64,79,67,90,77,57,72,50,64,70,68,70,46,59,51,72,67,46,50,55,52,35,52,52,51,50,53,41,44,62,73,69,47,91,78,87,66,21,19,51,59,57,47,54,36,39,52,38,50,25,54,77,46,45,32,36,79,82,47,31,67,60,53,50,48,55,43,63,42,73,51,33,44,50,48,36,72,76,39,26,46,62,31,29,50,54,11,61,72,48,66,34,38,50,49,26,50,54,10,45,30,52,57,20,37,48,57,26,46,55,56,49,64,72,67,63,64,97,84,65,81,76,79,78,90,72,75,82,82,56,90,56,42,41,97,84,20,38,70,61,72,77,66,57,73,67,62,45,49,42,32,53,54,23,10,50,45,48,46,56,61,49,50,49,56,68,49,53,56,66,48,87,56,40,59,67,76,58,64,33,63,61,56,52,52,52,54,50,51,46,57,60,30,68,75,43,90,48,72,44,28,49,51,17,38,54,33,42,54,49,27,56,51,29,48,54,50,48,55,32,49,56,60,75,59,68,63,81,63,86,44,73,67,48,44,53,52,43,52,57,46,33,41,45,42,33,52,69,31,41,17,75,50,57,72,56,54,84,73,48,58,77,73,48,52,76,58,35,38,60,48,21,40,63,52,33,56,47,50,43,45,34,39,21,78,54,57,92,65,10,50,48,55,58,57,35,64,42,93,42,96,72,20,39,47,52,30,46,54,52,21,47,54,31,41,37,49,23,36,68,75,39,60,70,56,50,71,36,81,88,37,52,85,53,42,28,77,88,84,32,83,72,32,57,35,84,71,86,60,61,66,60,61,41,39,36,47,50,24,64,63,45,41,72,63,42,53,51,59,62,78,84,89,54,59,73,76,70,74,65,56,62,72,46,37,58,59,73,53,70,81,34,40,21,39,35,40,63,89,53,65,19,39,88,77,83,84,44,46,68,81,81,88,66,76,72,76,64,82,65,53,69,70,63,101,58,100,48,71,49,61,79,90,70,76,86,71,81,79,89,65,74,69,81,66,54,66,71,58,73,72,73,80,75,85,82,82,93,79,88,86,86,88,80,90,81,79,86,83,85,77,87,73,89,73,88,76,78,63,98,85,69,88,81,68,100,86,68,87,80,86,78,87,77,94,82,85,81,75,98,61,65,71,70,58,66,75,71,68,74,81,63,100,84,66,87,86,80,90,81,87,88,84,84,84,84,85,82,83,90,85,89,87,86,90,134

Mean predicted aligned error: 15.45 Å

Secondary structure (DSSP, 8-state):
---HHHHHHHHHHHHHHHHTHHHHS-S-SEEEEEPPP-GGG-SS--B-TTSPBP--EEEEE-HHHHHHTT-HHHHHHTSHHHHHHHHHHTT-SS-PPTT--EEEE-PPPSSSHHHHHHHHHHPPPHHHHHGGGHHHHH---HHHH-PPPSS--------TT--PPP-------------------------S-S--------PPPHHHHHHHHHTT---SS---GGG---S--HHHHHHHHHHHHHHHTT------SHHHHHHHHHHHHHTT-GGGTHHHHHHHHHSGGGGHHHHHSHHHHHHHHHHTT-HHHHHHHHHHHHHHHHHHHHHH---TT----S------TTB-TT-PBP----HHHHHHHHHHHHHHHHHHHHHHHHTT-SSHHHHTT-HHHHHHHHHHHHHHT--SHHHHHHHHHHHHHHHHHHHHHHHHHHT--TT-SHHHHHHHHHHHHHHHTTS-TTT---HHHHGGGS-HHHHHTSTHHHHHHHHHT-SSGGG-HHHHHHHS--TTSHHHHHHHHHHHHHHHHHH-HHHHTSTTTTTTB-TTT-TTPBPSSSS-HHHHHHHHHHHHHHHHGGG--SS-SS---S-TTS-----HHHHTTS-GGGT---SSSSSS---SPPP-TT-B-SSSS-BPPS----PPP---TTTTTTTTT----------------------------TT----TT-PPPPPP---S-TTHHHHGGG-PPPTT----------PPP---------

Organism: Hypocrea jecorina (strain ATCC 56765 / BCRC 32924 / NRRL 11460 / Rut C-30) (NCBI:txid1344414)